Protein AF-A0A949TUF3-F1 (afdb_monomer_lite)

Radius of gyration: 32.46 Å; chains: 1; bounding box: 68×59×97 Å

Foldseek 3Di:
DPDFDDDDPDPDDQWDWQQALLRQTFIGGPDLLADVVVLCLQQVAALDLLLVLLLVVQAAQAEEEEAQCQSNRSVRSSCSSRDQRYAYEYEHQDPVRLVRNVVSCVVRVHPRYHYHRAHAFLDWDKFKWAADPYSLQIATDPDDDPRIDITTYDAPVVCCVPPPVPDAHAEYEDRHLPRRLRNLNSCVVVLQVHWHKYKYWQDHPQHGPVVSQVSLVVSAKFKWAAQSLLSATEGDDPPDDDASPGTMIIIGHPVSQVVCLQLLRYAHDAADADPAFPFLCVQQCVFQANVVPVVLQVVCLVCCVVVQNPLVRRLSRLQSRLVVLADDDDPVNPRRRGSNSSRHSLVSLVSSLVSLCPGPCVVVLQLQSLLQNLASCSSRVVLVSNLVSLVSSLVVLVVVPHDDNHRHDQNYPVCRRPHDADDPSLVNNLSSLLVNQCRVQSALSRDDLVVLLVSLLSNQVSVDHDLSNLSRVLSSCLVSLDDHDHPNVVSLVVLLDDDSSRDPNVVSLPPSLVSSCVSPVDDRPPPPLAFPDFAAEAEEEEEAPPQLCQVLVLLVLLFPLEDEQAAEDQCQLVLCVVVVNPCSLSNQLLSSLCPVPVDHDPPPSVVSSNHGNDLNNVSRSVSSSVVVVGHYYYYHHCCCQQVVPVRDSDHVLASRVVVSCVSGYHYQYAYRGEQLVLSLVSQLPDDVSVVQCLDLNSVQSSLVSVLSSDVNCPPRHYDHLQVCLVPVLVRSVVSCVSSVTDDDPCSLVCLVVDPSDYPPDDPPDDDSDSHDDAAAEDEPSSLVSLVPHPSNVVCCVSVVDDSDDVRHYDYD

Secondary structure (DSSP, 8-state):
---PPPP---TT-SEEEEE-TTS-EEEEES-TTSHHHHHHHHHSS-S-THHHHHHHH--TT-EEEEET-TT-HHHHHHHHHHGGG-EEEEE---HHHHHHHHHHHHHHT-SSEEEE--EE-SS-EEEEEE--SSGGG-EEESS--TTEEEEEEE-HHHHHHHH-TT----EEEE--TT-HHHHHHHTHHHHHH---EEEEESEETTEE-HHHHHHHHHTT-EEEEEETTTTEEEE--TTSPPPTT--EEEEE-HHHHHHHHHTTSB-SSPPPPPSSPPPTHHHHTTSTTTTTTHHHHHHHHHHTTTTT-HHHHHHHHHHHHHHHSS----TTS--PPPHHHHHHHHHHHHHHHHHHHHSHHHHTT-HHHHHHHHHHHHHTT-HHHHHHHHHHHHHHHTTS-----S----SSGGGTTPPP-S-HHHHHHHHHHHHHHHHHSSSGGGS-HHHHHHHHHHHHHTS---HHHHHHHHHHHHHHT---SS-HHHHHHHHTS-BTTB--HHHHHTHHHHHHHHHHT---TT-----SSTT-EEEEEEE-TTSSHHHHHHHHHTSTTEEEEEEE-TTHHHHHHTTT-S-GGGG-HHHHHHHHH----SS-HHHHHHS---HHHHHHHHHHHHHTT-EEEEEE-HHHHHHGGGT-SS---S-HHHHHHHTTSEEEEEEEE--HHHHHHHH--SHHHHHHHHSHHHHHHHHHHHHHHHHHHTT--EEEHHHHHHSHHHHHHHHHHHHT----TTHHHHHHHS----TT--TTT---S--PPPPEEE-HHHHHHHHT-HHHHHHHHHHT--SS-TTTEEE-

pLDDT: mean 85.55, std 13.92, range [23.3, 98.75]

Structure (mmCIF, N/CA/C/O backbone):
data_AF-A0A949TUF3-F1
#
_entry.id   AF-A0A949TUF3-F1
#
loop_
_atom_site.group_PDB
_atom_site.id
_atom_site.type_symbol
_atom_site.label_atom_id
_atom_site.label_alt_id
_atom_site.label_comp_id
_atom_site.label_asym_id
_atom_site.label_entity_id
_atom_site.label_seq_id
_atom_site.pdbx_PDB_ins_code
_atom_site.Cartn_x
_atom_site.Cartn_y
_atom_site.Cartn_z
_atom_site.occupancy
_atom_site.B_iso_or_equiv
_atom_site.auth_seq_id
_atom_site.auth_comp_id
_atom_site.auth_asym_id
_atom_site.auth_atom_id
_atom_site.pdbx_PDB_model_num
ATOM 1 N N . MET A 1 1 ? 4.093 25.087 13.866 1.00 26.97 1 MET A N 1
ATOM 2 C CA . MET A 1 1 ? 3.558 24.839 12.513 1.00 26.97 1 MET A CA 1
ATOM 3 C C . MET A 1 1 ? 3.639 26.135 11.724 1.00 26.97 1 MET A C 1
ATOM 5 O O . MET A 1 1 ? 2.989 27.092 12.116 1.00 26.97 1 MET A O 1
ATOM 9 N N . ALA A 1 2 ? 4.480 26.219 10.691 1.00 23.30 2 ALA A N 1
ATOM 10 C CA . ALA A 1 2 ? 4.368 27.319 9.735 1.00 23.30 2 ALA A CA 1
ATOM 11 C C . ALA A 1 2 ? 3.150 27.021 8.853 1.00 23.30 2 ALA A C 1
ATOM 13 O O . ALA A 1 2 ? 3.065 25.926 8.299 1.00 23.30 2 ALA A O 1
ATOM 14 N N . ALA A 1 3 ? 2.192 27.947 8.799 1.00 23.97 3 ALA A N 1
ATOM 15 C CA . ALA A 1 3 ? 0.991 27.804 7.990 1.00 23.97 3 ALA A CA 1
ATOM 16 C C . ALA A 1 3 ? 1.390 27.691 6.511 1.00 23.97 3 ALA A C 1
ATOM 18 O O . ALA A 1 3 ? 1.947 28.627 5.936 1.00 23.97 3 ALA A O 1
ATOM 19 N N . LEU A 1 4 ? 1.147 26.518 5.926 1.00 34.00 4 LEU A N 1
ATOM 20 C CA . LEU A 1 4 ? 1.153 26.336 4.479 1.00 34.00 4 LEU A CA 1
ATOM 21 C C . LEU A 1 4 ? 0.005 27.170 3.898 1.00 34.00 4 LEU A C 1
ATOM 23 O O . LEU A 1 4 ? -1.040 27.316 4.535 1.00 34.00 4 LEU A O 1
ATOM 27 N N . ALA A 1 5 ? 0.211 27.746 2.713 1.00 29.92 5 ALA A N 1
ATOM 28 C CA . ALA A 1 5 ? -0.841 28.477 2.016 1.00 29.92 5 ALA A CA 1
ATOM 29 C C . ALA A 1 5 ? -2.085 27.578 1.842 1.00 29.92 5 ALA A C 1
ATOM 31 O O . ALA A 1 5 ? -1.924 26.379 1.595 1.00 29.92 5 ALA A O 1
ATOM 32 N N . PRO A 1 6 ? -3.307 28.122 1.990 1.00 35.72 6 PRO A N 1
ATOM 33 C CA . PRO A 1 6 ? -4.527 27.335 1.894 1.00 35.72 6 PRO A CA 1
ATOM 34 C C . PRO A 1 6 ? -4.634 26.649 0.529 1.00 35.72 6 PRO A C 1
ATOM 36 O O . PRO A 1 6 ? -4.347 27.235 -0.516 1.00 35.72 6 PRO A O 1
ATOM 39 N N . PHE A 1 7 ? -5.037 25.383 0.572 1.00 44.34 7 PHE A N 1
ATOM 40 C CA . PHE A 1 7 ? -5.409 24.582 -0.586 1.00 44.34 7 PHE A CA 1
ATOM 41 C C . PHE A 1 7 ? -6.592 25.254 -1.302 1.00 44.34 7 PHE A C 1
ATOM 43 O O . PHE A 1 7 ? -7.624 25.476 -0.680 1.00 44.34 7 PHE A O 1
ATOM 50 N N . ASP A 1 8 ? -6.445 25.575 -2.591 1.00 40.16 8 ASP A N 1
ATOM 51 C CA . ASP A 1 8 ? -7.548 26.052 -3.438 1.00 40.16 8 ASP A CA 1
ATOM 52 C C . ASP A 1 8 ? -8.207 24.845 -4.148 1.00 40.16 8 ASP A C 1
ATOM 54 O O . ASP A 1 8 ? -7.561 24.205 -4.994 1.00 40.16 8 ASP A O 1
ATOM 58 N N . PRO A 1 9 ? -9.441 24.449 -3.780 1.00 41.91 9 PRO A N 1
ATOM 59 C CA . PRO A 1 9 ? -10.171 23.384 -4.456 1.00 41.91 9 PRO A CA 1
ATOM 60 C C . PRO A 1 9 ? -10.655 23.867 -5.834 1.00 41.91 9 PRO A C 1
ATOM 62 O O . PRO A 1 9 ? -11.703 24.491 -5.972 1.00 41.91 9 PRO A O 1
ATOM 65 N N . SER A 1 10 ? -9.913 23.551 -6.901 1.00 39.88 10 SER A N 1
ATOM 66 C CA . SER A 1 10 ? -10.422 23.730 -8.270 1.00 39.88 10 SER A CA 1
ATOM 67 C C . SER A 1 10 ? -11.662 22.829 -8.517 1.00 39.88 10 SER A C 1
ATOM 69 O O . SER A 1 10 ? -11.667 21.675 -8.082 1.00 39.88 10 SER A O 1
ATOM 71 N N . PRO A 1 11 ? -12.714 23.284 -9.231 1.00 42.19 11 PRO A N 1
ATOM 72 C CA . PRO A 1 11 ? -14.103 22.948 -8.895 1.00 42.19 11 PRO A CA 1
ATOM 73 C C . PRO A 1 11 ? -14.768 21.865 -9.773 1.00 42.19 11 PRO A C 1
ATOM 75 O O . PRO A 1 11 ? -15.900 22.044 -10.210 1.00 42.19 11 PRO A O 1
ATOM 78 N N . ALA A 1 12 ? -14.110 20.738 -10.070 1.00 50.19 12 ALA A N 1
ATOM 79 C CA . ALA A 1 12 ? -14.742 19.690 -10.899 1.00 50.19 12 ALA A CA 1
ATOM 80 C C . ALA A 1 12 ? -15.289 18.482 -10.113 1.00 50.19 12 ALA A C 1
ATOM 82 O O . ALA A 1 12 ? -16.247 17.856 -10.560 1.00 50.19 12 ALA A O 1
ATOM 83 N N . VAL A 1 13 ? -14.700 18.140 -8.961 1.00 58.62 13 VAL A N 1
ATOM 84 C CA . VAL A 1 13 ? -15.071 16.957 -8.165 1.00 58.62 13 VAL A CA 1
ATOM 85 C C . VAL A 1 13 ? -15.017 17.315 -6.680 1.00 58.62 13 VAL A C 1
ATOM 87 O O . VAL A 1 13 ? -13.935 17.516 -6.134 1.00 58.62 13 VAL A O 1
ATOM 90 N N . GLU A 1 14 ? -16.186 17.414 -6.047 1.00 79.50 14 GLU A N 1
ATOM 91 C CA . GLU A 1 14 ? -16.349 17.815 -4.638 1.00 79.50 14 GLU A CA 1
ATOM 92 C C . GLU A 1 14 ? -16.029 16.671 -3.656 1.00 79.50 14 GLU A C 1
ATOM 94 O O . GLU A 1 14 ? -15.554 16.904 -2.545 1.00 79.50 14 GLU A O 1
ATOM 99 N N . LYS A 1 15 ? -16.210 15.419 -4.098 1.00 89.12 15 LYS A N 1
ATOM 100 C CA . LYS A 1 15 ? -16.016 14.204 -3.297 1.00 89.12 15 LYS A CA 1
ATOM 101 C C . LYS A 1 15 ? -15.217 13.136 -4.034 1.00 89.12 15 LYS A C 1
ATOM 103 O O . LYS A 1 15 ? -15.330 12.999 -5.248 1.00 89.12 15 LYS A O 1
ATOM 108 N N . LEU A 1 16 ? -14.461 12.344 -3.291 1.00 92.88 16 LEU A N 1
ATOM 109 C CA . LEU A 1 16 ? -13.724 11.182 -3.771 1.00 92.88 16 LEU A CA 1
ATOM 110 C C . LEU A 1 16 ? -14.438 9.908 -3.330 1.00 92.88 16 LEU A C 1
ATOM 112 O O . LEU A 1 16 ? -15.027 9.867 -2.255 1.00 92.88 16 LEU A O 1
ATOM 116 N N . THR A 1 17 ? -14.361 8.862 -4.145 1.00 94.88 17 THR A N 1
ATOM 117 C CA . THR A 1 17 ? -14.712 7.496 -3.743 1.00 94.88 17 THR A CA 1
ATOM 118 C C . THR A 1 17 ? -13.457 6.661 -3.892 1.00 94.88 17 THR A C 1
ATOM 120 O O . THR A 1 17 ? -12.937 6.548 -4.999 1.00 94.88 17 THR A O 1
ATOM 123 N N . ILE A 1 18 ? -12.944 6.154 -2.775 1.00 95.88 18 ILE A N 1
ATOM 124 C CA . ILE A 1 18 ? -11.662 5.456 -2.705 1.00 95.88 18 ILE A CA 1
ATOM 125 C C . ILE A 1 18 ? -11.930 4.003 -2.316 1.00 95.88 18 ILE A C 1
ATOM 127 O O . ILE A 1 18 ? -12.579 3.738 -1.304 1.00 95.88 18 ILE A O 1
ATOM 131 N N . GLU A 1 19 ? -11.444 3.071 -3.128 1.00 95.75 19 GLU A N 1
ATOM 132 C CA . GLU A 1 19 ? -11.474 1.635 -2.869 1.00 95.75 19 GLU A CA 1
ATOM 133 C C . GLU A 1 19 ? -10.285 1.238 -1.984 1.00 95.75 19 GLU A C 1
ATOM 135 O O . GLU A 1 19 ? -9.128 1.444 -2.364 1.00 95.75 19 GLU A O 1
ATOM 140 N N . SER A 1 20 ? -10.556 0.660 -0.814 1.00 94.50 20 SER A N 1
ATOM 141 C CA . SER A 1 20 ? -9.527 0.135 0.086 1.00 94.50 20 SER A CA 1
ATOM 142 C C . SER A 1 20 ? -8.985 -1.231 -0.361 1.00 94.50 20 SER A C 1
ATOM 144 O O . SER A 1 20 ? -9.542 -1.891 -1.241 1.00 94.50 20 SER A O 1
ATOM 146 N N . LYS A 1 21 ? -7.902 -1.713 0.266 1.00 89.88 21 LYS A N 1
ATOM 147 C CA . LYS A 1 21 ? -7.269 -3.017 -0.039 1.00 89.88 21 LYS A CA 1
ATOM 148 C C . LYS A 1 21 ? -8.222 -4.220 0.020 1.00 89.88 21 LYS A C 1
ATOM 150 O O . LYS A 1 21 ? -8.028 -5.178 -0.731 1.00 89.88 21 LYS A O 1
ATOM 155 N N . ASP A 1 22 ? -9.241 -4.166 0.874 1.00 88.88 22 ASP A N 1
ATOM 156 C CA . ASP A 1 22 ? -10.312 -5.167 1.029 1.00 88.88 22 ASP A CA 1
ATOM 157 C C . ASP A 1 22 ? -11.520 -4.940 0.091 1.00 88.88 22 ASP A C 1
ATOM 159 O O . ASP A 1 22 ? -12.485 -5.711 0.101 1.00 88.88 22 ASP A O 1
ATOM 163 N N . GLY A 1 23 ? -11.464 -3.910 -0.756 1.00 92.94 23 GLY A N 1
ATOM 164 C CA . GLY A 1 23 ? -12.501 -3.572 -1.725 1.00 92.94 23 GLY A CA 1
ATOM 165 C C . GLY A 1 23 ? -13.726 -2.883 -1.120 1.00 92.94 23 GLY A C 1
ATOM 166 O O . GLY A 1 23 ? -14.802 -2.941 -1.726 1.00 92.94 23 GLY A O 1
ATOM 167 N N . ALA A 1 24 ? -13.628 -2.309 0.082 1.00 96.06 24 ALA A N 1
ATOM 168 C CA . ALA A 1 24 ? -14.649 -1.397 0.591 1.00 96.06 24 ALA A CA 1
ATOM 169 C C . ALA A 1 24 ? -14.496 -0.014 -0.067 1.00 96.06 24 ALA A C 1
ATOM 171 O O . ALA A 1 24 ? -13.391 0.465 -0.304 1.00 96.06 24 ALA A O 1
ATOM 172 N N . LEU A 1 25 ? -15.615 0.625 -0.398 1.00 98.06 25 LEU A N 1
ATOM 173 C CA . LEU A 1 25 ? -15.633 1.960 -0.998 1.00 98.06 25 LEU A CA 1
ATOM 174 C C . LEU A 1 25 ? -15.876 3.014 0.085 1.00 98.06 25 LEU A C 1
ATOM 176 O O . LEU A 1 25 ? -16.915 2.990 0.737 1.00 98.06 25 LEU A O 1
ATOM 180 N N . THR A 1 26 ? -14.955 3.957 0.262 1.00 98.38 26 THR A N 1
ATOM 181 C CA . THR A 1 26 ? -15.135 5.081 1.194 1.00 98.38 26 THR A CA 1
ATOM 182 C C . THR A 1 26 ? -15.322 6.370 0.408 1.00 98.38 26 THR A C 1
ATOM 184 O O . THR A 1 26 ? -14.498 6.717 -0.440 1.00 98.38 26 THR A O 1
ATOM 187 N N . VAL A 1 27 ? -16.413 7.081 0.673 1.00 97.69 27 VAL A N 1
ATOM 188 C CA . VAL A 1 27 ? -16.721 8.386 0.091 1.00 97.69 27 VAL A CA 1
ATOM 189 C C . VAL A 1 27 ? -16.259 9.470 1.057 1.00 97.69 27 VAL A C 1
ATOM 191 O O . VAL A 1 27 ? -16.684 9.498 2.207 1.00 97.69 27 VAL A O 1
ATOM 194 N N . VAL A 1 28 ? -15.398 10.369 0.589 1.00 95.94 28 VAL A N 1
ATOM 195 C CA . VAL A 1 28 ? -14.744 11.402 1.409 1.00 95.94 28 VAL A CA 1
ATOM 196 C C . VAL A 1 28 ? -14.694 12.737 0.659 1.00 95.94 28 VAL A C 1
ATOM 198 O O . VAL A 1 28 ? -14.793 12.736 -0.572 1.00 95.94 28 VAL A O 1
ATOM 201 N N . PRO A 1 29 ? -14.531 13.889 1.331 1.00 93.00 29 PRO A N 1
ATOM 202 C CA . PRO A 1 29 ? -14.321 15.156 0.638 1.00 93.00 29 PRO A CA 1
ATOM 203 C C . PRO A 1 29 ? -13.017 15.138 -0.169 1.00 93.00 29 PRO A C 1
ATOM 205 O O . PRO A 1 29 ? -12.024 14.525 0.228 1.00 93.00 29 PRO A O 1
ATOM 208 N N . ASN A 1 30 ? -12.991 15.848 -1.297 1.00 88.31 30 ASN A N 1
ATOM 209 C CA . ASN A 1 30 ? -11.768 16.054 -2.076 1.00 88.31 30 ASN A CA 1
ATOM 210 C C . ASN A 1 30 ? -10.890 17.162 -1.464 1.00 88.31 30 ASN A C 1
ATOM 212 O O . ASN A 1 30 ? -10.666 18.212 -2.069 1.00 88.31 30 ASN A O 1
ATOM 216 N N . ASP A 1 31 ? -10.415 16.931 -0.240 1.00 87.19 31 ASP A N 1
ATOM 217 C CA . ASP A 1 31 ? -9.621 17.888 0.526 1.00 87.19 31 ASP A CA 1
ATOM 218 C C . ASP A 1 31 ? -8.376 17.223 1.132 1.00 87.19 31 ASP A C 1
ATOM 220 O O . ASP A 1 31 ? -8.435 16.502 2.127 1.00 87.19 31 ASP A O 1
ATOM 224 N N . LEU A 1 32 ? -7.211 17.504 0.537 1.00 87.69 32 LEU A N 1
ATOM 225 C CA . LEU A 1 32 ? -5.916 16.993 1.004 1.00 87.69 32 LEU A CA 1
ATOM 226 C C . LEU A 1 32 ? -5.427 17.662 2.298 1.00 87.69 32 LEU A C 1
ATOM 228 O O . LEU A 1 32 ? -4.357 17.312 2.803 1.00 87.69 32 LEU A O 1
ATOM 232 N N . SER A 1 33 ? -6.145 18.662 2.812 1.00 86.06 33 SER A N 1
ATOM 233 C CA . SER A 1 33 ? -5.874 19.243 4.123 1.00 86.06 33 SER A CA 1
ATOM 234 C C . SER A 1 33 ? -6.403 18.375 5.270 1.00 86.06 33 SER A C 1
ATOM 236 O O . SER A 1 33 ? -5.934 18.548 6.396 1.00 86.06 33 SER A O 1
ATOM 238 N N . GLN A 1 34 ? -7.292 17.415 4.984 1.00 90.56 34 GLN A N 1
ATOM 239 C CA . GLN A 1 34 ? -7.849 16.476 5.960 1.00 90.56 34 GLN A CA 1
ATOM 240 C C . GLN A 1 34 ? -7.061 15.163 6.019 1.00 90.56 34 GLN A C 1
ATOM 242 O O . GLN A 1 34 ? -6.515 14.710 5.008 1.00 90.56 34 GLN A O 1
ATOM 247 N N . ILE A 1 35 ? -7.021 14.542 7.202 1.00 93.12 35 ILE A N 1
ATOM 248 C CA . ILE A 1 35 ? -6.273 13.302 7.453 1.00 93.12 35 ILE A CA 1
ATOM 249 C C . ILE A 1 35 ? -6.832 12.156 6.603 1.00 93.12 35 ILE A C 1
ATOM 251 O O . ILE A 1 35 ? -6.098 11.623 5.769 1.00 93.12 35 ILE A O 1
ATOM 255 N N . THR A 1 36 ? -8.113 11.797 6.759 1.00 94.94 36 THR A N 1
ATOM 256 C CA . THR A 1 36 ? -8.676 10.618 6.078 1.00 94.94 36 THR A CA 1
ATOM 257 C C . THR A 1 36 ? -8.545 10.636 4.550 1.00 94.94 36 THR A C 1
ATOM 259 O O . THR A 1 36 ? -7.973 9.682 4.016 1.00 94.94 36 THR A O 1
ATOM 262 N N . PRO A 1 37 ? -8.991 11.674 3.810 1.00 93.69 37 PRO A N 1
ATOM 263 C CA . PRO A 1 37 ? -8.838 11.696 2.354 1.00 93.69 37 PRO A CA 1
ATOM 264 C C . PRO A 1 37 ? -7.383 11.526 1.910 1.00 93.69 37 PRO A C 1
ATOM 266 O O . PRO A 1 37 ? -7.104 10.792 0.962 1.00 93.69 37 PRO A O 1
ATOM 269 N N . TYR A 1 38 ? -6.445 12.164 2.616 1.00 93.69 38 TYR A N 1
ATOM 270 C CA . TYR A 1 38 ? -5.023 12.048 2.314 1.00 93.69 38 TYR A CA 1
ATOM 271 C C . TYR A 1 38 ? -4.504 10.627 2.554 1.00 93.69 38 TYR A C 1
ATOM 273 O O . TYR A 1 38 ? -3.852 10.059 1.680 1.00 93.69 38 TYR A O 1
ATOM 281 N N . VAL A 1 39 ? -4.782 10.053 3.728 1.00 95.06 39 VAL A N 1
ATOM 282 C CA . VAL A 1 39 ? -4.324 8.707 4.108 1.00 95.06 39 VAL A CA 1
ATOM 283 C C . VAL A 1 39 ? -4.875 7.663 3.143 1.00 95.06 39 VAL A C 1
ATOM 285 O O . VAL A 1 39 ? -4.110 6.834 2.655 1.00 95.06 39 VAL A O 1
ATOM 288 N N . LEU A 1 40 ? -6.167 7.730 2.813 1.00 95.50 40 LEU A N 1
ATOM 289 C CA . LEU A 1 40 ? -6.797 6.776 1.902 1.00 95.50 40 LEU A CA 1
ATOM 290 C C . LEU A 1 40 ? -6.222 6.863 0.485 1.00 95.50 40 LEU A C 1
ATOM 292 O O . LEU A 1 40 ? -5.962 5.830 -0.123 1.00 95.50 40 LEU A O 1
ATOM 296 N N . LEU A 1 41 ? -5.958 8.065 -0.038 1.00 93.50 41 LEU A N 1
ATOM 297 C CA . LEU A 1 41 ? -5.281 8.217 -1.333 1.00 93.50 41 LEU A CA 1
ATOM 298 C C . LEU A 1 41 ? -3.839 7.707 -1.299 1.00 93.50 41 LEU A C 1
ATOM 300 O O . LEU A 1 41 ? -3.322 7.235 -2.308 1.00 93.50 41 LEU A O 1
ATOM 304 N N . GLU A 1 42 ? -3.165 7.845 -0.162 1.00 92.50 42 GLU A N 1
ATOM 305 C CA . GLU A 1 42 ? -1.777 7.435 0.002 1.00 92.50 42 GLU A CA 1
ATOM 306 C C . GLU A 1 42 ? -1.643 5.910 0.089 1.00 92.50 42 GLU A C 1
ATOM 308 O O . GLU A 1 42 ? -0.852 5.301 -0.637 1.00 92.50 42 GLU A O 1
ATOM 313 N N . GLN A 1 43 ? -2.404 5.300 0.993 1.00 92.19 43 GLN A N 1
ATOM 314 C CA . GLN A 1 43 ? -2.216 3.918 1.431 1.00 92.19 43 GLN A CA 1
ATOM 315 C C . GLN A 1 43 ? -3.217 2.959 0.793 1.00 92.19 43 GLN A C 1
ATOM 317 O O . GLN A 1 43 ? -2.991 1.749 0.835 1.00 92.19 43 GLN A O 1
ATOM 322 N N . GLU A 1 44 ? -4.291 3.489 0.191 1.00 94.38 44 GLU A N 1
ATOM 323 C CA . GLU A 1 44 ? -5.489 2.731 -0.203 1.00 94.38 44 GLU A CA 1
ATOM 324 C C . GLU A 1 44 ? -6.027 1.883 0.956 1.00 94.38 44 GLU A C 1
ATOM 326 O O . GLU A 1 44 ? -6.559 0.791 0.779 1.00 94.38 44 GLU A O 1
ATOM 331 N N . ASP A 1 45 ? -5.796 2.355 2.177 1.00 93.81 45 ASP A N 1
ATOM 332 C CA . ASP A 1 45 ? -6.152 1.702 3.423 1.00 93.81 45 ASP A CA 1
ATOM 333 C C . ASP A 1 45 ? -5.948 2.685 4.584 1.00 93.81 45 ASP A C 1
ATOM 335 O O . ASP A 1 45 ? -5.553 3.836 4.379 1.00 93.81 45 ASP A O 1
ATOM 339 N N . TRP A 1 46 ? -6.186 2.220 5.804 1.00 94.12 46 TRP A N 1
ATOM 340 C CA . TRP A 1 46 ? -5.918 2.966 7.024 1.00 94.12 46 TRP A CA 1
ATOM 341 C C . TRP A 1 46 ? -4.529 2.687 7.599 1.00 94.12 46 TRP A C 1
ATOM 343 O O . TRP A 1 46 ? -3.994 1.585 7.479 1.00 94.12 46 TRP A O 1
ATOM 353 N N . PHE A 1 47 ? -3.948 3.690 8.261 1.00 91.06 47 PHE A N 1
ATOM 354 C CA . PHE A 1 47 ? -2.584 3.601 8.789 1.00 91.06 47 PHE A CA 1
ATOM 355 C C . PHE A 1 47 ? -2.478 2.799 10.095 1.00 91.06 47 PHE A C 1
ATOM 357 O O . PHE A 1 47 ? -1.377 2.387 10.481 1.00 91.06 47 PHE A O 1
ATOM 364 N N . GLU A 1 48 ? -3.589 2.614 10.810 1.00 90.75 48 GLU A N 1
ATOM 365 C CA . GLU A 1 48 ? -3.620 1.862 12.062 1.00 90.75 48 GLU A CA 1
ATOM 366 C C . GLU A 1 48 ? -3.652 0.365 11.777 1.00 90.75 48 GLU A C 1
ATOM 368 O O . GLU A 1 48 ? -4.566 -0.167 11.150 1.00 90.75 48 GLU A O 1
ATOM 373 N N . HIS A 1 49 ? -2.642 -0.340 12.277 1.00 87.50 49 HIS A N 1
ATOM 374 C CA . HIS A 1 49 ? -2.518 -1.780 12.083 1.00 87.50 49 HIS A CA 1
ATOM 375 C C . HIS A 1 49 ? -3.608 -2.594 12.800 1.00 87.50 49 HIS A C 1
ATOM 377 O O . HIS A 1 49 ? -3.809 -3.769 12.497 1.00 87.50 49 HIS A O 1
ATOM 383 N N . GLU A 1 50 ? -4.308 -1.987 13.756 1.00 92.06 50 GLU A N 1
ATOM 384 C CA . GLU A 1 50 ? -5.458 -2.555 14.442 1.00 92.06 50 GLU A CA 1
ATOM 385 C C . GLU A 1 50 ? -6.608 -2.870 13.475 1.00 92.06 50 GLU A C 1
ATOM 387 O O . GLU A 1 50 ? -7.338 -3.835 13.711 1.00 92.06 50 GLU A O 1
ATOM 392 N N . LEU A 1 51 ? -6.720 -2.159 12.345 1.00 94.19 51 LEU A N 1
ATOM 393 C CA . LEU A 1 51 ? -7.723 -2.449 11.319 1.00 94.19 51 LEU A CA 1
ATOM 394 C C . LEU A 1 51 ? -7.574 -3.869 10.745 1.00 94.19 51 LEU A C 1
ATOM 396 O O . LEU A 1 51 ? -8.573 -4.563 10.548 1.00 94.19 51 LEU A O 1
ATOM 400 N N . ASP A 1 52 ? -6.343 -4.353 10.556 1.00 91.38 52 ASP A N 1
ATOM 401 C CA . ASP A 1 52 ? -6.089 -5.729 10.106 1.00 91.38 52 ASP A CA 1
ATOM 402 C C . ASP A 1 52 ? -6.574 -6.762 11.131 1.00 91.38 52 ASP A C 1
ATOM 404 O O . ASP A 1 52 ? -7.123 -7.808 10.772 1.00 91.38 52 ASP A O 1
ATOM 408 N N . PHE A 1 53 ? -6.415 -6.461 12.424 1.00 93.44 53 PHE A N 1
ATOM 409 C CA . PHE A 1 53 ? -6.966 -7.297 13.484 1.00 93.44 53 PHE A CA 1
ATOM 410 C C . PHE A 1 53 ? -8.498 -7.264 13.480 1.00 93.44 53 PHE A C 1
ATOM 412 O O . PHE A 1 53 ? -9.113 -8.322 13.586 1.00 93.44 53 PHE A O 1
ATOM 419 N N . VAL A 1 54 ? -9.124 -6.097 13.293 1.00 95.19 54 VAL A N 1
ATOM 420 C CA . VAL A 1 54 ? -10.590 -5.973 13.209 1.00 95.19 54 VAL A CA 1
ATOM 421 C C . VAL A 1 54 ? -11.148 -6.757 12.017 1.00 95.19 54 VAL A C 1
ATOM 423 O O . VAL A 1 54 ? -12.132 -7.482 12.173 1.00 95.19 54 VAL A O 1
ATOM 426 N N . ARG A 1 55 ? -10.490 -6.718 10.853 1.00 93.62 55 ARG A N 1
ATOM 427 C CA . ARG A 1 55 ? -10.848 -7.551 9.689 1.00 93.62 55 ARG A CA 1
ATOM 428 C C . ARG A 1 55 ? -10.796 -9.044 10.013 1.00 93.62 55 ARG A C 1
ATOM 430 O O . ARG A 1 55 ? -11.709 -9.778 9.655 1.00 93.62 55 ARG A O 1
ATOM 437 N N . LYS A 1 56 ? -9.761 -9.500 10.725 1.00 91.25 56 LYS A N 1
ATOM 438 C CA . LYS A 1 56 ? -9.618 -10.907 11.144 1.00 91.25 56 LYS A CA 1
ATOM 439 C C . LYS A 1 56 ? -10.594 -11.304 12.262 1.00 91.25 56 LYS A C 1
ATOM 441 O O . LYS A 1 56 ? -11.031 -12.453 12.334 1.00 91.25 56 LYS A O 1
ATOM 446 N N . LEU A 1 57 ? -10.929 -10.369 13.148 1.00 94.19 57 LEU A N 1
ATOM 447 C CA . LEU A 1 57 ? -11.937 -10.531 14.196 1.00 94.19 57 LEU A CA 1
ATOM 448 C C . LEU A 1 57 ? -13.340 -10.681 13.598 1.00 94.19 57 LEU A C 1
ATOM 450 O O . LEU A 1 57 ? -14.153 -11.436 14.147 1.00 94.19 57 LEU A O 1
ATOM 454 N N . SER A 1 58 ? -13.593 -9.986 12.490 1.00 93.88 58 SER A N 1
ATOM 455 C CA . SER A 1 58 ? -14.873 -9.941 11.793 1.00 93.88 58 SER A CA 1
ATOM 456 C C . SER A 1 58 ? -15.273 -11.314 11.269 1.00 93.88 58 SER A C 1
ATOM 458 O O . SER A 1 58 ? -14.648 -11.878 10.376 1.00 93.88 58 SER A O 1
ATOM 460 N N . ALA A 1 59 ? -16.318 -11.873 11.872 1.00 89.50 59 ALA A N 1
ATOM 461 C CA . ALA A 1 59 ? -16.885 -13.170 11.531 1.00 89.50 59 ALA A CA 1
ATOM 462 C C . ALA A 1 59 ? -18.349 -12.999 11.097 1.00 89.50 59 ALA A C 1
ATOM 464 O O . ALA A 1 59 ? -18.974 -11.989 11.435 1.00 89.50 59 ALA A O 1
ATOM 465 N N . PRO A 1 60 ? -18.942 -13.983 10.397 1.00 92.25 60 PRO A N 1
ATOM 466 C CA . PRO A 1 60 ? -20.372 -13.961 10.119 1.00 92.25 60 PRO A CA 1
ATOM 467 C C . PRO A 1 60 ? -21.196 -13.711 11.390 1.00 92.25 60 PRO A C 1
ATOM 469 O O . PRO A 1 60 ? -20.895 -14.255 12.452 1.00 92.25 60 PRO A O 1
ATOM 472 N N . ASN A 1 61 ? -22.260 -12.920 11.261 1.00 94.50 61 ASN A N 1
ATOM 473 C CA . ASN A 1 61 ? -23.139 -12.459 12.342 1.00 94.50 61 ASN A CA 1
ATOM 474 C C . ASN A 1 61 ? -22.527 -11.496 13.370 1.00 94.50 61 ASN A C 1
ATOM 476 O O . ASN A 1 61 ? -23.204 -11.206 14.353 1.00 94.50 61 ASN A O 1
ATOM 480 N N . MET A 1 62 ? -21.321 -10.957 13.148 1.00 95.62 62 MET A N 1
ATOM 481 C CA . MET A 1 62 ? -20.732 -9.960 14.051 1.00 95.62 62 MET A CA 1
ATOM 482 C C . MET A 1 62 ? -21.694 -8.798 14.323 1.00 95.62 62 MET A C 1
ATOM 484 O O . MET A 1 62 ? -22.357 -8.289 13.409 1.00 95.62 62 MET A O 1
ATOM 488 N N . ARG A 1 63 ? -21.753 -8.383 15.590 1.00 97.81 63 ARG A N 1
ATOM 489 C CA . ARG A 1 63 ? -22.473 -7.194 16.053 1.00 97.81 63 ARG A CA 1
ATOM 490 C C . ARG A 1 63 ? -21.484 -6.153 16.548 1.00 97.81 63 ARG A C 1
ATOM 492 O O . ARG A 1 63 ? -20.828 -6.363 17.568 1.00 97.81 63 ARG A O 1
ATOM 499 N N . MET A 1 64 ? -21.357 -5.052 15.817 1.00 98.06 64 MET A N 1
ATOM 500 C CA . MET A 1 64 ? -20.357 -4.024 16.098 1.00 98.06 64 MET A CA 1
ATOM 501 C C . MET A 1 64 ? -20.994 -2.655 16.306 1.00 98.06 64 MET A C 1
ATOM 503 O O . MET A 1 64 ? -21.838 -2.230 15.519 1.00 98.06 64 MET A O 1
ATOM 507 N N . LEU A 1 65 ? -20.525 -1.959 17.337 1.00 98.62 65 LEU A N 1
ATOM 508 C CA . LEU A 1 65 ? -20.805 -0.550 17.580 1.00 98.62 65 LEU A CA 1
ATOM 509 C C . LEU A 1 65 ? -19.522 0.263 17.349 1.00 98.62 65 LEU A C 1
ATOM 511 O O . LEU A 1 65 ? -18.487 -0.026 17.942 1.00 98.62 65 LEU A O 1
ATOM 515 N N . ASP A 1 66 ? -19.579 1.262 16.481 1.00 98.50 66 ASP A N 1
ATOM 516 C CA . ASP A 1 66 ? -18.461 2.148 16.152 1.00 98.50 66 ASP A CA 1
ATOM 517 C C . ASP A 1 66 ? -18.773 3.553 16.675 1.00 98.50 66 ASP A C 1
ATOM 519 O O . ASP A 1 66 ? -19.645 4.235 16.139 1.00 98.50 66 ASP A O 1
ATOM 523 N N . ILE A 1 67 ? -18.136 3.950 17.777 1.00 98.19 67 ILE A N 1
ATOM 524 C CA . ILE A 1 67 ? -18.342 5.241 18.439 1.00 98.19 67 ILE A CA 1
ATOM 525 C C . ILE A 1 67 ? -17.213 6.178 18.020 1.00 98.19 67 ILE A C 1
ATOM 527 O O . ILE A 1 67 ? -16.046 5.873 18.269 1.00 98.19 67 ILE A O 1
ATOM 531 N N . GLY A 1 68 ? -17.587 7.300 17.395 1.00 95.88 68 GLY A N 1
ATOM 532 C CA . GLY A 1 68 ? -16.650 8.142 16.649 1.00 95.88 68 GLY A CA 1
ATOM 533 C C . GLY A 1 68 ? -16.299 7.494 15.317 1.00 95.88 68 GLY A C 1
ATOM 534 O O . GLY A 1 68 ? -15.132 7.263 14.990 1.00 95.88 68 GLY A O 1
ATOM 535 N N . ALA A 1 69 ? -17.339 7.120 14.568 1.00 97.00 69 ALA A N 1
ATOM 536 C CA . ALA A 1 69 ? -17.179 6.364 13.336 1.00 97.00 69 ALA A CA 1
ATOM 537 C C . ALA A 1 69 ? -16.487 7.174 12.232 1.00 97.00 69 ALA A C 1
ATOM 539 O O . ALA A 1 69 ? -15.890 6.575 11.335 1.00 97.00 69 ALA A O 1
ATOM 540 N N . ASN A 1 70 ? -16.532 8.512 12.283 1.00 96.19 70 ASN A N 1
ATOM 541 C CA . ASN A 1 70 ? -15.939 9.388 11.282 1.00 96.19 70 ASN A CA 1
ATOM 542 C C . ASN A 1 70 ? -16.450 9.010 9.871 1.00 96.19 70 ASN A C 1
ATOM 544 O O . ASN A 1 70 ? -17.645 8.777 9.683 1.00 96.19 70 ASN A O 1
ATOM 548 N N . PHE A 1 71 ? -15.575 8.880 8.872 1.00 97.56 71 PHE A N 1
ATOM 549 C CA . PHE A 1 71 ? -15.915 8.387 7.532 1.00 97.56 71 PHE A CA 1
ATOM 550 C C . PHE A 1 71 ? -16.221 6.873 7.474 1.00 97.56 71 PHE A C 1
ATOM 552 O O . PHE A 1 71 ? -16.456 6.329 6.397 1.00 97.56 71 PHE A O 1
ATOM 559 N N . GLY A 1 72 ? -16.233 6.181 8.618 1.00 97.38 72 GLY A N 1
ATOM 560 C CA . GLY A 1 72 ? -16.638 4.784 8.785 1.00 97.38 72 GLY A CA 1
ATOM 561 C C . GLY A 1 72 ? -15.597 3.748 8.397 1.00 97.38 72 GLY A C 1
ATOM 562 O O . GLY A 1 72 ? -15.972 2.632 8.059 1.00 97.38 72 GLY A O 1
ATOM 563 N N . ILE A 1 73 ? -14.307 4.079 8.443 1.00 97.50 73 ILE A N 1
ATOM 564 C CA . ILE A 1 73 ? -13.218 3.185 8.015 1.00 97.50 73 ILE A CA 1
ATOM 565 C C . ILE A 1 73 ? -13.315 1.798 8.669 1.00 97.50 73 ILE A C 1
ATOM 567 O O . ILE A 1 73 ? -13.289 0.775 7.982 1.00 97.50 73 ILE A O 1
ATOM 571 N N . TYR A 1 74 ? -13.498 1.758 9.991 1.00 97.88 74 TYR A N 1
ATOM 572 C CA . TYR A 1 74 ? -13.641 0.513 10.744 1.00 97.88 74 TYR A CA 1
ATOM 573 C C . TYR A 1 74 ? -14.984 -0.175 10.477 1.00 97.88 74 TYR A C 1
ATOM 575 O O . TYR A 1 74 ? -15.009 -1.376 10.201 1.00 97.88 74 TYR A O 1
ATOM 583 N N . THR A 1 75 ? -16.085 0.582 10.502 1.00 98.38 75 THR A N 1
ATOM 584 C CA . THR A 1 75 ? -17.430 0.082 10.179 1.00 98.38 75 THR A CA 1
ATOM 585 C C . THR A 1 75 ? -17.485 -0.609 8.809 1.00 98.38 75 THR A C 1
ATOM 587 O O . THR A 1 75 ? -17.970 -1.736 8.705 1.00 98.38 75 THR A O 1
ATOM 590 N N . LEU A 1 76 ? -16.974 0.035 7.755 1.00 98.44 76 LEU A N 1
ATOM 591 C CA . LEU A 1 76 ? -17.020 -0.469 6.379 1.00 98.44 76 LEU A CA 1
ATOM 592 C C . LEU A 1 76 ? -16.144 -1.716 6.208 1.00 98.44 76 LEU A C 1
ATOM 594 O O . LEU A 1 76 ? -16.593 -2.694 5.608 1.00 98.44 76 LEU A O 1
ATOM 598 N N . ALA A 1 77 ? -14.932 -1.718 6.774 1.00 97.56 77 ALA A N 1
ATOM 599 C CA . ALA A 1 77 ? -14.036 -2.873 6.731 1.00 97.56 77 ALA A CA 1
ATOM 600 C C . ALA A 1 77 ? -14.635 -4.090 7.460 1.00 97.56 77 ALA A C 1
ATOM 602 O O . ALA A 1 77 ? -14.638 -5.205 6.931 1.00 97.56 77 ALA A O 1
ATOM 603 N N . ALA A 1 78 ? -15.204 -3.881 8.653 1.00 97.38 78 ALA A N 1
ATOM 604 C CA . ALA A 1 78 ? -15.828 -4.948 9.430 1.00 97.38 78 ALA A CA 1
ATOM 605 C C . ALA A 1 78 ? -17.104 -5.490 8.760 1.00 97.38 78 ALA A C 1
ATOM 607 O O . ALA A 1 78 ? -17.327 -6.707 8.738 1.00 97.38 78 ALA A O 1
ATOM 608 N N . ALA A 1 79 ? -17.911 -4.614 8.150 1.00 97.81 79 ALA A N 1
ATOM 609 C CA . ALA A 1 79 ? -19.089 -4.999 7.376 1.00 97.81 79 ALA A CA 1
ATOM 610 C C . ALA A 1 79 ? -18.728 -5.806 6.127 1.00 97.81 79 ALA A C 1
ATOM 612 O O . ALA A 1 79 ? -19.335 -6.850 5.869 1.00 97.81 79 ALA A O 1
ATOM 613 N N . LYS A 1 80 ? -17.690 -5.382 5.395 1.00 96.12 80 LYS A N 1
ATOM 614 C CA . LYS A 1 80 ? -17.164 -6.114 4.239 1.00 96.12 80 LYS A CA 1
ATOM 615 C C . LYS A 1 80 ? -16.701 -7.519 4.630 1.00 96.12 80 LYS A C 1
ATOM 617 O O . LYS A 1 80 ? -17.068 -8.482 3.960 1.00 96.12 80 LYS A O 1
ATOM 622 N N . ALA A 1 81 ? -15.941 -7.638 5.719 1.00 94.62 81 ALA A N 1
ATOM 623 C CA . ALA A 1 81 ? -15.393 -8.909 6.192 1.00 94.62 81 ALA A CA 1
ATOM 624 C C . ALA A 1 81 ? -16.463 -9.856 6.775 1.00 94.62 81 ALA A C 1
ATOM 626 O O . ALA A 1 81 ? -16.418 -11.061 6.534 1.00 94.62 81 ALA A O 1
ATOM 627 N N . SER A 1 82 ? -17.454 -9.328 7.502 1.00 95.25 82 SER A N 1
ATOM 628 C CA . SER A 1 82 ? -18.529 -10.135 8.114 1.00 95.25 82 SER A CA 1
ATOM 629 C C . SER A 1 82 ? -19.634 -10.537 7.127 1.00 95.25 82 SER A C 1
ATOM 631 O O . SER A 1 82 ? -20.422 -11.454 7.395 1.00 95.25 82 SER A O 1
ATOM 633 N N . GLY A 1 83 ? -19.726 -9.838 5.992 1.00 94.25 83 GLY A N 1
ATOM 634 C CA . GLY A 1 83 ? -20.784 -10.012 5.004 1.00 94.25 83 GLY A CA 1
ATOM 635 C C . GLY A 1 83 ? -22.171 -9.573 5.508 1.00 94.25 83 GLY A C 1
ATOM 636 O O . GLY A 1 83 ? -22.303 -8.976 6.581 1.00 94.25 83 GLY A O 1
ATOM 637 N N . PRO A 1 84 ? -23.249 -9.902 4.769 1.00 95.44 84 PRO A N 1
ATOM 638 C CA . PRO A 1 84 ? -24.597 -9.365 5.011 1.00 95.44 84 PRO A CA 1
ATOM 639 C C . PRO A 1 84 ? -25.248 -9.853 6.314 1.00 95.44 84 PRO A C 1
ATOM 641 O O . PRO A 1 84 ? -26.270 -9.325 6.737 1.00 95.44 84 PRO A O 1
ATOM 644 N N . SER A 1 85 ? -24.679 -10.881 6.947 1.00 95.81 85 SER A N 1
ATOM 645 C CA . SER A 1 85 ? -25.188 -11.438 8.204 1.00 95.81 85 SER A CA 1
ATOM 646 C C . SER A 1 85 ? -24.805 -10.609 9.435 1.00 95.81 85 SER A C 1
ATOM 648 O O . SER A 1 85 ? -25.484 -10.695 10.461 1.00 95.81 85 SER A O 1
ATOM 650 N N . GLY A 1 86 ? -23.731 -9.811 9.349 1.00 97.25 86 GLY A N 1
ATOM 651 C CA . GLY A 1 86 ? -23.320 -8.879 10.403 1.00 97.25 86 GLY A CA 1
ATOM 652 C C . GLY A 1 86 ? -24.308 -7.719 10.562 1.00 97.25 86 GLY A C 1
ATOM 653 O O . GLY A 1 86 ? -25.145 -7.510 9.690 1.00 97.25 86 GLY A O 1
ATOM 654 N N . LYS A 1 87 ? -24.228 -6.980 11.670 1.00 98.31 87 LYS A N 1
ATOM 655 C CA . LYS A 1 87 ? -24.982 -5.738 11.899 1.00 98.31 87 LYS A CA 1
ATOM 656 C C . LYS A 1 87 ? -24.069 -4.729 12.572 1.00 98.31 87 LYS A C 1
ATOM 658 O O . LYS A 1 87 ? -23.322 -5.083 13.488 1.00 98.31 87 LYS A O 1
ATOM 663 N N . PHE A 1 88 ? -24.150 -3.495 12.102 1.00 98.50 88 PHE A N 1
ATOM 664 C CA . PHE A 1 88 ? -23.219 -2.441 12.458 1.00 98.50 88 PHE A CA 1
ATOM 665 C C . PHE A 1 88 ? -23.991 -1.172 12.791 1.00 98.50 88 PHE A C 1
ATOM 667 O O . PHE A 1 88 ? -24.878 -0.763 12.038 1.00 98.50 88 PHE A O 1
ATOM 674 N N . TRP A 1 89 ? -23.627 -0.539 13.897 1.00 98.62 89 TRP A N 1
ATOM 675 C CA . TRP A 1 89 ? -24.147 0.762 14.295 1.00 98.62 89 TRP A CA 1
ATOM 676 C C . TRP A 1 89 ? -22.979 1.729 14.375 1.00 98.62 89 TRP A C 1
ATOM 678 O O . TRP A 1 89 ? -22.071 1.537 15.177 1.00 98.62 89 TRP A O 1
ATOM 688 N N . ALA A 1 90 ? -22.990 2.744 13.522 1.00 98.62 90 ALA A N 1
ATOM 689 C CA . ALA A 1 90 ? -21.955 3.759 13.455 1.00 98.62 90 ALA A CA 1
ATOM 690 C C . ALA A 1 90 ? -22.484 5.066 14.038 1.00 98.62 90 ALA A C 1
ATOM 692 O O . ALA A 1 90 ? -23.514 5.571 13.591 1.00 98.62 90 ALA A O 1
ATOM 693 N N . VAL A 1 91 ? -21.797 5.601 15.040 1.00 98.56 91 VAL A N 1
ATOM 694 C CA . VAL A 1 91 ? -22.158 6.833 15.736 1.00 98.56 91 VAL A CA 1
ATOM 695 C C . VAL A 1 91 ? -21.157 7.915 15.349 1.00 98.56 91 VAL A C 1
ATOM 697 O O . VAL A 1 91 ? -19.985 7.836 15.715 1.00 98.56 91 VAL A O 1
ATOM 700 N N . GLU A 1 92 ? -21.622 8.913 14.601 1.00 98.00 92 GLU A N 1
ATOM 701 C CA . GLU A 1 92 ? -20.815 10.047 14.139 1.00 98.00 92 GLU A CA 1
ATOM 702 C C . GLU A 1 92 ? -21.594 11.352 14.354 1.00 98.00 92 GLU A C 1
ATOM 704 O O . GLU A 1 92 ? -22.616 11.559 13.692 1.00 98.00 92 GLU A O 1
ATOM 709 N N . PRO A 1 93 ? -21.166 12.230 15.276 1.00 96.94 93 PRO A N 1
ATOM 710 C CA . PRO A 1 93 ? -21.939 13.413 15.633 1.00 96.94 93 PRO A CA 1
ATOM 711 C C . PRO A 1 93 ? -21.912 14.530 14.582 1.00 96.94 93 PRO A C 1
ATOM 713 O O . PRO A 1 93 ? -22.910 15.245 14.467 1.00 96.94 93 PRO A O 1
ATOM 716 N N . ALA A 1 94 ? -20.821 14.705 13.825 1.00 96.12 94 ALA A N 1
ATOM 717 C CA . ALA A 1 94 ? -20.709 15.790 12.853 1.00 96.12 94 ALA A CA 1
ATOM 718 C C . ALA A 1 94 ? -21.575 15.500 11.620 1.00 96.12 94 ALA A C 1
ATOM 720 O O . ALA A 1 94 ? -21.390 14.486 10.940 1.00 96.12 94 ALA A O 1
ATOM 721 N N . SER A 1 95 ? -22.500 16.406 11.289 1.00 95.31 95 SER A N 1
ATOM 722 C CA . SER A 1 95 ? -23.466 16.206 10.193 1.00 95.31 95 SER A CA 1
ATOM 723 C C . SER A 1 95 ? -22.803 15.879 8.860 1.00 95.31 95 SER A C 1
ATOM 725 O O . SER A 1 95 ? -23.164 14.903 8.203 1.00 95.31 95 SER A O 1
ATOM 727 N N . THR A 1 96 ? -21.800 16.672 8.485 1.00 93.88 96 THR A N 1
ATOM 728 C CA . THR A 1 96 ? -21.109 16.537 7.197 1.00 93.88 96 THR A CA 1
ATOM 729 C C . THR A 1 96 ? -20.387 15.194 7.097 1.00 93.88 96 THR A C 1
ATOM 731 O O . THR A 1 96 ? -20.482 14.511 6.077 1.00 93.88 96 THR A O 1
ATOM 734 N N . THR A 1 97 ? -19.697 14.778 8.160 1.00 95.44 97 THR A N 1
ATOM 735 C CA . THR A 1 97 ? -18.973 13.501 8.201 1.00 95.44 97 THR A CA 1
ATOM 736 C C . THR A 1 97 ? -19.941 12.316 8.171 1.00 95.44 97 THR A C 1
ATOM 738 O O . THR A 1 97 ? -19.755 11.389 7.380 1.00 95.44 97 THR A O 1
ATOM 741 N N . ALA A 1 98 ? -21.036 12.381 8.938 1.00 97.94 98 ALA A N 1
ATOM 742 C CA . ALA A 1 98 ? -22.089 11.368 8.922 1.00 97.94 98 ALA A CA 1
ATOM 743 C C . ALA A 1 98 ? -22.735 11.217 7.530 1.00 97.94 98 ALA A C 1
ATOM 745 O O . ALA A 1 98 ? -23.050 10.101 7.113 1.00 97.94 98 ALA A O 1
ATOM 746 N N . ASP A 1 99 ? -22.901 12.308 6.777 1.00 97.88 99 ASP A N 1
ATOM 747 C CA . ASP A 1 99 ? -23.417 12.268 5.403 1.00 97.88 99 ASP A CA 1
ATOM 748 C C . ASP A 1 99 ? -22.458 11.580 4.423 1.00 97.88 99 ASP A C 1
ATOM 750 O O . ASP A 1 99 ? -22.904 10.839 3.541 1.00 97.88 99 ASP A O 1
ATOM 754 N N . TYR A 1 100 ? -21.146 11.770 4.571 1.00 98.25 100 TYR A N 1
ATOM 755 C CA . TYR A 1 100 ? -20.145 11.027 3.797 1.00 98.25 100 TYR A CA 1
ATOM 756 C C . TYR A 1 100 ? -20.132 9.535 4.146 1.00 98.25 100 TYR A C 1
ATOM 758 O O . TYR A 1 100 ? -20.064 8.684 3.253 1.00 98.25 100 TYR A O 1
ATOM 766 N N . LEU A 1 101 ? -20.285 9.195 5.427 1.00 98.56 101 LEU A N 1
ATOM 767 C CA . LEU A 1 101 ? -20.434 7.810 5.859 1.00 98.56 101 LEU A CA 1
ATOM 768 C C . LEU A 1 101 ? -21.691 7.164 5.255 1.00 98.56 101 LEU A C 1
ATOM 770 O O . LEU A 1 101 ? -21.600 6.087 4.670 1.00 98.56 101 LEU A O 1
ATOM 774 N N . ARG A 1 102 ? -22.851 7.831 5.291 1.00 98.69 102 ARG A N 1
ATOM 775 C CA . ARG A 1 102 ? -24.082 7.332 4.641 1.00 98.69 102 ARG A CA 1
ATOM 776 C C . ARG A 1 102 ? -23.887 7.080 3.144 1.00 98.69 102 ARG A C 1
ATOM 778 O O . ARG A 1 102 ? -24.311 6.043 2.642 1.00 98.69 102 ARG A O 1
ATOM 785 N N . GLN A 1 103 ? -23.199 7.981 2.444 1.00 98.44 103 GLN A N 1
ATOM 786 C CA . GLN A 1 103 ? -22.857 7.785 1.031 1.00 98.44 103 GLN A CA 1
ATOM 787 C C . GLN A 1 103 ? -21.910 6.598 0.818 1.00 98.44 103 GLN A C 1
ATOM 789 O O . GLN A 1 103 ? -22.022 5.900 -0.184 1.00 98.44 103 GLN A O 1
ATOM 794 N N . SER A 1 104 ? -20.996 6.343 1.755 1.00 98.62 104 SER A N 1
ATOM 795 C CA . SER A 1 104 ? -20.118 5.167 1.722 1.00 98.62 104 SER A CA 1
ATOM 796 C C . SER A 1 104 ? -20.903 3.869 1.916 1.00 98.62 104 SER A C 1
ATOM 798 O O . SER A 1 104 ? -20.688 2.901 1.187 1.00 98.62 104 SER A O 1
ATOM 800 N N . VAL A 1 105 ? -21.864 3.856 2.844 1.00 98.75 105 VAL A N 1
ATOM 801 C CA . VAL A 1 105 ? -22.800 2.735 3.042 1.00 98.75 105 VAL A CA 1
ATOM 802 C C . VAL A 1 105 ? -23.574 2.451 1.749 1.00 98.75 105 VAL A C 1
ATOM 804 O O . VAL A 1 105 ? -23.604 1.306 1.294 1.00 98.75 105 VAL A O 1
ATOM 807 N N . GLU A 1 106 ? -24.119 3.492 1.113 1.00 98.44 106 GLU A N 1
ATOM 808 C CA . GLU A 1 106 ? -24.828 3.390 -0.169 1.00 98.44 106 GLU A CA 1
ATOM 809 C C . GLU A 1 106 ? -23.917 2.883 -1.298 1.00 98.44 106 GLU A C 1
ATOM 811 O O . GLU A 1 106 ? -24.294 1.960 -2.019 1.00 98.44 106 GLU A O 1
ATOM 816 N N . ALA A 1 107 ? -22.698 3.419 -1.423 1.00 97.81 107 ALA A N 1
ATOM 817 C CA . ALA A 1 107 ? -21.746 3.041 -2.470 1.00 97.81 107 ALA A CA 1
ATOM 818 C C . ALA A 1 107 ? -21.354 1.555 -2.418 1.00 97.81 107 ALA A C 1
ATOM 820 O O . ALA A 1 107 ? -21.108 0.945 -3.457 1.00 97.81 107 ALA A O 1
ATOM 821 N N . ASN A 1 108 ? -21.318 0.960 -1.222 1.00 98.12 108 ASN A N 1
ATOM 822 C CA . ASN A 1 108 ? -21.064 -0.472 -1.048 1.00 98.12 108 ASN A CA 1
ATOM 823 C C . ASN A 1 108 ? -22.329 -1.340 -1.148 1.00 98.12 108 ASN A C 1
ATOM 825 O O . ASN A 1 108 ? -22.211 -2.565 -1.192 1.00 98.12 108 ASN A O 1
ATOM 829 N N . GLY A 1 109 ? -23.523 -0.739 -1.154 1.00 97.88 109 GLY A N 1
ATOM 830 C CA . GLY A 1 109 ? -24.791 -1.466 -1.087 1.00 97.88 109 GLY A CA 1
ATOM 831 C C . GLY A 1 109 ? -25.007 -2.181 0.250 1.00 97.88 109 GLY A C 1
ATOM 832 O O . GLY A 1 109 ? -25.597 -3.260 0.280 1.00 97.88 109 GLY A O 1
ATOM 833 N N . PHE A 1 110 ? -24.494 -1.630 1.353 1.00 98.31 110 PHE A N 1
ATOM 834 C CA . PHE A 1 110 ? -24.669 -2.231 2.673 1.00 98.31 110 PHE A CA 1
ATOM 835 C C . PHE A 1 110 ? -26.064 -1.928 3.236 1.00 98.31 110 PHE A C 1
ATOM 837 O O . PHE A 1 110 ? -26.412 -0.779 3.487 1.00 98.31 110 PHE A O 1
ATOM 844 N N . GLU A 1 111 ? -26.850 -2.975 3.490 1.00 97.62 111 GLU A N 1
ATOM 845 C CA . GLU A 1 111 ? -28.183 -2.878 4.115 1.00 97.62 111 GLU A CA 1
ATOM 846 C C . GLU A 1 111 ? -28.147 -3.100 5.637 1.00 97.62 111 GLU A C 1
ATOM 848 O O . GLU A 1 111 ? -29.150 -2.955 6.332 1.00 97.62 111 GLU A O 1
ATOM 853 N N . ASN A 1 112 ? -26.986 -3.483 6.164 1.00 97.44 112 ASN A N 1
ATOM 854 C CA . ASN A 1 112 ? -26.790 -3.924 7.540 1.00 97.44 112 ASN A CA 1
ATOM 855 C C . ASN A 1 112 ? -25.995 -2.932 8.408 1.00 97.44 112 ASN A C 1
ATOM 857 O O . ASN A 1 112 ? -25.532 -3.302 9.489 1.00 97.44 112 ASN A O 1
ATOM 861 N N . ILE A 1 113 ? -25.848 -1.686 7.948 1.00 98.56 113 ILE A N 1
ATOM 862 C CA . ILE A 1 113 ? -25.187 -0.595 8.672 1.00 98.56 113 ILE A CA 1
ATOM 863 C C . ILE A 1 113 ? -26.212 0.505 8.964 1.00 98.56 113 ILE A C 1
ATOM 865 O O . ILE A 1 113 ? -26.873 0.999 8.054 1.00 98.56 113 ILE A O 1
ATOM 869 N N . SER A 1 114 ? -26.322 0.914 10.228 1.00 98.19 114 SER A N 1
ATOM 870 C CA . SER A 1 114 ? -27.133 2.059 10.663 1.00 98.19 114 SER A CA 1
ATOM 871 C C . SER A 1 114 ? -26.235 3.205 11.123 1.00 98.19 114 SER A C 1
ATOM 873 O O . SER A 1 114 ? -25.366 3.002 11.967 1.00 98.19 114 SER A O 1
ATOM 875 N N . VAL A 1 115 ? -26.446 4.410 10.582 1.00 98.62 115 VAL A N 1
ATOM 876 C CA . VAL A 1 115 ? -25.665 5.613 10.926 1.00 98.62 115 VAL A CA 1
ATOM 877 C C . VAL A 1 115 ? -26.476 6.519 11.853 1.00 98.62 115 VAL A C 1
ATOM 879 O O . VAL A 1 115 ? -27.517 7.050 11.457 1.00 98.62 115 VAL A O 1
ATOM 882 N N . HIS A 1 116 ? -25.979 6.728 13.069 1.00 98.31 116 HIS A N 1
ATOM 883 C CA . HIS A 1 116 ? -26.587 7.537 14.121 1.00 98.31 116 HIS A CA 1
ATOM 884 C C . HIS A 1 116 ? -25.828 8.856 14.280 1.00 98.31 116 HIS A C 1
ATOM 886 O O . HIS A 1 116 ? -24.682 8.877 14.722 1.00 98.31 116 HIS A O 1
ATOM 892 N N . GLN A 1 117 ? -26.486 9.964 13.937 1.00 97.81 117 GLN A N 1
ATOM 893 C CA . GLN A 1 117 ? -25.903 11.300 14.052 1.00 97.81 117 GLN A CA 1
ATOM 894 C C . GLN A 1 117 ? -26.206 11.915 15.417 1.00 97.81 117 GLN A C 1
ATOM 896 O O . GLN A 1 117 ? -27.159 12.677 15.583 1.00 97.81 117 GLN A O 1
ATOM 901 N N . LEU A 1 118 ? -25.417 11.517 16.406 1.00 97.44 118 LEU A N 1
ATOM 902 C CA . LEU A 1 118 ? -25.471 11.995 17.784 1.00 97.44 118 LEU A CA 1
ATOM 903 C C . LEU A 1 118 ? -24.097 11.821 18.431 1.00 97.44 118 LEU A C 1
ATOM 905 O O . LEU A 1 118 ? -23.297 11.011 17.966 1.00 97.44 118 LEU A O 1
ATOM 909 N N . ALA A 1 119 ? -23.831 12.552 19.508 1.00 97.06 119 ALA A N 1
ATOM 910 C CA . ALA A 1 119 ? -22.683 12.293 20.369 1.00 97.06 119 ALA A CA 1
ATOM 911 C C . ALA A 1 119 ? -23.124 11.490 21.597 1.00 97.06 119 ALA A C 1
ATOM 913 O O . ALA A 1 119 ? -24.216 11.698 22.137 1.00 97.06 119 ALA A O 1
ATOM 914 N N . LEU A 1 120 ? -22.267 10.576 22.049 1.00 97.62 120 LEU A N 1
ATOM 915 C CA . LEU A 1 120 ? -22.489 9.846 23.291 1.00 97.62 120 LEU A CA 1
ATOM 916 C C . LEU A 1 120 ? -21.836 10.575 24.468 1.00 97.62 120 LEU A C 1
ATOM 918 O O . LEU A 1 120 ? -20.734 11.102 24.356 1.00 97.62 120 LEU A O 1
ATOM 922 N N . SER A 1 121 ? -22.532 10.600 25.600 1.00 96.44 121 SER A N 1
ATOM 923 C CA . SER A 1 121 ? -22.083 11.219 26.849 1.00 96.44 121 SER A CA 1
ATOM 924 C C . SER A 1 121 ? -22.697 10.493 28.059 1.00 96.44 121 SER A C 1
ATOM 926 O O . SER A 1 121 ? -23.305 9.429 27.924 1.00 96.44 121 SER A O 1
ATOM 928 N N . ASP A 1 122 ? -22.562 11.066 29.254 1.00 96.19 122 ASP A N 1
ATOM 929 C CA . ASP A 1 122 ? -23.205 10.591 30.485 1.00 96.19 122 ASP A CA 1
ATOM 930 C C . ASP A 1 122 ? -24.630 11.137 30.693 1.00 96.19 122 ASP A C 1
ATOM 932 O O . ASP A 1 122 ? -25.289 10.810 31.684 1.00 96.19 122 ASP A O 1
ATOM 936 N N . SER A 1 123 ? -25.138 11.930 29.747 1.00 96.06 123 SER A N 1
ATOM 937 C CA . SER A 1 123 ? -26.492 12.485 29.763 1.00 96.06 123 SER A CA 1
ATOM 938 C C . SER A 1 123 ? -27.074 12.666 28.355 1.00 96.06 123 SER A C 1
ATOM 940 O O . SER A 1 123 ? -26.354 12.746 27.361 1.00 96.06 123 SER A O 1
ATOM 942 N N . THR A 1 124 ? -28.405 12.714 28.271 1.00 97.38 124 THR A N 1
ATOM 943 C CA . THR A 1 124 ? -29.157 13.020 27.043 1.00 97.38 124 THR A CA 1
ATOM 944 C C . THR A 1 124 ? -29.423 14.520 26.923 1.00 97.38 124 THR A C 1
ATOM 946 O O . THR A 1 124 ? -29.654 15.175 27.942 1.00 97.38 124 THR A O 1
ATOM 949 N N . GLY A 1 125 ? -29.530 15.054 25.707 1.00 96.19 125 GLY A N 1
ATOM 950 C CA . GLY A 1 125 ? -29.909 16.452 25.494 1.00 96.19 125 GLY A CA 1
ATOM 951 C C . GLY A 1 125 ? -29.328 17.044 24.219 1.00 96.19 125 GLY A C 1
ATOM 952 O O . GLY A 1 125 ? -29.227 16.366 23.204 1.00 96.19 125 GLY A O 1
ATOM 953 N N . ASP A 1 126 ? -28.947 18.314 24.289 1.00 95.81 126 ASP A N 1
ATOM 954 C CA . ASP A 1 126 ? -28.226 19.020 23.234 1.00 95.81 126 ASP A CA 1
ATOM 955 C C . ASP A 1 126 ? -26.825 19.382 23.739 1.00 95.81 126 ASP A C 1
ATOM 957 O O . ASP A 1 126 ? -26.666 19.752 24.904 1.00 95.81 126 ASP A O 1
ATOM 961 N N . GLY A 1 127 ? -25.831 19.330 22.857 1.00 94.19 127 GLY A N 1
ATOM 962 C CA . GLY A 1 127 ? -24.456 19.739 23.128 1.00 94.19 127 GLY A CA 1
ATOM 963 C C . GLY A 1 127 ? -23.842 20.485 21.950 1.00 94.19 127 GLY A C 1
ATOM 964 O O . GLY A 1 127 ? -24.491 20.700 20.921 1.00 94.19 127 GLY A O 1
ATOM 965 N N . PHE A 1 128 ? -22.581 20.874 22.102 1.00 94.62 128 PHE A N 1
ATOM 966 C CA . PHE A 1 128 ? -21.794 21.504 21.048 1.00 94.62 128 PHE A CA 1
ATOM 967 C C . PHE A 1 128 ? -20.602 20.614 20.709 1.00 94.62 128 PHE A C 1
ATOM 969 O O . PHE A 1 128 ? -19.917 20.129 21.604 1.00 94.62 128 PHE A O 1
ATOM 976 N N . LEU A 1 129 ? -20.362 20.390 19.422 1.00 94.25 129 LEU A N 1
ATOM 977 C CA . LEU A 1 129 ? -19.203 19.674 18.903 1.00 94.25 129 LEU A CA 1
ATOM 978 C C . LEU A 1 129 ? -18.272 20.686 18.240 1.00 94.25 129 LEU A C 1
ATOM 980 O O . LEU A 1 129 ? -18.706 21.410 17.348 1.00 94.25 129 LEU A O 1
ATOM 984 N N . THR A 1 130 ? -17.010 20.748 18.652 1.00 92.75 130 THR A N 1
ATOM 985 C CA . THR A 1 130 ? -15.992 21.532 17.942 1.00 92.75 130 THR A CA 1
ATOM 986 C C . THR A 1 130 ? -15.690 20.861 16.609 1.00 92.75 130 THR A C 1
ATOM 988 O O . THR A 1 130 ? -15.336 19.686 16.581 1.00 92.75 130 THR A O 1
ATOM 991 N N . ILE A 1 131 ? -15.807 21.616 15.519 1.00 89.94 131 ILE A N 1
ATOM 992 C CA . ILE A 1 131 ? -15.474 21.182 14.166 1.00 89.94 131 ILE A CA 1
ATOM 993 C C . ILE A 1 131 ? -14.055 21.644 13.843 1.00 89.94 131 ILE A C 1
ATOM 995 O O . ILE A 1 131 ? -13.779 22.833 13.659 1.00 89.94 131 ILE A O 1
ATOM 999 N N . SER A 1 132 ? -13.152 20.677 13.794 1.00 87.44 132 SER A N 1
ATOM 1000 C CA . SER A 1 132 ? -11.755 20.847 13.418 1.00 87.44 132 SER A CA 1
ATOM 1001 C C . SER A 1 132 ? -11.578 20.740 11.899 1.00 87.44 132 SER A C 1
ATOM 1003 O O . SER A 1 132 ? -12.471 20.315 11.170 1.00 87.44 132 SER A O 1
ATOM 1005 N N . ASN A 1 133 ? -10.389 21.094 11.392 1.00 84.38 133 ASN A N 1
ATOM 1006 C CA . ASN A 1 133 ? -10.074 20.911 9.967 1.00 84.38 133 ASN A CA 1
ATOM 1007 C C . ASN A 1 133 ? -10.113 19.433 9.544 1.00 84.38 133 ASN A C 1
ATOM 1009 O O . ASN A 1 133 ? -10.312 19.124 8.379 1.00 84.38 133 ASN A O 1
ATOM 1013 N N . SER A 1 134 ? -9.852 18.517 10.473 1.00 86.50 134 SER A N 1
ATOM 1014 C CA . SER A 1 134 ? -9.896 17.073 10.252 1.00 86.50 134 SER A CA 1
ATOM 1015 C C . SER A 1 134 ? -10.923 16.482 11.219 1.00 86.50 134 SER A C 1
ATOM 1017 O O . SER A 1 134 ? -10.802 16.772 12.413 1.00 86.50 134 SER A O 1
ATOM 1019 N N . PRO A 1 135 ? -11.927 15.718 10.740 1.00 84.31 135 PRO A N 1
ATOM 1020 C CA . PRO A 1 135 ? -13.006 15.218 11.593 1.00 84.31 135 PRO A CA 1
ATOM 1021 C C . PRO A 1 135 ? -12.548 14.311 12.735 1.00 84.31 135 PRO A C 1
ATOM 1023 O O . PRO A 1 135 ? -13.238 14.202 13.738 1.00 84.31 135 PRO A O 1
ATOM 1026 N N . GLU A 1 136 ? -11.373 13.697 12.595 1.00 88.12 136 GLU A N 1
ATOM 1027 C CA . GLU A 1 136 ? -10.709 12.898 13.625 1.00 88.12 136 GLU A CA 1
ATOM 1028 C C . GLU A 1 136 ? -10.423 13.722 14.882 1.00 88.12 136 GLU A C 1
ATOM 1030 O O . GLU A 1 136 ? -10.292 13.148 15.936 1.00 88.12 136 GLU A O 1
ATOM 1035 N N . LEU A 1 137 ? -10.347 15.054 14.793 1.00 85.56 137 LEU A N 1
ATOM 1036 C CA . LEU A 1 137 ? -10.047 15.945 15.920 1.00 85.56 137 LEU A CA 1
ATOM 1037 C C . LEU A 1 137 ? -11.295 16.687 16.425 1.00 85.56 137 LEU A C 1
ATOM 1039 O O . LEU A 1 137 ? -11.184 17.767 17.019 1.00 85.56 137 LEU A O 1
ATOM 1043 N N . ASN A 1 138 ? -12.491 16.197 16.092 1.00 87.06 138 ASN A N 1
ATOM 1044 C CA . ASN A 1 138 ? -13.740 16.781 16.563 1.00 87.06 138 ASN A CA 1
ATOM 1045 C C . ASN A 1 138 ? -14.027 16.300 17.985 1.00 87.06 138 ASN A C 1
ATOM 1047 O O . ASN A 1 138 ? -14.123 15.104 18.229 1.00 87.06 138 ASN A O 1
ATOM 1051 N N . ALA A 1 139 ? -14.241 17.234 18.908 1.00 88.81 139 ALA A N 1
ATOM 1052 C CA . ALA A 1 139 ? -14.474 16.926 20.317 1.00 88.81 139 ALA A CA 1
ATOM 1053 C C . ALA A 1 139 ? -15.663 17.715 20.872 1.00 88.81 139 ALA A C 1
ATOM 1055 O O . ALA A 1 139 ? -15.970 18.820 20.406 1.00 88.81 139 ALA A O 1
ATOM 1056 N N . LEU A 1 140 ? -16.335 17.165 21.886 1.00 87.75 140 LEU A N 1
ATOM 1057 C CA . LEU A 1 140 ? -17.404 17.875 22.591 1.00 87.75 140 LEU A CA 1
ATOM 1058 C C . LEU A 1 140 ? -16.859 19.135 23.282 1.00 87.75 140 LEU A C 1
ATOM 1060 O O . LEU A 1 140 ? -15.808 19.114 23.916 1.00 87.75 140 LEU A O 1
ATOM 1064 N N . ALA A 1 141 ? -17.599 20.235 23.161 1.00 87.25 141 ALA A N 1
ATOM 1065 C CA . ALA A 1 141 ? -17.279 21.537 23.728 1.00 87.25 141 ALA A CA 1
ATOM 1066 C C . ALA A 1 141 ? -18.236 21.900 24.869 1.00 87.25 141 ALA A C 1
ATOM 1068 O O . ALA A 1 141 ? -19.426 21.585 24.825 1.00 87.25 141 ALA A O 1
ATOM 1069 N N . GLU A 1 142 ? -17.724 22.628 25.864 1.00 83.69 142 GLU A N 1
ATOM 1070 C CA . GLU A 1 142 ? -18.537 23.137 26.977 1.00 83.69 142 GLU A CA 1
ATOM 1071 C C . GLU A 1 142 ? -19.481 24.271 26.541 1.00 83.69 142 GLU A C 1
ATOM 1073 O O . GLU A 1 142 ? -20.602 24.377 27.039 1.00 83.69 142 GLU A O 1
ATOM 1078 N N . GLU A 1 143 ? -19.050 25.107 25.592 1.00 83.19 143 GLU A N 1
ATOM 1079 C CA . GLU A 1 143 ? -19.787 26.287 25.133 1.00 83.19 143 GLU A CA 1
ATOM 1080 C C . GLU A 1 143 ? -19.783 26.410 23.603 1.00 83.19 143 GLU A C 1
ATOM 1082 O O . GLU A 1 143 ? -18.886 25.925 22.910 1.00 83.19 143 GLU A O 1
ATOM 1087 N N . ALA A 1 144 ? -20.791 27.106 23.073 1.00 87.06 144 ALA A N 1
ATOM 1088 C CA . ALA A 1 144 ? -20.869 27.428 21.654 1.00 87.06 144 ALA A CA 1
ATOM 1089 C C . ALA A 1 144 ? -19.762 28.414 21.245 1.00 87.06 144 ALA A C 1
ATOM 1091 O O . ALA A 1 144 ? -19.554 29.443 21.888 1.00 87.06 144 ALA A O 1
ATOM 1092 N N . SER A 1 145 ? -19.117 28.146 20.115 1.00 86.31 145 SER A N 1
ATOM 1093 C CA . SER A 1 145 ? -18.162 29.041 19.457 1.00 86.31 145 SER A CA 1
ATOM 1094 C C . SER A 1 145 ? -18.388 29.084 17.939 1.00 86.31 145 SER A C 1
ATOM 1096 O O . SER A 1 145 ? -19.231 28.359 17.408 1.00 86.31 145 SER A O 1
ATOM 1098 N N . GLU A 1 146 ? -17.642 29.934 17.223 1.00 82.81 146 GLU A N 1
ATOM 1099 C CA . GLU A 1 146 ? -17.767 30.086 15.760 1.00 82.81 146 GLU A CA 1
ATOM 1100 C C . GLU A 1 146 ? -17.548 28.773 14.990 1.00 82.81 146 GLU A C 1
ATOM 1102 O O . GLU A 1 146 ? -18.157 28.580 13.942 1.00 82.81 146 GLU A O 1
ATOM 1107 N N . ASN A 1 147 ? -16.745 27.853 15.534 1.00 88.50 147 ASN A N 1
ATOM 1108 C CA . ASN A 1 147 ? -16.409 26.571 14.908 1.00 88.50 147 ASN A CA 1
ATOM 1109 C C . ASN A 1 147 ? -17.110 25.390 15.593 1.00 88.50 147 ASN A C 1
ATOM 1111 O O . ASN A 1 147 ? -16.552 24.299 15.645 1.00 88.50 147 ASN A O 1
ATOM 1115 N N . THR A 1 148 ? -18.292 25.596 16.178 1.00 90.38 148 THR A N 1
ATOM 1116 C CA . THR A 1 148 ? -19.056 24.502 16.802 1.00 90.38 148 THR A CA 1
ATOM 1117 C C . THR A 1 148 ? -20.348 24.196 16.062 1.00 90.38 148 THR A C 1
ATOM 1119 O O . THR A 1 148 ? -21.042 25.097 15.593 1.00 90.38 148 THR A O 1
ATOM 1122 N N . GLU A 1 149 ? -20.696 22.915 16.006 1.00 93.75 149 GLU A N 1
ATOM 1123 C CA . GLU A 1 149 ? -21.981 22.410 15.536 1.00 93.75 149 GLU A CA 1
ATOM 1124 C C . GLU A 1 149 ? -22.844 22.011 16.739 1.00 93.75 149 GLU A C 1
ATOM 1126 O O . GLU A 1 149 ? -22.359 21.398 17.691 1.00 93.75 149 GLU A O 1
ATOM 1131 N N . LYS A 1 150 ? -24.139 22.345 16.714 1.00 95.62 150 LYS A N 1
ATOM 1132 C CA . LYS A 1 150 ? -25.080 21.845 17.721 1.00 95.62 150 LYS A CA 1
ATOM 1133 C C . LYS A 1 150 ? -25.437 20.394 17.395 1.00 95.62 150 LYS A C 1
ATOM 1135 O O . LYS A 1 150 ? -25.964 20.132 16.317 1.00 95.62 150 LYS A O 1
ATOM 1140 N N . VAL A 1 151 ? -25.223 19.484 18.341 1.00 96.00 151 VAL A N 1
ATOM 1141 C CA . VAL A 1 151 ? -25.446 18.041 18.161 1.00 96.00 151 VAL A CA 1
ATOM 1142 C C . VAL A 1 151 ? -26.367 17.479 19.241 1.00 96.00 151 VAL A C 1
ATOM 1144 O O . VAL A 1 151 ? -26.406 17.982 20.365 1.00 96.00 151 VAL A O 1
ATOM 1147 N N . ALA A 1 152 ? -27.111 16.424 18.905 1.00 97.44 152 ALA A N 1
ATOM 1148 C CA . ALA A 1 152 ? -27.888 15.676 19.887 1.00 97.44 152 ALA A CA 1
ATOM 1149 C C . ALA A 1 152 ? -26.952 14.840 20.771 1.00 97.44 152 ALA A C 1
ATOM 1151 O O . ALA A 1 152 ? -26.028 14.201 20.267 1.00 97.44 152 ALA A O 1
ATOM 1152 N N . LEU A 1 153 ? -27.214 14.821 22.075 1.00 97.75 153 LEU A N 1
ATOM 1153 C CA . LEU A 1 153 ? -26.531 13.977 23.050 1.00 97.75 153 LEU A CA 1
ATOM 1154 C C . LEU A 1 153 ? -27.428 12.808 23.452 1.00 97.75 153 LEU A C 1
ATOM 1156 O O . LEU A 1 153 ? -28.612 12.994 23.749 1.00 97.75 153 LEU A O 1
ATOM 1160 N N . SER A 1 154 ? -26.842 11.619 23.531 1.00 98.19 154 SER A N 1
ATOM 1161 C CA . SER A 1 154 ? -27.464 10.432 24.116 1.00 98.19 154 SER A CA 1
ATOM 1162 C C . SER A 1 154 ? -26.502 9.750 25.082 1.00 98.19 154 SER A C 1
ATOM 1164 O O . SER A 1 154 ? -25.290 9.935 25.007 1.00 98.19 154 SER A O 1
ATOM 1166 N N . THR A 1 155 ? -27.028 8.916 25.972 1.00 98.44 155 THR A N 1
ATOM 1167 C CA . THR A 1 155 ? -26.201 7.934 26.677 1.00 98.44 155 THR A CA 1
ATOM 1168 C C . THR A 1 155 ? -26.096 6.652 25.855 1.00 98.44 155 THR A C 1
ATOM 1170 O O . THR A 1 155 ? -26.931 6.401 24.976 1.00 98.44 155 THR A O 1
ATOM 1173 N N . LEU A 1 156 ? -25.076 5.834 26.130 1.00 98.19 156 LEU A N 1
ATOM 1174 C CA . LEU A 1 156 ? -24.928 4.527 25.485 1.00 98.19 156 LEU A CA 1
ATOM 1175 C C . LEU A 1 156 ? -26.086 3.587 25.862 1.00 98.19 156 LEU A C 1
ATOM 1177 O O . LEU A 1 156 ? -26.612 2.896 24.994 1.00 98.19 156 LEU A O 1
ATOM 1181 N N . ASP A 1 157 ? -26.541 3.632 27.118 1.00 98.31 157 ASP A N 1
ATOM 1182 C CA . ASP A 1 157 ? -27.702 2.859 27.580 1.00 98.31 157 ASP A CA 1
ATOM 1183 C C . ASP A 1 157 ? -28.986 3.240 26.812 1.00 98.31 157 ASP A C 1
ATOM 1185 O O . ASP A 1 157 ? -29.745 2.368 26.384 1.00 98.31 157 ASP A O 1
ATOM 1189 N N . GLN A 1 158 ? -29.212 4.539 26.574 1.00 98.00 158 GLN A N 1
ATOM 1190 C CA . GLN A 1 158 ? -30.375 5.016 25.819 1.00 98.00 158 GLN A CA 1
ATOM 1191 C C . GLN A 1 158 ? -30.293 4.617 24.339 1.00 98.00 158 GLN A C 1
ATOM 1193 O O . GLN A 1 158 ? -31.279 4.141 23.781 1.00 98.00 158 GLN A O 1
ATOM 1198 N N . LEU A 1 159 ? -29.116 4.744 23.714 1.00 97.69 159 LEU A N 1
ATOM 1199 C CA . LEU A 1 159 ? -28.918 4.334 22.322 1.00 97.69 159 LEU A CA 1
ATOM 1200 C C . LEU A 1 159 ? -29.184 2.832 22.134 1.00 97.69 159 LEU A C 1
ATOM 1202 O O . LEU A 1 159 ? -29.896 2.458 21.205 1.00 97.69 159 LEU A O 1
ATOM 1206 N N . MET A 1 160 ? -28.647 1.990 23.023 1.00 96.19 160 MET A N 1
ATOM 1207 C CA . MET A 1 160 ? -28.891 0.543 23.029 1.00 96.19 160 MET A CA 1
ATOM 1208 C C . MET A 1 160 ? -30.395 0.238 23.079 1.00 96.19 160 MET A C 1
ATOM 1210 O O . MET A 1 160 ? -30.905 -0.510 22.244 1.00 96.19 160 MET A O 1
ATOM 1214 N N . SER A 1 161 ? -31.115 0.866 24.016 1.00 95.94 161 SER A N 1
ATOM 1215 C CA . SER A 1 161 ? -32.564 0.693 24.176 1.00 95.94 161 SER A CA 1
ATOM 1216 C C . SER A 1 161 ? -33.356 1.120 22.936 1.00 95.94 161 SER A C 1
ATOM 1218 O O . SER A 1 161 ? -34.326 0.456 22.570 1.00 95.94 161 SER A O 1
ATOM 1220 N N . ASP A 1 162 ? -32.977 2.230 22.304 1.00 95.56 162 ASP A N 1
ATOM 1221 C CA . ASP A 1 162 ? -33.758 2.823 21.215 1.00 95.56 162 ASP A CA 1
ATOM 1222 C C . ASP A 1 162 ? -33.485 2.176 19.857 1.00 95.56 162 ASP A C 1
ATOM 1224 O O . ASP A 1 162 ? -34.397 2.039 19.039 1.00 95.56 162 ASP A O 1
ATOM 1228 N N . ALA A 1 163 ? -32.233 1.803 19.591 1.00 93.75 163 ALA A N 1
ATOM 1229 C CA . ALA A 1 163 ? -31.804 1.403 18.257 1.00 93.75 163 ALA A CA 1
ATOM 1230 C C . ALA A 1 163 ? -31.642 -0.115 18.091 1.00 93.75 163 ALA A C 1
ATOM 1232 O O . ALA A 1 163 ? -31.839 -0.619 16.982 1.00 93.75 163 ALA A O 1
ATOM 1233 N N . PHE A 1 164 ? -31.281 -0.850 19.149 1.00 93.50 164 PHE A N 1
ATOM 1234 C CA . PHE A 1 164 ? -30.958 -2.279 19.041 1.00 93.50 164 PHE A CA 1
ATOM 1235 C C . PHE A 1 164 ? -31.133 -3.073 20.357 1.00 93.50 164 PHE A C 1
ATOM 1237 O O . PHE A 1 164 ? -30.228 -3.808 20.748 1.00 93.50 164 PHE A O 1
ATOM 1244 N N . PRO A 1 165 ? -32.312 -3.020 21.013 1.00 92.94 165 PRO A N 1
ATOM 1245 C CA . PRO A 1 165 ? -32.525 -3.572 22.360 1.00 92.94 165 PRO A CA 1
ATOM 1246 C C . PRO A 1 165 ? -32.348 -5.096 22.479 1.00 92.94 165 PRO A C 1
ATOM 1248 O O . PRO A 1 165 ? -32.060 -5.592 23.564 1.00 92.94 165 PRO A O 1
ATOM 1251 N N . ASP A 1 166 ? -32.514 -5.841 21.382 1.00 92.62 166 ASP A N 1
ATOM 1252 C CA . ASP A 1 166 ? -32.449 -7.311 21.361 1.00 92.62 166 ASP A CA 1
ATOM 1253 C C . ASP A 1 166 ? -31.086 -7.859 20.886 1.00 92.62 166 ASP A C 1
ATOM 1255 O O . ASP A 1 166 ? -30.923 -9.068 20.702 1.00 92.62 166 ASP A O 1
ATOM 1259 N N . GLU A 1 167 ? -30.106 -6.990 20.623 1.00 94.81 167 GLU A N 1
ATOM 1260 C CA . GLU A 1 167 ? -28.827 -7.377 20.021 1.00 94.81 167 GLU A CA 1
ATOM 1261 C C . GLU A 1 167 ? -27.730 -7.573 21.069 1.00 94.81 167 GLU A C 1
ATOM 1263 O O . GLU A 1 167 ? -27.583 -6.796 22.003 1.00 94.81 167 GLU A O 1
ATOM 1268 N N . GLN A 1 168 ? -26.886 -8.590 20.892 1.00 94.75 168 GLN A N 1
ATOM 1269 C CA . GLN A 1 168 ? -25.713 -8.791 21.741 1.00 94.75 168 GLN A CA 1
ATOM 1270 C C . GLN A 1 168 ? -24.475 -8.217 21.050 1.00 94.75 168 GLN A C 1
ATOM 1272 O O . GLN A 1 168 ? -24.019 -8.787 20.063 1.00 94.75 168 GLN A O 1
ATOM 1277 N N . ILE A 1 169 ? -23.908 -7.123 21.567 1.00 97.38 169 ILE A N 1
ATOM 1278 C CA . ILE A 1 169 ? -22.727 -6.497 20.953 1.00 97.38 169 ILE A CA 1
ATOM 1279 C C . ILE A 1 169 ? -21.455 -7.322 21.206 1.00 97.38 169 ILE A C 1
ATOM 1281 O O . ILE A 1 169 ? -21.138 -7.691 22.342 1.00 97.38 169 ILE A O 1
ATOM 1285 N N . ASP A 1 170 ? -20.716 -7.594 20.128 1.00 97.00 170 ASP A N 1
ATOM 1286 C CA . ASP A 1 170 ? -19.459 -8.344 20.130 1.00 97.00 170 ASP A CA 1
ATOM 1287 C C . ASP A 1 170 ? -18.227 -7.459 20.227 1.00 97.00 170 ASP A C 1
ATOM 1289 O O . ASP A 1 170 ? -17.238 -7.838 20.862 1.00 97.00 170 ASP A O 1
ATOM 1293 N N . PHE A 1 171 ? -18.278 -6.308 19.564 1.00 98.50 171 PHE A N 1
ATOM 1294 C CA . PHE A 1 171 ? -17.148 -5.406 19.430 1.00 98.50 171 PHE A CA 1
ATOM 1295 C C . PHE A 1 171 ? -17.601 -3.951 19.489 1.00 98.50 171 PHE A C 1
ATOM 1297 O O . PHE A 1 171 ? -18.611 -3.584 18.890 1.00 98.50 171 PHE A O 1
ATOM 1304 N N . VAL A 1 172 ? -16.835 -3.132 20.202 1.00 98.62 172 VAL A N 1
ATOM 1305 C CA . VAL A 1 172 ? -17.019 -1.686 20.285 1.00 98.62 172 VAL A CA 1
ATOM 1306 C C . VAL A 1 172 ? -15.708 -1.014 19.890 1.00 98.62 172 VAL A C 1
ATOM 1308 O O . VAL A 1 172 ? -14.681 -1.289 20.506 1.00 98.62 172 VAL A O 1
ATOM 1311 N N . LYS A 1 173 ? -15.727 -0.116 18.905 1.00 98.31 173 LYS A N 1
ATOM 1312 C CA . LYS A 1 173 ? -14.686 0.915 18.779 1.00 98.31 173 LYS A CA 1
ATOM 1313 C C . LYS A 1 173 ? -15.147 2.124 19.589 1.00 98.31 173 LYS A C 1
ATOM 1315 O O . LYS A 1 173 ? -16.280 2.563 19.413 1.00 98.31 173 LYS A O 1
ATOM 1320 N N . LEU A 1 174 ? -14.307 2.607 20.499 1.00 97.19 174 LEU A N 1
ATOM 1321 C CA . LEU A 1 174 ? -14.573 3.763 21.348 1.00 97.19 174 LEU A CA 1
ATOM 1322 C C . LEU A 1 174 ? -13.445 4.778 21.186 1.00 97.19 174 LEU A C 1
ATOM 1324 O O . LEU A 1 174 ? -12.381 4.632 21.781 1.00 97.19 174 LEU A O 1
ATOM 1328 N N . ASP A 1 175 ? -13.705 5.785 20.367 1.00 93.69 175 ASP A N 1
ATOM 1329 C CA . ASP A 1 175 ? -12.740 6.804 19.973 1.00 93.69 175 ASP A CA 1
ATOM 1330 C C . ASP A 1 175 ? -13.505 8.119 19.829 1.00 93.69 175 ASP A C 1
ATOM 1332 O O . ASP A 1 175 ? -14.114 8.393 18.799 1.00 93.69 175 ASP A O 1
ATOM 1336 N N . ALA A 1 176 ? -13.637 8.843 20.937 1.00 91.12 176 ALA A N 1
ATOM 1337 C CA . ALA A 1 176 ? -14.549 9.976 21.055 1.00 91.12 176 ALA A CA 1
ATOM 1338 C C . ALA A 1 176 ? -13.813 11.243 21.508 1.00 91.12 176 ALA A C 1
ATOM 1340 O O . ALA A 1 176 ? -14.420 12.108 22.146 1.00 91.12 176 ALA A O 1
ATOM 1341 N N . GLU A 1 177 ? -12.514 11.317 21.197 1.00 87.62 177 GLU A N 1
ATOM 1342 C CA . GLU A 1 177 ? -11.634 12.467 21.412 1.00 87.62 177 GLU A CA 1
ATOM 1343 C C . GLU A 1 177 ? -11.777 13.075 22.821 1.00 87.62 177 GLU A C 1
ATOM 1345 O O . GLU A 1 177 ? -11.969 14.281 23.003 1.00 87.62 177 GLU A O 1
ATOM 1350 N N . GLY A 1 178 ? -11.712 12.220 23.850 1.00 85.81 178 GLY A N 1
ATOM 1351 C CA . GLY A 1 178 ? -11.741 12.616 25.264 1.00 85.81 178 GLY A CA 1
ATOM 1352 C C . GLY A 1 178 ? -13.085 12.415 25.976 1.00 85.81 178 GLY A C 1
ATOM 1353 O O . GLY A 1 178 ? -13.177 12.629 27.189 1.00 85.81 178 GLY A O 1
ATOM 1354 N N . ALA A 1 179 ? -14.141 11.995 25.270 1.00 91.38 179 ALA A N 1
ATOM 1355 C CA . ALA A 1 179 ? -15.448 11.710 25.873 1.00 91.38 179 ALA A CA 1
ATOM 1356 C C . ALA A 1 179 ? -15.592 10.270 26.415 1.00 91.38 179 ALA A C 1
ATOM 1358 O O . ALA A 1 179 ? -16.646 9.921 26.955 1.00 91.38 179 ALA A O 1
ATOM 1359 N N . GLU A 1 180 ? -14.560 9.428 26.315 1.00 94.38 180 GLU A N 1
ATOM 1360 C CA . GLU A 1 180 ? -14.630 7.983 26.569 1.00 94.38 180 GLU A CA 1
ATOM 1361 C C . GLU A 1 180 ? -15.114 7.665 27.990 1.00 94.38 180 GLU A C 1
ATOM 1363 O O . GLU A 1 180 ? -16.014 6.847 28.176 1.00 94.38 180 GLU A O 1
ATOM 1368 N N . GLU A 1 181 ? -14.586 8.353 29.007 1.00 94.31 181 GLU A N 1
ATOM 1369 C CA . GLU A 1 181 ? -15.002 8.138 30.399 1.00 94.31 181 GLU A CA 1
ATOM 1370 C C . GLU A 1 181 ? -16.469 8.526 30.644 1.00 94.31 181 GLU A C 1
ATOM 1372 O O . GLU A 1 181 ? -17.179 7.848 31.394 1.00 94.31 181 GLU A O 1
ATOM 1377 N N . SER A 1 182 ? -16.947 9.605 30.018 1.00 95.00 182 SER A N 1
ATOM 1378 C CA . SER A 1 182 ? -18.354 10.018 30.100 1.00 95.00 182 SER A CA 1
ATOM 1379 C C . SER A 1 182 ? -19.262 8.988 29.431 1.00 95.00 182 SER A C 1
ATOM 1381 O O . SER A 1 182 ? -20.299 8.628 29.984 1.00 95.00 182 SER A O 1
ATOM 1383 N N . ILE A 1 183 ? -18.837 8.436 28.295 1.00 97.25 183 ILE A N 1
ATOM 1384 C CA . ILE A 1 183 ? -19.562 7.374 27.592 1.00 97.25 183 ILE A CA 1
ATOM 1385 C C . ILE A 1 183 ? -19.629 6.104 28.448 1.00 97.25 183 ILE A C 1
ATOM 1387 O O . ILE A 1 183 ? -20.703 5.517 28.578 1.00 97.25 183 ILE A O 1
ATOM 1391 N N . ILE A 1 184 ? -18.533 5.719 29.112 1.00 96.69 184 ILE A N 1
ATOM 1392 C CA . ILE A 1 184 ? -18.525 4.599 30.068 1.00 96.69 184 ILE A CA 1
ATOM 1393 C C . ILE A 1 184 ? -19.506 4.863 31.220 1.00 96.69 184 ILE A C 1
ATOM 1395 O O . ILE A 1 184 ? -20.281 3.978 31.591 1.00 96.69 184 ILE A O 1
ATOM 1399 N N . ARG A 1 185 ? -19.541 6.088 31.768 1.00 96.81 185 ARG A N 1
ATOM 1400 C CA . ARG A 1 185 ? -20.504 6.467 32.820 1.00 96.81 185 ARG A CA 1
ATOM 1401 C C . ARG A 1 185 ? -21.960 6.415 32.347 1.00 96.81 185 ARG A C 1
ATOM 1403 O O . ARG A 1 185 ? -22.813 6.034 33.150 1.00 96.81 185 ARG A O 1
ATOM 1410 N N . GLY A 1 186 ? -22.232 6.785 31.096 1.00 97.31 186 GLY A N 1
ATOM 1411 C CA . GLY A 1 186 ? -23.548 6.704 30.451 1.00 97.31 186 GLY A CA 1
ATOM 1412 C C . GLY A 1 186 ? -23.916 5.317 29.905 1.00 97.31 186 GLY A C 1
ATOM 1413 O O . GLY A 1 186 ? -25.035 5.127 29.436 1.00 97.31 186 GLY A O 1
ATOM 1414 N N . GLY A 1 187 ? -22.989 4.358 29.940 1.00 97.25 187 GLY A N 1
ATOM 1415 C CA . GLY A 1 187 ? -23.148 2.992 29.435 1.00 97.25 187 GLY A CA 1
ATOM 1416 C C . GLY A 1 187 ? -23.105 1.926 30.524 1.00 97.25 187 GLY A C 1
ATOM 1417 O O . GLY A 1 187 ? -22.664 0.805 30.272 1.00 97.25 187 GLY A O 1
ATOM 1418 N N . LYS A 1 188 ? -23.457 2.267 31.768 1.00 96.00 188 LYS A N 1
ATOM 1419 C CA . LYS A 1 188 ? -23.299 1.351 32.909 1.00 96.00 188 LYS A CA 1
ATOM 1420 C C . LYS A 1 188 ? -24.135 0.091 32.749 1.00 96.00 188 LYS A C 1
ATOM 1422 O O . LYS A 1 188 ? -23.652 -0.986 33.096 1.00 96.00 188 LYS A O 1
ATOM 1427 N N . GLN A 1 189 ? -25.368 0.216 32.260 1.00 96.56 189 GLN A N 1
ATOM 1428 C CA . GLN A 1 189 ? -26.217 -0.947 32.023 1.00 96.56 189 GLN A CA 1
ATOM 1429 C C . GLN A 1 189 ? -25.676 -1.765 30.848 1.00 96.56 189 GLN A C 1
ATOM 1431 O O . GLN A 1 189 ? -25.502 -2.975 30.982 1.00 96.56 189 GLN A O 1
ATOM 1436 N N . PHE A 1 190 ? -25.290 -1.100 29.759 1.00 97.81 190 PHE A N 1
ATOM 1437 C CA . PHE A 1 190 ? -24.678 -1.718 28.591 1.00 97.81 190 PHE A CA 1
ATOM 1438 C C . PHE A 1 190 ? -23.452 -2.558 28.973 1.00 97.81 190 PHE A C 1
ATOM 1440 O O . PHE A 1 190 ? -23.385 -3.751 28.687 1.00 97.81 190 PHE A O 1
ATOM 1447 N N . PHE A 1 191 ? -22.488 -1.986 29.693 1.00 97.00 191 PHE A N 1
ATOM 1448 C CA . PHE A 1 191 ? -21.294 -2.722 30.104 1.00 97.00 191 PHE A CA 1
ATOM 1449 C C . PHE A 1 191 ? -21.564 -3.761 31.197 1.00 97.00 191 PHE A C 1
ATOM 1451 O O . PHE A 1 191 ? -20.734 -4.650 31.378 1.00 97.00 191 PHE A O 1
ATOM 1458 N N . ALA A 1 192 ? -22.684 -3.699 31.922 1.00 95.56 192 ALA A N 1
ATOM 1459 C CA . ALA A 1 192 ? -23.077 -4.741 32.869 1.00 95.56 192 ALA A CA 1
ATOM 1460 C C . ALA A 1 192 ? -23.693 -5.959 32.160 1.00 95.56 192 ALA A C 1
ATOM 1462 O O . ALA A 1 192 ? -23.353 -7.094 32.497 1.00 95.56 192 ALA A O 1
ATOM 1463 N N . GLU A 1 193 ? -24.557 -5.721 31.173 1.00 94.88 193 GLU A N 1
ATOM 1464 C CA . GLU A 1 193 ? -25.320 -6.747 30.450 1.00 94.88 193 GLU A CA 1
ATOM 1465 C C . GLU A 1 193 ? -24.540 -7.345 29.270 1.00 94.88 193 GLU A C 1
ATOM 1467 O O . GLU A 1 193 ? -24.712 -8.518 28.934 1.00 94.88 193 GLU A O 1
ATOM 1472 N N . HIS A 1 194 ? -23.620 -6.577 28.685 1.00 95.38 194 HIS A N 1
ATOM 1473 C CA . HIS A 1 194 ? -22.787 -7.014 27.574 1.00 95.38 194 HIS A CA 1
ATOM 1474 C C . HIS A 1 194 ? -21.335 -7.304 27.985 1.00 95.38 194 HIS A C 1
ATOM 1476 O O . HIS A 1 194 ? -20.814 -6.866 29.018 1.00 95.38 194 HIS A O 1
ATOM 1482 N N . SER A 1 195 ? -20.665 -8.081 27.136 1.00 96.56 195 SER A N 1
ATOM 1483 C CA . SER A 1 195 ? -19.238 -8.401 27.233 1.00 96.56 195 SER A CA 1
ATOM 1484 C C . SER A 1 195 ? -18.559 -8.249 25.862 1.00 96.56 195 SER A C 1
ATOM 1486 O O . SER A 1 195 ? -18.090 -9.240 25.288 1.00 96.56 195 SER A O 1
ATOM 1488 N N . PRO A 1 196 ? -18.600 -7.055 25.238 1.00 97.88 196 PRO A N 1
ATOM 1489 C CA . PRO A 1 196 ? -17.889 -6.817 23.992 1.00 97.88 196 PRO A CA 1
ATOM 1490 C C . PRO A 1 196 ? -16.373 -6.813 24.209 1.00 97.88 196 PRO A C 1
ATOM 1492 O O . PRO A 1 196 ? -15.868 -6.555 25.301 1.00 97.88 196 PRO A O 1
ATOM 1495 N N . LEU A 1 197 ? -15.631 -7.056 23.134 1.00 98.56 197 LEU A N 1
ATOM 1496 C CA . LEU A 1 197 ? -14.269 -6.545 23.022 1.00 98.56 197 LEU A CA 1
ATOM 1497 C C . LEU A 1 197 ? -14.352 -5.041 22.726 1.00 98.56 197 LEU A C 1
ATOM 1499 O O . LEU A 1 197 ? -15.120 -4.642 21.859 1.00 98.56 197 LEU A O 1
ATOM 1503 N N . VAL A 1 198 ? -13.578 -4.208 23.411 1.00 98.56 198 VAL A N 1
ATOM 1504 C CA . VAL A 1 198 ? -13.583 -2.751 23.215 1.00 98.56 198 VAL A CA 1
ATOM 1505 C C . VAL A 1 198 ? -12.212 -2.310 22.730 1.00 98.56 198 VAL A C 1
ATOM 1507 O O . VAL A 1 198 ? -11.230 -2.615 23.389 1.00 98.56 198 VAL A O 1
ATOM 1510 N N . MET A 1 199 ? -12.120 -1.608 21.607 1.00 98.12 199 MET A N 1
ATOM 1511 C CA . MET A 1 199 ? -10.903 -0.904 21.197 1.00 98.12 199 MET A CA 1
ATOM 1512 C C . MET A 1 199 ? -11.009 0.556 21.635 1.00 98.12 199 MET A C 1
ATOM 1514 O O . MET A 1 199 ? -12.038 1.173 21.370 1.00 98.12 199 MET A O 1
ATOM 1518 N N . PHE A 1 200 ? -9.986 1.092 22.296 1.00 95.56 200 PHE A N 1
ATOM 1519 C CA . PHE A 1 200 ? -9.983 2.466 22.806 1.00 95.56 200 PHE A CA 1
ATOM 1520 C C . PHE A 1 200 ? -8.587 3.094 22.757 1.00 95.56 200 PHE A C 1
ATOM 1522 O O . PHE A 1 200 ? -7.581 2.380 22.778 1.00 95.56 200 PHE A O 1
ATOM 1529 N N . GLU A 1 201 ? -8.522 4.423 22.714 1.00 90.50 201 GLU A N 1
ATOM 1530 C CA . GLU A 1 201 ? -7.261 5.153 22.589 1.00 90.50 201 GLU A CA 1
ATOM 1531 C C . GLU A 1 201 ? -6.402 5.043 23.868 1.00 90.50 201 GLU A C 1
ATOM 1533 O O . GLU A 1 201 ? -6.861 5.235 24.997 1.00 90.50 201 GLU A O 1
ATOM 1538 N N . LEU A 1 202 ? -5.116 4.729 23.700 1.00 86.81 202 LEU A N 1
ATOM 1539 C CA . LEU A 1 202 ? -4.123 4.675 24.774 1.00 86.81 202 LEU A CA 1
ATOM 1540 C C . LEU A 1 202 ? -3.676 6.070 25.210 1.00 86.81 202 LEU A C 1
ATOM 1542 O O . LEU A 1 202 ? -3.281 6.246 26.365 1.00 86.81 202 LEU A O 1
ATOM 1546 N N . LYS A 1 203 ? -3.630 7.034 24.286 1.00 80.62 203 LYS A N 1
ATOM 1547 C CA . LYS A 1 203 ? -2.991 8.332 24.508 1.00 80.62 203 LYS A CA 1
ATOM 1548 C C . LYS A 1 203 ? -3.942 9.473 24.217 1.00 80.62 203 LYS A C 1
ATOM 1550 O O . LYS A 1 203 ? -4.312 9.625 23.078 1.00 80.62 203 LYS A O 1
ATOM 1555 N N . HIS A 1 204 ? -4.181 10.359 25.177 1.00 72.31 204 HIS A N 1
ATOM 1556 C CA . HIS A 1 204 ? -4.856 11.628 24.904 1.00 72.31 204 HIS A CA 1
ATOM 1557 C C . HIS A 1 204 ? -3.825 12.763 24.929 1.00 72.31 204 HIS A C 1
ATOM 1559 O O . HIS A 1 204 ? -3.074 12.906 25.896 1.00 72.31 204 HIS A O 1
ATOM 1565 N N . GLY A 1 205 ? -3.718 13.546 23.851 1.00 61.16 205 GLY A N 1
ATOM 1566 C CA . GLY A 1 205 ? -2.789 14.687 23.791 1.00 61.16 205 GLY A CA 1
ATOM 1567 C C . GLY A 1 205 ? -1.300 14.330 23.970 1.00 61.16 205 GLY A C 1
ATOM 1568 O O . GLY A 1 205 ? -0.510 15.173 24.394 1.00 61.16 205 GLY A O 1
ATOM 1569 N N . GLY A 1 206 ? -0.905 13.088 23.659 1.00 67.25 206 GLY A N 1
ATOM 1570 C CA . GLY A 1 206 ? 0.472 12.581 23.760 1.00 67.25 206 GLY A CA 1
ATOM 1571 C C . GLY A 1 206 ? 0.829 11.893 25.086 1.00 67.25 206 GLY A C 1
ATOM 1572 O O . GLY A 1 206 ? 1.888 11.265 25.170 1.00 67.25 206 GLY A O 1
ATOM 1573 N N . GLU A 1 207 ? -0.047 11.949 26.091 1.00 77.38 207 GLU A N 1
ATOM 1574 C CA . GLU A 1 207 ? 0.123 11.272 27.379 1.00 77.38 207 GLU A CA 1
ATOM 1575 C C . GLU A 1 207 ? -0.721 10.001 27.459 1.00 77.38 207 GLU A C 1
ATOM 1577 O O . GLU A 1 207 ? -1.821 9.940 26.924 1.00 77.38 207 GLU A O 1
ATOM 1582 N N . VAL A 1 208 ? -0.220 8.978 28.155 1.00 84.50 208 VAL A N 1
ATOM 1583 C CA . VAL A 1 208 ? -0.965 7.729 28.373 1.00 84.50 208 VAL A CA 1
ATOM 1584 C C . VAL A 1 208 ? -2.172 7.988 29.276 1.00 84.50 208 VAL A C 1
ATOM 1586 O O . VAL A 1 208 ? -2.007 8.410 30.424 1.00 84.50 208 VAL A O 1
ATOM 1589 N N . ASN A 1 209 ? -3.370 7.663 28.791 1.00 87.56 209 ASN A N 1
ATOM 1590 C CA . ASN A 1 209 ? -4.632 7.839 29.497 1.00 87.56 209 ASN A CA 1
ATOM 1591 C C . ASN A 1 209 ? -4.851 6.725 30.540 1.00 87.56 209 ASN A C 1
ATOM 1593 O O . ASN A 1 209 ? -5.593 5.761 30.346 1.00 87.56 209 ASN A O 1
ATOM 1597 N N . LYS A 1 210 ? -4.154 6.840 31.675 1.00 89.00 210 LYS A N 1
ATOM 1598 C CA . LYS A 1 210 ? -4.242 5.858 32.769 1.00 89.00 210 LYS A CA 1
ATOM 1599 C C . LYS A 1 210 ? -5.616 5.825 33.441 1.00 89.00 210 LYS A C 1
ATOM 1601 O O . LYS A 1 210 ? -5.981 4.779 33.970 1.00 89.00 210 LYS A O 1
ATOM 1606 N N . SER A 1 211 ? -6.354 6.938 33.455 1.00 90.81 211 SER A N 1
ATOM 1607 C CA . SER A 1 211 ? -7.686 6.991 34.067 1.00 90.81 211 SER A CA 1
ATOM 1608 C C . SER A 1 211 ? -8.705 6.201 33.255 1.00 90.81 211 SER A C 1
ATOM 1610 O O . SER A 1 211 ? -9.489 5.469 33.850 1.00 90.81 211 SER A O 1
ATOM 1612 N N . LEU A 1 212 ? -8.624 6.238 31.922 1.00 92.81 212 LEU A N 1
ATOM 1613 C CA . LEU A 1 212 ? -9.469 5.417 31.058 1.00 92.81 212 LEU A CA 1
ATOM 1614 C C . LEU A 1 212 ? -9.205 3.916 31.242 1.00 92.81 212 LEU A C 1
ATOM 1616 O O . LEU A 1 212 ? -10.149 3.136 31.358 1.00 92.81 212 LEU A O 1
ATOM 1620 N N . ILE A 1 213 ? -7.933 3.508 31.338 1.00 93.12 213 ILE A N 1
ATOM 1621 C CA . ILE A 1 213 ? -7.579 2.107 31.630 1.00 93.12 213 ILE A CA 1
ATOM 1622 C C . ILE A 1 213 ? -8.180 1.683 32.978 1.00 93.12 213 ILE A C 1
ATOM 1624 O O . ILE A 1 213 ? -8.849 0.654 33.046 1.00 93.12 213 ILE A O 1
ATOM 1628 N N . ALA A 1 214 ? -8.013 2.500 34.023 1.00 93.12 214 ALA A N 1
ATOM 1629 C CA . ALA A 1 214 ? -8.589 2.229 35.340 1.00 93.12 214 ALA A CA 1
ATOM 1630 C C . ALA A 1 214 ? -10.129 2.174 35.309 1.00 93.12 214 ALA A C 1
ATOM 1632 O O . ALA A 1 214 ? -10.725 1.305 35.939 1.00 93.12 214 ALA A O 1
ATOM 1633 N N . ALA A 1 215 ? -10.783 3.042 34.531 1.00 94.19 215 ALA A N 1
ATOM 1634 C CA . ALA A 1 215 ? -12.236 3.036 34.373 1.00 94.19 215 ALA A CA 1
ATOM 1635 C C . ALA A 1 215 ? -12.747 1.726 33.752 1.00 94.19 215 ALA A C 1
ATOM 1637 O O . ALA A 1 215 ? -13.786 1.217 34.173 1.00 94.19 215 ALA A O 1
ATOM 1638 N N . PHE A 1 216 ? -12.016 1.154 32.788 1.00 95.81 216 PHE A N 1
ATOM 1639 C CA . PHE A 1 216 ? -12.306 -0.174 32.240 1.00 95.81 216 PHE A CA 1
ATOM 1640 C C . PHE A 1 216 ? -12.033 -1.299 33.253 1.00 95.81 216 PHE A C 1
ATOM 1642 O O . PHE A 1 216 ? -12.842 -2.223 33.380 1.00 95.81 216 PHE A O 1
ATOM 1649 N N . GLU A 1 217 ? -10.934 -1.222 34.007 1.00 95.00 217 GLU A N 1
ATOM 1650 C CA . GLU A 1 217 ? -10.615 -2.188 35.068 1.00 95.00 217 GLU A CA 1
ATOM 1651 C C . GLU A 1 217 ? -11.703 -2.232 36.155 1.00 95.00 217 GLU A C 1
ATOM 1653 O O . GLU A 1 217 ? -12.129 -3.321 36.553 1.00 95.00 217 GLU A O 1
ATOM 1658 N N . ASP A 1 218 ? -12.228 -1.072 36.560 1.00 95.69 218 ASP A N 1
ATOM 1659 C CA . ASP A 1 218 ? -13.303 -0.937 37.553 1.00 95.69 218 ASP A CA 1
ATOM 1660 C C . ASP A 1 218 ? -14.609 -1.635 37.128 1.00 95.69 218 ASP A C 1
ATOM 1662 O O . ASP A 1 218 ? -15.383 -2.087 37.977 1.00 95.69 218 ASP A O 1
ATOM 1666 N N . ILE A 1 219 ? -14.852 -1.774 35.819 1.00 96.00 219 ILE A N 1
ATOM 1667 C CA . ILE A 1 219 ? -16.004 -2.501 35.254 1.00 96.00 219 ILE A CA 1
ATOM 1668 C C . ILE A 1 219 ? -15.654 -3.929 34.793 1.00 96.00 219 ILE A C 1
ATOM 1670 O O . ILE A 1 219 ? -16.452 -4.592 34.122 1.00 96.00 219 ILE A O 1
ATOM 1674 N N . GLY A 1 220 ? -14.482 -4.439 35.189 1.00 96.56 220 GLY A N 1
ATOM 1675 C CA . GLY A 1 220 ? -14.078 -5.838 35.031 1.00 96.56 220 GLY A CA 1
ATOM 1676 C C . GLY A 1 220 ? -13.371 -6.179 33.718 1.00 96.56 220 GLY A C 1
ATOM 1677 O O . GLY A 1 220 ? -13.266 -7.362 33.381 1.00 96.56 220 GLY A O 1
ATOM 1678 N N . TYR A 1 221 ? -12.900 -5.180 32.972 1.00 97.62 221 TYR A N 1
ATOM 1679 C CA . TYR A 1 221 ? -12.142 -5.380 31.738 1.00 97.62 221 TYR A CA 1
ATOM 1680 C C . TYR A 1 221 ? -10.644 -5.469 32.033 1.00 97.62 221 TYR A C 1
ATOM 1682 O O . TYR A 1 221 ? -10.131 -4.820 32.938 1.00 97.62 221 TYR A O 1
ATOM 1690 N N . LYS A 1 222 ? -9.925 -6.265 31.242 1.00 96.88 222 LYS A N 1
ATOM 1691 C CA . LYS A 1 222 ? -8.457 -6.280 31.217 1.00 96.88 222 LYS A CA 1
ATOM 1692 C C . LYS A 1 222 ? -7.953 -5.700 29.908 1.00 96.88 222 LYS A C 1
ATOM 1694 O O . LYS A 1 222 ? -8.584 -5.918 28.874 1.00 96.88 222 LYS A O 1
ATOM 1699 N N . ALA A 1 223 ? -6.820 -5.007 29.963 1.00 96.25 223 ALA A N 1
ATOM 1700 C CA . ALA A 1 223 ? -6.183 -4.404 28.802 1.00 96.25 223 ALA A CA 1
ATOM 1701 C C . ALA A 1 223 ? -5.288 -5.395 28.038 1.00 96.25 223 ALA A C 1
ATOM 1703 O O . ALA A 1 223 ? -4.572 -6.219 28.614 1.00 96.25 223 ALA A O 1
ATOM 1704 N N . TYR A 1 224 ? -5.301 -5.264 26.718 1.00 95.94 224 TYR A N 1
ATOM 1705 C CA . TYR A 1 224 ? -4.562 -6.060 25.755 1.00 95.94 224 TYR A CA 1
ATOM 1706 C C . TYR A 1 224 ? -4.020 -5.156 24.642 1.00 95.94 224 TYR A C 1
ATOM 1708 O O . TYR A 1 224 ? -4.585 -4.105 24.342 1.00 95.94 224 TYR A O 1
ATOM 1716 N N . VAL A 1 225 ? -2.936 -5.585 23.999 1.00 93.62 225 VAL A N 1
ATOM 1717 C CA . VAL A 1 225 ? -2.310 -4.889 22.867 1.00 93.62 225 VAL A CA 1
ATOM 1718 C C . VAL A 1 225 ? -2.246 -5.803 21.645 1.00 93.62 225 VAL A C 1
ATOM 1720 O O . VAL A 1 225 ? -2.038 -7.013 21.775 1.00 93.62 225 VAL A O 1
ATOM 1723 N N . SER A 1 226 ? -2.445 -5.230 20.457 1.00 92.38 226 SER A N 1
ATOM 1724 C CA . SER A 1 226 ? -2.373 -5.953 19.185 1.00 92.38 226 SER A CA 1
ATOM 1725 C C . SER A 1 226 ? -0.928 -6.247 18.781 1.00 92.38 226 SER A C 1
ATOM 1727 O O . SER A 1 226 ? -0.033 -5.420 18.938 1.00 92.38 226 SER A O 1
ATOM 1729 N N . ILE A 1 227 ? -0.693 -7.438 18.233 1.00 88.94 227 ILE A N 1
ATOM 1730 C CA . ILE A 1 227 ? 0.595 -7.851 17.674 1.00 88.94 227 ILE A CA 1
ATOM 1731 C C . ILE A 1 227 ? 0.485 -7.854 16.152 1.00 88.94 227 ILE A C 1
ATOM 1733 O O . ILE A 1 227 ? -0.076 -8.782 15.562 1.00 88.94 227 ILE A O 1
ATOM 1737 N N . ARG A 1 228 ? 1.074 -6.842 15.508 1.00 82.81 228 ARG A N 1
ATOM 1738 C CA . ARG A 1 228 ? 0.992 -6.602 14.057 1.00 82.81 228 ARG A CA 1
ATOM 1739 C C . ARG A 1 228 ? 1.258 -7.837 13.189 1.00 82.81 228 ARG A C 1
ATOM 1741 O O . ARG A 1 228 ? 0.449 -8.141 12.320 1.00 82.81 228 ARG A O 1
ATOM 1748 N N . GLY A 1 229 ? 2.354 -8.568 13.408 1.00 79.19 229 GLY A N 1
ATOM 1749 C CA . GLY A 1 229 ? 2.733 -9.704 12.551 1.00 79.19 229 GLY A CA 1
ATOM 1750 C C . GLY A 1 229 ? 1.856 -10.952 12.712 1.00 79.19 229 GLY A C 1
ATOM 1751 O O . GLY A 1 229 ? 1.861 -11.836 11.850 1.00 79.19 229 GLY A O 1
ATOM 1752 N N . ILE A 1 230 ? 1.093 -11.032 13.806 1.00 83.94 230 ILE A N 1
ATOM 1753 C CA . ILE A 1 230 ? 0.259 -12.189 14.160 1.00 83.94 230 ILE A CA 1
ATOM 1754 C C . ILE A 1 230 ? -1.233 -11.885 13.972 1.00 83.94 230 ILE A C 1
ATOM 1756 O O . ILE A 1 230 ? -2.018 -12.805 13.710 1.00 83.94 230 ILE A O 1
ATOM 1760 N N . GLN A 1 231 ? -1.612 -10.606 14.065 1.00 88.50 231 GLN A N 1
ATOM 1761 C CA . GLN A 1 231 ? -2.998 -10.141 14.137 1.00 88.50 231 GLN A CA 1
ATOM 1762 C C . GLN A 1 231 ? -3.729 -10.879 15.268 1.00 88.50 231 GLN A C 1
ATOM 1764 O O . GLN A 1 231 ? -4.696 -11.614 15.049 1.00 88.50 231 GLN A O 1
ATOM 1769 N N . ALA A 1 232 ? -3.179 -10.767 16.473 1.00 92.31 232 ALA A N 1
ATOM 1770 C CA . ALA A 1 232 ? -3.728 -11.315 17.708 1.00 92.31 232 ALA A CA 1
ATOM 1771 C C . ALA A 1 232 ? -3.393 -10.379 18.872 1.00 92.31 232 ALA A C 1
ATOM 1773 O O . ALA A 1 232 ? -2.481 -9.559 18.769 1.00 92.31 232 ALA A O 1
ATOM 1774 N N . LEU A 1 233 ? -4.118 -10.525 19.975 1.00 95.25 233 LEU A N 1
ATOM 1775 C CA . LEU A 1 233 ? -3.939 -9.747 21.192 1.00 95.25 233 LEU A CA 1
ATOM 1776 C C . LEU A 1 233 ? -3.024 -10.472 22.186 1.00 95.25 233 LEU A C 1
ATOM 1778 O O . LEU A 1 233 ? -3.085 -11.695 22.310 1.00 95.25 233 LEU A O 1
ATOM 1782 N N . ARG A 1 234 ? -2.230 -9.717 22.947 1.00 94.25 234 ARG A N 1
ATOM 1783 C CA . ARG A 1 234 ? -1.558 -10.193 24.172 1.00 94.25 234 ARG A CA 1
ATOM 1784 C C . ARG A 1 234 ? -1.918 -9.307 25.360 1.00 94.25 234 ARG A C 1
ATOM 1786 O O . ARG A 1 234 ? -2.245 -8.141 25.136 1.00 94.25 234 ARG A O 1
ATOM 1793 N N . PRO A 1 235 ? -1.838 -9.816 26.601 1.00 94.81 235 PRO A N 1
ATOM 1794 C CA . PRO A 1 235 ? -1.980 -8.988 27.792 1.00 94.81 235 PRO A CA 1
ATOM 1795 C C . PRO A 1 235 ? -1.070 -7.759 27.732 1.00 94.81 235 PRO A C 1
ATOM 1797 O O . PRO A 1 235 ? 0.093 -7.858 27.328 1.00 94.81 235 PRO A O 1
ATOM 1800 N N . PHE A 1 236 ? -1.622 -6.610 28.109 1.00 92.94 236 PHE A N 1
ATOM 1801 C CA . PHE A 1 236 ? -0.886 -5.360 28.231 1.00 92.94 236 PHE A CA 1
ATOM 1802 C C . PHE A 1 236 ? -0.462 -5.155 29.688 1.00 92.94 236 PHE A C 1
ATOM 1804 O O . PHE A 1 236 ? -1.282 -5.286 30.596 1.00 92.94 236 PHE A O 1
ATOM 1811 N N . ASP A 1 237 ? 0.811 -4.832 29.906 1.00 88.94 237 ASP A N 1
ATOM 1812 C CA . ASP A 1 237 ? 1.368 -4.540 31.226 1.00 88.94 237 ASP A CA 1
ATOM 1813 C C . ASP A 1 237 ? 1.883 -3.096 31.248 1.00 88.94 237 ASP A C 1
ATOM 1815 O O . ASP A 1 237 ? 2.818 -2.738 30.534 1.00 88.94 237 ASP A O 1
ATOM 1819 N N . LEU A 1 238 ? 1.269 -2.262 32.090 1.00 86.00 238 LEU A N 1
ATOM 1820 C CA . LEU A 1 238 ? 1.635 -0.853 32.270 1.00 86.00 238 LEU A CA 1
ATOM 1821 C C . LEU A 1 238 ? 3.054 -0.644 32.828 1.00 86.00 238 LEU A C 1
ATOM 1823 O O . LEU A 1 238 ? 3.536 0.490 32.836 1.00 86.00 238 LEU A O 1
ATOM 1827 N N . SER A 1 239 ? 3.700 -1.695 33.340 1.00 86.69 239 SER A N 1
ATOM 1828 C CA . SER A 1 239 ? 5.092 -1.657 33.793 1.00 86.69 239 SER A CA 1
ATOM 1829 C C . SER A 1 239 ? 6.110 -1.871 32.666 1.00 86.69 239 SER A C 1
ATOM 1831 O O . SER A 1 239 ? 7.281 -1.527 32.845 1.00 86.69 239 SER A O 1
ATOM 1833 N N . GLU A 1 240 ? 5.681 -2.391 31.508 1.00 85.25 240 GLU A N 1
ATOM 1834 C CA . GLU A 1 240 ? 6.515 -2.496 30.308 1.00 85.25 240 GLU A CA 1
ATOM 1835 C C . GLU A 1 240 ? 6.750 -1.113 29.673 1.00 85.25 240 GLU A C 1
ATOM 1837 O O . GLU A 1 240 ? 5.967 -0.173 29.829 1.00 85.25 240 GLU A O 1
ATOM 1842 N N . GLU A 1 241 ? 7.846 -0.975 28.919 1.00 84.00 241 GLU A N 1
ATOM 1843 C CA . GLU A 1 241 ? 8.065 0.214 28.093 1.00 84.00 241 GLU A CA 1
ATOM 1844 C C . GLU A 1 241 ? 7.006 0.262 26.980 1.00 84.00 241 GLU A C 1
ATOM 1846 O O . GLU A 1 241 ? 6.933 -0.625 26.128 1.00 84.00 241 GLU A O 1
ATOM 1851 N N . ILE A 1 242 ? 6.182 1.310 26.986 1.00 85.75 242 ILE A N 1
ATOM 1852 C CA . ILE A 1 242 ? 5.149 1.526 25.971 1.00 85.75 242 ILE A CA 1
ATOM 1853 C C . ILE A 1 242 ? 5.810 2.076 24.709 1.00 85.75 242 ILE A C 1
ATOM 1855 O O . ILE A 1 242 ? 6.439 3.137 24.738 1.00 85.75 242 ILE A O 1
ATOM 1859 N N . ASP A 1 243 ? 5.622 1.387 23.584 1.00 86.50 243 ASP A N 1
ATOM 1860 C CA . ASP A 1 243 ? 6.112 1.866 22.296 1.00 86.50 243 ASP A CA 1
ATOM 1861 C C . ASP A 1 243 ? 5.499 3.241 21.963 1.00 86.50 243 ASP A C 1
ATOM 1863 O O . ASP A 1 243 ? 4.289 3.466 22.073 1.00 86.50 243 ASP A O 1
ATOM 1867 N N . GLY A 1 244 ? 6.339 4.190 21.537 1.00 84.69 244 GLY A N 1
ATOM 1868 C CA . GLY A 1 244 ? 5.917 5.547 21.189 1.00 84.69 244 GLY A CA 1
ATOM 1869 C C . GLY A 1 244 ? 4.829 5.602 20.109 1.00 84.69 244 GLY A C 1
ATOM 1870 O O . GLY A 1 244 ? 4.066 6.566 20.076 1.00 84.69 244 GLY A O 1
ATOM 1871 N N . PHE A 1 245 ? 4.714 4.558 19.287 1.00 85.88 245 PHE A N 1
ATOM 1872 C CA . PHE A 1 245 ? 3.743 4.450 18.201 1.00 85.88 245 PHE A CA 1
ATOM 1873 C C . PHE A 1 245 ? 2.483 3.650 18.553 1.00 85.88 245 PHE A C 1
ATOM 1875 O O . PHE A 1 245 ? 1.632 3.486 17.681 1.00 85.88 245 PHE A O 1
ATOM 1882 N N . GLN A 1 246 ? 2.353 3.146 19.785 1.00 88.38 246 GLN A N 1
ATOM 1883 C CA . GLN A 1 246 ? 1.119 2.498 20.224 1.00 88.38 246 GLN A CA 1
ATOM 1884 C C . GLN A 1 246 ? 0.031 3.559 20.421 1.00 88.38 246 GLN A C 1
ATOM 1886 O O . GLN A 1 246 ? 0.190 4.451 21.261 1.00 88.38 246 GLN A O 1
ATOM 1891 N N . LEU A 1 247 ? -1.039 3.460 19.627 1.00 88.69 247 LEU A N 1
ATOM 1892 C CA . LEU A 1 247 ? -2.169 4.394 19.645 1.00 88.69 247 LEU A CA 1
ATOM 1893 C C . LEU A 1 247 ? -3.363 3.824 20.400 1.00 88.69 247 LEU A C 1
ATOM 1895 O O . LEU A 1 247 ? -3.920 4.519 21.235 1.00 88.69 247 LEU A O 1
ATOM 1899 N N . ASN A 1 248 ? -3.699 2.553 20.171 1.00 93.00 248 ASN A N 1
ATOM 1900 C CA . ASN A 1 248 ? -4.918 1.940 20.694 1.00 93.00 248 ASN A CA 1
ATOM 1901 C C . ASN A 1 248 ? -4.620 0.763 21.630 1.00 93.00 248 ASN A C 1
ATOM 1903 O O . ASN A 1 248 ? -3.611 0.072 21.489 1.00 93.00 248 ASN A O 1
ATOM 1907 N N . LEU A 1 249 ? -5.514 0.503 22.574 1.00 95.31 249 LEU A N 1
ATOM 1908 C CA . LEU A 1 249 ? -5.578 -0.732 23.348 1.00 95.31 249 LEU A CA 1
ATOM 1909 C C . LEU A 1 249 ? -6.890 -1.460 23.068 1.00 95.31 249 LEU A C 1
ATOM 1911 O O . LEU A 1 249 ? -7.838 -0.909 22.513 1.00 95.31 249 LEU A O 1
ATOM 1915 N N . PHE A 1 250 ? -6.936 -2.714 23.501 1.00 97.69 250 PHE A N 1
ATOM 1916 C CA . PHE A 1 250 ? -8.145 -3.514 23.543 1.00 97.69 250 PHE A CA 1
ATOM 1917 C C . PHE A 1 250 ? -8.491 -3.870 24.987 1.00 97.69 250 PHE A C 1
ATOM 1919 O O . PHE A 1 250 ? -7.617 -4.238 25.763 1.00 97.69 250 PHE A O 1
ATOM 1926 N N . GLY A 1 251 ? -9.764 -3.809 25.349 1.00 97.69 251 GLY A N 1
ATOM 1927 C CA . GLY A 1 251 ? -10.297 -4.220 26.638 1.00 97.69 251 GLY A CA 1
ATOM 1928 C C . GLY A 1 251 ? -11.307 -5.344 26.464 1.00 97.69 251 GLY A C 1
ATOM 1929 O O . GLY A 1 251 ? -12.212 -5.230 25.641 1.00 97.69 251 GLY A O 1
ATOM 1930 N N . CYS A 1 252 ? -11.232 -6.406 27.266 1.00 98.00 252 CYS A N 1
ATOM 1931 C CA . CYS A 1 252 ? -12.347 -7.355 27.370 1.00 98.00 252 CYS A CA 1
ATOM 1932 C C . CYS A 1 252 ? -12.439 -8.020 28.748 1.00 98.00 252 CYS A C 1
ATOM 1934 O O . CYS A 1 252 ? -11.464 -8.058 29.505 1.00 98.00 252 CYS A O 1
ATOM 1936 N N . LYS A 1 253 ? -13.627 -8.537 29.077 1.00 98.12 253 LYS A N 1
ATOM 1937 C CA . LYS A 1 253 ? -13.867 -9.357 30.273 1.00 98.12 253 LYS A CA 1
ATOM 1938 C C . LYS A 1 253 ? -13.360 -10.799 30.071 1.00 98.12 253 LYS A C 1
ATOM 1940 O O . LYS A 1 253 ? -13.168 -11.224 28.927 1.00 98.12 253 LYS A O 1
ATOM 1945 N N . PRO A 1 254 ? -13.181 -11.589 31.152 1.00 97.12 254 PRO A N 1
ATOM 1946 C CA . PRO A 1 254 ? -12.619 -12.941 31.067 1.00 97.12 254 PRO A CA 1
ATOM 1947 C C . PRO A 1 254 ? -13.357 -13.909 30.129 1.00 97.12 254 PRO A C 1
ATOM 1949 O O . PRO A 1 254 ? -12.720 -14.718 29.463 1.00 97.12 254 PRO A O 1
ATOM 1952 N N . ASP A 1 255 ? -14.685 -13.823 30.044 1.00 96.81 255 ASP A N 1
ATOM 1953 C CA . ASP A 1 255 ? -15.499 -14.669 29.164 1.00 96.81 255 ASP A CA 1
ATOM 1954 C C . ASP A 1 255 ? -15.237 -14.374 27.679 1.00 96.81 255 ASP A C 1
ATOM 1956 O O . ASP A 1 255 ? -15.071 -15.297 26.877 1.00 96.81 255 ASP A O 1
ATOM 1960 N N . ARG A 1 256 ? -15.128 -13.092 27.308 1.00 96.94 256 ARG A N 1
ATOM 1961 C CA . ARG A 1 256 ? -14.757 -12.681 25.949 1.00 96.94 256 ARG A CA 1
ATOM 1962 C C . ARG A 1 256 ? -13.299 -13.025 25.644 1.00 96.94 256 ARG A C 1
ATOM 1964 O O . ARG A 1 256 ? -13.017 -13.482 24.536 1.00 96.94 256 ARG A O 1
ATOM 1971 N N . ALA A 1 257 ? -12.392 -12.874 26.611 1.00 96.69 257 ALA A N 1
ATOM 1972 C CA . ALA A 1 257 ? -10.992 -13.269 26.457 1.00 96.69 257 ALA A CA 1
ATOM 1973 C C . ALA A 1 257 ? -10.856 -14.768 26.133 1.00 96.69 257 ALA A C 1
ATOM 1975 O O . ALA A 1 257 ? -10.150 -15.133 25.192 1.00 96.69 257 ALA A O 1
ATOM 1976 N N . GLU A 1 258 ? -11.605 -15.632 26.829 1.00 95.06 258 GLU A N 1
ATOM 1977 C CA . GLU A 1 258 ? -11.633 -17.076 26.567 1.00 95.06 258 GLU A CA 1
ATOM 1978 C C . GLU A 1 258 ? -12.136 -17.397 25.146 1.00 95.06 258 GLU A C 1
ATOM 1980 O O . GLU A 1 258 ? -11.578 -18.254 24.453 1.00 95.06 258 GLU A O 1
ATOM 1985 N N . GLN A 1 259 ? -13.171 -16.693 24.676 1.00 93.50 259 GLN A N 1
ATOM 1986 C CA . GLN A 1 259 ? -13.692 -16.853 23.312 1.00 93.50 259 GLN A CA 1
ATOM 1987 C C . GLN A 1 259 ? -12.674 -16.425 22.248 1.00 93.50 259 GLN A C 1
ATOM 1989 O O . GLN A 1 259 ? -12.506 -17.114 21.239 1.00 93.50 259 GLN A O 1
ATOM 1994 N N . LEU A 1 260 ? -11.979 -15.304 22.463 1.00 94.75 260 LEU A N 1
ATOM 1995 C CA . LEU A 1 260 ? -10.930 -14.828 21.561 1.00 94.75 260 LEU A CA 1
ATOM 1996 C C . LEU A 1 260 ? -9.732 -15.784 21.546 1.00 94.75 260 LEU A C 1
ATOM 1998 O O . LEU A 1 260 ? -9.204 -16.075 20.471 1.00 94.75 260 LEU A O 1
ATOM 2002 N N . ALA A 1 261 ? -9.348 -16.324 22.705 1.00 93.12 261 ALA A N 1
ATOM 2003 C CA . ALA A 1 261 ? -8.276 -17.308 22.817 1.00 93.12 261 ALA A CA 1
ATOM 2004 C C . ALA A 1 261 ? -8.601 -18.580 22.023 1.00 93.12 261 ALA A C 1
ATOM 2006 O O . ALA A 1 261 ? -7.801 -18.998 21.191 1.00 93.12 261 ALA A O 1
ATOM 2007 N N . LYS A 1 262 ? -9.816 -19.131 22.175 1.00 90.00 262 LYS A N 1
ATOM 2008 C CA . LYS A 1 262 ? -10.305 -20.292 21.401 1.00 90.00 262 LYS A CA 1
ATOM 2009 C C . LYS A 1 262 ? -10.276 -20.074 19.885 1.00 90.00 262 LYS A C 1
ATOM 2011 O O . LYS A 1 262 ? -10.123 -21.031 19.135 1.00 90.00 262 LYS A O 1
ATOM 2016 N N . ARG A 1 263 ? -10.419 -18.825 19.430 1.00 89.31 263 ARG A N 1
ATOM 2017 C CA . ARG A 1 263 ? -10.344 -18.434 18.011 1.00 89.31 263 ARG A CA 1
ATOM 2018 C C . ARG A 1 263 ? -8.919 -18.122 17.532 1.00 89.31 263 ARG A C 1
ATOM 2020 O O . ARG A 1 263 ? -8.757 -17.684 16.396 1.00 89.31 263 ARG A O 1
ATOM 2027 N N . GLY A 1 264 ? -7.905 -18.265 18.389 1.00 90.44 264 GLY A N 1
ATOM 2028 C CA . GLY A 1 264 ? -6.524 -17.897 18.072 1.00 90.44 264 GLY A CA 1
ATOM 2029 C C . GLY A 1 264 ? -6.321 -16.395 17.855 1.00 90.44 264 GLY A C 1
ATOM 2030 O O . GLY A 1 264 ? -5.389 -16.002 17.152 1.00 90.44 264 GLY A O 1
ATOM 2031 N N . LEU A 1 265 ? -7.195 -15.559 18.429 1.00 93.50 265 LEU A N 1
ATOM 2032 C CA . LEU A 1 265 ? -7.151 -14.093 18.356 1.00 93.50 265 LEU A CA 1
ATOM 2033 C C . LEU A 1 265 ? -6.551 -13.450 19.610 1.00 93.50 265 LEU A C 1
ATOM 2035 O O . LEU A 1 265 ? -6.323 -12.244 19.618 1.00 93.50 265 LEU A O 1
ATOM 2039 N N . LEU A 1 266 ? -6.290 -14.233 20.655 1.00 94.88 266 LEU A N 1
ATOM 2040 C CA . LEU A 1 266 ? -5.716 -13.770 21.913 1.00 94.88 266 LEU A CA 1
ATOM 2041 C C . LEU A 1 266 ? -4.755 -14.832 22.462 1.00 94.88 266 LEU A C 1
ATOM 2043 O O . LEU A 1 266 ? -5.082 -16.017 22.477 1.00 94.88 266 LEU A O 1
ATOM 2047 N N . VAL A 1 267 ? -3.567 -14.408 22.893 1.00 93.88 267 VAL A N 1
ATOM 2048 C CA . VAL A 1 267 ? -2.515 -15.264 23.457 1.00 93.88 267 VAL A CA 1
ATOM 2049 C C . VAL A 1 267 ? -2.217 -14.818 24.888 1.00 93.88 267 VAL A C 1
ATOM 2051 O O . VAL A 1 267 ? -1.488 -13.852 25.099 1.00 93.88 267 VAL A O 1
ATOM 2054 N N . GLU A 1 268 ? -2.769 -15.521 25.882 1.00 89.38 268 GLU A N 1
ATOM 2055 C CA . GLU A 1 268 ? -2.457 -15.268 27.304 1.00 89.38 268 GLU A CA 1
ATOM 2056 C C . GLU A 1 268 ? -1.194 -15.994 27.764 1.00 89.38 268 GLU A C 1
ATOM 2058 O O . GLU A 1 268 ? -0.499 -15.542 28.669 1.00 89.38 268 GLU A O 1
ATOM 2063 N N . THR A 1 269 ? -0.904 -17.151 27.171 1.00 88.81 269 THR A N 1
ATOM 2064 C CA . THR A 1 269 ? 0.242 -17.990 27.524 1.00 88.81 269 THR A CA 1
ATOM 2065 C C . THR A 1 269 ? 0.891 -18.514 26.253 1.00 88.81 269 THR A C 1
ATOM 2067 O O . THR A 1 269 ? 0.207 -18.904 25.309 1.00 88.81 269 THR A O 1
ATOM 2070 N N . LEU A 1 270 ? 2.222 -18.504 26.227 1.00 89.19 270 LEU A N 1
ATOM 2071 C CA . LEU A 1 270 ? 3.010 -18.991 25.100 1.00 89.19 270 LEU A CA 1
ATOM 2072 C C . LEU A 1 270 ? 3.027 -20.519 25.068 1.00 89.19 270 LEU A C 1
ATOM 2074 O O . LEU A 1 270 ? 3.147 -21.167 26.110 1.00 89.19 270 LEU A O 1
ATOM 2078 N N . SER A 1 271 ? 2.986 -21.089 23.866 1.00 89.06 271 SER A N 1
ATOM 2079 C CA . SER A 1 271 ? 3.215 -22.522 23.678 1.00 89.06 271 SER A CA 1
ATOM 2080 C C . SER A 1 271 ? 4.687 -22.869 23.910 1.00 89.06 271 SER A C 1
ATOM 2082 O O . SER A 1 271 ? 5.586 -22.073 23.626 1.00 89.06 271 SER A O 1
ATOM 2084 N N . ALA A 1 272 ? 4.946 -24.086 24.390 1.00 90.94 272 ALA A N 1
ATOM 2085 C CA . ALA A 1 272 ? 6.305 -24.602 24.486 1.00 90.94 272 ALA A CA 1
ATOM 2086 C C . ALA A 1 272 ? 6.922 -24.745 23.085 1.00 90.94 272 ALA A C 1
ATOM 2088 O O . ALA A 1 272 ? 6.297 -25.285 22.171 1.00 90.94 272 ALA A O 1
ATOM 2089 N N . LEU A 1 273 ? 8.161 -24.281 22.924 1.00 93.44 273 LEU A N 1
ATOM 2090 C CA . LEU A 1 273 ? 8.877 -24.402 21.659 1.00 93.44 273 LEU A CA 1
ATOM 2091 C C . LEU A 1 273 ? 9.333 -25.852 21.417 1.00 93.44 273 LEU A C 1
ATOM 2093 O O . LEU A 1 273 ? 9.806 -26.508 22.351 1.00 93.44 273 LEU A O 1
ATOM 2097 N N . PRO A 1 274 ? 9.256 -26.354 20.171 1.00 89.75 274 PRO A N 1
ATOM 2098 C CA . PRO A 1 274 ? 9.890 -27.606 19.781 1.00 89.75 274 PRO A CA 1
ATOM 2099 C C . PRO A 1 274 ? 11.398 -27.588 20.051 1.00 89.75 274 PRO A C 1
ATOM 2101 O O . PRO A 1 274 ? 12.036 -26.537 20.028 1.00 89.75 274 PRO A O 1
ATOM 2104 N N . ALA A 1 275 ? 11.991 -28.772 20.230 1.00 84.25 275 ALA A N 1
ATOM 2105 C CA . ALA A 1 275 ? 13.425 -28.907 20.505 1.00 84.25 275 ALA A CA 1
ATOM 2106 C C . ALA A 1 275 ? 14.328 -28.350 19.387 1.00 84.25 275 ALA A C 1
ATOM 2108 O O . ALA A 1 275 ? 15.469 -27.981 19.653 1.00 84.25 275 ALA A O 1
ATOM 2109 N N . GLN A 1 276 ? 13.839 -28.316 18.143 1.00 82.94 276 GLN A N 1
ATOM 2110 C CA . GLN A 1 276 ? 14.539 -27.752 16.989 1.00 82.94 276 GLN A CA 1
ATOM 2111 C C . GLN A 1 276 ? 13.553 -26.980 16.110 1.00 82.94 276 GLN A C 1
ATOM 2113 O O . GLN A 1 276 ? 12.463 -27.473 15.813 1.00 82.94 276 GLN A O 1
ATOM 2118 N N . ALA A 1 277 ? 13.948 -25.781 15.684 1.00 87.69 277 ALA A N 1
ATOM 2119 C CA . ALA A 1 277 ? 13.227 -25.023 14.670 1.00 87.69 277 ALA A CA 1
ATOM 2120 C C . ALA A 1 277 ? 13.541 -25.567 13.258 1.00 87.69 277 ALA A C 1
ATOM 2122 O O . ALA A 1 277 ? 14.638 -26.089 13.038 1.00 87.69 277 ALA A O 1
ATOM 2123 N N . PRO A 1 278 ? 12.609 -25.453 12.293 1.00 88.94 278 PRO A N 1
ATOM 2124 C CA . PRO A 1 278 ? 12.876 -25.751 10.889 1.00 88.94 278 PRO A CA 1
ATOM 2125 C C . PRO A 1 278 ? 14.050 -24.933 10.346 1.00 88.94 278 PRO A C 1
ATOM 2127 O O . PRO A 1 278 ? 14.322 -23.825 10.803 1.00 88.94 278 PRO A O 1
ATOM 2130 N N . ASP A 1 279 ? 14.718 -25.472 9.327 1.00 88.62 279 ASP A N 1
ATOM 2131 C CA . ASP A 1 279 ? 15.825 -24.782 8.672 1.00 88.62 279 ASP A CA 1
ATOM 2132 C C . ASP A 1 279 ? 15.338 -23.475 8.025 1.00 88.62 279 ASP A C 1
ATOM 2134 O O . ASP A 1 279 ? 14.412 -23.476 7.207 1.00 88.62 279 ASP A O 1
ATOM 2138 N N . TRP A 1 280 ? 15.984 -22.359 8.375 1.00 90.31 280 TRP A N 1
ATOM 2139 C CA . TRP A 1 280 ? 15.679 -21.021 7.858 1.00 90.31 280 TRP A CA 1
ATOM 2140 C C . TRP A 1 280 ? 15.569 -20.964 6.328 1.00 90.31 280 TRP A C 1
ATOM 2142 O O . TRP A 1 280 ? 14.800 -20.174 5.770 1.00 90.31 280 TRP A O 1
ATOM 2152 N N . SER A 1 281 ? 16.331 -21.805 5.625 1.00 88.06 281 SER A N 1
ATOM 2153 C CA . SER A 1 281 ? 16.402 -21.777 4.172 1.00 88.06 281 SER A CA 1
ATOM 2154 C C . SER A 1 281 ? 15.165 -22.329 3.479 1.00 88.06 281 SER A C 1
ATOM 2156 O O . SER A 1 281 ? 14.974 -22.036 2.299 1.00 88.06 281 SER A O 1
ATOM 2158 N N . LEU A 1 282 ? 14.297 -23.038 4.208 1.00 85.75 282 LEU A N 1
ATOM 2159 C CA . LEU A 1 282 ? 12.986 -23.453 3.714 1.00 85.75 282 LEU A CA 1
ATOM 2160 C C . LEU A 1 282 ? 12.107 -22.258 3.346 1.00 85.75 282 LEU A C 1
ATOM 2162 O O . LEU A 1 282 ? 11.313 -22.371 2.422 1.00 85.75 282 LEU A O 1
ATOM 2166 N N . VAL A 1 283 ? 12.262 -21.123 4.032 1.00 86.88 283 VAL A N 1
ATOM 2167 C CA . VAL A 1 283 ? 11.470 -19.911 3.777 1.00 86.88 283 VAL A CA 1
ATOM 2168 C C . VAL A 1 283 ? 12.301 -18.877 3.029 1.00 86.88 283 VAL A C 1
ATOM 2170 O O . VAL A 1 283 ? 11.926 -18.436 1.947 1.00 86.88 283 VAL A O 1
ATOM 2173 N N . ILE A 1 284 ? 13.461 -18.505 3.575 1.00 87.50 284 ILE A N 1
ATOM 2174 C CA . ILE A 1 284 ? 14.199 -17.321 3.111 1.00 87.50 284 ILE A CA 1
ATOM 2175 C C . ILE A 1 284 ? 14.709 -17.499 1.675 1.00 87.50 284 ILE A C 1
ATOM 2177 O O . ILE A 1 284 ? 14.627 -16.564 0.887 1.00 87.50 284 ILE A O 1
ATOM 2181 N N . ARG A 1 285 ? 15.187 -18.691 1.278 1.00 83.12 285 ARG A N 1
ATOM 2182 C CA . ARG A 1 285 ? 15.696 -18.894 -0.096 1.00 83.12 285 ARG A CA 1
ATOM 2183 C C . ARG A 1 285 ? 14.616 -18.966 -1.162 1.00 83.12 285 ARG A C 1
ATOM 2185 O O . ARG A 1 285 ? 14.939 -18.806 -2.335 1.00 83.12 285 ARG A O 1
ATOM 2192 N N . GLN A 1 286 ? 13.376 -19.246 -0.775 1.00 80.62 286 GLN A N 1
ATOM 2193 C CA . GLN A 1 286 ? 12.270 -19.301 -1.726 1.00 80.62 286 GLN A CA 1
ATOM 2194 C C . GLN A 1 286 ? 11.801 -17.897 -2.129 1.00 80.62 286 GLN A C 1
ATOM 2196 O O . GLN A 1 286 ? 11.074 -17.756 -3.108 1.00 80.62 286 GLN A O 1
ATOM 2201 N N . GLN A 1 287 ? 12.240 -16.858 -1.410 1.00 84.31 287 GLN A N 1
ATOM 2202 C CA . GLN A 1 287 ? 11.880 -15.483 -1.720 1.00 84.31 287 GLN A CA 1
ATOM 2203 C C . GLN A 1 287 ? 12.534 -15.025 -3.037 1.00 84.31 287 GLN A C 1
ATOM 2205 O O . GLN A 1 287 ? 13.740 -15.233 -3.218 1.00 84.31 287 GLN A O 1
ATOM 2210 N N . PRO A 1 288 ? 11.794 -14.357 -3.943 1.00 83.25 288 PRO A N 1
ATOM 2211 C CA . PRO A 1 288 ? 12.302 -13.905 -5.238 1.00 83.25 288 PRO A CA 1
ATOM 2212 C C . PRO A 1 288 ? 13.635 -13.149 -5.185 1.00 83.25 288 PRO A C 1
ATOM 2214 O O . PRO A 1 288 ? 14.522 -13.431 -5.991 1.00 83.25 288 PRO A O 1
ATOM 2217 N N . TRP A 1 289 ? 13.832 -12.243 -4.220 1.00 79.56 289 TRP A N 1
ATOM 2218 C CA . TRP A 1 289 ? 15.093 -11.502 -4.065 1.00 79.56 289 TRP A CA 1
ATOM 2219 C C . TRP A 1 289 ? 16.273 -12.371 -3.598 1.00 79.56 289 TRP A C 1
ATOM 2221 O O . TRP A 1 289 ? 17.420 -12.052 -3.908 1.00 79.56 289 TRP A O 1
ATOM 2231 N N . ALA A 1 290 ? 16.018 -13.478 -2.895 1.00 80.06 290 ALA A N 1
ATOM 2232 C CA . ALA A 1 290 ? 17.050 -14.365 -2.358 1.00 80.06 290 ALA A CA 1
ATOM 2233 C C . ALA A 1 290 ? 17.556 -15.396 -3.383 1.00 80.06 290 ALA A C 1
ATOM 2235 O O . ALA A 1 290 ? 18.658 -15.930 -3.230 1.00 80.06 290 ALA A O 1
ATOM 2236 N N . THR A 1 291 ? 16.784 -15.674 -4.440 1.00 70.56 291 THR A N 1
ATOM 2237 C CA . THR A 1 291 ? 17.092 -16.723 -5.432 1.00 70.56 291 THR A CA 1
ATOM 2238 C C . THR A 1 291 ? 18.462 -16.556 -6.105 1.00 70.56 291 THR A C 1
ATOM 2240 O O . THR A 1 291 ? 19.157 -17.547 -6.324 1.00 70.56 291 THR A O 1
ATOM 2243 N N . MET A 1 292 ? 18.905 -15.318 -6.359 1.00 61.16 292 MET A N 1
ATOM 2244 C CA . MET A 1 292 ? 20.179 -15.029 -7.040 1.00 61.16 292 MET A CA 1
ATOM 2245 C C . MET A 1 292 ? 21.434 -15.255 -6.178 1.00 61.16 292 MET A C 1
ATOM 2247 O O . MET A 1 292 ? 22.527 -15.409 -6.718 1.00 61.16 292 MET A O 1
ATOM 2251 N N . ILE A 1 293 ? 21.298 -15.283 -4.849 1.00 67.25 293 ILE A N 1
ATOM 2252 C CA . ILE A 1 293 ? 22.416 -15.355 -3.883 1.00 67.25 293 ILE A CA 1
ATOM 2253 C C . ILE A 1 293 ? 22.304 -16.546 -2.921 1.00 67.25 293 ILE A C 1
ATOM 2255 O O . ILE A 1 293 ? 23.268 -16.903 -2.239 1.00 67.25 293 ILE A O 1
ATOM 2259 N N . GLY A 1 294 ? 21.159 -17.234 -2.917 1.00 61.84 294 GLY A N 1
ATOM 2260 C CA . GLY A 1 294 ? 20.848 -18.319 -1.990 1.00 61.84 294 GLY A CA 1
ATOM 2261 C C . GLY A 1 2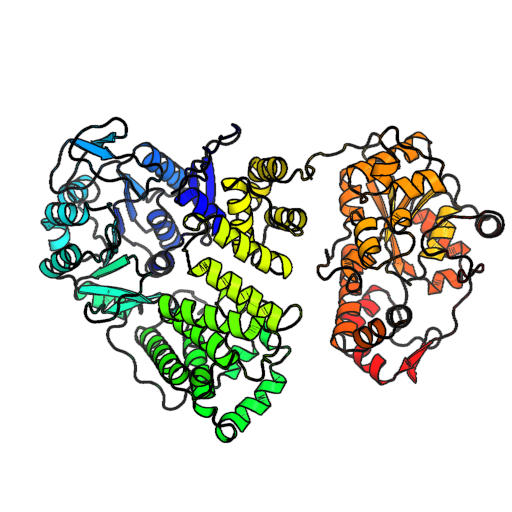94 ? 21.822 -19.501 -2.035 1.00 61.84 294 GLY A C 1
ATOM 2262 O O . GLY A 1 294 ? 22.029 -20.156 -1.010 1.00 61.84 294 GLY A O 1
ATOM 2263 N N . GLY A 1 295 ? 22.473 -19.746 -3.179 1.00 67.75 295 GLY A N 1
ATOM 2264 C CA . GLY A 1 295 ? 23.499 -20.785 -3.324 1.00 67.75 295 GLY A CA 1
ATOM 2265 C C . GLY A 1 295 ? 24.759 -20.532 -2.486 1.00 67.75 295 GLY A C 1
ATOM 2266 O O . GLY A 1 295 ? 25.351 -21.478 -1.967 1.00 67.75 295 GLY A O 1
ATOM 2267 N N . VAL A 1 296 ? 25.142 -19.265 -2.286 1.00 71.56 296 VAL A N 1
ATOM 2268 C CA . VAL A 1 296 ? 26.263 -18.883 -1.407 1.00 71.56 296 VAL A CA 1
ATOM 2269 C C . VAL A 1 296 ? 25.888 -19.130 0.056 1.00 71.56 296 VAL A C 1
ATOM 2271 O O . VAL A 1 296 ? 26.672 -19.684 0.827 1.00 71.56 296 VAL A O 1
ATOM 2274 N N . TRP A 1 297 ? 24.644 -18.825 0.425 1.00 81.50 297 TRP A N 1
ATOM 2275 C CA . TRP A 1 297 ? 24.165 -18.961 1.798 1.00 81.50 297 TRP A CA 1
ATOM 2276 C C . TRP A 1 297 ? 23.935 -20.406 2.257 1.00 81.50 297 TRP A C 1
ATOM 2278 O O . TRP A 1 297 ? 23.907 -20.659 3.458 1.00 81.50 297 TRP A O 1
ATOM 2288 N N . LEU A 1 298 ? 23.796 -21.371 1.337 1.00 77.12 298 LEU A N 1
ATOM 2289 C CA . LEU A 1 298 ? 23.830 -22.809 1.665 1.00 77.12 298 LEU A CA 1
ATOM 2290 C C . LEU A 1 298 ? 25.119 -23.190 2.380 1.00 77.12 298 LEU A C 1
ATOM 2292 O O . LEU A 1 298 ? 25.085 -23.815 3.438 1.00 77.12 298 LEU A O 1
ATOM 2296 N N . LYS A 1 299 ? 26.249 -22.790 1.791 1.00 78.38 299 LYS A N 1
ATOM 2297 C CA . LYS A 1 299 ? 27.575 -23.100 2.324 1.00 78.38 299 LYS A CA 1
ATOM 2298 C C . LYS A 1 299 ? 27.797 -22.400 3.658 1.00 78.38 299 LYS A C 1
ATOM 2300 O O . LYS A 1 299 ? 28.271 -23.030 4.595 1.00 78.38 299 LYS A O 1
ATOM 2305 N N . TRP A 1 300 ? 27.373 -21.139 3.754 1.00 86.81 300 TRP A N 1
ATOM 2306 C CA . TRP A 1 300 ? 27.417 -20.391 5.008 1.00 86.81 300 TRP A CA 1
ATOM 2307 C C . TRP A 1 300 ? 26.611 -21.081 6.118 1.00 86.81 300 TRP A C 1
ATOM 2309 O O . TRP A 1 300 ? 27.134 -21.283 7.206 1.00 86.81 300 TRP A O 1
ATOM 2319 N N . GLY A 1 301 ? 25.377 -21.520 5.839 1.00 82.06 301 GLY A N 1
ATOM 2320 C CA . GLY A 1 301 ? 24.514 -22.152 6.844 1.00 82.06 301 GLY A CA 1
ATOM 2321 C C . GLY A 1 301 ? 25.103 -23.434 7.444 1.00 82.06 301 GLY A C 1
ATOM 2322 O O . GLY A 1 301 ? 24.944 -23.676 8.638 1.00 82.06 301 GLY A O 1
ATOM 2323 N N . GLN A 1 302 ? 25.835 -24.214 6.639 1.00 82.50 302 GLN A N 1
ATOM 2324 C CA . GLN A 1 302 ? 26.546 -25.421 7.086 1.00 82.50 302 GLN A CA 1
ATOM 2325 C C . GLN A 1 302 ? 27.772 -25.115 7.959 1.00 82.50 302 GLN A C 1
ATOM 2327 O O . GLN A 1 302 ? 28.187 -25.968 8.734 1.00 82.50 302 GLN A O 1
ATOM 2332 N N . GLN A 1 303 ? 28.344 -23.916 7.830 1.00 86.31 303 GLN A N 1
ATOM 2333 C CA . GLN A 1 303 ? 29.548 -23.466 8.538 1.00 86.31 303 GLN A CA 1
ATOM 2334 C C . GLN A 1 303 ? 29.233 -22.446 9.642 1.00 86.31 303 GLN A C 1
ATOM 2336 O O . GLN A 1 303 ? 30.146 -21.923 10.272 1.00 86.31 303 GLN A O 1
ATOM 2341 N N . ALA A 1 304 ? 27.955 -22.131 9.878 1.00 85.44 304 ALA A N 1
ATOM 2342 C CA . ALA A 1 304 ? 27.557 -21.034 10.755 1.00 85.44 304 ALA A CA 1
ATOM 2343 C C . ALA A 1 304 ? 28.105 -21.196 12.181 1.00 85.44 304 ALA A C 1
ATOM 2345 O O . ALA A 1 304 ? 28.560 -20.216 12.763 1.00 85.44 304 ALA A O 1
ATOM 2346 N N . ASP A 1 305 ? 28.117 -22.415 12.727 1.00 87.00 305 ASP A N 1
ATOM 2347 C CA . ASP A 1 305 ? 28.666 -22.676 14.064 1.00 87.00 305 ASP A CA 1
ATOM 2348 C C . ASP A 1 305 ? 30.186 -22.436 14.107 1.00 87.00 305 ASP A C 1
ATOM 2350 O O . ASP A 1 305 ? 30.670 -21.740 15.001 1.00 87.00 305 ASP A O 1
ATOM 2354 N N . ASP A 1 306 ? 30.922 -22.907 13.094 1.00 86.50 306 ASP A N 1
ATOM 2355 C CA . ASP A 1 306 ? 32.373 -22.700 12.960 1.00 86.50 306 ASP A CA 1
ATOM 2356 C C . ASP A 1 306 ? 32.739 -21.213 12.793 1.00 86.50 306 ASP A C 1
ATOM 2358 O O . ASP A 1 306 ? 33.812 -20.773 13.207 1.00 86.50 306 ASP A O 1
ATOM 2362 N N . LEU A 1 307 ? 31.830 -20.427 12.210 1.00 84.62 307 LEU A N 1
ATOM 2363 C CA . LEU A 1 307 ? 31.956 -18.980 12.019 1.00 84.62 307 LEU A CA 1
ATOM 2364 C C . LEU A 1 307 ? 31.450 -18.161 13.224 1.00 84.62 307 LEU A C 1
ATOM 2366 O O . LEU A 1 307 ? 31.422 -16.932 13.156 1.00 84.62 307 LEU A O 1
ATOM 2370 N N . GLY A 1 308 ? 31.022 -18.805 14.317 1.00 90.25 308 GLY A N 1
ATOM 2371 C CA . GLY A 1 308 ? 30.466 -18.121 15.492 1.00 90.25 308 GLY A CA 1
ATOM 2372 C C . GLY A 1 308 ? 29.106 -17.451 15.242 1.00 90.25 308 GLY A C 1
ATOM 2373 O O . GLY A 1 308 ? 28.727 -16.524 15.956 1.00 90.25 308 GLY A O 1
ATOM 2374 N N . ALA A 1 309 ? 28.375 -17.897 14.220 1.00 92.12 309 ALA A N 1
ATOM 2375 C CA . ALA A 1 309 ? 27.080 -17.378 13.781 1.00 92.12 309 ALA A CA 1
ATOM 2376 C C . ALA A 1 309 ? 25.909 -18.355 14.004 1.00 92.12 309 ALA A C 1
ATOM 2378 O O . ALA A 1 309 ? 24.811 -18.123 13.496 1.00 92.12 309 ALA A O 1
ATOM 2379 N N . GLY A 1 310 ? 26.110 -19.426 14.782 1.00 93.94 310 GLY A N 1
ATOM 2380 C CA . GLY A 1 310 ? 25.064 -20.402 15.116 1.00 93.94 310 GLY A CA 1
ATOM 2381 C C . GLY A 1 310 ? 23.816 -19.756 15.725 1.00 93.94 310 GLY A C 1
ATOM 2382 O O . GLY A 1 310 ? 22.704 -20.005 15.272 1.00 93.94 310 GLY A O 1
ATOM 2383 N N . GLN A 1 311 ? 23.997 -18.817 16.658 1.00 95.31 311 GLN A N 1
ATOM 2384 C CA . GLN A 1 311 ? 22.883 -18.092 17.276 1.00 95.31 311 GLN A CA 1
ATOM 2385 C C . GLN A 1 311 ? 22.091 -17.238 16.270 1.00 95.31 311 GLN A C 1
ATOM 2387 O O . GLN A 1 311 ? 20.865 -17.182 16.338 1.00 95.31 311 GLN A O 1
ATOM 2392 N N . TYR A 1 312 ? 22.781 -16.598 15.318 1.00 96.38 312 TYR A N 1
ATOM 2393 C CA . TYR A 1 312 ? 22.148 -15.828 14.246 1.00 96.38 312 TYR A CA 1
ATOM 2394 C C . TYR A 1 312 ? 21.358 -16.739 13.294 1.00 96.38 312 TYR A C 1
ATOM 2396 O O . TYR A 1 312 ? 20.200 -16.458 12.987 1.00 96.38 312 TYR A O 1
ATOM 2404 N N . ARG A 1 313 ? 21.943 -17.876 12.888 1.00 95.38 313 ARG A N 1
ATOM 2405 C CA . ARG A 1 313 ? 21.247 -18.912 12.107 1.00 95.38 313 ARG A CA 1
ATOM 2406 C C . ARG A 1 313 ? 19.978 -19.375 12.824 1.00 95.38 313 ARG A C 1
ATOM 2408 O O . ARG A 1 313 ? 18.922 -19.444 12.201 1.00 95.38 313 ARG A O 1
ATOM 2415 N N . ASP A 1 314 ? 20.072 -19.669 14.116 1.00 95.50 314 ASP A N 1
ATOM 2416 C CA . ASP A 1 314 ? 18.941 -20.164 14.899 1.00 95.50 314 ASP A CA 1
ATOM 2417 C C . ASP A 1 314 ? 17.847 -19.092 15.036 1.00 95.50 314 ASP A C 1
ATOM 2419 O O . ASP A 1 314 ? 16.663 -19.411 14.930 1.00 95.50 314 ASP A O 1
ATOM 2423 N N . ALA A 1 315 ? 18.215 -17.811 15.160 1.00 97.25 315 ALA A N 1
ATOM 2424 C CA . ALA A 1 315 ? 17.261 -16.702 15.119 1.00 97.25 315 ALA A CA 1
ATOM 2425 C C . ALA A 1 315 ? 16.473 -16.662 13.793 1.00 97.25 315 ALA A C 1
ATOM 2427 O O . ALA A 1 315 ? 15.245 -16.551 13.811 1.00 97.25 315 ALA A O 1
ATOM 2428 N N . LEU A 1 316 ? 17.155 -16.817 12.649 1.00 96.31 316 LEU A N 1
ATOM 2429 C CA . LEU A 1 316 ? 16.506 -16.914 11.335 1.00 96.31 316 LEU A CA 1
ATOM 2430 C C . LEU A 1 316 ? 15.592 -18.146 11.236 1.00 96.31 316 LEU A C 1
ATOM 2432 O O . LEU A 1 316 ? 14.503 -18.056 10.671 1.00 96.31 316 LEU A O 1
ATOM 2436 N N . SER A 1 317 ? 16.003 -19.282 11.805 1.00 95.94 317 SER A N 1
ATOM 2437 C CA . SER A 1 317 ? 15.207 -20.516 11.834 1.00 95.94 317 SER A CA 1
ATOM 2438 C C . SER A 1 317 ? 13.939 -20.364 12.679 1.00 95.94 317 SER A C 1
ATOM 2440 O O . SER A 1 317 ? 12.866 -20.798 12.263 1.00 95.94 317 SER A O 1
ATOM 2442 N N . HIS A 1 318 ? 14.016 -19.696 13.835 1.00 97.00 318 HIS A N 1
ATOM 2443 C CA . HIS A 1 318 ? 12.834 -19.390 14.644 1.00 97.00 318 HIS A CA 1
ATOM 2444 C C . HIS A 1 318 ? 11.887 -18.417 13.931 1.00 97.00 318 HIS A C 1
ATOM 2446 O O . HIS A 1 318 ? 10.678 -18.642 13.955 1.00 97.00 318 HIS A O 1
ATOM 2452 N N . TRP A 1 319 ? 12.399 -17.395 13.236 1.00 95.38 319 TRP A N 1
ATOM 2453 C CA . TRP A 1 319 ? 11.546 -16.539 12.405 1.00 95.38 319 TRP A CA 1
ATOM 2454 C C . TRP A 1 319 ? 10.875 -17.340 11.280 1.00 95.38 319 TRP A C 1
ATOM 2456 O O . TRP A 1 319 ? 9.659 -17.272 11.123 1.00 95.38 319 TRP A O 1
ATOM 2466 N N . ALA A 1 320 ? 11.629 -18.180 10.562 1.00 93.75 320 ALA A N 1
ATOM 2467 C CA . ALA A 1 320 ? 11.088 -19.029 9.501 1.00 93.75 320 ALA A CA 1
ATOM 2468 C C . ALA A 1 320 ? 10.004 -19.988 10.021 1.00 93.75 320 ALA A C 1
ATOM 2470 O O . ALA A 1 320 ? 8.982 -20.176 9.365 1.00 93.75 320 ALA A O 1
ATOM 2471 N N . ALA A 1 321 ? 10.182 -20.546 11.221 1.00 93.44 321 ALA A N 1
ATOM 2472 C CA . ALA A 1 321 ? 9.164 -21.350 11.890 1.00 93.44 321 ALA A CA 1
ATOM 2473 C C . ALA A 1 321 ? 7.865 -20.561 12.101 1.00 93.44 321 ALA A C 1
ATOM 2475 O O . ALA A 1 321 ? 6.791 -21.042 11.748 1.00 93.44 321 ALA A O 1
ATOM 2476 N N . ALA A 1 322 ? 7.958 -19.327 12.605 1.00 91.81 322 ALA A N 1
ATOM 2477 C CA . ALA A 1 322 ? 6.799 -18.456 12.769 1.00 91.81 322 ALA A CA 1
ATOM 2478 C C . ALA A 1 322 ? 6.131 -18.085 11.433 1.00 91.81 322 ALA A C 1
ATOM 2480 O O . ALA A 1 322 ? 4.916 -17.900 11.388 1.00 91.81 322 ALA A O 1
ATOM 2481 N N . SER A 1 323 ? 6.889 -17.973 10.341 1.00 88.25 323 SER A N 1
ATOM 2482 C CA . SER A 1 323 ? 6.337 -17.724 9.002 1.00 88.25 323 SER A CA 1
ATOM 2483 C C . SER A 1 323 ? 5.620 -18.944 8.420 1.00 88.25 323 SER A C 1
ATOM 2485 O O . SER A 1 323 ? 4.647 -18.785 7.689 1.00 88.25 323 SER A O 1
ATOM 2487 N N . LEU A 1 324 ? 6.083 -20.156 8.742 1.00 87.25 324 LEU A N 1
ATOM 2488 C CA . LEU A 1 324 ? 5.445 -21.412 8.330 1.00 87.25 324 LEU A CA 1
ATOM 2489 C C . LEU A 1 324 ? 4.173 -21.711 9.135 1.00 87.25 324 LEU A C 1
ATOM 2491 O O . LEU A 1 324 ? 3.261 -22.365 8.629 1.00 87.25 324 LEU A O 1
ATOM 2495 N N . ILE A 1 325 ? 4.103 -21.217 10.374 1.00 83.69 325 ILE A N 1
ATOM 2496 C CA . ILE A 1 325 ? 2.907 -21.263 11.216 1.00 83.69 325 ILE A CA 1
ATOM 2497 C C . ILE A 1 325 ? 1.988 -20.105 10.801 1.00 83.69 325 ILE A C 1
ATOM 2499 O O . ILE A 1 325 ? 1.997 -19.021 11.376 1.00 83.69 325 ILE A O 1
ATOM 2503 N N . GLY A 1 326 ? 1.197 -20.328 9.760 1.00 63.66 326 GLY A N 1
ATOM 2504 C CA . GLY A 1 326 ? 0.169 -19.407 9.276 1.00 63.66 326 GLY A CA 1
ATOM 2505 C C . GLY A 1 326 ? -1.065 -20.183 8.819 1.00 63.66 326 GLY A C 1
ATOM 2506 O O . GLY A 1 326 ? -1.015 -21.414 8.768 1.00 63.66 326 GLY A O 1
ATOM 2507 N N . PRO A 1 327 ? -2.181 -19.509 8.499 1.00 50.16 327 PRO A N 1
ATOM 2508 C CA . PRO A 1 327 ? -3.345 -20.186 7.944 1.00 50.16 327 PRO A CA 1
ATOM 2509 C C . PRO A 1 327 ? -2.945 -20.846 6.617 1.00 50.16 327 PRO A C 1
ATOM 2511 O O . PRO A 1 327 ? -2.768 -20.175 5.604 1.00 50.16 327 PRO A O 1
ATOM 2514 N N . GLN A 1 328 ? -2.761 -22.167 6.624 1.00 37.00 328 GLN A N 1
ATOM 2515 C CA . GLN A 1 328 ? -2.751 -22.946 5.391 1.00 37.00 328 GLN A CA 1
ATOM 2516 C C . GLN A 1 328 ? -4.165 -22.837 4.811 1.00 37.00 328 GLN A C 1
ATOM 2518 O O . GLN A 1 328 ? -5.116 -23.135 5.538 1.00 37.00 328 GLN A O 1
ATOM 2523 N N . PRO A 1 329 ? -4.350 -22.401 3.554 1.00 33.84 329 PRO A N 1
ATOM 2524 C CA . PRO A 1 329 ? -5.665 -22.434 2.939 1.00 33.84 329 PRO A CA 1
ATOM 2525 C C . PRO A 1 329 ? -6.107 -23.896 2.838 1.00 33.84 329 PRO A C 1
ATOM 2527 O O . PRO A 1 329 ? -5.626 -24.654 1.996 1.00 33.84 329 PRO A O 1
ATOM 2530 N N . THR A 1 330 ? -7.008 -24.319 3.723 1.00 36.94 330 THR A N 1
ATOM 2531 C CA . THR A 1 330 ? -7.770 -25.545 3.508 1.00 36.94 330 THR A CA 1
ATOM 2532 C C . THR A 1 330 ? -8.757 -25.284 2.373 1.00 36.94 330 THR A C 1
ATOM 2534 O O . THR A 1 330 ? -9.238 -24.165 2.193 1.00 36.94 330 THR A O 1
ATOM 2537 N N . SER A 1 331 ? -9.050 -26.309 1.572 1.00 36.28 331 SER A N 1
ATOM 2538 C CA . SER A 1 331 ? -9.913 -26.233 0.380 1.00 36.28 331 SER A CA 1
ATOM 2539 C C . SER A 1 331 ? -11.345 -25.733 0.640 1.00 36.28 331 SER A C 1
ATOM 2541 O O . SER A 1 331 ? -12.104 -25.537 -0.304 1.00 36.28 331 SER A O 1
ATOM 2543 N N . ASP A 1 332 ? -11.722 -25.553 1.902 1.00 36.84 332 ASP A N 1
ATOM 2544 C CA . ASP A 1 332 ? -13.026 -25.118 2.393 1.00 36.84 332 ASP A CA 1
ATOM 2545 C C . ASP A 1 332 ? -13.011 -23.737 3.081 1.00 36.84 332 ASP A C 1
ATOM 2547 O O . ASP A 1 332 ? -14.080 -23.210 3.368 1.00 36.84 332 ASP A O 1
ATOM 2551 N N . GLY A 1 333 ? -11.849 -23.103 3.300 1.00 39.22 333 GLY A N 1
ATOM 2552 C CA . GLY A 1 333 ? -11.757 -21.706 3.755 1.00 39.22 333 GLY A CA 1
ATOM 2553 C C . GLY A 1 333 ? -12.293 -21.409 5.166 1.00 39.22 333 GLY A C 1
ATOM 2554 O O . GLY A 1 333 ? -12.457 -20.241 5.511 1.00 39.22 333 GLY A O 1
ATOM 2555 N N . THR A 1 334 ? -12.572 -22.426 5.990 1.00 38.38 334 THR A N 1
ATOM 2556 C CA . THR A 1 334 ? -13.345 -22.262 7.241 1.00 38.38 334 THR A CA 1
ATOM 2557 C C . THR A 1 334 ? -12.605 -22.555 8.545 1.00 38.38 334 THR A C 1
ATOM 2559 O O . THR A 1 334 ? -13.220 -22.432 9.602 1.00 38.38 334 THR A O 1
ATOM 2562 N N . THR A 1 335 ? -11.318 -22.918 8.533 1.00 40.69 335 THR A N 1
ATOM 2563 C CA . THR A 1 335 ? -10.619 -23.271 9.786 1.00 40.69 335 THR A CA 1
ATOM 2564 C C . THR A 1 335 ? -9.645 -22.161 10.204 1.00 40.69 335 THR A C 1
ATOM 2566 O O . THR A 1 335 ? -8.559 -22.071 9.629 1.00 40.69 335 THR A O 1
ATOM 2569 N N . PRO A 1 336 ? -10.001 -21.280 11.164 1.00 48.53 336 PRO A N 1
ATOM 2570 C CA . PRO A 1 336 ? -9.045 -20.336 11.742 1.00 48.53 336 PRO A CA 1
ATOM 2571 C C . PRO A 1 336 ? -7.871 -21.093 12.391 1.00 48.53 336 PRO A C 1
ATOM 2573 O O . PRO A 1 336 ? -8.046 -22.248 12.790 1.00 48.53 336 PRO A O 1
ATOM 2576 N N . PRO A 1 337 ? -6.672 -20.484 12.497 1.00 53.84 337 PRO A N 1
ATOM 2577 C CA . PRO A 1 337 ? -5.556 -21.112 13.196 1.00 53.84 337 PRO A CA 1
ATOM 2578 C C . PRO A 1 337 ? -5.980 -21.454 14.628 1.00 53.84 337 PRO A C 1
ATOM 2580 O O . PRO A 1 337 ? -6.542 -20.608 15.325 1.00 53.84 337 PRO A O 1
ATOM 2583 N N . ASP A 1 338 ? -5.721 -22.692 15.052 1.00 70.12 338 ASP A N 1
ATOM 2584 C CA . ASP A 1 338 ? -5.948 -23.108 16.434 1.00 70.12 338 ASP A CA 1
ATOM 2585 C C . ASP A 1 338 ? -5.175 -22.166 17.378 1.00 70.12 338 ASP A C 1
ATOM 2587 O O . ASP A 1 338 ? -4.068 -21.716 17.069 1.00 70.12 338 ASP A O 1
ATOM 2591 N N . SER A 1 339 ? -5.770 -21.867 18.527 1.00 79.06 339 SER A N 1
ATOM 2592 C CA . SER A 1 339 ? -5.185 -21.145 19.659 1.00 79.06 339 SER A CA 1
ATOM 2593 C C . SER A 1 339 ? -3.710 -21.485 19.923 1.00 79.06 339 SER A C 1
ATOM 2595 O O . SER A 1 339 ? -2.877 -20.588 20.089 1.00 79.06 339 SER A O 1
ATOM 2597 N N . GLU A 1 340 ? -3.372 -22.775 19.870 1.00 85.12 340 GLU A N 1
ATOM 2598 C CA . GLU A 1 340 ? -2.019 -23.295 20.060 1.00 85.12 340 GLU A CA 1
ATOM 2599 C C . GLU A 1 340 ? -1.053 -22.834 18.961 1.00 85.12 340 GLU A C 1
ATOM 2601 O O . GLU A 1 340 ? 0.098 -22.504 19.255 1.00 85.12 340 GLU A O 1
ATOM 2606 N N . ALA A 1 341 ? -1.510 -22.748 17.708 1.00 86.69 341 ALA A N 1
ATOM 2607 C CA . ALA A 1 341 ? -0.695 -22.304 16.581 1.00 86.69 341 ALA A CA 1
ATOM 2608 C C . ALA A 1 341 ? -0.355 -20.812 16.686 1.00 86.69 341 ALA A C 1
ATOM 2610 O O . ALA A 1 341 ? 0.804 -20.436 16.508 1.00 86.69 341 ALA A O 1
ATOM 2611 N N . THR A 1 342 ? -1.325 -19.957 17.027 1.00 89.56 342 THR A N 1
ATOM 2612 C CA . THR A 1 342 ? -1.069 -18.522 17.247 1.00 89.56 342 THR A CA 1
ATOM 2613 C C . THR A 1 342 ? -0.082 -18.311 18.400 1.00 89.56 342 THR A C 1
ATOM 2615 O O . THR A 1 342 ? 0.870 -17.536 18.266 1.00 89.56 342 THR A O 1
ATOM 2618 N N . ALA A 1 343 ? -0.262 -19.029 19.512 1.00 91.31 343 ALA A N 1
ATOM 2619 C CA . ALA A 1 343 ? 0.632 -18.950 20.664 1.00 91.31 343 ALA A CA 1
ATOM 2620 C C . ALA A 1 343 ? 2.050 -19.461 20.346 1.00 91.31 343 ALA A C 1
ATOM 2622 O O . ALA A 1 343 ? 3.038 -18.837 20.739 1.00 91.31 343 ALA A O 1
ATOM 2623 N N . LEU A 1 344 ? 2.167 -20.546 19.574 1.00 92.06 344 LEU A N 1
ATOM 2624 C CA . LEU A 1 344 ? 3.448 -21.086 19.118 1.00 92.06 344 LEU A CA 1
ATOM 2625 C C . LEU A 1 344 ? 4.158 -20.133 18.149 1.00 92.06 344 LEU A C 1
ATOM 2627 O O . LEU A 1 344 ? 5.370 -19.935 18.246 1.00 92.06 344 LEU A O 1
ATOM 2631 N N . ARG A 1 345 ? 3.408 -19.488 17.250 1.00 92.12 345 ARG A N 1
ATOM 2632 C CA . ARG A 1 345 ? 3.935 -18.463 16.343 1.00 92.12 345 ARG A CA 1
ATOM 2633 C C . ARG A 1 345 ? 4.556 -17.298 17.113 1.00 92.12 345 ARG A C 1
ATOM 2635 O O . ARG A 1 345 ? 5.671 -16.888 16.794 1.00 92.12 345 ARG A O 1
ATOM 2642 N N . LEU A 1 346 ? 3.867 -16.798 18.144 1.00 93.38 346 LEU A N 1
ATOM 2643 C CA . LEU A 1 346 ? 4.394 -15.741 19.011 1.00 93.38 346 LEU A CA 1
ATOM 2644 C C . LEU A 1 346 ? 5.651 -16.193 19.759 1.00 93.38 346 LEU A C 1
ATOM 2646 O O . LEU A 1 346 ? 6.639 -15.459 19.776 1.00 93.38 346 LEU A O 1
ATOM 2650 N N . ALA A 1 347 ? 5.645 -17.409 20.313 1.00 94.88 347 ALA A N 1
ATOM 2651 C CA . ALA A 1 347 ? 6.805 -17.972 21.001 1.00 94.88 347 ALA A CA 1
ATOM 2652 C C . ALA A 1 347 ? 8.038 -18.028 20.080 1.00 94.88 347 ALA A C 1
ATOM 2654 O O . ALA A 1 347 ? 9.139 -17.650 20.482 1.00 94.88 347 ALA A O 1
ATOM 2655 N N . HIS A 1 348 ? 7.859 -18.437 18.819 1.00 95.75 348 HIS A N 1
ATOM 2656 C CA . HIS A 1 348 ? 8.938 -18.453 17.832 1.00 95.75 348 HIS A CA 1
ATOM 2657 C C . HIS A 1 348 ? 9.460 -17.047 17.507 1.00 95.75 348 HIS A C 1
ATOM 2659 O O . HIS A 1 348 ? 10.674 -16.861 17.465 1.00 95.75 348 HIS A O 1
ATOM 2665 N N . LEU A 1 349 ? 8.587 -16.050 17.325 1.00 95.19 349 LEU A N 1
ATOM 2666 C CA . LEU A 1 349 ? 9.021 -14.670 17.068 1.00 95.19 349 LEU A CA 1
ATOM 2667 C C . LEU A 1 349 ? 9.778 -14.066 18.259 1.00 95.19 349 LEU A C 1
ATOM 2669 O O . LEU A 1 349 ? 10.811 -13.427 18.063 1.00 95.19 349 LEU A O 1
ATOM 2673 N N . GLN A 1 350 ? 9.316 -14.301 19.489 1.00 95.25 350 GLN A N 1
ATOM 2674 C CA . GLN A 1 350 ? 10.009 -13.839 20.695 1.00 95.25 350 GLN A CA 1
ATOM 2675 C C . GLN A 1 350 ? 11.380 -14.505 20.857 1.00 95.25 350 GLN A C 1
ATOM 2677 O O . GLN A 1 350 ? 12.364 -13.822 21.147 1.00 95.25 350 GLN A O 1
ATOM 2682 N N . GLN A 1 351 ? 11.476 -15.810 20.588 1.00 97.25 351 GLN A N 1
ATOM 2683 C CA . GLN A 1 351 ? 12.755 -16.517 20.592 1.00 97.25 351 GLN A CA 1
ATOM 2684 C C . GLN A 1 351 ? 13.693 -16.003 19.492 1.00 97.25 351 GLN A C 1
ATOM 2686 O O . GLN A 1 351 ? 14.880 -15.797 19.746 1.00 97.25 351 GLN A O 1
ATOM 2691 N N . ALA A 1 352 ? 13.172 -15.745 18.288 1.00 97.38 352 ALA A N 1
ATOM 2692 C CA . ALA A 1 352 ? 13.940 -15.146 17.201 1.00 97.38 352 ALA A CA 1
ATOM 2693 C C . ALA A 1 352 ? 14.503 -13.779 17.614 1.00 97.38 352 ALA A C 1
ATOM 2695 O O . ALA A 1 352 ? 15.688 -13.523 17.421 1.00 97.38 352 ALA A O 1
ATOM 2696 N N . TRP A 1 353 ? 13.689 -12.929 18.248 1.00 97.25 353 TRP A N 1
ATOM 2697 C CA . TRP A 1 353 ? 14.111 -11.617 18.744 1.00 97.25 353 TRP A CA 1
ATOM 2698 C C . TRP A 1 353 ? 15.197 -11.708 19.816 1.00 97.25 353 TRP A C 1
ATOM 2700 O O . TRP A 1 353 ? 16.213 -11.013 19.731 1.00 97.25 353 TRP A O 1
ATOM 2710 N N . GLN A 1 354 ? 15.024 -12.594 20.799 1.00 97.44 354 GLN A N 1
ATOM 2711 C CA . GLN A 1 354 ? 16.004 -12.799 21.863 1.00 97.44 354 GLN A CA 1
ATOM 2712 C C . GLN A 1 354 ? 17.352 -13.273 21.304 1.00 97.44 354 GLN A C 1
ATOM 2714 O O . GLN A 1 354 ? 18.398 -12.727 21.660 1.00 97.44 354 GLN A O 1
ATOM 2719 N N . LEU A 1 355 ? 17.345 -14.271 20.415 1.00 97.75 355 LEU A N 1
ATOM 2720 C CA . LEU A 1 355 ? 18.568 -14.789 19.799 1.00 97.75 355 LEU A CA 1
ATOM 2721 C C . LEU A 1 355 ? 19.224 -13.743 18.890 1.00 97.75 355 LEU A C 1
ATOM 2723 O O . LEU A 1 355 ? 20.436 -13.557 18.957 1.00 97.75 355 LEU A O 1
ATOM 2727 N N . MET A 1 356 ? 18.430 -13.026 18.090 1.00 97.81 356 MET A N 1
ATOM 2728 C CA . MET A 1 356 ? 18.918 -11.999 17.170 1.00 97.81 356 MET A CA 1
ATOM 2729 C C . MET A 1 356 ? 19.613 -10.858 17.914 1.00 97.81 356 MET A C 1
ATOM 2731 O O . MET A 1 356 ? 20.731 -10.489 17.575 1.00 97.81 356 MET A O 1
ATOM 2735 N N . THR A 1 357 ? 18.986 -10.320 18.960 1.00 96.69 357 THR A N 1
ATOM 2736 C CA . THR A 1 357 ? 19.521 -9.157 19.689 1.00 96.69 357 THR A CA 1
ATOM 2737 C C . THR A 1 357 ? 20.720 -9.489 20.575 1.00 96.69 357 THR A C 1
ATOM 2739 O O . THR A 1 357 ? 21.491 -8.594 20.921 1.00 96.69 357 THR A O 1
ATOM 2742 N N . THR A 1 358 ? 20.923 -10.761 20.924 1.00 97.00 358 THR A N 1
ATOM 2743 C CA . THR A 1 358 ? 22.060 -11.202 21.750 1.00 97.00 358 THR A CA 1
ATOM 2744 C C . THR A 1 358 ? 23.208 -11.816 20.947 1.00 97.00 358 THR A C 1
ATOM 2746 O O . THR A 1 358 ? 24.282 -12.020 21.512 1.00 97.00 358 THR A O 1
ATOM 2749 N N . CYS A 1 359 ? 23.029 -12.068 19.643 1.00 96.62 359 CYS A N 1
ATOM 2750 C CA . CYS A 1 359 ? 24.078 -12.666 18.820 1.00 96.62 359 CYS A CA 1
ATOM 2751 C C . CYS A 1 359 ? 25.254 -11.707 18.544 1.00 96.62 359 CYS A C 1
ATOM 2753 O O . CYS A 1 359 ? 25.052 -10.492 18.432 1.00 96.62 359 CYS A O 1
ATOM 2755 N N . PRO A 1 360 ? 26.488 -12.230 18.378 1.00 96.38 360 PRO A N 1
ATOM 2756 C CA . PRO A 1 360 ? 27.663 -11.407 18.088 1.00 96.38 360 PRO A CA 1
ATOM 2757 C C . PRO A 1 360 ? 27.508 -10.530 16.843 1.00 96.38 360 PRO A C 1
ATOM 2759 O O . PRO A 1 360 ? 27.981 -9.399 16.839 1.00 96.38 360 PRO A O 1
ATOM 2762 N N . GLN A 1 361 ? 26.824 -11.025 15.809 1.00 95.56 361 GLN A N 1
ATOM 2763 C CA . GLN A 1 361 ? 26.646 -10.330 14.531 1.00 95.56 361 GLN A CA 1
ATOM 2764 C C . GLN A 1 361 ? 25.835 -9.040 14.701 1.00 95.56 361 GLN A C 1
ATOM 2766 O O . GLN A 1 361 ? 26.204 -8.006 14.154 1.00 95.56 361 GLN A O 1
ATOM 2771 N N . TYR A 1 362 ? 24.769 -9.075 15.507 1.00 96.31 362 TYR A N 1
ATOM 2772 C CA . TYR A 1 362 ? 23.980 -7.883 15.819 1.00 96.31 362 TYR A CA 1
ATOM 2773 C C . TYR A 1 362 ? 24.774 -6.886 16.675 1.00 96.31 362 TYR A C 1
ATOM 2775 O O . TYR A 1 362 ? 24.758 -5.690 16.402 1.00 96.31 362 TYR A O 1
ATOM 2783 N N . GLN A 1 363 ? 25.523 -7.371 17.672 1.00 95.75 363 GLN A N 1
ATOM 2784 C CA . GLN A 1 363 ? 26.361 -6.524 18.536 1.00 95.75 363 GLN A CA 1
ATOM 2785 C C . GLN A 1 363 ? 27.523 -5.860 17.778 1.00 95.75 363 GLN A C 1
ATOM 2787 O O . GLN A 1 363 ? 27.975 -4.782 18.155 1.00 95.75 363 GLN A O 1
ATOM 2792 N N . GLN A 1 364 ? 27.999 -6.498 16.708 1.00 94.06 364 GLN A N 1
ATOM 2793 C CA . GLN A 1 364 ? 29.001 -5.963 15.781 1.00 94.06 364 GLN A CA 1
ATOM 2794 C C . GLN A 1 364 ? 28.389 -5.111 14.661 1.00 94.06 364 GLN A C 1
ATOM 2796 O O . GLN A 1 364 ? 29.119 -4.662 13.783 1.00 94.06 364 GLN A O 1
ATOM 2801 N N . GLU A 1 365 ? 27.072 -4.889 14.697 1.00 93.81 365 GLU A N 1
ATOM 2802 C CA . GLU A 1 365 ? 26.330 -4.102 13.712 1.00 93.81 365 GLU A CA 1
ATOM 2803 C C . GLU A 1 365 ? 26.464 -4.629 12.271 1.00 93.81 365 GLU A C 1
ATOM 2805 O O . GLU A 1 365 ? 26.478 -3.854 11.313 1.00 93.81 365 GLU A O 1
ATOM 2810 N N . ASP A 1 366 ? 26.530 -5.955 12.092 1.00 93.19 366 ASP A N 1
ATOM 2811 C CA . ASP A 1 366 ? 26.500 -6.550 10.755 1.00 93.19 366 ASP A CA 1
ATOM 2812 C C . ASP A 1 366 ? 25.187 -6.178 10.035 1.00 93.19 366 ASP A C 1
ATOM 2814 O O . ASP A 1 366 ? 24.103 -6.390 10.596 1.00 93.19 366 ASP A O 1
ATOM 2818 N N . PRO A 1 367 ? 25.234 -5.674 8.785 1.00 92.44 367 PRO A N 1
ATOM 2819 C CA . PRO A 1 367 ? 24.035 -5.244 8.073 1.00 92.44 367 PRO A CA 1
ATOM 2820 C C . PRO A 1 367 ? 22.964 -6.333 7.953 1.00 92.44 367 PRO A C 1
ATOM 2822 O O . PRO A 1 367 ? 21.781 -6.047 8.118 1.00 92.44 367 PRO A O 1
ATOM 2825 N N . SER A 1 368 ? 23.357 -7.588 7.718 1.00 92.62 368 SER A N 1
ATOM 2826 C CA . SER A 1 368 ? 22.429 -8.718 7.560 1.00 92.62 368 SER A CA 1
ATOM 2827 C C . SER A 1 368 ? 21.645 -8.956 8.853 1.00 92.62 368 SER A C 1
ATOM 2829 O O . SER A 1 368 ? 20.427 -9.163 8.827 1.00 92.62 368 SER A O 1
ATOM 2831 N N . ALA A 1 369 ? 22.340 -8.865 9.992 1.00 95.62 369 ALA A N 1
ATOM 2832 C CA . ALA A 1 369 ? 21.746 -9.007 11.314 1.00 95.62 369 ALA A CA 1
ATOM 2833 C C . ALA A 1 369 ? 20.849 -7.819 11.673 1.00 95.62 369 ALA A C 1
ATOM 2835 O O . ALA A 1 369 ? 19.741 -8.031 12.159 1.00 95.62 369 ALA A O 1
ATOM 2836 N N . LEU A 1 370 ? 21.269 -6.583 11.380 1.00 96.31 370 LEU A N 1
ATOM 2837 C CA . LEU A 1 370 ? 20.450 -5.391 11.621 1.00 96.31 370 LEU A CA 1
ATOM 2838 C C . LEU A 1 370 ? 19.155 -5.410 10.799 1.00 96.31 370 LEU A C 1
ATOM 2840 O O . LEU A 1 370 ? 18.076 -5.198 11.349 1.00 96.31 370 LEU A O 1
ATOM 2844 N N . ILE A 1 371 ? 19.230 -5.714 9.501 1.00 95.31 371 ILE A N 1
ATOM 2845 C CA . ILE A 1 371 ? 18.040 -5.782 8.640 1.00 95.31 371 ILE A CA 1
ATOM 2846 C C . ILE A 1 371 ? 17.079 -6.870 9.150 1.00 95.31 371 ILE A C 1
ATOM 2848 O O . ILE A 1 371 ? 15.876 -6.635 9.282 1.00 95.31 371 ILE A O 1
ATOM 2852 N N . SER A 1 372 ? 17.610 -8.042 9.508 1.00 96.56 372 SER A N 1
ATOM 2853 C CA . SER A 1 372 ? 16.802 -9.143 10.044 1.00 96.56 372 SER A CA 1
ATOM 2854 C C . SER A 1 372 ? 16.181 -8.804 11.401 1.00 96.56 372 SER A C 1
ATOM 2856 O O . SER A 1 372 ? 15.010 -9.100 11.636 1.00 96.56 372 SER A O 1
ATOM 2858 N N . ALA A 1 373 ? 16.926 -8.129 12.279 1.00 97.69 373 ALA A N 1
ATOM 2859 C CA . ALA A 1 373 ? 16.421 -7.642 13.556 1.00 97.69 373 ALA A CA 1
ATOM 2860 C C . ALA A 1 373 ? 15.294 -6.622 13.367 1.00 97.69 373 ALA A C 1
ATOM 2862 O O . ALA A 1 373 ? 14.274 -6.717 14.046 1.00 97.69 373 ALA A O 1
ATOM 2863 N N . ALA A 1 374 ? 15.424 -5.696 12.411 1.00 96.69 374 ALA A N 1
ATOM 2864 C CA . ALA A 1 374 ? 14.357 -4.760 12.076 1.00 96.69 374 ALA A CA 1
ATOM 2865 C C . ALA A 1 374 ? 13.079 -5.487 11.631 1.00 96.69 374 ALA A C 1
ATOM 2867 O O . ALA A 1 374 ? 11.989 -5.149 12.097 1.00 96.69 374 ALA A O 1
ATOM 2868 N N . ARG A 1 375 ? 13.196 -6.521 10.788 1.00 95.00 375 ARG A N 1
ATOM 2869 C CA . ARG A 1 375 ? 12.034 -7.314 10.368 1.00 95.00 375 ARG A CA 1
ATOM 2870 C C . ARG A 1 375 ? 11.367 -8.042 11.539 1.00 95.00 375 ARG A C 1
ATOM 2872 O O . ARG A 1 375 ? 10.151 -7.964 11.682 1.00 95.00 375 ARG A O 1
ATOM 2879 N N . ILE A 1 376 ? 12.143 -8.693 12.407 1.00 96.19 376 ILE A N 1
ATOM 2880 C CA . ILE A 1 376 ? 11.599 -9.387 13.587 1.00 96.19 376 ILE A CA 1
ATOM 2881 C C . ILE A 1 376 ? 10.926 -8.391 14.548 1.00 96.19 376 ILE A C 1
ATOM 2883 O O . ILE A 1 376 ? 9.825 -8.655 15.030 1.00 96.19 376 ILE A O 1
ATOM 2887 N N . ALA A 1 377 ? 11.548 -7.230 14.789 1.00 94.62 377 ALA A N 1
ATOM 2888 C CA . ALA A 1 377 ? 10.976 -6.166 15.615 1.00 94.62 377 ALA A CA 1
ATOM 2889 C C . ALA A 1 377 ? 9.615 -5.706 15.076 1.00 94.62 377 ALA A C 1
ATOM 2891 O O . ALA A 1 377 ? 8.658 -5.582 15.837 1.00 94.62 377 ALA A O 1
ATOM 2892 N N . ARG A 1 378 ? 9.509 -5.509 13.756 1.00 91.81 378 ARG A N 1
ATOM 2893 C CA . ARG A 1 378 ? 8.251 -5.160 13.087 1.00 91.81 378 ARG A CA 1
ATOM 2894 C C . ARG A 1 378 ? 7.165 -6.208 13.329 1.00 91.81 378 ARG A C 1
ATOM 2896 O O . ARG A 1 378 ? 6.042 -5.847 13.679 1.00 91.81 378 ARG A O 1
ATOM 2903 N N . ASP A 1 379 ? 7.493 -7.485 13.142 1.00 91.44 379 ASP A N 1
ATOM 2904 C CA . ASP A 1 379 ? 6.535 -8.587 13.277 1.00 91.44 379 ASP A CA 1
ATOM 2905 C C . ASP A 1 379 ? 6.034 -8.735 14.734 1.00 91.44 379 ASP A C 1
ATOM 2907 O O . ASP A 1 379 ? 4.888 -9.130 14.956 1.00 91.44 379 ASP A O 1
ATOM 2911 N N . LEU A 1 380 ? 6.846 -8.329 15.719 1.00 90.38 380 LEU A N 1
ATOM 2912 C CA . LEU A 1 380 ? 6.498 -8.247 17.146 1.00 90.38 380 LEU A CA 1
ATOM 2913 C C . LEU A 1 380 ? 5.842 -6.922 17.580 1.00 90.38 380 LEU A C 1
ATOM 2915 O O . LEU A 1 380 ? 5.586 -6.745 18.768 1.00 90.38 380 LEU A O 1
ATOM 2919 N N . ALA A 1 381 ? 5.574 -6.000 16.650 1.00 87.56 381 ALA A N 1
ATOM 2920 C CA . ALA A 1 381 ? 5.069 -4.650 16.932 1.00 87.56 381 ALA A CA 1
ATOM 2921 C C . ALA A 1 381 ? 6.002 -3.772 17.804 1.00 87.56 381 ALA A C 1
ATOM 2923 O O . ALA A 1 381 ? 5.557 -2.834 18.455 1.00 87.56 381 ALA A O 1
ATOM 2924 N N . LEU A 1 382 ? 7.317 -4.017 17.765 1.00 90.62 382 LEU A N 1
ATOM 2925 C CA . LEU A 1 382 ? 8.356 -3.206 18.418 1.00 90.62 382 LEU A CA 1
ATOM 2926 C C . LEU A 1 382 ? 8.845 -2.088 17.479 1.00 90.62 382 LEU A C 1
ATOM 2928 O O . LEU A 1 382 ? 10.009 -2.046 17.063 1.00 90.62 382 LEU A O 1
ATOM 2932 N N . ARG A 1 383 ? 7.935 -1.196 17.085 1.00 90.31 383 ARG A N 1
ATOM 2933 C CA . ARG A 1 383 ? 8.146 -0.197 16.023 1.00 90.31 383 ARG A CA 1
ATOM 2934 C C . ARG A 1 383 ? 9.249 0.812 16.350 1.00 90.31 383 ARG A C 1
ATOM 2936 O O . ARG A 1 383 ? 10.055 1.154 15.484 1.00 90.31 383 ARG A O 1
ATOM 2943 N N . SER A 1 384 ? 9.353 1.243 17.602 1.00 91.69 384 SER A N 1
ATOM 2944 C CA . SER A 1 384 ? 10.416 2.143 18.056 1.00 91.69 384 SER A CA 1
ATOM 2945 C C . SER A 1 384 ? 11.803 1.498 17.935 1.00 91.69 384 SER A C 1
ATOM 2947 O O . SER A 1 384 ? 12.760 2.154 17.515 1.00 91.69 384 SER A O 1
ATOM 2949 N N . ALA A 1 385 ? 11.923 0.205 18.255 1.00 93.50 385 ALA A N 1
ATOM 2950 C CA . ALA A 1 385 ? 13.165 -0.549 18.076 1.00 93.50 385 ALA A CA 1
ATOM 2951 C C . ALA A 1 385 ? 13.478 -0.752 16.586 1.00 93.50 385 ALA A C 1
ATOM 2953 O O . ALA A 1 385 ? 14.594 -0.468 16.150 1.00 93.50 385 ALA A O 1
ATOM 2954 N N . GLN A 1 386 ? 12.478 -1.154 15.795 1.00 94.75 386 GLN A N 1
ATOM 2955 C CA . GLN A 1 386 ? 12.587 -1.311 14.345 1.00 94.75 386 GLN A CA 1
ATOM 2956 C C . GLN A 1 386 ? 13.167 -0.051 13.682 1.00 94.75 386 GLN A C 1
ATOM 2958 O O . GLN A 1 386 ? 14.152 -0.142 12.953 1.00 94.75 386 GLN A O 1
ATOM 2963 N N . LEU A 1 387 ? 12.593 1.130 13.935 1.00 92.94 387 LEU A N 1
ATOM 2964 C CA . LEU A 1 387 ? 13.016 2.379 13.289 1.00 92.94 387 LEU A CA 1
ATOM 2965 C C . LEU A 1 387 ? 14.442 2.801 13.669 1.00 92.94 387 LEU A C 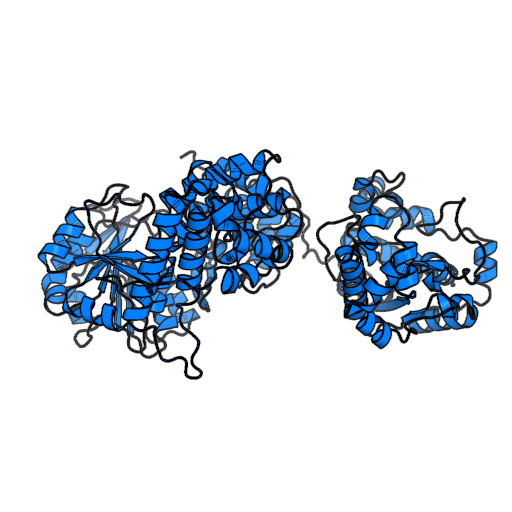1
ATOM 2967 O O . LEU A 1 387 ? 15.176 3.311 12.815 1.00 92.94 387 LEU A O 1
ATOM 2971 N N . LYS A 1 388 ? 14.847 2.567 14.926 1.00 94.19 388 LYS A N 1
ATOM 2972 C CA . LYS A 1 388 ? 16.229 2.787 15.385 1.00 94.19 388 LYS A CA 1
ATOM 2973 C C . LYS A 1 388 ? 17.202 1.881 14.623 1.00 94.19 388 LYS A C 1
ATOM 2975 O O . LYS A 1 388 ? 18.196 2.372 14.091 1.00 94.19 388 LYS A O 1
ATOM 2980 N N . ILE A 1 389 ? 16.880 0.591 14.514 1.00 96.50 389 ILE A N 1
ATOM 2981 C CA . ILE A 1 389 ? 17.710 -0.407 13.825 1.00 96.50 389 ILE A CA 1
ATOM 2982 C C . ILE A 1 389 ? 17.797 -0.114 12.321 1.00 96.50 389 ILE A C 1
ATOM 2984 O O . ILE A 1 389 ? 18.894 -0.113 11.767 1.00 96.50 389 ILE A O 1
ATOM 2988 N N . ILE A 1 390 ? 16.673 0.202 11.666 1.00 94.56 390 ILE A N 1
ATOM 2989 C CA . ILE A 1 390 ? 16.647 0.571 10.240 1.00 94.56 390 ILE A CA 1
ATOM 2990 C C . ILE A 1 390 ? 17.513 1.802 9.978 1.00 94.56 390 ILE A C 1
ATOM 2992 O O . ILE A 1 390 ? 18.281 1.809 9.020 1.00 94.56 390 ILE A O 1
ATOM 2996 N N . GLY A 1 391 ? 17.415 2.834 10.825 1.00 92.25 391 GLY A N 1
ATOM 2997 C CA . GLY A 1 391 ? 18.272 4.017 10.711 1.00 92.25 391 GLY A CA 1
ATOM 2998 C C . GLY A 1 391 ? 19.753 3.643 10.734 1.00 92.25 391 GLY A C 1
ATOM 2999 O O . GLY A 1 391 ? 20.497 4.031 9.838 1.00 92.25 391 GLY A O 1
ATOM 3000 N N . ARG A 1 392 ? 20.152 2.798 11.693 1.00 94.31 392 ARG A N 1
ATOM 3001 C CA . ARG A 1 392 ? 21.540 2.343 11.806 1.00 94.31 392 ARG A CA 1
ATOM 3002 C C . ARG A 1 392 ? 22.001 1.519 10.599 1.00 94.31 392 ARG A C 1
ATOM 3004 O O . ARG A 1 392 ? 23.114 1.714 10.123 1.00 94.31 392 ARG A O 1
ATOM 3011 N N . ALA A 1 393 ? 21.151 0.630 10.086 1.00 93.00 393 ALA A N 1
ATOM 3012 C CA . ALA A 1 393 ? 21.459 -0.184 8.911 1.00 93.00 393 ALA A CA 1
ATOM 3013 C C . ALA A 1 393 ? 21.639 0.665 7.639 1.00 93.00 393 ALA A C 1
ATOM 3015 O O . ALA A 1 393 ? 22.547 0.396 6.851 1.00 93.00 393 ALA A O 1
ATOM 3016 N N . ILE A 1 394 ? 20.813 1.705 7.458 1.00 89.50 394 ILE A N 1
ATOM 3017 C CA . ILE A 1 394 ? 20.953 2.673 6.358 1.00 89.50 394 ILE A CA 1
ATOM 3018 C C . ILE A 1 394 ? 22.294 3.406 6.460 1.00 89.50 394 ILE A C 1
ATOM 3020 O O . ILE A 1 394 ? 23.002 3.482 5.459 1.00 89.50 394 ILE A O 1
ATOM 3024 N N . ASP A 1 395 ? 22.667 3.890 7.649 1.00 88.62 395 ASP A N 1
ATOM 3025 C CA . ASP A 1 395 ? 23.933 4.609 7.850 1.00 88.62 395 ASP A CA 1
ATOM 3026 C C . ASP A 1 395 ? 25.148 3.751 7.468 1.00 88.62 395 ASP A C 1
ATOM 3028 O O . ASP A 1 395 ? 26.085 4.246 6.847 1.00 88.62 395 ASP A O 1
ATOM 3032 N N . ILE A 1 396 ? 25.132 2.458 7.810 1.00 88.50 396 ILE A N 1
ATOM 3033 C CA . ILE A 1 396 ? 26.234 1.531 7.519 1.00 88.50 396 ILE A CA 1
ATOM 3034 C C . ILE A 1 396 ? 26.290 1.205 6.022 1.00 88.50 396 ILE A C 1
ATOM 3036 O O . ILE A 1 396 ? 27.343 1.334 5.396 1.00 88.50 396 ILE A O 1
ATOM 3040 N N . LEU A 1 397 ? 25.164 0.814 5.421 1.00 83.75 397 LEU A N 1
ATOM 3041 C CA . LEU A 1 397 ? 25.116 0.435 4.004 1.00 83.75 397 LEU A CA 1
ATOM 3042 C C . LEU A 1 397 ? 25.331 1.627 3.065 1.00 83.75 397 LEU A C 1
ATOM 3044 O O . LEU A 1 397 ? 25.931 1.462 2.003 1.00 83.75 397 LEU A O 1
ATOM 3048 N N . GLY A 1 398 ? 24.915 2.827 3.473 1.00 72.75 398 GLY A N 1
ATOM 3049 C CA . GLY A 1 398 ? 25.091 4.065 2.714 1.00 72.75 398 GLY A CA 1
ATOM 3050 C C . GLY A 1 398 ? 26.550 4.489 2.520 1.00 72.75 398 GLY A C 1
ATOM 3051 O O . GLY A 1 398 ? 26.831 5.287 1.631 1.00 72.75 398 GLY A O 1
ATOM 3052 N N . THR A 1 399 ? 27.493 3.935 3.291 1.00 74.75 399 THR A N 1
ATOM 3053 C CA . THR A 1 399 ? 28.936 4.170 3.088 1.00 74.75 399 THR A CA 1
ATOM 3054 C C . THR A 1 399 ? 29.486 3.494 1.828 1.00 74.75 399 THR A C 1
ATOM 3056 O O . THR A 1 399 ? 30.543 3.881 1.338 1.00 74.75 399 THR A O 1
ATOM 3059 N N . GLY A 1 400 ? 28.790 2.477 1.302 1.00 66.88 400 GLY A N 1
ATOM 3060 C CA . GLY A 1 400 ? 29.227 1.681 0.151 1.00 66.88 400 GLY A CA 1
ATOM 3061 C C . GLY A 1 400 ? 30.332 0.657 0.446 1.00 66.88 400 GLY A C 1
ATOM 3062 O O . GLY A 1 400 ? 30.659 -0.140 -0.429 1.00 66.88 400 GLY A O 1
ATOM 3063 N N . GLU A 1 401 ? 30.886 0.630 1.663 1.00 62.56 401 GLU A N 1
ATOM 3064 C CA . GLU A 1 401 ? 31.983 -0.274 2.051 1.00 62.56 401 GLU A CA 1
ATOM 3065 C C . GLU A 1 401 ? 31.490 -1.635 2.571 1.00 62.56 401 GLU A C 1
ATOM 3067 O O . GLU A 1 401 ? 32.220 -2.629 2.552 1.00 62.56 401 GLU A O 1
ATOM 3072 N N . ALA A 1 402 ? 30.240 -1.700 3.033 1.00 70.81 402 ALA A N 1
ATOM 3073 C CA . ALA A 1 402 ? 29.658 -2.901 3.615 1.00 70.81 402 ALA A CA 1
ATOM 3074 C C . ALA A 1 402 ? 29.191 -3.895 2.536 1.00 70.81 402 ALA A C 1
ATOM 3076 O O . ALA A 1 402 ? 28.588 -3.515 1.533 1.00 70.81 402 ALA A O 1
ATOM 3077 N N . SER A 1 403 ? 29.423 -5.191 2.760 1.00 71.81 403 SER A N 1
ATOM 3078 C CA . SER A 1 403 ? 28.995 -6.255 1.843 1.00 71.81 403 SER A CA 1
ATOM 3079 C C . SER A 1 403 ? 28.071 -7.250 2.538 1.00 71.81 403 SER A C 1
ATOM 3081 O O . SER A 1 403 ? 28.326 -7.662 3.667 1.00 71.81 403 SER A O 1
ATOM 3083 N N . ILE A 1 404 ? 26.998 -7.649 1.854 1.00 83.12 404 ILE A N 1
ATOM 3084 C CA . ILE A 1 404 ? 26.053 -8.648 2.359 1.00 83.12 404 ILE A CA 1
ATOM 3085 C C . ILE A 1 404 ? 26.614 -10.046 2.105 1.00 83.12 404 ILE A C 1
ATOM 3087 O O . ILE A 1 404 ? 26.616 -10.531 0.974 1.00 83.12 404 ILE A O 1
ATOM 3091 N N . GLN A 1 405 ? 27.096 -10.690 3.167 1.00 75.12 405 GLN A N 1
ATOM 3092 C CA . GLN A 1 405 ? 27.717 -12.021 3.105 1.00 75.12 405 GLN A CA 1
ATOM 3093 C C . GLN A 1 405 ? 26.847 -13.117 3.733 1.00 75.12 405 GLN A C 1
ATOM 3095 O O . GLN A 1 405 ? 27.046 -14.301 3.458 1.00 75.12 405 GLN A O 1
ATOM 3100 N N . MET A 1 406 ? 25.867 -12.737 4.555 1.00 87.31 406 MET A N 1
ATOM 3101 C CA . MET A 1 406 ? 24.996 -13.657 5.284 1.00 87.31 406 MET A CA 1
ATOM 3102 C C . MET A 1 406 ? 23.552 -13.575 4.772 1.00 87.31 406 MET A C 1
ATOM 3104 O O . MET A 1 406 ? 23.146 -12.535 4.247 1.00 87.31 406 MET A O 1
ATOM 3108 N N . PRO A 1 407 ? 22.758 -14.655 4.913 1.00 90.69 407 PRO A N 1
ATOM 3109 C CA . PRO A 1 407 ? 21.320 -14.576 4.691 1.00 90.69 407 PRO A CA 1
ATOM 3110 C C . PRO A 1 407 ? 20.701 -13.553 5.641 1.00 90.69 407 PRO A C 1
ATOM 3112 O O . PRO A 1 407 ? 21.161 -13.408 6.770 1.00 90.69 407 PRO A O 1
ATOM 3115 N N . PHE A 1 408 ? 19.665 -12.857 5.188 1.00 92.56 408 PHE A N 1
ATOM 3116 C CA . PHE A 1 408 ? 18.939 -11.843 5.956 1.00 92.56 408 PHE A CA 1
ATOM 3117 C C . PHE A 1 408 ? 17.430 -11.971 5.713 1.00 92.56 408 PHE A C 1
ATOM 3119 O O . PHE A 1 408 ? 17.007 -12.801 4.913 1.00 92.56 408 PHE A O 1
ATOM 3126 N N . LEU A 1 409 ? 16.612 -11.177 6.403 1.00 93.25 409 LEU A N 1
ATOM 3127 C CA . LEU A 1 409 ? 15.170 -11.050 6.155 1.00 93.25 409 LEU A CA 1
ATOM 3128 C C . LEU A 1 409 ? 14.884 -9.742 5.422 1.00 93.25 409 LEU A C 1
ATOM 3130 O O . LEU A 1 409 ? 15.518 -8.739 5.728 1.00 93.25 409 LEU A O 1
ATOM 3134 N N . SER A 1 410 ? 13.924 -9.702 4.496 1.00 89.94 410 SER A N 1
ATOM 3135 C CA . SER A 1 410 ? 13.577 -8.430 3.850 1.00 89.94 410 SER A CA 1
ATOM 3136 C C . SER A 1 410 ? 13.056 -7.411 4.893 1.00 89.94 410 SER A C 1
ATOM 3138 O O . SER A 1 410 ? 12.395 -7.821 5.859 1.00 89.94 410 SER A O 1
ATOM 3140 N N . PRO A 1 411 ? 13.298 -6.093 4.725 1.00 86.88 411 PRO A N 1
ATOM 3141 C CA . PRO A 1 411 ? 12.969 -5.091 5.749 1.00 86.88 411 PRO A CA 1
ATOM 3142 C C . PRO A 1 411 ? 11.490 -5.041 6.175 1.00 86.88 411 PRO A C 1
ATOM 3144 O O . PRO A 1 411 ? 11.183 -4.621 7.291 1.00 86.88 411 PRO A O 1
ATOM 3147 N N . ALA A 1 412 ? 10.566 -5.463 5.305 1.00 87.19 412 ALA A N 1
ATOM 3148 C CA . ALA A 1 412 ? 9.129 -5.509 5.571 1.00 87.19 412 ALA A CA 1
ATOM 3149 C C . ALA A 1 412 ? 8.418 -6.506 4.630 1.00 87.19 412 ALA A C 1
ATOM 3151 O O . ALA A 1 412 ? 8.915 -6.741 3.529 1.00 87.19 412 ALA A O 1
ATOM 3152 N N . PRO A 1 413 ? 7.232 -7.038 5.002 1.00 85.56 413 PRO A N 1
ATOM 3153 C CA . PRO A 1 413 ? 6.535 -8.069 4.221 1.00 85.56 413 PRO A CA 1
ATOM 3154 C C . PRO A 1 413 ? 6.277 -7.705 2.756 1.00 85.56 413 PRO A C 1
ATOM 3156 O O . PRO A 1 413 ? 6.363 -8.562 1.883 1.00 85.56 413 PRO A O 1
ATOM 3159 N N . ALA A 1 414 ? 6.037 -6.421 2.472 1.00 80.94 414 ALA A N 1
ATOM 3160 C CA . ALA A 1 414 ? 5.815 -5.914 1.117 1.00 80.94 414 ALA A CA 1
ATOM 3161 C C . ALA A 1 414 ? 6.993 -6.175 0.155 1.00 80.94 414 ALA A C 1
ATOM 3163 O O . ALA A 1 414 ? 6.817 -6.138 -1.059 1.00 80.94 414 ALA A O 1
ATOM 3164 N N . TYR A 1 415 ? 8.192 -6.451 0.680 1.00 85.62 415 TYR A N 1
ATOM 3165 C CA . TYR A 1 415 ? 9.390 -6.721 -0.115 1.00 85.62 415 TYR A CA 1
ATOM 3166 C C . TYR A 1 415 ? 9.724 -8.208 -0.229 1.00 85.62 415 TYR A C 1
ATOM 3168 O O . TYR A 1 415 ? 10.634 -8.549 -0.978 1.00 85.62 415 TYR A O 1
ATOM 3176 N N . ASP A 1 416 ? 9.001 -9.094 0.467 1.00 85.19 416 ASP A N 1
ATOM 3177 C CA . ASP A 1 416 ? 9.266 -10.536 0.431 1.00 85.19 416 ASP A CA 1
ATOM 3178 C C . ASP A 1 416 ? 9.149 -11.069 -1.007 1.00 85.19 416 ASP A C 1
ATOM 3180 O O . ASP A 1 416 ? 10.067 -11.716 -1.503 1.00 85.19 416 ASP A O 1
ATOM 3184 N N . ALA A 1 417 ? 8.090 -10.680 -1.723 1.00 78.50 417 ALA A N 1
ATOM 3185 C CA . ALA A 1 417 ? 7.841 -11.085 -3.107 1.00 78.50 417 ALA A CA 1
ATOM 3186 C C . ALA A 1 417 ? 8.534 -10.206 -4.169 1.00 78.50 417 ALA A C 1
ATOM 3188 O O . ALA A 1 417 ? 8.420 -10.479 -5.367 1.00 78.50 417 ALA A O 1
ATOM 3189 N N . LEU A 1 418 ? 9.242 -9.145 -3.771 1.00 77.75 418 LEU A N 1
ATOM 3190 C CA . LEU A 1 418 ? 9.857 -8.222 -4.722 1.00 77.75 418 LEU A CA 1
ATOM 3191 C C . LEU A 1 418 ? 11.188 -8.809 -5.226 1.00 77.75 418 LEU A C 1
ATOM 3193 O O . LEU A 1 418 ? 12.055 -9.107 -4.407 1.00 77.75 418 LEU A O 1
ATOM 3197 N N . PRO A 1 419 ? 11.408 -8.976 -6.545 1.00 76.75 419 PRO A N 1
ATOM 3198 C CA . PRO A 1 419 ? 12.685 -9.466 -7.052 1.00 76.75 419 PRO A CA 1
ATOM 3199 C C . PRO A 1 419 ? 13.797 -8.430 -6.852 1.00 76.75 419 PRO A C 1
ATOM 3201 O O . PRO A 1 419 ? 13.568 -7.218 -6.919 1.00 76.75 419 PRO A O 1
ATOM 3204 N N . LEU A 1 420 ? 15.025 -8.918 -6.672 1.00 74.81 420 LEU A N 1
ATOM 3205 C CA . LEU A 1 420 ? 16.208 -8.071 -6.576 1.00 74.81 420 LEU A CA 1
ATOM 3206 C C . LEU A 1 420 ? 16.494 -7.422 -7.940 1.00 74.81 420 LEU A C 1
ATOM 3208 O O . LEU A 1 420 ? 16.761 -8.113 -8.925 1.00 74.81 420 LEU A O 1
ATOM 3212 N N . LYS A 1 421 ? 16.454 -6.089 -7.995 1.00 68.69 421 LYS A N 1
ATOM 3213 C CA . LYS A 1 421 ? 16.776 -5.297 -9.190 1.00 68.69 421 LYS A CA 1
ATOM 3214 C C . LYS A 1 421 ? 17.971 -4.393 -8.892 1.00 68.69 421 LYS A C 1
ATOM 3216 O O . LYS A 1 421 ? 17.912 -3.594 -7.967 1.00 68.69 421 LYS A O 1
ATOM 3221 N N . GLY A 1 422 ? 19.035 -4.519 -9.684 1.00 71.69 422 GLY A N 1
ATOM 3222 C CA . GLY A 1 422 ? 20.277 -3.762 -9.480 1.00 71.69 422 GLY A CA 1
ATOM 3223 C C . GLY A 1 422 ? 21.192 -4.349 -8.391 1.00 71.69 422 GLY A C 1
ATOM 3224 O O . GLY A 1 422 ? 21.063 -5.533 -8.062 1.00 71.69 422 GLY A O 1
ATOM 3225 N N . PRO A 1 423 ? 22.163 -3.564 -7.885 1.00 76.75 423 PRO A N 1
ATOM 3226 C CA . PRO A 1 423 ? 23.030 -3.953 -6.773 1.00 76.75 423 PRO A CA 1
ATOM 3227 C C . PRO A 1 423 ? 22.251 -4.163 -5.467 1.00 76.75 423 PRO A C 1
ATOM 3229 O O . PRO A 1 423 ? 21.301 -3.442 -5.169 1.00 76.75 423 PRO A O 1
ATOM 3232 N N . ILE A 1 424 ? 22.673 -5.138 -4.656 1.00 79.75 424 ILE A N 1
ATOM 3233 C CA . ILE A 1 424 ? 21.950 -5.512 -3.430 1.00 79.75 424 ILE A CA 1
ATOM 3234 C C . ILE A 1 424 ? 21.909 -4.408 -2.378 1.00 79.75 424 ILE A C 1
ATOM 3236 O O . ILE A 1 424 ? 20.871 -4.215 -1.750 1.00 79.75 424 ILE A O 1
ATOM 3240 N N . ASN A 1 425 ? 22.998 -3.657 -2.223 1.00 81.25 425 ASN A N 1
ATOM 3241 C CA . ASN A 1 425 ? 23.057 -2.562 -1.261 1.00 81.25 425 ASN A CA 1
ATOM 3242 C C . ASN A 1 425 ? 22.072 -1.452 -1.636 1.00 81.25 425 ASN A C 1
ATOM 3244 O O . ASN A 1 425 ? 21.325 -1.003 -0.775 1.00 81.25 425 ASN A O 1
ATOM 3248 N N . ASP A 1 426 ? 21.998 -1.080 -2.915 1.00 77.88 426 ASP A N 1
ATOM 3249 C CA . ASP A 1 426 ? 21.074 -0.048 -3.396 1.00 77.88 426 ASP A CA 1
ATOM 3250 C C . ASP A 1 426 ? 19.618 -0.475 -3.188 1.00 77.88 426 ASP A C 1
ATOM 3252 O O . ASP A 1 426 ? 18.794 0.297 -2.695 1.00 77.88 426 ASP A O 1
ATOM 3256 N N . TRP A 1 427 ? 19.308 -1.737 -3.499 1.00 80.88 427 TRP A N 1
ATOM 3257 C CA . TRP A 1 427 ? 17.982 -2.306 -3.267 1.00 80.88 427 TRP A CA 1
ATOM 3258 C C . TRP A 1 427 ? 17.623 -2.333 -1.773 1.00 80.88 427 TRP A C 1
ATOM 3260 O O . TRP A 1 427 ? 16.512 -1.959 -1.392 1.00 80.88 427 TRP A O 1
ATOM 3270 N N . LEU A 1 428 ? 18.561 -2.716 -0.905 1.00 85.75 428 LEU A N 1
ATOM 3271 C CA . LEU A 1 428 ? 18.367 -2.731 0.547 1.00 85.75 428 LEU A CA 1
ATOM 3272 C C . LEU A 1 428 ? 18.189 -1.330 1.125 1.00 85.75 428 LEU A C 1
ATOM 3274 O O . LEU A 1 428 ? 17.248 -1.096 1.878 1.00 85.75 428 LEU A O 1
ATOM 3278 N N . VAL A 1 429 ? 19.049 -0.382 0.755 1.00 85.19 429 VAL A N 1
ATOM 3279 C CA . VAL A 1 429 ? 18.932 1.017 1.183 1.00 85.19 429 VAL A CA 1
ATOM 3280 C C . VAL A 1 429 ? 17.591 1.587 0.731 1.00 85.19 429 VAL A C 1
ATOM 3282 O O . VAL A 1 429 ? 16.879 2.175 1.542 1.00 85.19 429 VAL A O 1
ATOM 3285 N N . CYS A 1 430 ? 17.185 1.338 -0.516 1.00 83.69 430 CYS A N 1
ATOM 3286 C CA . CYS A 1 430 ? 15.891 1.774 -1.031 1.00 83.69 430 CYS A CA 1
ATOM 3287 C C . CYS A 1 430 ? 14.715 1.195 -0.233 1.00 83.69 430 CYS A C 1
ATOM 3289 O O . CYS A 1 430 ? 13.848 1.940 0.226 1.00 83.69 430 CYS A O 1
ATOM 3291 N N . THR A 1 431 ? 14.671 -0.127 -0.049 1.00 86.94 431 THR A N 1
ATOM 3292 C CA . THR A 1 431 ? 13.568 -0.798 0.662 1.00 86.94 431 THR A CA 1
ATOM 3293 C C . THR A 1 431 ? 13.517 -0.405 2.139 1.00 86.94 431 THR A C 1
ATOM 3295 O O . THR A 1 431 ? 12.431 -0.207 2.688 1.00 86.94 431 THR A O 1
ATOM 3298 N N . MET A 1 432 ? 14.663 -0.190 2.785 1.00 89.50 432 MET A N 1
ATOM 3299 C CA . MET A 1 432 ? 14.743 0.343 4.148 1.00 89.50 432 MET A CA 1
ATOM 3300 C C . MET A 1 432 ? 14.300 1.806 4.251 1.00 89.50 432 MET A C 1
ATOM 3302 O O . MET A 1 432 ? 13.554 2.134 5.172 1.00 89.50 432 MET A O 1
ATOM 3306 N N . LEU A 1 433 ? 14.699 2.680 3.319 1.00 87.06 433 LEU A N 1
ATOM 3307 C CA . LEU A 1 433 ? 14.221 4.068 3.259 1.00 87.06 433 LEU A CA 1
ATOM 3308 C C . LEU A 1 433 ? 12.702 4.114 3.075 1.00 87.06 433 LEU A C 1
ATOM 3310 O O . LEU A 1 433 ? 12.021 4.848 3.788 1.00 87.06 433 LEU A O 1
ATOM 3314 N N . CYS A 1 434 ? 12.164 3.277 2.185 1.00 86.88 434 CYS A N 1
ATOM 3315 C CA . CYS A 1 434 ? 10.726 3.129 1.984 1.00 86.88 434 CYS A CA 1
ATOM 3316 C C . CYS A 1 434 ? 10.025 2.646 3.266 1.00 86.88 434 CYS A C 1
ATOM 3318 O O . CYS A 1 434 ? 9.033 3.238 3.675 1.00 86.88 434 CYS A O 1
ATOM 3320 N N . THR A 1 435 ? 10.572 1.628 3.943 1.00 88.25 435 THR A N 1
ATOM 3321 C CA . THR A 1 435 ? 10.029 1.092 5.210 1.00 88.25 435 THR A CA 1
ATOM 3322 C C . THR A 1 435 ? 10.045 2.142 6.317 1.00 88.25 435 THR A C 1
ATOM 3324 O O . THR A 1 435 ? 9.064 2.330 7.032 1.00 88.25 435 THR A O 1
ATOM 3327 N N . ARG A 1 436 ? 11.157 2.870 6.456 1.00 87.56 436 ARG A N 1
ATOM 3328 C CA . ARG A 1 436 ? 11.289 3.966 7.417 1.00 87.56 436 ARG A CA 1
ATOM 3329 C C . ARG A 1 436 ? 10.290 5.072 7.111 1.00 87.56 436 ARG A C 1
ATOM 3331 O O . ARG A 1 436 ? 9.714 5.624 8.039 1.00 87.56 436 ARG A O 1
ATOM 3338 N N . LEU A 1 437 ? 10.072 5.391 5.839 1.00 84.00 437 LEU A N 1
ATOM 3339 C CA . LEU A 1 437 ? 9.077 6.374 5.442 1.00 84.00 437 LEU A CA 1
ATOM 3340 C C . LEU A 1 437 ? 7.680 5.922 5.888 1.00 84.00 437 LEU A C 1
ATOM 3342 O O . LEU A 1 437 ? 7.018 6.661 6.617 1.00 84.00 437 LEU A O 1
ATOM 3346 N N . THR A 1 438 ? 7.258 4.706 5.526 1.00 84.00 438 THR A N 1
ATOM 3347 C CA . THR A 1 438 ? 5.929 4.166 5.865 1.00 84.00 438 THR A CA 1
ATOM 3348 C C . THR A 1 438 ? 5.720 4.045 7.375 1.00 84.00 438 THR A C 1
ATOM 3350 O O . THR A 1 438 ? 4.694 4.482 7.889 1.00 84.00 438 THR A O 1
ATOM 3353 N N . ASP A 1 439 ? 6.716 3.549 8.111 1.00 85.62 439 ASP A N 1
ATOM 3354 C CA . ASP A 1 439 ? 6.586 3.279 9.544 1.00 85.62 439 ASP A CA 1
ATOM 3355 C C . ASP A 1 439 ? 6.977 4.448 10.451 1.00 85.62 439 ASP A C 1
ATOM 3357 O O . ASP A 1 439 ? 6.671 4.402 11.632 1.00 85.62 439 ASP A O 1
ATOM 3361 N N . ASN A 1 440 ? 7.655 5.505 10.012 1.00 83.31 440 ASN A N 1
ATOM 3362 C CA . ASN A 1 440 ? 8.045 6.561 10.960 1.00 83.31 440 ASN A CA 1
ATOM 3363 C C . ASN A 1 440 ? 6.905 7.531 11.277 1.00 83.31 440 ASN A C 1
ATOM 3365 O O . ASN A 1 440 ? 6.816 8.015 12.393 1.00 83.31 440 ASN A O 1
ATOM 3369 N N . ALA A 1 441 ? 6.041 7.838 10.315 1.00 74.12 441 ALA A N 1
ATOM 3370 C CA . ALA A 1 441 ? 5.075 8.924 10.478 1.00 74.12 441 ALA A CA 1
ATOM 3371 C C . ALA A 1 441 ? 3.617 8.495 10.352 1.00 74.12 441 ALA A C 1
ATOM 3373 O O . ALA A 1 441 ? 2.757 9.362 10.323 1.00 74.12 441 ALA A O 1
ATOM 3374 N N . PHE A 1 442 ? 3.342 7.186 10.270 1.00 83.75 442 PHE A N 1
ATOM 3375 C CA . PHE A 1 442 ? 2.043 6.607 9.892 1.00 83.75 442 PHE A CA 1
ATOM 3376 C C . PHE A 1 442 ? 1.634 6.972 8.456 1.00 83.75 442 PHE A C 1
ATOM 3378 O O . PHE A 1 442 ? 1.459 6.085 7.630 1.00 83.75 442 PHE A O 1
ATOM 3385 N N . SER A 1 443 ? 1.590 8.264 8.127 1.00 88.94 443 SER A N 1
ATOM 3386 C CA . SER A 1 443 ? 1.315 8.822 6.808 1.00 88.94 443 SER A CA 1
ATOM 3387 C C . SER A 1 443 ? 2.248 9.991 6.471 1.00 88.94 443 SER A C 1
ATOM 3389 O O . SER A 1 443 ? 2.746 10.681 7.363 1.00 88.94 443 SER A O 1
ATOM 3391 N N . GLY A 1 444 ? 2.440 10.267 5.177 1.00 84.31 444 GLY A N 1
ATOM 3392 C CA . GLY A 1 444 ? 3.037 11.513 4.695 1.00 84.31 444 GLY A CA 1
ATOM 3393 C C . GLY A 1 444 ? 2.267 12.759 5.147 1.00 84.31 444 GLY A C 1
ATOM 3394 O O . GLY A 1 444 ? 2.842 13.846 5.179 1.00 84.31 444 GLY A O 1
ATOM 3395 N N . PHE A 1 445 ? 1.009 12.608 5.588 1.00 86.69 445 PHE A N 1
ATOM 3396 C CA . PHE A 1 445 ? 0.213 13.698 6.147 1.00 86.69 445 PHE A CA 1
ATOM 3397 C C . PHE A 1 445 ? 0.863 14.348 7.376 1.00 86.69 445 PHE A C 1
ATOM 3399 O O . PHE A 1 445 ? 0.819 15.573 7.506 1.00 86.69 445 PHE A O 1
ATOM 3406 N N . PHE A 1 446 ? 1.451 13.532 8.259 1.00 84.31 446 PHE A N 1
ATOM 3407 C CA . PHE A 1 446 ? 2.000 13.946 9.556 1.00 84.31 446 PHE A CA 1
ATOM 3408 C C . PHE A 1 446 ? 3.471 14.372 9.486 1.00 84.31 446 PHE A C 1
ATOM 3410 O O . PHE A 1 446 ? 4.062 14.775 10.490 1.00 84.31 446 PHE A O 1
ATOM 3417 N N . MET A 1 447 ? 4.094 14.275 8.313 1.00 73.94 447 MET A N 1
ATOM 3418 C CA . MET A 1 447 ? 5.499 14.616 8.144 1.00 73.94 447 MET A CA 1
ATOM 3419 C C . MET A 1 447 ? 5.690 16.085 7.772 1.00 73.94 447 MET A C 1
ATOM 3421 O O . MET A 1 447 ? 4.889 16.692 7.064 1.00 73.94 447 MET A O 1
ATOM 3425 N N . THR A 1 448 ? 6.821 16.661 8.187 1.00 64.81 448 THR A N 1
ATOM 3426 C CA . THR A 1 448 ? 7.243 17.955 7.639 1.00 64.81 448 THR A CA 1
ATOM 3427 C C . THR A 1 448 ? 7.657 17.781 6.177 1.00 64.81 448 THR A C 1
ATOM 3429 O O . THR A 1 448 ? 8.320 16.800 5.820 1.00 64.81 448 THR A O 1
ATOM 3432 N N . SER A 1 449 ? 7.288 18.735 5.318 1.00 64.50 449 SER A N 1
ATOM 3433 C CA . SER A 1 449 ? 7.593 18.674 3.884 1.00 64.50 449 SER A CA 1
ATOM 3434 C C . SER A 1 449 ? 9.091 18.479 3.635 1.00 64.50 449 SER A C 1
ATOM 3436 O O . SER A 1 449 ? 9.458 17.587 2.888 1.00 64.50 449 SER A O 1
ATOM 3438 N N . ALA A 1 450 ? 9.970 19.196 4.340 1.00 66.81 450 ALA A N 1
ATOM 3439 C CA . ALA A 1 450 ? 11.421 19.100 4.148 1.00 66.81 450 ALA A CA 1
ATOM 3440 C C . ALA A 1 450 ? 12.013 17.702 4.432 1.00 66.81 450 ALA A C 1
ATOM 3442 O O . ALA A 1 450 ? 12.792 17.190 3.632 1.00 66.81 450 ALA A O 1
ATOM 3443 N N . GLN A 1 451 ? 11.647 17.056 5.547 1.00 64.56 451 GLN A N 1
ATOM 3444 C CA . GLN A 1 451 ? 12.165 15.717 5.878 1.00 64.56 451 GLN A CA 1
ATOM 3445 C C . GLN A 1 451 ? 11.674 14.661 4.885 1.00 64.56 451 GLN A C 1
ATOM 3447 O O . GLN A 1 451 ? 12.442 13.797 4.456 1.00 64.56 451 GLN A O 1
ATOM 3452 N N . THR A 1 452 ? 10.400 14.760 4.506 1.00 67.19 452 THR A N 1
ATOM 3453 C CA . THR A 1 452 ? 9.772 13.862 3.534 1.00 67.19 452 THR A CA 1
ATOM 3454 C C . THR A 1 452 ? 10.397 14.031 2.163 1.00 67.19 452 THR A C 1
ATOM 3456 O O . THR A 1 452 ? 10.784 13.043 1.555 1.00 67.19 452 THR A O 1
ATOM 3459 N N . LEU A 1 453 ? 10.569 15.275 1.708 1.00 70.69 453 LEU A N 1
ATOM 3460 C CA . LEU A 1 453 ? 11.188 15.599 0.426 1.00 70.69 453 LEU A CA 1
ATOM 3461 C C . LEU A 1 453 ? 12.615 15.063 0.346 1.00 70.69 453 LEU A C 1
ATOM 3463 O O . LEU A 1 453 ? 12.940 14.436 -0.651 1.00 70.69 453 LEU A O 1
ATOM 3467 N N . ASN A 1 454 ? 13.426 15.206 1.397 1.00 73.75 454 ASN A N 1
ATOM 3468 C CA . ASN A 1 454 ? 14.787 14.662 1.401 1.00 73.75 454 ASN A CA 1
ATOM 3469 C C . ASN A 1 454 ? 14.792 13.129 1.281 1.00 73.75 454 ASN A C 1
ATOM 3471 O O . ASN A 1 454 ? 15.533 12.570 0.480 1.00 73.75 454 ASN A O 1
ATOM 3475 N N . SER A 1 455 ? 13.944 12.432 2.050 1.00 73.06 455 SER A N 1
ATOM 3476 C CA . SER A 1 455 ? 13.834 10.967 1.946 1.00 73.06 455 SER A CA 1
ATOM 3477 C C . SER A 1 455 ? 13.314 10.533 0.575 1.00 73.06 455 SER A C 1
ATOM 3479 O O . SER A 1 455 ? 13.839 9.593 -0.014 1.00 73.06 455 SER A O 1
ATOM 3481 N N . LEU A 1 456 ? 12.318 11.237 0.038 1.00 75.69 456 LEU A N 1
ATOM 3482 C CA . LEU A 1 456 ? 11.768 10.975 -1.287 1.00 75.69 456 LEU A CA 1
ATOM 3483 C C . LEU A 1 456 ? 12.789 11.240 -2.396 1.00 75.69 456 LEU A C 1
ATOM 3485 O O . LEU A 1 456 ? 12.876 10.429 -3.306 1.00 75.69 456 LEU A O 1
ATOM 3489 N N . GLN A 1 457 ? 13.586 12.307 -2.312 1.00 75.56 457 GLN A N 1
ATOM 3490 C CA . GLN A 1 457 ? 14.656 12.615 -3.268 1.00 75.56 457 GLN A CA 1
ATOM 3491 C C . GLN A 1 457 ? 15.685 11.485 -3.345 1.00 75.56 457 GLN A C 1
ATOM 3493 O O . GLN A 1 457 ? 16.115 11.132 -4.440 1.00 75.56 457 GLN A O 1
ATOM 3498 N N . GLU A 1 458 ? 16.053 10.878 -2.215 1.00 74.62 458 GLU A N 1
ATOM 3499 C CA . GLU A 1 458 ? 16.955 9.722 -2.225 1.00 74.62 458 GLU A CA 1
ATOM 3500 C C . GLU A 1 458 ? 16.286 8.465 -2.795 1.00 74.62 458 GLU A C 1
ATOM 3502 O O . GLU A 1 458 ? 16.892 7.769 -3.606 1.00 74.62 458 GLU A O 1
ATOM 3507 N N . ILE A 1 459 ? 15.020 8.194 -2.454 1.00 75.62 459 ILE A N 1
ATOM 3508 C CA . ILE A 1 459 ? 14.291 7.029 -2.990 1.00 75.62 459 ILE A CA 1
ATOM 3509 C C . ILE A 1 459 ? 14.040 7.183 -4.501 1.00 75.62 459 ILE A C 1
ATOM 3511 O O . ILE A 1 459 ? 14.127 6.218 -5.251 1.00 75.62 459 ILE A O 1
ATOM 3515 N N . VAL A 1 460 ? 13.767 8.392 -4.991 1.00 68.50 460 VAL A N 1
ATOM 3516 C CA . VAL A 1 460 ? 13.535 8.665 -6.419 1.00 68.50 460 VAL A CA 1
ATOM 3517 C C . VAL A 1 460 ? 14.757 8.314 -7.277 1.00 68.50 460 VAL A C 1
ATOM 3519 O O . VAL A 1 460 ? 14.597 7.823 -8.397 1.00 68.50 460 VAL A O 1
ATOM 3522 N N . LYS A 1 461 ? 15.977 8.470 -6.749 1.00 66.06 461 LYS A N 1
ATOM 3523 C CA . LYS A 1 461 ? 17.217 8.122 -7.465 1.00 66.06 461 LYS A CA 1
ATOM 3524 C C . LYS A 1 461 ? 17.363 6.622 -7.735 1.00 66.06 461 LYS A C 1
ATOM 3526 O O . LYS A 1 461 ? 18.050 6.252 -8.683 1.00 66.06 461 LYS A O 1
ATOM 3531 N N . THR A 1 462 ? 16.724 5.757 -6.946 1.00 63.31 462 THR A N 1
ATOM 3532 C CA . THR A 1 462 ? 16.908 4.296 -7.026 1.00 63.31 462 THR A CA 1
ATOM 3533 C C . THR A 1 462 ? 16.012 3.622 -8.075 1.00 63.31 462 THR A C 1
ATOM 3535 O O . THR A 1 462 ? 16.153 2.426 -8.321 1.00 63.31 462 THR A O 1
ATOM 3538 N N . GLN A 1 463 ? 15.095 4.374 -8.709 1.00 57.16 463 GLN A N 1
ATOM 3539 C CA . GLN A 1 463 ? 14.186 3.950 -9.793 1.00 57.16 463 GLN A CA 1
ATOM 3540 C C . GLN A 1 463 ? 13.240 2.766 -9.483 1.00 57.16 463 GLN A C 1
ATOM 3542 O O . GLN A 1 463 ? 12.503 2.306 -10.362 1.00 57.16 463 GLN A O 1
ATOM 3547 N N . HIS A 1 464 ? 13.209 2.271 -8.243 1.00 63.62 464 HIS A N 1
ATOM 3548 C CA . HIS A 1 464 ? 12.406 1.118 -7.825 1.00 63.62 464 HIS A CA 1
ATOM 3549 C C . HIS A 1 464 ? 11.630 1.425 -6.545 1.00 63.62 464 HIS A C 1
ATOM 3551 O O . HIS A 1 464 ? 11.989 1.007 -5.450 1.00 63.62 464 HIS A O 1
ATOM 3557 N N . MET A 1 465 ? 10.531 2.154 -6.706 1.00 72.69 465 MET A N 1
ATOM 3558 C CA . MET A 1 465 ? 9.682 2.590 -5.603 1.00 72.69 465 MET A CA 1
ATOM 3559 C C . MET A 1 465 ? 8.410 1.728 -5.529 1.00 72.69 465 MET A C 1
ATOM 3561 O O . MET A 1 465 ? 7.759 1.534 -6.560 1.00 72.69 465 MET A O 1
ATOM 3565 N N . PRO A 1 466 ? 8.014 1.204 -4.357 1.00 79.62 466 PRO A N 1
ATOM 3566 C CA . PRO A 1 466 ? 6.681 0.634 -4.173 1.00 79.62 466 PRO A CA 1
ATOM 3567 C C . PRO A 1 466 ? 5.600 1.646 -4.546 1.00 79.62 466 PRO A C 1
ATOM 3569 O O . PRO A 1 466 ? 5.768 2.846 -4.332 1.00 79.62 466 PRO A O 1
ATOM 3572 N N . ILE A 1 467 ? 4.483 1.169 -5.088 1.00 84.31 467 ILE A N 1
ATOM 3573 C CA . ILE A 1 467 ? 3.427 2.049 -5.598 1.00 84.31 467 ILE A CA 1
ATOM 3574 C C . ILE A 1 467 ? 2.819 2.937 -4.491 1.00 84.31 467 ILE A C 1
ATOM 3576 O O . ILE A 1 467 ? 2.529 4.103 -4.730 1.00 84.31 467 ILE A O 1
ATOM 3580 N N . GLU A 1 468 ? 2.759 2.451 -3.247 1.00 86.94 468 GLU A N 1
ATOM 3581 C CA . GLU A 1 468 ? 2.352 3.235 -2.068 1.00 86.94 468 GLU A CA 1
ATOM 3582 C C . GLU A 1 468 ? 3.297 4.411 -1.779 1.00 86.94 468 GLU A C 1
ATOM 3584 O O . GLU A 1 468 ? 2.862 5.545 -1.578 1.00 86.94 468 GLU A O 1
ATOM 3589 N N . VAL A 1 469 ? 4.610 4.167 -1.820 1.00 85.69 469 VAL A N 1
ATOM 3590 C CA . VAL A 1 469 ? 5.621 5.217 -1.617 1.00 85.69 469 VAL A CA 1
ATOM 3591 C C . VAL A 1 469 ? 5.544 6.251 -2.738 1.00 85.69 469 VAL A C 1
ATOM 3593 O O . VAL A 1 469 ? 5.753 7.441 -2.501 1.00 85.69 469 VAL A O 1
ATOM 3596 N N . LEU A 1 470 ? 5.169 5.816 -3.941 1.00 85.38 470 LEU A N 1
ATOM 3597 C CA . LEU A 1 470 ? 4.936 6.705 -5.065 1.00 85.38 470 LEU A CA 1
ATOM 3598 C C . LEU A 1 470 ? 3.696 7.589 -4.868 1.00 85.38 470 LEU A C 1
ATOM 3600 O O . LEU A 1 470 ? 3.783 8.800 -5.076 1.00 85.38 470 LEU A O 1
ATOM 3604 N N . ARG A 1 471 ? 2.574 7.030 -4.397 1.00 89.62 471 ARG A N 1
ATOM 3605 C CA . ARG A 1 471 ? 1.386 7.818 -4.018 1.00 89.62 471 ARG A CA 1
ATOM 3606 C C . ARG A 1 471 ? 1.734 8.850 -2.949 1.00 89.62 471 ARG A C 1
ATOM 3608 O O . ARG A 1 471 ? 1.424 10.028 -3.121 1.00 89.62 471 ARG A O 1
ATOM 3615 N N . ARG A 1 472 ? 2.473 8.448 -1.908 1.00 88.38 472 ARG A N 1
ATOM 3616 C CA . ARG A 1 472 ? 2.999 9.360 -0.877 1.00 88.38 472 ARG A CA 1
ATOM 3617 C C . ARG A 1 472 ? 3.827 10.489 -1.483 1.00 88.38 472 ARG A C 1
ATOM 3619 O O . ARG A 1 472 ? 3.599 11.653 -1.161 1.00 88.38 472 ARG A O 1
ATOM 3626 N N . ALA A 1 473 ? 4.757 10.166 -2.381 1.00 82.88 473 ALA A N 1
ATOM 3627 C CA . ALA A 1 473 ? 5.585 11.166 -3.045 1.00 82.88 473 ALA A CA 1
ATOM 3628 C C . ALA A 1 473 ? 4.740 12.198 -3.798 1.00 82.88 473 ALA A C 1
ATOM 3630 O O . ALA A 1 473 ? 4.928 13.404 -3.631 1.00 82.88 473 ALA A O 1
ATOM 3631 N N . MET A 1 474 ? 3.767 11.726 -4.580 1.00 84.94 474 MET A N 1
ATOM 3632 C CA . MET A 1 474 ? 2.907 12.599 -5.372 1.00 84.94 474 MET A CA 1
ATOM 3633 C C . MET A 1 474 ? 1.971 13.438 -4.503 1.00 84.94 474 MET A C 1
ATOM 3635 O O . MET A 1 474 ? 1.790 14.620 -4.780 1.00 84.94 474 MET A O 1
ATOM 3639 N N . LEU A 1 475 ? 1.421 12.895 -3.416 1.00 87.38 475 LEU A N 1
ATOM 3640 C CA . LEU A 1 475 ? 0.580 13.671 -2.501 1.00 87.38 475 LEU A CA 1
ATOM 3641 C C . LEU A 1 475 ? 1.368 14.751 -1.761 1.00 87.38 475 LEU A C 1
ATOM 3643 O O . LEU A 1 475 ? 0.836 15.834 -1.533 1.00 87.38 475 LEU A O 1
ATOM 3647 N N . VAL A 1 476 ? 2.633 14.503 -1.411 1.00 82.12 476 VAL A N 1
ATOM 3648 C CA . VAL A 1 476 ? 3.516 15.531 -0.833 1.00 82.12 476 VAL A CA 1
ATOM 3649 C C . VAL A 1 476 ? 3.774 16.657 -1.837 1.00 82.12 476 VAL A C 1
ATOM 3651 O O . VAL A 1 476 ? 3.657 17.824 -1.467 1.00 82.12 476 VAL A O 1
ATOM 3654 N N . ILE A 1 477 ? 4.055 16.323 -3.102 1.00 78.31 477 ILE A N 1
ATOM 3655 C CA . ILE A 1 477 ? 4.209 17.291 -4.205 1.00 78.31 477 ILE A CA 1
ATOM 3656 C C . ILE A 1 477 ? 2.933 18.121 -4.377 1.00 78.31 477 ILE A C 1
ATOM 3658 O O . ILE A 1 477 ? 2.984 19.350 -4.360 1.00 78.31 477 ILE A O 1
ATOM 3662 N N . ILE A 1 478 ? 1.780 17.454 -4.485 1.00 81.31 478 ILE A N 1
ATOM 3663 C CA . ILE A 1 478 ? 0.488 18.082 -4.782 1.00 81.31 478 ILE A CA 1
ATOM 3664 C C . ILE A 1 478 ? -0.009 18.947 -3.618 1.00 81.31 478 ILE A C 1
ATOM 3666 O O . ILE A 1 478 ? -0.460 20.074 -3.836 1.00 81.31 478 ILE A O 1
ATOM 3670 N N . ARG A 1 479 ? 0.067 18.437 -2.382 1.00 83.56 479 ARG A N 1
ATOM 3671 C CA . ARG A 1 479 ? -0.364 19.157 -1.173 1.00 83.56 479 ARG A CA 1
ATOM 3672 C C . ARG A 1 479 ? 0.605 20.280 -0.815 1.00 83.56 479 ARG A C 1
ATOM 3674 O O . ARG A 1 479 ? 0.166 21.350 -0.410 1.00 83.56 479 ARG A O 1
ATOM 3681 N N . GLY A 1 480 ? 1.908 20.033 -0.946 1.00 76.50 480 GLY A N 1
ATOM 3682 C CA . GLY A 1 480 ? 2.955 20.996 -0.615 1.00 76.50 480 GLY A CA 1
ATOM 3683 C C . GLY A 1 480 ? 3.201 22.049 -1.693 1.00 76.50 480 GLY A C 1
ATOM 3684 O O . GLY A 1 480 ? 3.833 23.058 -1.393 1.00 76.50 480 GLY A O 1
ATOM 3685 N N . ASN A 1 481 ? 2.708 21.829 -2.917 1.00 74.88 481 ASN A N 1
ATOM 3686 C CA . ASN A 1 481 ? 3.034 22.628 -4.099 1.00 74.88 481 ASN A CA 1
ATOM 3687 C C . ASN A 1 481 ? 4.558 22.741 -4.315 1.00 74.88 481 ASN A C 1
ATOM 3689 O O . ASN A 1 481 ? 5.116 23.831 -4.439 1.00 74.88 481 ASN A O 1
ATOM 3693 N N . VAL A 1 482 ? 5.243 21.595 -4.275 1.00 72.25 482 VAL A N 1
ATOM 3694 C CA . VAL A 1 482 ? 6.711 21.475 -4.315 1.00 72.25 482 VAL A CA 1
ATOM 3695 C C . VAL A 1 482 ? 7.136 20.488 -5.394 1.00 72.25 482 VAL A C 1
ATOM 3697 O O . VAL A 1 482 ? 6.509 19.448 -5.543 1.00 72.25 482 VAL A O 1
ATOM 3700 N N . SER A 1 483 ? 8.217 20.779 -6.119 1.00 67.69 483 SER A N 1
ATOM 3701 C CA . SER A 1 483 ? 8.817 19.842 -7.081 1.00 67.69 483 SER A CA 1
ATOM 3702 C C . SER A 1 483 ? 9.970 19.054 -6.445 1.00 67.69 483 SER A C 1
ATOM 3704 O O . SER A 1 483 ? 10.585 19.518 -5.482 1.00 67.69 483 SER A O 1
ATOM 3706 N N . ILE A 1 484 ? 10.270 17.872 -6.987 1.00 70.25 484 ILE A N 1
ATOM 3707 C CA . ILE A 1 484 ? 11.438 17.056 -6.626 1.00 70.25 484 ILE A CA 1
ATOM 3708 C C . ILE A 1 484 ? 12.233 16.691 -7.880 1.00 70.25 484 ILE A C 1
ATOM 3710 O O . ILE A 1 484 ? 11.661 16.532 -8.955 1.00 70.25 484 ILE A O 1
ATOM 3714 N N . ASP A 1 485 ? 13.546 16.532 -7.734 1.00 66.12 485 ASP A N 1
ATOM 3715 C CA . ASP A 1 485 ? 14.418 16.110 -8.830 1.00 66.12 485 ASP A CA 1
ATOM 3716 C C . ASP A 1 485 ? 14.213 14.619 -9.150 1.00 66.12 485 ASP A C 1
ATOM 3718 O O . ASP A 1 485 ? 14.151 13.793 -8.239 1.00 66.12 485 ASP A O 1
ATOM 3722 N N . GLY A 1 486 ? 14.142 14.262 -10.438 1.00 64.69 486 GLY A N 1
ATOM 3723 C CA . GLY A 1 486 ? 14.017 12.877 -10.917 1.00 64.69 486 GLY A CA 1
ATOM 3724 C C . GLY A 1 486 ? 13.022 12.707 -12.070 1.00 64.69 486 GLY A C 1
ATOM 3725 O O . GLY A 1 486 ? 12.502 13.686 -12.599 1.00 64.69 486 GLY A O 1
ATOM 3726 N N . ASP A 1 487 ? 12.738 11.459 -12.463 1.00 65.31 487 ASP A N 1
ATOM 3727 C CA . ASP A 1 487 ? 11.735 11.125 -13.495 1.00 65.31 487 ASP A CA 1
ATOM 3728 C C . ASP A 1 487 ? 10.300 11.167 -12.931 1.00 65.31 487 ASP A C 1
ATOM 3730 O O . ASP A 1 487 ? 9.547 10.192 -12.946 1.00 65.31 487 ASP A O 1
ATOM 3734 N N . VAL A 1 488 ? 9.929 12.320 -12.369 1.00 67.69 488 VAL A N 1
ATOM 3735 C CA . VAL A 1 488 ? 8.608 12.553 -11.771 1.00 67.69 488 VAL A CA 1
ATOM 3736 C C . VAL A 1 488 ? 7.469 12.303 -12.776 1.00 67.69 488 VAL A C 1
ATOM 3738 O O . VAL A 1 488 ? 6.485 11.675 -12.384 1.00 67.69 488 VAL A O 1
ATOM 3741 N N . PRO A 1 489 ? 7.572 12.697 -14.065 1.00 63.72 489 PRO A N 1
ATOM 3742 C CA . PRO A 1 489 ? 6.555 12.360 -15.063 1.00 63.72 489 PRO A CA 1
ATOM 3743 C C . PRO A 1 489 ? 6.405 10.850 -15.302 1.00 63.72 489 PRO A C 1
ATOM 3745 O O . PRO A 1 489 ? 5.280 10.348 -15.316 1.00 63.72 489 PRO A O 1
ATOM 3748 N N . GLY A 1 490 ? 7.507 10.099 -15.441 1.00 69.75 490 GLY A N 1
ATOM 3749 C CA . GLY A 1 490 ? 7.459 8.642 -15.608 1.00 69.75 490 GLY A CA 1
ATOM 3750 C C . GLY A 1 490 ? 6.827 7.937 -14.408 1.00 69.75 490 GLY A C 1
ATOM 3751 O O . GLY A 1 490 ? 6.020 7.018 -14.557 1.00 69.75 490 GLY A O 1
ATOM 3752 N N . PHE A 1 491 ? 7.122 8.426 -13.208 1.00 75.00 491 PHE A N 1
ATOM 3753 C CA . PHE A 1 491 ? 6.497 7.970 -11.977 1.00 75.00 491 PHE A CA 1
ATOM 3754 C C . PHE A 1 491 ? 5.002 8.289 -11.911 1.00 75.00 491 PHE A C 1
ATOM 3756 O O . PHE A 1 491 ? 4.195 7.412 -11.607 1.00 75.00 491 PHE A O 1
ATOM 3763 N N . PHE A 1 492 ? 4.602 9.509 -12.250 1.00 74.31 492 PHE A N 1
ATOM 3764 C CA . PHE A 1 492 ? 3.198 9.895 -12.234 1.00 74.31 492 PHE A CA 1
ATOM 3765 C C . PHE A 1 492 ? 2.355 9.067 -13.217 1.00 74.31 492 PHE A C 1
ATOM 3767 O O . PHE A 1 492 ? 1.265 8.613 -12.873 1.00 74.31 492 PHE A O 1
ATOM 3774 N N . ASN A 1 493 ? 2.897 8.757 -14.398 1.00 77.06 493 ASN A N 1
ATOM 3775 C CA . ASN A 1 493 ? 2.247 7.878 -15.376 1.00 77.06 493 ASN A CA 1
ATOM 3776 C C . ASN A 1 493 ? 1.982 6.467 -14.828 1.00 77.06 493 ASN A C 1
ATOM 3778 O O . ASN A 1 493 ? 0.969 5.849 -15.161 1.00 77.06 493 ASN A O 1
ATOM 3782 N N . ARG A 1 494 ? 2.858 5.958 -13.954 1.00 82.56 494 ARG A N 1
ATOM 3783 C CA . ARG A 1 494 ? 2.655 4.659 -13.304 1.00 82.56 494 ARG A CA 1
ATOM 3784 C C . ARG A 1 494 ? 1.420 4.663 -12.399 1.00 82.56 494 ARG A C 1
ATOM 3786 O O . ARG A 1 494 ? 0.682 3.687 -12.405 1.00 82.56 494 ARG A O 1
ATOM 3793 N N . LEU A 1 495 ? 1.130 5.770 -11.706 1.00 85.12 495 LEU A N 1
ATOM 3794 C CA . LEU A 1 495 ? -0.090 5.903 -10.895 1.00 85.12 495 LEU A CA 1
ATOM 3795 C C . LEU A 1 495 ? -1.380 5.915 -11.725 1.00 85.12 495 LEU A C 1
ATOM 3797 O O . LEU A 1 495 ? -2.450 5.668 -11.180 1.00 85.12 495 LEU A O 1
ATOM 3801 N N . MET A 1 496 ? -1.309 6.163 -13.033 1.00 82.69 496 MET A N 1
ATOM 3802 C CA . MET A 1 496 ? -2.477 6.080 -13.920 1.00 82.69 496 MET A CA 1
ATOM 3803 C C . MET A 1 496 ? -2.758 4.655 -14.409 1.00 82.69 496 MET A C 1
ATOM 3805 O O . MET A 1 496 ? -3.753 4.422 -15.092 1.00 82.69 496 MET A O 1
ATOM 3809 N N . THR A 1 497 ? -1.890 3.695 -14.086 1.00 79.62 497 THR A N 1
ATOM 3810 C CA . THR A 1 497 ? -2.016 2.300 -14.519 1.00 79.62 497 THR A CA 1
ATOM 3811 C C . THR A 1 497 ? -2.382 1.433 -13.324 1.00 79.62 497 THR A C 1
ATOM 3813 O O . THR A 1 497 ? -1.727 1.520 -12.293 1.00 79.62 497 THR A O 1
ATOM 3816 N N . ARG A 1 498 ? -3.405 0.578 -13.441 1.00 78.06 498 ARG A N 1
ATOM 3817 C CA . ARG A 1 498 ? -3.740 -0.372 -12.366 1.00 78.06 498 ARG A CA 1
ATOM 3818 C C . ARG A 1 498 ? -2.594 -1.360 -12.141 1.00 78.06 498 ARG A C 1
ATOM 3820 O O . ARG A 1 498 ? -2.073 -1.943 -13.090 1.00 78.06 498 ARG A O 1
ATOM 3827 N N . GLU A 1 499 ? -2.264 -1.585 -10.876 1.00 79.69 499 GLU A N 1
ATOM 3828 C CA . GLU A 1 499 ? -1.326 -2.614 -10.414 1.00 79.69 499 GLU A CA 1
ATOM 3829 C C . GLU A 1 499 ? -2.000 -3.434 -9.298 1.00 79.69 499 GLU A C 1
ATOM 3831 O O . GLU A 1 499 ? -2.984 -2.963 -8.727 1.00 79.69 499 GLU A O 1
ATOM 3836 N N . PRO A 1 500 ? -1.509 -4.642 -8.950 1.00 73.25 500 PRO A N 1
ATOM 3837 C CA . PRO A 1 500 ? -2.116 -5.455 -7.888 1.00 73.25 500 PRO A CA 1
ATOM 3838 C C . PRO A 1 500 ? -2.320 -4.712 -6.554 1.00 73.25 500 PRO A C 1
ATOM 3840 O O . PRO A 1 500 ? -3.355 -4.890 -5.918 1.00 73.25 500 PRO A O 1
ATOM 3843 N N . ASP A 1 501 ? -1.385 -3.826 -6.190 1.00 77.31 501 ASP A N 1
ATOM 3844 C CA . ASP A 1 501 ? -1.415 -3.013 -4.961 1.00 77.31 501 ASP A CA 1
ATOM 3845 C C . ASP A 1 501 ? -1.812 -1.538 -5.226 1.00 77.31 501 ASP A C 1
ATOM 3847 O O . ASP A 1 501 ? -1.415 -0.617 -4.496 1.00 77.31 501 ASP A O 1
ATOM 3851 N N . HIS A 1 502 ? -2.528 -1.292 -6.331 1.00 89.44 502 HIS A N 1
ATOM 3852 C CA . HIS A 1 502 ? -2.982 0.035 -6.756 1.00 89.44 502 HIS A CA 1
ATOM 3853 C C . HIS A 1 502 ? -4.342 -0.016 -7.452 1.00 89.44 502 HIS A C 1
ATOM 3855 O O . HIS A 1 502 ? -4.450 -0.240 -8.665 1.00 89.44 502 HIS A O 1
ATOM 3861 N N . ARG A 1 503 ? -5.386 0.183 -6.651 1.00 89.25 503 ARG A N 1
ATOM 3862 C CA . ARG A 1 503 ? -6.792 0.020 -7.028 1.00 89.25 503 ARG A CA 1
ATOM 3863 C C . ARG A 1 503 ? -7.400 1.281 -7.625 1.00 89.25 503 ARG A C 1
ATOM 3865 O O . ARG A 1 503 ? -8.256 1.161 -8.494 1.00 89.25 503 ARG A O 1
ATOM 3872 N N . ASN A 1 504 ? -6.920 2.458 -7.230 1.00 91.25 504 ASN A N 1
ATOM 3873 C CA . ASN A 1 504 ? -7.567 3.740 -7.517 1.00 91.25 504 ASN A CA 1
ATOM 3874 C C . ASN A 1 504 ? -6.900 4.522 -8.661 1.00 91.25 504 ASN A C 1
ATOM 3876 O O . ASN A 1 504 ? -6.827 5.753 -8.627 1.00 91.25 504 ASN A O 1
ATOM 3880 N N . ALA A 1 505 ? -6.358 3.829 -9.668 1.00 87.31 505 ALA A N 1
ATOM 3881 C CA . ALA A 1 505 ? -5.597 4.441 -10.765 1.00 87.31 505 ALA A CA 1
ATOM 3882 C C . ALA A 1 505 ? -6.382 5.529 -11.524 1.00 87.31 505 ALA A C 1
ATOM 3884 O O . ALA A 1 505 ? -5.815 6.536 -11.957 1.00 87.31 505 ALA A O 1
ATOM 3885 N N . GLU A 1 506 ? -7.701 5.377 -11.629 1.00 82.88 506 GLU A N 1
ATOM 3886 C CA . GLU A 1 506 ? -8.586 6.357 -12.255 1.00 82.88 506 GLU A CA 1
ATOM 3887 C C . GLU A 1 506 ? -8.563 7.732 -11.564 1.00 82.88 506 GLU A C 1
ATOM 3889 O O . GLU A 1 506 ? -8.587 8.753 -12.258 1.00 82.88 506 GLU A O 1
ATOM 3894 N N . LEU A 1 507 ? -8.417 7.794 -10.233 1.00 85.50 507 LEU A N 1
ATOM 3895 C CA . LEU A 1 507 ? -8.332 9.066 -9.501 1.00 85.50 507 LEU A CA 1
ATOM 3896 C C . LEU A 1 507 ? -7.098 9.873 -9.933 1.00 85.50 507 LEU A C 1
ATOM 3898 O O . LEU A 1 507 ? -7.158 11.099 -10.064 1.00 85.50 507 LEU A O 1
ATOM 3902 N N . TRP A 1 508 ? -5.997 9.180 -10.231 1.00 82.88 508 TRP A N 1
ATOM 3903 C CA . TRP A 1 508 ? -4.730 9.769 -10.670 1.00 82.88 508 TRP A CA 1
ATOM 3904 C C . TRP A 1 508 ? -4.754 10.225 -12.129 1.00 82.88 508 TRP A C 1
ATOM 3906 O O . TRP A 1 508 ? -4.096 11.205 -12.475 1.00 82.88 508 TRP A O 1
ATOM 3916 N N . SER A 1 509 ? -5.557 9.572 -12.971 1.00 70.50 509 SER A N 1
ATOM 3917 C CA . SER A 1 509 ? -5.793 10.008 -14.354 1.00 70.50 509 SER A CA 1
ATOM 3918 C C . SER A 1 509 ? -6.691 11.255 -14.462 1.00 70.50 509 SER A C 1
ATOM 3920 O O . SER A 1 509 ? -6.633 11.971 -15.459 1.00 70.50 509 SER A O 1
ATOM 3922 N N . GLY A 1 510 ? -7.496 11.536 -13.429 1.00 69.88 510 GLY A N 1
ATOM 3923 C CA . GLY A 1 510 ? -8.467 12.633 -13.387 1.00 69.88 510 GLY A CA 1
ATOM 3924 C C . GLY A 1 510 ? -7.931 13.945 -12.793 1.00 69.88 510 GLY A C 1
ATOM 3925 O O . GLY A 1 510 ? -6.946 14.520 -13.258 1.00 69.88 510 GLY A O 1
ATOM 3926 N N . GLY A 1 511 ? -8.612 14.461 -11.761 1.00 67.50 511 GLY A N 1
ATOM 3927 C CA . GLY A 1 511 ? -8.338 15.783 -11.173 1.00 67.50 511 GLY A CA 1
ATOM 3928 C C . GLY A 1 511 ? -6.934 15.940 -10.574 1.00 67.50 511 GLY A C 1
ATOM 3929 O O . GLY A 1 511 ? -6.314 16.994 -10.737 1.00 67.50 511 GLY A O 1
ATOM 3930 N N . PHE A 1 512 ? -6.392 14.886 -9.953 1.00 71.38 512 PHE A N 1
ATOM 3931 C CA . PHE A 1 512 ? -5.004 14.871 -9.468 1.00 71.38 512 PHE A CA 1
ATOM 3932 C C . PHE A 1 512 ? -4.001 14.936 -10.624 1.00 71.38 512 PHE A C 1
ATOM 3934 O O . PHE A 1 512 ? -2.992 15.635 -10.517 1.00 71.38 512 PHE A O 1
ATOM 3941 N N . GLY A 1 513 ? -4.345 14.299 -11.749 1.00 63.84 513 GLY A N 1
ATOM 3942 C CA . GLY A 1 513 ? -3.681 14.400 -13.046 1.00 63.84 513 GLY A CA 1
ATOM 3943 C C . GLY A 1 513 ? -3.371 15.835 -13.434 1.00 63.84 513 GLY A C 1
ATOM 3944 O O . GLY A 1 513 ? -2.215 16.215 -13.610 1.00 63.84 513 GLY A O 1
ATOM 3945 N N . LYS A 1 514 ? -4.430 16.639 -13.533 1.00 66.31 514 LYS A N 1
ATOM 3946 C CA . LYS A 1 514 ? -4.347 18.053 -13.907 1.00 66.31 514 LYS A CA 1
ATOM 3947 C C . LYS A 1 514 ? -3.475 18.852 -12.937 1.00 66.31 514 LYS A C 1
ATOM 3949 O O . LYS A 1 514 ? -2.580 19.573 -13.362 1.00 66.31 514 LYS A O 1
ATOM 3954 N N . ARG A 1 515 ? -3.697 18.689 -11.632 1.00 68.88 515 ARG A N 1
ATOM 3955 C CA . ARG A 1 515 ? -2.994 19.476 -10.612 1.00 68.88 515 ARG A CA 1
ATOM 3956 C C . ARG A 1 515 ? -1.498 19.181 -10.563 1.00 68.88 515 ARG A C 1
ATOM 3958 O O . ARG A 1 515 ? -0.704 20.100 -10.419 1.00 68.88 515 ARG A O 1
ATOM 3965 N N . PHE A 1 516 ? -1.100 17.919 -10.706 1.00 67.12 516 PHE A N 1
ATOM 3966 C CA . PHE A 1 516 ? 0.313 17.559 -10.802 1.00 67.12 516 PHE A CA 1
ATOM 3967 C C . PHE A 1 516 ? 1.012 18.290 -11.960 1.00 67.12 516 PHE A C 1
ATOM 3969 O O . PHE A 1 516 ? 2.136 18.774 -11.807 1.00 67.12 516 PHE A O 1
ATOM 3976 N N . ARG A 1 517 ? 0.330 18.420 -13.102 1.00 65.25 517 ARG A N 1
ATOM 3977 C CA . ARG A 1 517 ? 0.847 19.125 -14.281 1.00 65.25 517 ARG A CA 1
ATOM 3978 C C . ARG A 1 517 ? 0.996 20.618 -14.055 1.00 65.25 517 ARG A C 1
ATOM 3980 O O . ARG A 1 517 ? 2.052 21.160 -14.367 1.00 65.25 517 ARG A O 1
ATOM 3987 N N . ASP A 1 518 ? -0.000 21.247 -13.430 1.00 66.69 518 ASP A N 1
ATOM 3988 C CA . ASP A 1 518 ? 0.056 22.667 -13.062 1.00 66.69 518 ASP A CA 1
ATOM 3989 C C . ASP A 1 518 ? 1.281 22.975 -12.173 1.00 66.69 518 ASP A C 1
ATOM 3991 O O . ASP A 1 518 ? 1.914 24.018 -12.323 1.00 66.69 518 ASP A O 1
ATOM 3995 N N . ILE A 1 519 ? 1.650 22.050 -11.276 1.00 65.00 519 ILE A N 1
ATOM 3996 C CA . ILE A 1 519 ? 2.776 22.202 -10.335 1.00 65.00 519 ILE A CA 1
ATOM 3997 C C . ILE A 1 519 ? 4.129 21.950 -11.008 1.00 65.00 519 ILE A C 1
ATOM 3999 O O . ILE A 1 519 ? 5.101 22.659 -10.755 1.00 65.00 519 ILE A O 1
ATOM 4003 N N . THR A 1 520 ? 4.216 20.912 -11.839 1.00 62.19 520 THR A N 1
ATOM 4004 C CA . THR A 1 520 ? 5.491 20.454 -12.418 1.00 62.19 520 THR A CA 1
ATOM 4005 C C . THR A 1 520 ? 5.807 21.077 -13.775 1.00 62.19 520 THR A C 1
ATOM 4007 O O . THR A 1 520 ? 6.910 20.889 -14.283 1.00 62.19 520 THR A O 1
ATOM 4010 N N . GLY A 1 521 ? 4.857 21.795 -14.383 1.00 55.91 521 GLY A N 1
ATOM 4011 C CA . GLY A 1 521 ? 4.966 22.270 -15.763 1.00 55.91 521 GLY A CA 1
ATOM 4012 C C . GLY A 1 521 ? 5.030 21.130 -16.784 1.00 55.91 521 GLY A C 1
ATOM 4013 O O . GLY A 1 521 ? 5.423 21.357 -17.928 1.00 55.91 521 GLY A O 1
ATOM 4014 N N . SER A 1 522 ? 4.688 19.900 -16.379 1.00 51.75 522 SER A N 1
ATOM 4015 C CA . SER A 1 522 ? 4.681 18.746 -17.274 1.00 51.75 522 SER A CA 1
ATOM 4016 C C . SER A 1 522 ? 3.521 18.855 -18.265 1.00 51.75 522 SER A C 1
ATOM 4018 O O . SER A 1 522 ? 2.395 19.195 -17.896 1.00 51.75 522 SER A O 1
ATOM 4020 N N . ALA A 1 523 ? 3.807 18.589 -19.543 1.00 44.69 523 ALA A N 1
ATOM 4021 C CA . ALA A 1 523 ? 2.794 18.592 -20.590 1.00 44.69 523 ALA A CA 1
ATOM 4022 C C . ALA A 1 523 ? 1.699 17.563 -20.280 1.00 44.69 523 ALA A C 1
ATOM 4024 O O . ALA A 1 523 ? 1.956 16.504 -19.705 1.00 44.69 523 ALA A O 1
ATOM 4025 N N . ASP A 1 524 ? 0.464 17.882 -20.657 1.00 40.97 524 ASP A N 1
ATOM 4026 C CA . ASP A 1 524 ? -0.667 16.991 -20.462 1.00 40.97 524 ASP A CA 1
ATOM 4027 C C . ASP A 1 524 ? -0.584 15.778 -21.394 1.00 40.97 524 ASP A C 1
ATOM 4029 O O . ASP A 1 524 ? -0.717 15.959 -22.603 1.00 40.97 524 ASP A O 1
ATOM 4033 N N . PRO A 1 525 ? -0.424 14.539 -20.879 1.00 42.81 525 PRO A N 1
ATOM 4034 C CA . PRO A 1 525 ? -0.477 13.353 -21.729 1.00 42.81 525 PRO A CA 1
ATOM 4035 C C . PRO A 1 525 ? -1.876 13.145 -22.344 1.00 42.81 525 PRO A C 1
ATOM 4037 O O . PRO A 1 525 ? -2.025 12.319 -23.242 1.00 42.81 525 PRO A O 1
ATOM 4040 N N . SER A 1 526 ? -2.892 13.881 -21.865 1.00 38.38 526 SER A N 1
ATOM 4041 C CA . SER A 1 526 ? -4.259 13.947 -22.391 1.00 38.38 526 SER A CA 1
ATOM 4042 C C . SER A 1 526 ? -4.553 15.183 -23.252 1.00 38.38 526 SER A C 1
ATOM 4044 O O . SER A 1 526 ? -5.678 15.308 -23.735 1.00 38.38 526 SER A O 1
ATOM 4046 N N . VAL A 1 527 ? -3.570 16.058 -23.535 1.00 41.69 527 VAL A N 1
ATOM 4047 C CA . VAL A 1 527 ? -3.664 16.883 -24.751 1.00 41.69 527 VAL A CA 1
ATOM 4048 C C . VAL A 1 527 ? -3.509 15.912 -25.911 1.00 41.69 527 VAL A C 1
ATOM 4050 O O . VAL A 1 527 ? -2.415 15.615 -26.382 1.00 41.69 527 VAL A O 1
ATOM 4053 N N . THR A 1 528 ? -4.640 15.366 -26.343 1.00 46.31 528 THR A N 1
ATOM 4054 C CA . THR A 1 528 ? -4.763 14.706 -27.629 1.00 46.31 528 THR A CA 1
ATOM 4055 C C . THR A 1 528 ? -4.439 15.756 -28.676 1.00 46.31 528 THR A C 1
ATOM 4057 O O . THR A 1 528 ? -5.272 16.595 -29.021 1.00 46.31 528 THR A O 1
ATOM 4060 N N . VAL A 1 529 ? -3.195 15.750 -29.143 1.00 58.75 529 VAL A N 1
ATOM 4061 C CA . VAL A 1 529 ? -2.813 16.468 -30.352 1.00 58.75 529 VAL A CA 1
ATOM 4062 C C . VAL A 1 529 ? -3.472 15.740 -31.504 1.00 58.75 529 VAL A C 1
ATOM 4064 O O . VAL A 1 529 ? -2.911 14.792 -32.027 1.00 58.75 529 VAL A O 1
ATOM 4067 N N . GLU A 1 530 ? -4.691 16.131 -31.863 1.00 67.75 530 GLU A N 1
ATOM 4068 C CA . GLU A 1 530 ? -5.369 15.517 -32.998 1.00 67.75 530 GLU A CA 1
ATOM 4069 C C . GLU A 1 530 ? -4.583 15.803 -34.280 1.00 67.75 530 GLU A C 1
ATOM 4071 O O . GLU A 1 530 ? -4.336 16.956 -34.646 1.00 67.75 530 GLU A O 1
ATOM 4076 N N . SER A 1 531 ? -4.190 14.735 -34.975 1.00 78.12 531 SER A N 1
ATOM 4077 C CA . SER A 1 531 ? -3.640 14.847 -36.324 1.00 78.12 531 SER A CA 1
ATOM 4078 C C . SER A 1 531 ? -4.645 15.528 -37.256 1.00 78.12 531 SER A C 1
ATOM 4080 O O . SER A 1 531 ? -5.848 15.265 -37.203 1.00 78.12 531 SER A O 1
ATOM 4082 N N . ARG A 1 532 ? -4.148 16.336 -38.198 1.00 84.62 532 ARG A N 1
ATOM 4083 C CA . ARG A 1 532 ? -4.941 16.862 -39.326 1.00 84.62 532 ARG A CA 1
ATOM 4084 C C . ARG A 1 532 ? -5.374 15.775 -40.317 1.00 84.62 532 ARG A C 1
ATOM 4086 O O . ARG A 1 532 ? -6.221 16.023 -41.174 1.00 84.62 532 ARG A O 1
ATOM 4093 N N . HIS A 1 533 ? -4.801 14.578 -40.213 1.00 85.88 533 HIS A N 1
ATOM 4094 C CA . HIS A 1 533 ? -5.040 13.419 -41.073 1.00 85.88 533 HIS A CA 1
ATOM 4095 C C . HIS A 1 533 ? -5.433 12.177 -40.254 1.00 85.88 533 HIS A C 1
ATOM 4097 O O . HIS A 1 533 ? -4.792 11.126 -40.396 1.00 85.88 533 HIS A O 1
ATOM 4103 N N . PRO A 1 534 ? -6.490 12.253 -39.422 1.00 84.38 534 PRO A N 1
ATOM 4104 C CA . PRO A 1 534 ? -6.839 11.173 -38.513 1.00 84.38 534 PRO A CA 1
ATOM 4105 C C . PRO A 1 534 ? -7.155 9.891 -39.286 1.00 84.38 534 PRO A C 1
ATOM 4107 O O . PRO A 1 534 ? -7.806 9.905 -40.335 1.00 84.38 534 PRO A O 1
ATOM 4110 N N . GLY A 1 535 ? -6.657 8.764 -38.783 1.00 79.25 535 GLY A N 1
ATOM 4111 C CA . GLY A 1 535 ? -6.890 7.449 -39.379 1.00 79.25 535 GLY A CA 1
ATOM 4112 C C . GLY A 1 535 ? -6.151 7.186 -40.698 1.00 79.25 535 GLY A C 1
ATOM 4113 O O . GLY A 1 535 ? -6.313 6.108 -41.271 1.00 79.25 535 GLY A O 1
ATOM 4114 N N . ARG A 1 536 ? -5.306 8.108 -41.190 1.00 92.06 536 ARG A N 1
ATOM 4115 C CA . ARG A 1 536 ? -4.402 7.790 -42.307 1.00 92.06 536 ARG A CA 1
ATOM 4116 C C . ARG A 1 536 ? -3.379 6.738 -41.904 1.00 92.06 536 ARG A C 1
ATOM 4118 O O . ARG A 1 536 ? -2.968 6.645 -40.752 1.00 92.06 536 ARG A O 1
ATOM 4125 N N . THR A 1 537 ? -2.929 5.963 -42.887 1.00 95.56 537 THR A N 1
ATOM 4126 C CA . THR A 1 537 ? -1.955 4.901 -42.647 1.00 95.56 537 THR A CA 1
ATOM 4127 C C . THR A 1 537 ? -0.550 5.457 -42.435 1.00 95.56 537 THR A C 1
ATOM 4129 O O . THR A 1 537 ? 0.053 5.986 -43.380 1.00 95.56 537 THR A O 1
ATOM 4132 N N . VAL A 1 538 ? -0.004 5.258 -41.236 1.00 96.62 538 VAL A N 1
ATOM 4133 C CA . VAL A 1 538 ? 1.428 5.410 -40.928 1.00 96.62 538 VAL A CA 1
ATOM 4134 C C . VAL A 1 538 ? 2.083 4.034 -40.961 1.00 96.62 538 VAL A C 1
ATOM 4136 O O . VAL A 1 538 ? 1.491 3.045 -40.544 1.00 96.62 538 VAL A O 1
ATOM 4139 N N . ARG A 1 539 ? 3.294 3.950 -41.509 1.00 97.69 539 ARG A N 1
ATOM 4140 C CA . ARG A 1 539 ? 4.026 2.687 -41.661 1.00 97.69 539 ARG A CA 1
ATOM 4141 C C . ARG A 1 539 ? 5.094 2.595 -40.591 1.00 97.69 539 ARG A C 1
ATOM 4143 O O . ARG A 1 539 ? 5.871 3.535 -40.467 1.00 97.69 539 ARG A O 1
ATOM 4150 N N . VAL A 1 540 ? 5.160 1.491 -39.863 1.00 98.12 540 VAL A N 1
ATOM 4151 C CA . VAL A 1 540 ? 6.134 1.290 -38.789 1.00 98.12 540 VAL A CA 1
ATOM 4152 C C . VAL A 1 540 ? 7.068 0.132 -39.135 1.00 98.12 540 VAL A C 1
ATOM 4154 O O . VAL A 1 540 ? 6.647 -0.895 -39.661 1.00 98.12 540 VAL A O 1
ATOM 4157 N N . VAL A 1 541 ? 8.360 0.307 -38.880 1.00 98.00 541 VAL A N 1
ATOM 4158 C CA . VAL A 1 541 ? 9.365 -0.752 -39.013 1.00 98.00 541 VAL A CA 1
ATOM 4159 C C . VAL A 1 541 ? 9.910 -1.047 -37.625 1.00 98.00 541 VAL A C 1
ATOM 4161 O O . VAL A 1 541 ? 10.697 -0.256 -37.106 1.00 98.00 541 VAL A O 1
ATOM 4164 N N . HIS A 1 542 ? 9.501 -2.179 -37.053 1.00 97.75 542 HIS A N 1
ATOM 4165 C CA . HIS A 1 542 ? 10.003 -2.663 -35.772 1.00 97.75 542 HIS A CA 1
ATOM 4166 C C . HIS A 1 542 ? 11.349 -3.344 -35.968 1.00 97.75 542 HIS A C 1
ATOM 4168 O O . HIS A 1 542 ? 11.479 -4.280 -36.769 1.00 97.75 542 HIS A O 1
ATOM 4174 N N . ALA A 1 543 ? 12.362 -2.902 -35.227 1.00 94.44 543 ALA A N 1
ATOM 4175 C CA . ALA A 1 543 ? 13.670 -3.533 -35.292 1.00 94.44 543 ALA A CA 1
ATOM 4176 C C . ALA A 1 543 ? 14.507 -3.356 -34.027 1.00 94.44 543 ALA A C 1
ATOM 4178 O O . ALA A 1 543 ? 14.635 -2.271 -33.463 1.00 94.44 543 ALA A O 1
ATOM 4179 N N . LEU A 1 544 ? 15.213 -4.424 -33.660 1.00 93.56 544 LEU A N 1
ATOM 4180 C CA . LEU A 1 544 ? 16.277 -4.357 -32.665 1.00 93.56 544 LEU A CA 1
ATOM 4181 C C . LEU A 1 544 ? 17.571 -3.821 -33.291 1.00 93.56 544 LEU A C 1
ATOM 4183 O O . LEU A 1 544 ? 17.853 -4.044 -34.476 1.00 93.56 544 LEU A O 1
ATOM 4187 N N . ALA A 1 545 ? 18.398 -3.140 -32.495 1.00 89.06 545 ALA A N 1
ATOM 4188 C CA . ALA A 1 545 ? 19.685 -2.631 -32.953 1.00 89.06 545 ALA A CA 1
ATOM 4189 C C . ALA A 1 545 ? 20.556 -3.772 -33.494 1.00 89.06 545 ALA A C 1
ATOM 4191 O O . ALA A 1 545 ? 20.579 -4.870 -32.947 1.00 89.06 545 ALA A O 1
ATOM 4192 N N . ARG A 1 546 ? 21.304 -3.505 -34.573 1.00 88.56 546 ARG A N 1
ATOM 4193 C CA . ARG A 1 546 ? 22.188 -4.479 -35.249 1.00 88.56 546 ARG A CA 1
ATOM 4194 C C . ARG A 1 546 ? 21.469 -5.652 -35.941 1.00 88.56 546 ARG A C 1
ATOM 4196 O O . ARG A 1 546 ? 22.150 -6.551 -36.430 1.00 88.56 546 ARG A O 1
ATOM 4203 N N . SER A 1 547 ? 20.147 -5.617 -36.092 1.00 91.50 547 SER A N 1
ATOM 4204 C CA . SER A 1 547 ? 19.369 -6.615 -36.855 1.00 91.50 547 SER A CA 1
ATOM 4205 C C . SER A 1 547 ? 19.569 -6.563 -38.377 1.00 91.50 547 SER A C 1
ATOM 4207 O O . SER A 1 547 ? 19.157 -7.473 -39.074 1.00 91.50 547 SER A O 1
ATOM 4209 N N . GLY A 1 548 ? 20.212 -5.520 -38.912 1.00 88.56 548 GLY A N 1
ATOM 4210 C CA . GLY A 1 548 ? 20.248 -5.268 -40.362 1.00 88.56 548 GLY A CA 1
ATOM 4211 C C . GLY A 1 548 ? 19.160 -4.300 -40.836 1.00 88.56 548 GLY A C 1
ATOM 4212 O O . GLY A 1 548 ? 19.132 -3.923 -42.007 1.00 88.56 548 GLY A O 1
ATOM 4213 N N . ALA A 1 549 ? 18.338 -3.797 -39.913 1.00 90.56 549 ALA A N 1
ATOM 4214 C CA . ALA A 1 549 ? 17.275 -2.849 -40.212 1.00 90.56 549 ALA A CA 1
ATOM 4215 C C . ALA A 1 549 ? 17.731 -1.565 -40.913 1.00 90.56 549 ALA A C 1
ATOM 4217 O O . ALA A 1 549 ? 16.958 -1.016 -41.691 1.00 90.56 549 ALA A O 1
ATOM 4218 N N . THR A 1 550 ? 18.970 -1.099 -40.715 1.00 88.88 550 THR A N 1
ATOM 4219 C CA . THR A 1 550 ? 19.487 0.091 -41.411 1.00 88.88 550 THR A CA 1
ATOM 4220 C C . THR A 1 550 ? 19.448 -0.073 -42.932 1.00 88.88 550 THR A C 1
ATOM 4222 O O . THR A 1 550 ? 18.874 0.769 -43.613 1.00 88.88 550 THR A O 1
ATOM 4225 N N . ILE A 1 551 ? 20.003 -1.159 -43.486 1.00 88.06 551 ILE A N 1
ATOM 4226 C CA . ILE A 1 551 ? 20.070 -1.345 -44.947 1.00 88.06 551 ILE A CA 1
ATOM 4227 C C . ILE A 1 551 ? 18.697 -1.678 -45.547 1.00 88.06 551 ILE A C 1
ATOM 4229 O O . ILE A 1 551 ? 18.341 -1.149 -46.598 1.00 88.06 551 ILE A O 1
ATOM 4233 N N . MET A 1 552 ? 17.886 -2.474 -44.848 1.00 93.00 552 MET A N 1
ATOM 4234 C CA . MET A 1 552 ? 16.522 -2.799 -45.279 1.00 93.00 552 MET A CA 1
ATOM 4235 C C . MET A 1 552 ? 15.619 -1.554 -45.264 1.00 93.00 552 MET A C 1
ATOM 4237 O O . MET A 1 552 ? 14.882 -1.306 -46.216 1.00 93.00 552 MET A O 1
ATOM 4241 N N . SER A 1 553 ? 15.747 -0.699 -44.243 1.00 93.19 553 SER A N 1
ATOM 4242 C CA . SER A 1 553 ? 15.039 0.588 -44.177 1.00 93.19 553 SER A CA 1
ATOM 4243 C C . SER A 1 553 ? 15.508 1.556 -45.262 1.00 93.19 553 SER A C 1
ATOM 4245 O O . SER A 1 553 ? 14.687 2.264 -45.832 1.00 93.19 553 SER A O 1
ATOM 4247 N N . ARG A 1 554 ? 16.800 1.566 -45.627 1.00 90.00 554 ARG A N 1
ATOM 4248 C CA . ARG A 1 554 ? 17.280 2.360 -46.775 1.00 90.00 554 ARG A CA 1
ATOM 4249 C C . ARG A 1 554 ? 16.586 1.952 -48.076 1.00 90.00 554 ARG A C 1
ATOM 4251 O O . ARG A 1 554 ? 16.211 2.827 -48.852 1.00 90.00 554 ARG A O 1
ATOM 4258 N N . CYS A 1 555 ? 16.361 0.654 -48.291 1.00 91.94 555 CYS A N 1
ATOM 4259 C CA . CYS A 1 555 ? 15.614 0.169 -49.455 1.00 91.94 555 CYS A CA 1
ATOM 4260 C C . CYS A 1 555 ? 14.179 0.721 -49.464 1.00 91.94 555 CYS A C 1
ATOM 4262 O O . CYS A 1 555 ? 13.727 1.216 -50.492 1.00 91.94 555 CYS A O 1
ATOM 4264 N N . LEU A 1 556 ? 13.495 0.733 -48.313 1.00 93.75 556 LEU A N 1
ATOM 4265 C CA . LEU A 1 556 ? 12.169 1.352 -48.185 1.00 93.75 556 LEU A CA 1
ATOM 4266 C C . LEU A 1 556 ? 12.198 2.872 -48.409 1.00 93.75 556 LEU A C 1
ATOM 4268 O O . LEU A 1 556 ? 11.326 3.412 -49.086 1.00 93.75 556 LEU A O 1
ATOM 4272 N N . ALA A 1 557 ? 13.209 3.564 -47.882 1.00 91.44 557 ALA A N 1
ATOM 4273 C CA . ALA A 1 557 ? 13.382 5.007 -48.048 1.00 91.44 557 ALA A CA 1
ATOM 4274 C C . ALA A 1 557 ? 13.636 5.412 -49.513 1.00 91.44 557 ALA A C 1
ATOM 4276 O O . ALA A 1 557 ? 13.289 6.520 -49.919 1.00 91.44 557 ALA A O 1
ATOM 4277 N N . ALA A 1 558 ? 14.199 4.511 -50.323 1.00 90.25 558 ALA A N 1
ATOM 4278 C CA . ALA A 1 558 ? 14.392 4.726 -51.753 1.00 90.25 558 ALA A CA 1
ATOM 4279 C C . ALA A 1 558 ? 13.079 4.652 -52.562 1.00 90.25 558 ALA A C 1
ATOM 4281 O O . ALA A 1 558 ? 13.043 5.153 -53.693 1.00 90.25 558 ALA A O 1
ATOM 4282 N N . MET A 1 559 ? 12.000 4.094 -51.997 1.00 93.81 559 MET A N 1
ATOM 4283 C CA . MET A 1 559 ? 10.713 3.960 -52.686 1.00 93.81 559 MET A CA 1
ATOM 4284 C C . MET A 1 559 ? 10.084 5.324 -53.024 1.00 93.81 559 MET A C 1
ATOM 4286 O O . MET A 1 559 ? 10.322 6.321 -52.331 1.00 93.81 559 MET A O 1
ATOM 4290 N N . PRO A 1 560 ? 9.285 5.410 -54.105 1.00 90.12 560 PRO A N 1
ATOM 4291 C CA . PRO A 1 560 ? 8.635 6.653 -54.505 1.00 90.12 560 PRO A CA 1
ATOM 4292 C C . PRO A 1 560 ? 7.777 7.244 -53.384 1.00 90.12 560 PRO A C 1
ATOM 4294 O O . PRO A 1 560 ? 7.040 6.529 -52.712 1.00 90.12 560 PRO A O 1
ATOM 4297 N N . GLN A 1 561 ? 7.849 8.569 -53.218 1.00 91.06 561 GLN A N 1
ATOM 4298 C CA . GLN A 1 561 ? 7.059 9.344 -52.250 1.00 91.06 561 GLN A CA 1
ATOM 4299 C C . GLN A 1 561 ? 7.268 8.975 -50.767 1.00 91.06 561 GLN A C 1
ATOM 4301 O O . GLN A 1 561 ? 6.603 9.556 -49.912 1.00 91.06 561 GLN A O 1
ATOM 4306 N N . THR A 1 562 ? 8.208 8.094 -50.424 1.00 93.50 562 THR A N 1
ATOM 4307 C CA . THR A 1 562 ? 8.489 7.722 -49.031 1.00 93.50 562 THR A CA 1
ATOM 4308 C C . THR A 1 562 ? 9.265 8.820 -48.292 1.00 93.50 562 THR A C 1
ATOM 4310 O O . THR A 1 562 ? 10.206 9.403 -48.836 1.00 93.50 562 THR A O 1
ATOM 4313 N N . CYS A 1 563 ? 8.879 9.099 -47.046 1.00 95.06 563 CYS A N 1
ATOM 4314 C CA . CYS A 1 563 ? 9.684 9.804 -46.043 1.00 95.06 563 CYS A CA 1
ATOM 4315 C C . CYS A 1 563 ? 9.939 8.839 -44.890 1.00 95.06 563 CYS A C 1
ATOM 4317 O O . CYS A 1 563 ? 9.000 8.517 -44.164 1.00 95.06 563 CYS A O 1
ATOM 4319 N N . LEU A 1 564 ? 11.176 8.370 -44.732 1.00 95.38 564 LEU A N 1
ATOM 4320 C CA . LEU A 1 564 ? 11.532 7.484 -43.630 1.00 95.38 564 LEU A CA 1
ATOM 4321 C C . LEU A 1 564 ? 12.227 8.257 -42.510 1.00 95.38 564 LEU A C 1
ATOM 4323 O O . LEU A 1 564 ? 13.297 8.820 -42.723 1.00 95.38 564 LEU A O 1
ATOM 4327 N N . PHE A 1 565 ? 11.640 8.211 -41.320 1.00 95.62 565 PHE A N 1
ATOM 4328 C CA . PHE A 1 565 ? 12.242 8.670 -40.074 1.00 95.62 565 PHE A CA 1
ATOM 4329 C C . PHE A 1 565 ? 12.805 7.473 -39.318 1.00 95.62 565 PHE A C 1
ATOM 4331 O O . PHE A 1 565 ? 12.212 6.393 -39.321 1.00 95.62 565 PHE A O 1
ATOM 4338 N N . SER A 1 566 ? 13.978 7.634 -38.719 1.00 93.06 566 SER A N 1
ATOM 4339 C CA . SER A 1 566 ? 14.813 6.520 -38.287 1.00 93.06 566 SER A CA 1
ATOM 4340 C C . SER A 1 566 ? 15.153 6.582 -36.808 1.00 93.06 566 SER A C 1
ATOM 4342 O O . SER A 1 566 ? 15.647 7.606 -36.351 1.00 93.06 566 SER A O 1
ATOM 4344 N N . GLU A 1 567 ? 14.950 5.467 -36.098 1.00 91.12 567 GLU A N 1
ATOM 4345 C CA . GLU A 1 567 ? 15.165 5.349 -34.645 1.00 91.12 567 GLU A CA 1
ATOM 4346 C C . GLU A 1 567 ? 14.358 6.376 -33.848 1.00 91.12 567 GLU A C 1
ATOM 4348 O O . GLU A 1 567 ? 14.853 7.007 -32.916 1.00 91.12 567 GLU A O 1
ATOM 4353 N N . ILE A 1 568 ? 13.086 6.530 -34.223 1.00 93.81 568 ILE A N 1
ATOM 4354 C CA . ILE A 1 568 ? 12.177 7.433 -33.525 1.00 93.81 568 ILE A CA 1
ATOM 4355 C C . ILE A 1 568 ? 11.633 6.750 -32.272 1.00 93.81 568 ILE A C 1
ATOM 4357 O O . ILE A 1 568 ? 11.013 5.683 -32.323 1.00 93.81 568 ILE A O 1
ATOM 4361 N N . HIS A 1 569 ? 11.853 7.411 -31.145 1.00 91.69 569 HIS A N 1
ATOM 4362 C CA . HIS A 1 569 ? 11.300 7.078 -29.842 1.00 91.69 569 HIS A CA 1
ATOM 4363 C C . HIS A 1 569 ? 11.087 8.376 -29.055 1.00 91.69 569 HIS A C 1
ATOM 4365 O O . HIS A 1 569 ? 11.926 9.274 -29.210 1.00 91.69 569 HIS A O 1
ATOM 4371 N N . PRO A 1 570 ? 10.042 8.491 -28.205 1.00 87.31 570 PRO A N 1
ATOM 4372 C CA . PRO A 1 570 ? 9.763 9.723 -27.469 1.00 87.31 570 PRO A CA 1
ATOM 4373 C C . PRO A 1 570 ? 10.963 10.275 -26.705 1.00 87.31 570 PRO A C 1
ATOM 4375 O O . PRO A 1 570 ? 11.291 11.441 -26.834 1.00 87.31 570 PRO A O 1
ATOM 4378 N N . LEU A 1 571 ? 11.698 9.402 -26.019 1.00 81.62 571 LEU A N 1
ATOM 4379 C CA . LEU A 1 571 ? 12.912 9.749 -25.267 1.00 81.62 571 LEU A CA 1
ATOM 4380 C C . LEU A 1 571 ? 14.223 9.615 -26.073 1.00 81.62 571 LEU A C 1
ATOM 4382 O O . LEU A 1 571 ? 15.302 9.548 -25.499 1.00 81.62 571 LEU A O 1
ATOM 4386 N N . GLY A 1 572 ? 14.172 9.444 -27.396 1.00 79.88 572 GLY A N 1
ATOM 4387 C CA . GLY A 1 572 ? 15.365 9.129 -28.201 1.00 79.88 572 GLY A CA 1
ATOM 4388 C C . GLY A 1 572 ? 16.529 10.130 -28.025 1.00 79.88 572 GLY A C 1
ATOM 4389 O O . GLY A 1 572 ? 17.647 9.709 -27.699 1.00 79.88 572 GLY A O 1
ATOM 4390 N N . PRO A 1 573 ? 16.294 11.443 -28.208 1.00 80.81 573 PRO A N 1
ATOM 4391 C CA . PRO A 1 573 ? 17.316 12.480 -28.038 1.00 80.81 573 PRO A CA 1
ATOM 4392 C C . PRO A 1 573 ? 17.933 12.528 -26.631 1.00 80.81 573 PRO A C 1
ATOM 4394 O O . PRO A 1 573 ? 19.158 12.472 -26.490 1.00 80.81 573 PRO A O 1
ATOM 4397 N N . SER A 1 574 ? 17.121 12.544 -25.572 1.00 76.06 574 SER A N 1
ATOM 4398 C CA . SER A 1 574 ? 17.615 12.614 -24.190 1.00 76.06 574 SER A CA 1
ATOM 4399 C C . SER A 1 574 ? 18.414 11.374 -23.778 1.00 76.06 574 SER A C 1
ATOM 4401 O O . SER A 1 574 ? 19.400 11.475 -23.040 1.00 76.06 574 SER A O 1
ATOM 4403 N N . MET A 1 575 ? 18.052 10.200 -24.296 1.00 71.69 575 MET A N 1
ATOM 4404 C CA . MET A 1 575 ? 18.748 8.944 -24.005 1.00 71.69 575 MET A CA 1
ATOM 4405 C C . MET A 1 575 ? 20.103 8.834 -24.708 1.00 71.69 575 MET A C 1
ATOM 4407 O O . MET A 1 575 ? 21.016 8.193 -24.188 1.00 71.69 575 MET A O 1
ATOM 4411 N N . THR A 1 576 ? 20.276 9.497 -25.853 1.00 68.50 576 THR A N 1
ATOM 4412 C CA . THR A 1 576 ? 21.561 9.534 -26.572 1.00 68.50 576 THR A CA 1
ATOM 4413 C C . THR A 1 576 ? 22.505 10.608 -26.044 1.00 68.50 576 THR A C 1
ATOM 4415 O O . THR A 1 576 ? 23.717 10.383 -26.011 1.00 68.50 576 THR A O 1
ATOM 4418 N N . ALA A 1 577 ? 21.975 11.728 -25.545 1.00 61.19 577 ALA A N 1
ATOM 4419 C CA . ALA A 1 577 ? 22.765 12.783 -24.908 1.00 61.19 577 ALA A CA 1
ATOM 4420 C C . ALA A 1 577 ? 23.504 12.296 -23.643 1.00 61.19 577 ALA A C 1
ATOM 4422 O O . ALA A 1 577 ? 24.644 12.688 -23.401 1.00 61.19 577 ALA A O 1
ATOM 4423 N N . LYS A 1 578 ? 22.903 11.377 -22.872 1.00 57.25 578 LYS A N 1
ATOM 4424 C CA . LYS A 1 578 ? 23.502 10.783 -21.656 1.00 57.25 578 LYS A CA 1
ATOM 4425 C C . LYS A 1 578 ? 24.776 9.962 -21.907 1.00 57.25 578 LYS A C 1
ATOM 4427 O O . LYS A 1 578 ? 25.501 9.675 -20.960 1.00 57.25 578 LYS A O 1
ATOM 4432 N N . LEU A 1 579 ? 25.046 9.576 -23.154 1.00 52.12 579 LEU A N 1
ATOM 4433 C CA . LEU A 1 579 ? 26.177 8.723 -23.537 1.00 52.12 579 LEU A CA 1
ATOM 4434 C C . LEU A 1 579 ? 27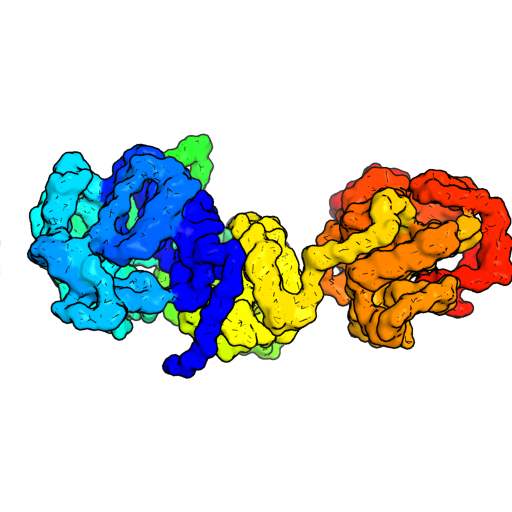.307 9.486 -24.243 1.00 52.12 579 LEU A C 1
ATOM 4436 O O . LEU A 1 579 ? 28.159 8.859 -24.872 1.00 52.12 579 LEU A O 1
ATOM 4440 N N . ASP A 1 580 ? 27.307 10.821 -24.168 1.00 49.81 580 ASP A N 1
ATOM 4441 C CA . ASP A 1 580 ? 28.307 11.682 -24.819 1.00 49.81 580 ASP A CA 1
ATOM 4442 C C . ASP A 1 580 ? 28.388 11.426 -26.343 1.00 49.81 580 ASP A C 1
ATOM 4444 O O . ASP A 1 580 ? 29.440 11.480 -26.992 1.00 49.81 580 ASP A O 1
ATOM 4448 N N . ALA A 1 581 ? 27.239 11.076 -26.938 1.00 58.66 581 ALA A N 1
ATOM 4449 C CA . ALA A 1 581 ? 27.124 10.893 -28.373 1.00 58.66 581 ALA A CA 1
ATOM 4450 C C . ALA A 1 581 ? 27.405 12.231 -29.068 1.00 58.66 581 ALA A C 1
ATOM 4452 O O . ALA A 1 581 ? 26.841 13.259 -28.714 1.00 58.66 581 ALA A O 1
ATOM 4453 N N . LYS A 1 582 ? 28.244 12.219 -30.109 1.00 56.12 582 LYS A N 1
ATOM 4454 C CA . LYS A 1 582 ? 28.676 13.449 -30.800 1.00 56.12 582 LYS A CA 1
ATOM 4455 C C . LYS A 1 582 ? 27.548 14.228 -31.505 1.00 56.12 582 LYS A C 1
ATOM 4457 O O . LYS A 1 582 ? 27.815 15.342 -31.941 1.00 56.12 582 LYS A O 1
ATOM 4462 N N . SER A 1 583 ? 26.353 13.635 -31.647 1.00 71.00 583 SER A N 1
ATOM 4463 C CA . SER A 1 583 ? 25.206 14.193 -32.387 1.00 71.00 583 SER A CA 1
ATOM 4464 C C . SER A 1 583 ? 23.849 13.577 -31.960 1.00 71.00 583 SER A C 1
ATOM 4466 O O . SER A 1 583 ? 23.289 12.775 -32.721 1.00 71.00 583 SER A O 1
ATOM 4468 N N . PRO A 1 584 ? 23.324 13.858 -30.749 1.00 72.38 584 PRO A N 1
ATOM 4469 C CA . PRO A 1 584 ? 22.019 13.355 -30.288 1.00 72.38 584 PRO A CA 1
ATOM 4470 C C . PRO A 1 584 ? 20.831 13.876 -31.119 1.00 72.38 584 PRO A C 1
ATOM 4472 O O . PRO A 1 584 ? 19.834 13.174 -31.287 1.00 72.38 584 PRO A O 1
ATOM 4475 N N . GLU A 1 585 ? 20.962 15.052 -31.738 1.00 80.81 585 GLU A N 1
ATOM 4476 C CA . GLU A 1 585 ? 19.953 15.675 -32.603 1.00 80.81 585 GLU A CA 1
ATOM 4477 C C . GLU A 1 585 ? 19.552 14.795 -33.799 1.00 80.81 585 GLU A C 1
ATOM 4479 O O . GLU A 1 585 ? 18.442 14.893 -34.312 1.00 80.81 585 GLU A O 1
ATOM 4484 N N . ARG A 1 586 ? 20.404 13.850 -34.219 1.00 83.62 586 ARG A N 1
ATOM 4485 C CA . ARG A 1 586 ? 20.097 12.921 -35.321 1.00 83.62 586 ARG A CA 1
ATOM 4486 C C . ARG A 1 586 ? 18.944 11.964 -35.018 1.00 83.62 586 ARG A C 1
ATOM 4488 O O . ARG A 1 586 ? 18.392 11.398 -35.958 1.00 83.62 586 ARG A O 1
ATOM 4495 N N . PHE A 1 587 ? 18.597 11.770 -33.748 1.00 87.50 587 PHE A N 1
ATOM 4496 C CA . PHE A 1 587 ? 17.467 10.945 -33.307 1.00 87.50 587 PHE A CA 1
ATOM 4497 C C . PHE A 1 587 ? 16.188 11.768 -33.101 1.00 87.50 587 PHE A C 1
ATOM 4499 O O . PHE A 1 587 ? 15.145 11.202 -32.779 1.00 87.50 587 PHE A O 1
ATOM 4506 N N . ASN A 1 588 ? 16.254 13.089 -33.291 1.00 90.62 588 ASN A N 1
ATOM 4507 C CA . ASN A 1 588 ? 15.104 13.975 -33.217 1.00 90.62 588 ASN A CA 1
ATOM 4508 C C . ASN A 1 588 ? 14.362 14.011 -34.569 1.00 90.62 588 ASN A C 1
ATOM 4510 O O . ASN A 1 588 ? 14.960 14.222 -35.628 1.00 90.62 588 ASN A O 1
ATOM 4514 N N . ILE A 1 589 ? 13.046 13.805 -34.552 1.00 93.00 589 ILE A N 1
ATOM 4515 C CA . ILE A 1 589 ? 12.212 13.695 -35.748 1.00 93.00 589 ILE A CA 1
ATOM 4516 C C . ILE A 1 589 ? 12.092 15.029 -36.494 1.00 93.00 589 ILE A C 1
ATOM 4518 O O . ILE A 1 589 ? 12.064 15.025 -37.723 1.00 93.00 589 ILE A O 1
ATOM 4522 N N . ALA A 1 590 ? 12.089 16.168 -35.795 1.00 89.62 590 ALA A N 1
ATOM 4523 C CA . ALA A 1 590 ? 12.063 17.492 -36.417 1.00 89.62 590 ALA A CA 1
ATOM 4524 C C . ALA A 1 590 ? 13.390 17.817 -37.106 1.00 89.62 590 ALA A C 1
ATOM 4526 O O . ALA A 1 590 ? 13.394 18.347 -38.219 1.00 89.62 590 ALA A O 1
ATOM 4527 N N . HIS A 1 591 ? 14.507 17.410 -36.499 1.00 90.38 591 HIS A N 1
ATOM 4528 C CA . HIS A 1 591 ? 15.824 17.516 -37.119 1.00 90.38 591 HIS A CA 1
ATOM 4529 C C . HIS A 1 591 ? 15.892 16.678 -38.402 1.00 90.38 591 HIS A C 1
ATOM 4531 O O . HIS A 1 591 ? 16.281 17.180 -39.457 1.00 90.38 591 HIS A O 1
ATOM 4537 N N . GLN A 1 592 ? 15.441 15.418 -38.350 1.00 92.81 592 GLN A N 1
ATOM 4538 C CA . GLN A 1 592 ? 15.343 14.564 -39.538 1.00 92.81 592 GLN A CA 1
ATOM 4539 C C . GLN A 1 592 ? 14.400 15.159 -40.597 1.00 92.81 592 GLN A C 1
ATOM 4541 O O . GLN A 1 592 ? 14.719 15.137 -41.784 1.00 92.81 592 GLN A O 1
ATOM 4546 N N . ALA A 1 593 ? 13.264 15.735 -40.194 1.00 91.50 593 ALA A N 1
ATOM 4547 C CA . ALA A 1 593 ? 12.309 16.366 -41.102 1.00 91.50 593 ALA A CA 1
ATOM 4548 C C . ALA A 1 593 ? 12.953 17.511 -41.898 1.00 91.50 593 ALA A C 1
ATOM 4550 O O . ALA A 1 593 ? 12.857 17.535 -43.129 1.00 91.50 593 ALA A O 1
ATOM 4551 N N . ARG A 1 594 ? 13.672 18.405 -41.214 1.00 91.44 594 ARG A N 1
ATOM 4552 C CA . ARG A 1 594 ? 14.367 19.533 -41.838 1.00 91.44 594 ARG A CA 1
ATOM 4553 C C . ARG A 1 594 ? 15.538 19.065 -42.695 1.00 91.44 594 ARG A C 1
ATOM 4555 O O . ARG A 1 594 ? 15.582 19.344 -43.889 1.00 91.44 594 ARG A O 1
ATOM 4562 N N . GLU A 1 595 ? 16.467 18.313 -42.112 1.00 88.88 595 GLU A N 1
ATOM 4563 C CA . GLU A 1 595 ? 17.725 17.944 -42.767 1.00 88.88 595 GLU A CA 1
ATOM 4564 C C . GLU A 1 595 ? 17.558 16.922 -43.894 1.00 88.88 595 GLU A C 1
ATOM 4566 O O . GLU A 1 595 ? 18.363 16.896 -44.833 1.00 88.88 595 GLU A O 1
ATOM 4571 N N . TRP A 1 596 ? 16.581 16.016 -43.798 1.00 90.38 596 TRP A N 1
ATOM 4572 C CA . TRP A 1 596 ? 16.433 14.913 -44.757 1.00 90.38 596 TRP A CA 1
ATOM 4573 C C . TRP A 1 596 ? 15.338 15.169 -45.784 1.00 90.38 596 TRP A C 1
ATOM 4575 O O . TRP A 1 596 ? 15.416 14.633 -46.891 1.00 90.38 596 TRP A O 1
ATOM 4585 N N . PHE A 1 597 ? 14.337 15.986 -45.450 1.00 90.44 597 PHE A N 1
ATOM 4586 C CA . PHE A 1 597 ? 13.147 16.156 -46.283 1.00 90.44 597 PHE A CA 1
ATOM 4587 C C . PHE A 1 597 ? 12.751 17.616 -46.542 1.00 90.44 597 PHE A C 1
ATOM 4589 O O . PHE A 1 597 ? 11.733 17.824 -47.202 1.00 90.44 597 PHE A O 1
ATOM 4596 N N . ASP A 1 598 ? 13.539 18.594 -46.077 1.00 89.38 598 ASP A N 1
ATOM 4597 C CA . ASP A 1 598 ? 13.258 20.034 -46.210 1.00 89.38 598 ASP A CA 1
ATOM 4598 C C . ASP A 1 598 ? 11.880 20.418 -45.625 1.00 89.38 598 ASP A C 1
ATOM 4600 O O . ASP A 1 598 ? 11.084 21.174 -46.193 1.00 89.38 598 ASP A O 1
ATOM 4604 N N . ILE A 1 599 ? 11.550 19.807 -44.481 1.00 89.56 599 ILE A N 1
ATOM 4605 C CA . ILE A 1 599 ? 10.316 20.025 -43.726 1.00 89.56 599 ILE A CA 1
ATOM 4606 C C . ILE A 1 599 ? 10.633 20.846 -42.475 1.00 89.56 599 ILE A C 1
ATOM 4608 O O . ILE A 1 599 ? 11.173 20.319 -41.508 1.00 89.56 599 ILE A O 1
ATOM 4612 N N . THR A 1 600 ? 10.248 22.121 -42.488 1.00 85.81 600 THR A N 1
ATOM 4613 C CA . THR A 1 600 ? 10.390 23.036 -41.345 1.00 85.81 600 THR A CA 1
ATOM 4614 C C . THR A 1 600 ? 9.034 23.266 -40.687 1.00 85.81 600 THR A C 1
ATOM 4616 O O . THR A 1 600 ? 8.037 23.478 -41.384 1.00 85.81 600 THR A O 1
ATOM 4619 N N . LEU A 1 601 ? 8.990 23.228 -39.356 1.00 79.31 601 LEU A N 1
ATOM 4620 C CA . LEU A 1 601 ? 7.797 23.549 -38.580 1.00 79.31 601 LEU A CA 1
ATOM 4621 C C . LEU A 1 601 ? 7.725 25.066 -38.315 1.00 79.31 601 LEU A C 1
ATOM 4623 O O . LEU A 1 601 ? 8.760 25.718 -38.200 1.00 79.31 601 LEU A O 1
ATOM 4627 N N . PRO A 1 602 ? 6.519 25.659 -38.242 1.00 59.19 602 PRO A N 1
ATOM 4628 C CA . PRO A 1 602 ? 6.345 27.104 -38.047 1.00 59.19 602 PRO A CA 1
ATOM 4629 C C . PRO A 1 602 ? 6.679 27.601 -36.626 1.00 59.19 602 PRO A C 1
ATOM 4631 O O . PRO A 1 602 ? 6.756 28.808 -36.406 1.00 59.19 602 PRO A O 1
ATOM 4634 N N . GLU A 1 603 ? 6.857 26.691 -35.670 1.00 67.12 603 GLU A N 1
ATOM 4635 C CA . GLU A 1 603 ? 7.236 26.975 -34.281 1.00 67.12 603 GLU A CA 1
ATOM 4636 C C . GLU A 1 603 ? 8.765 27.114 -34.130 1.00 67.12 603 GLU A C 1
ATOM 4638 O O . GLU A 1 603 ? 9.499 27.022 -35.111 1.00 67.12 603 GLU A O 1
ATOM 4643 N N . ASN A 1 604 ? 9.275 27.374 -32.917 1.00 70.06 604 ASN A N 1
ATOM 4644 C CA . ASN A 1 604 ? 10.712 27.565 -32.666 1.00 70.06 604 ASN A CA 1
ATOM 4645 C C . ASN A 1 604 ? 11.525 26.281 -32.961 1.00 70.06 604 ASN A C 1
ATOM 4647 O O . ASN A 1 604 ? 11.800 25.486 -32.065 1.00 70.06 604 ASN A O 1
ATOM 4651 N N . GLN A 1 605 ? 11.906 26.099 -34.229 1.00 73.88 605 GLN A N 1
ATOM 4652 C CA . GLN A 1 605 ? 12.557 24.907 -34.781 1.00 73.88 605 GLN A CA 1
ATOM 4653 C C . GLN A 1 605 ? 13.820 24.502 -34.005 1.00 73.88 605 GLN A C 1
ATOM 4655 O O . GLN A 1 605 ? 14.021 23.319 -33.755 1.00 73.88 605 GLN A O 1
ATOM 4660 N N . GLU A 1 606 ? 14.646 25.462 -33.578 1.00 71.31 606 GLU A N 1
ATOM 4661 C CA . GLU A 1 606 ? 15.858 25.168 -32.799 1.00 71.31 606 GLU A CA 1
ATOM 4662 C C . GLU A 1 606 ? 15.530 24.558 -31.429 1.00 71.31 606 GLU A C 1
ATOM 4664 O O . GLU A 1 606 ? 16.207 23.631 -30.989 1.00 71.31 606 GLU A O 1
ATOM 4669 N N . ALA A 1 607 ? 14.465 25.029 -30.772 1.00 68.81 607 ALA A N 1
ATOM 4670 C CA . ALA A 1 607 ? 14.022 24.470 -29.496 1.00 68.81 607 ALA A CA 1
ATOM 4671 C C . ALA A 1 607 ? 13.430 23.062 -29.661 1.00 68.81 607 ALA A C 1
ATOM 4673 O O . ALA A 1 607 ? 13.691 22.189 -28.837 1.00 68.81 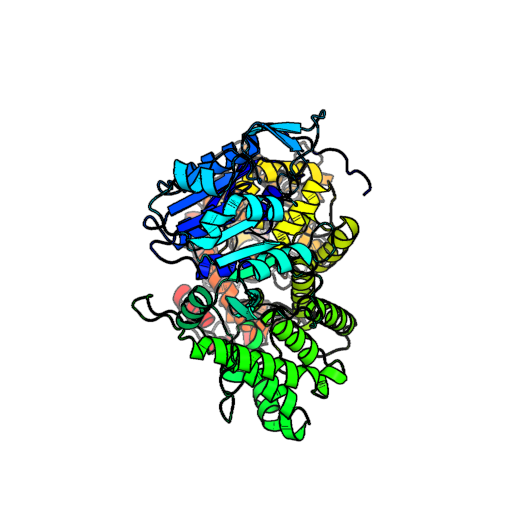607 ALA A O 1
ATOM 4674 N N . LEU A 1 608 ? 12.680 22.825 -30.742 1.00 74.62 608 LEU A N 1
ATOM 4675 C CA . LEU A 1 608 ? 12.115 21.510 -31.055 1.00 74.62 608 LEU A CA 1
ATOM 4676 C C . LEU A 1 608 ? 13.198 20.473 -31.382 1.00 74.62 608 LEU A C 1
ATOM 4678 O O . LEU A 1 608 ? 13.074 19.316 -30.996 1.00 74.62 608 LEU A O 1
ATOM 4682 N N . GLU A 1 609 ? 14.277 20.881 -32.055 1.00 76.75 609 GLU A N 1
ATOM 4683 C CA . GLU A 1 609 ? 15.415 20.005 -32.375 1.00 76.75 609 GLU A CA 1
ATOM 4684 C C . GLU A 1 609 ? 16.308 19.696 -31.168 1.00 76.75 609 GLU A C 1
ATOM 4686 O O . GLU A 1 609 ? 16.980 18.664 -31.153 1.00 76.75 609 GLU A O 1
ATOM 4691 N N . ALA A 1 610 ? 16.306 20.569 -30.159 1.00 69.88 610 ALA A N 1
ATOM 4692 C CA . ALA A 1 610 ? 17.003 20.353 -28.894 1.00 69.88 610 ALA A CA 1
ATOM 4693 C C . ALA A 1 610 ? 16.204 19.486 -27.899 1.00 69.88 610 ALA A C 1
ATOM 4695 O O . ALA A 1 610 ? 16.770 19.020 -26.909 1.00 69.88 610 ALA A O 1
ATOM 4696 N N . GLY A 1 611 ? 14.903 19.296 -28.142 1.00 71.81 611 GLY A N 1
ATOM 4697 C CA . GLY A 1 611 ? 13.988 18.530 -27.297 1.00 71.81 611 GLY A CA 1
ATOM 4698 C C . GLY A 1 611 ? 13.868 17.046 -27.664 1.00 71.81 611 GLY A C 1
ATOM 4699 O O . GLY A 1 611 ? 14.506 16.541 -28.591 1.00 71.81 611 GLY A O 1
ATOM 4700 N N . ASP A 1 612 ? 13.018 16.349 -26.911 1.00 82.12 612 ASP A N 1
ATOM 4701 C CA . ASP A 1 612 ? 12.636 14.953 -27.142 1.00 82.12 612 ASP A CA 1
ATOM 4702 C C . ASP A 1 612 ? 11.519 14.833 -28.202 1.00 82.12 612 ASP A C 1
ATOM 4704 O O . ASP A 1 612 ? 10.860 15.812 -28.551 1.00 82.12 612 ASP A O 1
ATOM 4708 N N . ASN A 1 613 ? 11.297 13.626 -28.732 1.00 82.44 613 ASN A N 1
ATOM 4709 C CA . ASN A 1 613 ? 10.269 13.365 -29.750 1.00 82.44 613 ASN A CA 1
ATOM 4710 C C . ASN A 1 613 ? 8.890 13.173 -29.116 1.00 82.44 613 ASN A C 1
ATOM 4712 O O . ASN A 1 613 ? 8.288 12.103 -29.247 1.00 82.44 613 ASN A O 1
ATOM 4716 N N . ASP A 1 614 ? 8.395 14.171 -28.395 1.00 81.31 614 ASP A N 1
ATOM 4717 C CA . ASP A 1 614 ? 7.077 14.063 -27.784 1.00 81.31 614 ASP A CA 1
ATOM 4718 C C . ASP A 1 614 ? 5.961 13.807 -28.822 1.00 81.31 614 ASP A C 1
ATOM 4720 O O . ASP A 1 614 ? 6.148 13.861 -30.049 1.00 81.31 614 ASP A O 1
ATOM 4724 N N . GLU A 1 615 ? 4.783 13.448 -28.311 1.00 83.75 615 GLU A N 1
ATOM 4725 C CA . GLU A 1 615 ? 3.624 13.124 -29.139 1.00 83.75 615 GLU A CA 1
ATOM 4726 C C . GLU A 1 615 ? 3.264 14.300 -30.055 1.00 83.75 615 GLU A C 1
ATOM 4728 O O . GLU A 1 615 ? 3.119 14.110 -31.261 1.00 83.75 615 GLU A O 1
ATOM 4733 N N . ALA A 1 616 ? 3.233 15.525 -29.526 1.00 80.00 616 ALA A N 1
ATOM 4734 C CA . ALA A 1 616 ? 2.872 16.722 -30.277 1.00 80.00 616 ALA A CA 1
ATOM 4735 C C . ALA A 1 616 ? 3.797 16.965 -31.473 1.00 80.00 616 ALA A C 1
ATOM 4737 O O . ALA A 1 616 ? 3.336 17.138 -32.606 1.00 80.00 616 ALA A O 1
ATOM 4738 N N . LEU A 1 617 ? 5.105 16.918 -31.231 1.00 85.88 617 LEU A N 1
ATOM 4739 C CA . LEU A 1 617 ? 6.131 17.110 -32.240 1.00 85.88 617 LEU A CA 1
ATOM 4740 C C . LEU A 1 617 ? 6.062 16.026 -33.311 1.00 85.88 617 LEU A C 1
ATOM 4742 O O . LEU A 1 617 ? 6.104 16.320 -34.510 1.00 85.88 617 LEU A O 1
ATOM 4746 N N . THR A 1 618 ? 5.921 14.769 -32.887 1.00 91.12 618 THR A N 1
ATOM 4747 C CA . THR A 1 618 ? 5.844 13.641 -33.814 1.00 91.12 618 THR A CA 1
ATOM 4748 C C . THR A 1 618 ? 4.622 13.768 -34.720 1.00 91.12 618 THR A C 1
ATOM 4750 O O . THR A 1 618 ? 4.751 13.642 -35.940 1.00 91.12 618 THR A O 1
ATOM 4753 N N . ILE A 1 619 ? 3.446 14.077 -34.164 1.00 91.12 619 ILE A N 1
ATOM 4754 C CA . ILE A 1 619 ? 2.226 14.276 -34.956 1.00 91.12 619 ILE A CA 1
ATOM 4755 C C . ILE A 1 619 ? 2.376 15.467 -35.909 1.00 91.12 619 ILE A C 1
ATOM 4757 O O . ILE A 1 619 ? 2.080 15.322 -37.097 1.00 91.12 619 ILE A O 1
ATOM 4761 N N . ALA A 1 620 ? 2.918 16.597 -35.445 1.00 88.12 620 ALA A N 1
ATOM 4762 C CA . ALA A 1 620 ? 3.115 17.788 -36.268 1.00 88.12 620 ALA A CA 1
ATOM 4763 C C . ALA A 1 620 ? 4.029 17.532 -37.479 1.00 88.12 620 ALA A C 1
ATOM 4765 O O . ALA A 1 620 ? 3.724 17.979 -38.589 1.00 88.12 620 ALA A O 1
ATOM 4766 N N . VAL A 1 621 ? 5.126 16.786 -37.300 1.00 93.44 621 VAL A N 1
ATOM 4767 C CA . VAL A 1 621 ? 6.016 16.403 -38.408 1.00 93.44 621 VAL A CA 1
ATOM 4768 C C . VAL A 1 621 ? 5.310 15.473 -39.391 1.00 93.44 621 VAL A C 1
ATOM 4770 O O . VAL A 1 621 ? 5.395 15.680 -40.604 1.00 93.44 621 VAL A O 1
ATOM 4773 N N . LEU A 1 622 ? 4.610 14.449 -38.899 1.00 95.44 622 LEU A N 1
ATOM 4774 C CA . LEU A 1 622 ? 3.935 13.484 -39.767 1.00 95.44 622 LEU A CA 1
ATOM 4775 C C . LEU A 1 622 ? 2.791 14.125 -40.566 1.00 95.44 622 LEU A C 1
ATOM 4777 O O . LEU A 1 622 ? 2.639 13.820 -41.752 1.00 95.44 622 LEU A O 1
ATOM 4781 N N . ASP A 1 623 ? 2.067 15.082 -39.987 1.00 92.88 623 ASP A N 1
ATOM 4782 C CA . ASP A 1 623 ? 1.068 15.871 -40.709 1.00 92.88 623 ASP A CA 1
ATOM 4783 C C . ASP A 1 623 ? 1.693 16.660 -41.867 1.00 92.88 623 ASP A C 1
ATOM 4785 O O . ASP A 1 623 ? 1.166 16.634 -42.977 1.00 92.88 623 ASP A O 1
ATOM 4789 N N . GLN A 1 624 ? 2.862 17.282 -41.670 1.00 93.19 624 GLN A N 1
ATOM 4790 C CA . GLN A 1 624 ? 3.578 17.982 -42.751 1.00 93.19 624 GLN A CA 1
ATOM 4791 C C . GLN A 1 624 ? 4.018 17.048 -43.887 1.00 93.19 624 GLN A C 1
ATOM 4793 O O . GLN A 1 624 ? 4.159 17.474 -45.038 1.00 93.19 624 GLN A O 1
ATOM 4798 N N . VAL A 1 625 ? 4.268 15.773 -43.584 1.00 94.75 625 VAL A N 1
ATOM 4799 C CA . VAL A 1 625 ? 4.575 14.753 -44.596 1.00 94.75 625 VAL A CA 1
ATOM 4800 C C . VAL A 1 625 ? 3.318 14.408 -45.391 1.00 94.75 625 VAL A C 1
ATOM 4802 O O . VAL A 1 625 ? 3.373 14.332 -46.622 1.00 94.75 625 VAL A O 1
ATOM 4805 N N . PHE A 1 626 ? 2.184 14.235 -44.710 1.00 94.50 626 PHE A N 1
ATOM 4806 C CA . PHE A 1 626 ? 0.903 13.973 -45.362 1.00 94.50 626 PHE A CA 1
ATOM 4807 C C . PHE A 1 626 ? 0.400 15.158 -46.193 1.00 94.50 626 PHE A C 1
ATOM 4809 O O . PHE A 1 626 ? -0.100 14.930 -47.297 1.00 94.50 626 PHE A O 1
ATOM 4816 N N . ASP A 1 627 ? 0.587 16.391 -45.717 1.00 92.06 627 ASP A N 1
ATOM 4817 C CA . ASP A 1 627 ? 0.241 17.634 -46.422 1.00 92.06 627 ASP A CA 1
ATOM 4818 C C . ASP A 1 627 ? 1.002 17.772 -47.752 1.00 92.06 627 ASP A C 1
ATOM 4820 O O . ASP A 1 627 ? 0.496 18.344 -48.715 1.00 92.06 627 ASP A O 1
ATOM 4824 N N . ARG A 1 628 ? 2.203 17.188 -47.837 1.00 93.69 628 ARG A N 1
ATOM 4825 C CA . ARG A 1 628 ? 3.019 17.119 -49.060 1.00 93.69 628 ARG A CA 1
ATOM 4826 C C . ARG A 1 628 ? 2.731 15.890 -49.932 1.00 93.69 628 ARG A C 1
ATOM 4828 O O . ARG A 1 628 ? 3.519 15.579 -50.822 1.00 93.69 628 ARG A O 1
ATOM 4835 N N . GLU A 1 629 ? 1.649 15.163 -49.655 1.00 92.56 629 GLU A N 1
ATOM 4836 C CA . GLU A 1 629 ? 1.256 13.923 -50.341 1.00 92.56 629 GLU A CA 1
ATOM 4837 C C . GLU A 1 629 ? 2.331 12.819 -50.321 1.00 92.56 629 GLU A C 1
ATOM 4839 O O . GLU A 1 629 ? 2.381 11.948 -51.193 1.00 92.56 629 GLU A O 1
ATOM 4844 N N . ARG A 1 630 ? 3.190 12.816 -49.295 1.00 93.94 630 ARG A N 1
ATOM 4845 C CA . ARG A 1 630 ? 4.219 11.789 -49.094 1.00 93.94 630 ARG A CA 1
ATOM 4846 C C . ARG A 1 630 ? 3.730 10.696 -48.140 1.00 93.94 630 ARG A C 1
ATOM 4848 O O . ARG A 1 630 ? 2.672 10.793 -47.515 1.00 93.94 630 ARG A O 1
ATOM 4855 N N . ARG A 1 631 ? 4.474 9.591 -48.078 1.00 94.81 631 ARG A N 1
ATOM 4856 C CA . ARG A 1 631 ? 4.169 8.413 -47.256 1.00 94.81 631 ARG A CA 1
ATOM 4857 C C . ARG A 1 631 ? 5.147 8.339 -46.082 1.00 94.81 631 ARG A C 1
ATOM 4859 O O . ARG A 1 631 ? 6.315 8.028 -46.318 1.00 94.81 631 ARG A O 1
ATOM 4866 N N . PRO A 1 632 ? 4.706 8.611 -44.841 1.00 96.81 632 PRO A N 1
ATOM 4867 C CA . PRO A 1 632 ? 5.576 8.479 -43.685 1.00 96.81 632 PRO A CA 1
ATOM 4868 C C . PRO A 1 632 ? 5.836 7.007 -43.360 1.00 96.81 632 PRO A C 1
ATOM 4870 O O . PRO A 1 632 ? 4.909 6.190 -43.300 1.00 96.81 632 PRO A O 1
ATOM 4873 N N . VAL A 1 633 ? 7.108 6.699 -43.135 1.00 97.88 633 VAL A N 1
ATOM 4874 C CA . VAL A 1 633 ? 7.602 5.444 -42.573 1.00 97.88 633 VAL A CA 1
ATOM 4875 C C . VAL A 1 633 ? 8.404 5.792 -41.324 1.00 97.88 633 VAL A C 1
ATOM 4877 O O . VAL A 1 633 ? 9.303 6.624 -41.379 1.00 97.88 633 VAL A O 1
ATOM 4880 N N . VAL A 1 634 ? 8.087 5.167 -40.200 1.00 97.44 634 VAL A N 1
ATOM 4881 C CA . VAL A 1 634 ? 8.767 5.360 -38.922 1.00 97.44 634 VAL A CA 1
ATOM 4882 C C . VAL A 1 634 ? 9.472 4.059 -38.571 1.00 97.44 634 VAL A C 1
ATOM 4884 O O . VAL A 1 634 ? 8.828 3.064 -38.255 1.00 97.44 634 VAL A O 1
ATOM 4887 N N . ARG A 1 635 ? 10.804 4.040 -38.637 1.00 96.19 635 ARG A N 1
ATOM 4888 C CA . ARG A 1 635 ? 11.580 2.987 -37.980 1.00 96.19 635 ARG A CA 1
ATOM 4889 C C . ARG A 1 635 ? 11.659 3.353 -36.510 1.00 96.19 635 ARG A C 1
ATOM 4891 O O . ARG A 1 635 ? 12.302 4.348 -36.168 1.00 96.19 635 ARG A O 1
ATOM 4898 N N . ASP A 1 636 ? 10.980 2.579 -35.677 1.00 93.62 636 ASP A N 1
ATOM 4899 C CA . ASP A 1 636 ? 11.003 2.807 -34.241 1.00 93.62 636 ASP A CA 1
ATOM 4900 C C . ASP A 1 636 ? 12.383 2.490 -33.651 1.00 93.62 636 ASP A C 1
ATOM 4902 O O . ASP A 1 636 ? 13.300 2.016 -34.337 1.00 93.62 636 ASP A O 1
ATOM 4906 N N . TRP A 1 637 ? 12.547 2.792 -32.367 1.00 90.62 637 TRP A N 1
ATOM 4907 C CA . TRP A 1 637 ? 13.715 2.366 -31.612 1.00 90.62 637 TRP A CA 1
ATOM 4908 C C . TRP A 1 637 ? 13.345 1.328 -30.550 1.00 90.62 637 TRP A C 1
ATOM 4910 O O . TRP A 1 637 ? 13.705 1.466 -29.383 1.00 90.62 637 TRP A O 1
ATOM 4920 N N . ALA A 1 638 ? 12.690 0.239 -30.967 1.00 91.75 638 ALA A N 1
ATOM 4921 C CA . ALA A 1 638 ? 12.268 -0.845 -30.072 1.00 91.75 638 ALA A CA 1
ATOM 4922 C C . ALA A 1 638 ? 13.419 -1.447 -29.238 1.00 91.75 638 ALA A C 1
ATOM 4924 O O . ALA A 1 638 ? 13.215 -2.008 -28.165 1.00 91.75 638 ALA A O 1
ATOM 4925 N N . HIS A 1 639 ? 14.671 -1.311 -29.683 1.00 90.62 639 HIS A N 1
ATOM 4926 C CA . HIS A 1 639 ? 15.812 -1.706 -28.859 1.00 90.62 639 HIS A CA 1
ATOM 4927 C C . HIS A 1 639 ? 15.818 -1.019 -27.485 1.00 90.62 639 HIS A C 1
ATOM 4929 O O . HIS A 1 639 ? 16.164 -1.666 -26.504 1.00 90.62 639 HIS A O 1
ATOM 4935 N N . LEU A 1 640 ? 15.408 0.249 -27.394 1.00 86.56 640 LEU A N 1
ATOM 4936 C CA . LEU A 1 640 ? 15.324 0.976 -26.129 1.00 86.56 640 LEU A CA 1
ATOM 4937 C C . LEU A 1 640 ? 14.235 0.396 -25.210 1.00 86.56 640 LEU A C 1
ATOM 4939 O O . LEU A 1 640 ? 14.456 0.237 -24.010 1.00 86.56 640 LEU A O 1
ATOM 4943 N N . ASP A 1 641 ? 13.105 0.002 -25.796 1.00 86.12 641 ASP A N 1
ATOM 4944 C CA . ASP A 1 641 ? 11.935 -0.529 -25.094 1.00 86.12 641 ASP A CA 1
ATOM 4945 C C . ASP A 1 641 ? 12.151 -1.928 -24.500 1.00 86.12 641 ASP A C 1
ATOM 4947 O O . ASP A 1 641 ? 11.652 -2.221 -23.412 1.00 86.12 641 ASP A O 1
ATOM 4951 N N . PHE A 1 642 ? 12.909 -2.789 -25.191 1.00 87.69 642 PHE A N 1
ATOM 4952 C CA . PHE A 1 642 ? 13.031 -4.216 -24.845 1.00 87.69 642 PHE A CA 1
ATOM 4953 C C . PHE A 1 642 ? 14.440 -4.639 -24.414 1.00 87.69 642 PHE A C 1
ATOM 4955 O O . PHE A 1 642 ? 14.600 -5.539 -23.584 1.00 87.69 642 PHE A O 1
ATOM 4962 N N . LEU A 1 643 ? 15.468 -3.977 -24.944 1.00 86.19 643 LEU A N 1
ATOM 4963 C CA . LEU A 1 643 ? 16.886 -4.319 -24.793 1.00 86.19 643 LEU A CA 1
ATOM 4964 C C . LEU A 1 643 ? 17.720 -3.118 -24.304 1.00 86.19 643 LEU A C 1
ATOM 4966 O O . LEU A 1 643 ? 18.941 -3.096 -24.415 1.00 86.19 643 LEU A O 1
ATOM 4970 N N . GLY A 1 644 ? 17.070 -2.092 -23.758 1.00 70.50 644 GLY A N 1
ATOM 4971 C CA . GLY A 1 644 ? 17.680 -0.793 -23.506 1.00 70.50 644 GLY A CA 1
ATOM 4972 C C . GLY A 1 644 ? 18.727 -0.737 -22.394 1.00 70.50 644 GLY A C 1
ATOM 4973 O O . GLY A 1 644 ? 19.022 0.368 -21.972 1.00 70.50 644 GLY A O 1
ATOM 4974 N N . TRP A 1 645 ? 19.309 -1.843 -21.911 1.00 70.81 645 TRP A N 1
ATOM 4975 C CA . TRP A 1 645 ? 20.217 -1.865 -20.745 1.00 70.81 645 TRP A CA 1
ATOM 4976 C C . TRP A 1 645 ? 21.446 -0.947 -20.879 1.00 70.81 645 TRP A C 1
ATOM 4978 O O . TRP A 1 645 ? 22.046 -0.579 -19.875 1.00 70.81 645 TRP A O 1
ATOM 4988 N N . GLN A 1 646 ? 21.833 -0.570 -22.104 1.00 64.88 646 GLN A N 1
ATOM 4989 C CA . GLN A 1 646 ? 22.913 0.397 -22.363 1.00 64.88 646 GLN A CA 1
ATOM 4990 C C . GLN A 1 646 ? 22.478 1.860 -22.184 1.00 64.88 646 GLN A C 1
ATOM 4992 O O . GLN A 1 646 ? 23.323 2.747 -22.109 1.00 64.88 646 GLN A O 1
ATOM 4997 N N . PHE A 1 647 ? 21.171 2.108 -22.157 1.00 64.81 647 PHE A N 1
ATOM 4998 C CA . PHE A 1 647 ? 20.552 3.429 -22.223 1.00 64.81 647 PHE A CA 1
ATOM 4999 C C . PHE A 1 647 ? 19.682 3.705 -20.985 1.00 64.81 647 PHE A C 1
ATOM 5001 O O . PHE A 1 647 ? 19.714 4.806 -20.446 1.00 64.81 647 PHE A O 1
ATOM 5008 N N . THR A 1 648 ? 18.920 2.710 -20.520 1.00 61.75 648 THR A N 1
ATOM 5009 C CA . THR A 1 648 ? 17.955 2.776 -19.415 1.00 61.75 648 THR A CA 1
ATOM 5010 C C . THR A 1 648 ? 17.995 1.515 -18.550 1.00 61.75 648 THR A C 1
ATOM 5012 O O . THR A 1 648 ? 18.092 0.392 -19.045 1.00 61.75 648 THR A O 1
ATOM 5015 N N . SER A 1 649 ? 17.841 1.695 -17.241 1.00 54.62 649 SER A N 1
ATOM 5016 C CA . SER A 1 649 ? 17.564 0.626 -16.272 1.00 54.62 649 SER A CA 1
ATOM 5017 C C . SER A 1 649 ? 16.079 0.244 -16.204 1.00 54.62 649 SER A C 1
ATOM 5019 O O . SER A 1 649 ? 15.751 -0.813 -15.664 1.00 54.62 649 SER A O 1
ATOM 5021 N N . ASN A 1 650 ? 15.182 1.058 -16.775 1.00 55.53 650 ASN A N 1
ATOM 5022 C CA . ASN A 1 650 ? 13.744 0.808 -16.822 1.00 55.53 650 ASN A CA 1
ATOM 5023 C C . ASN A 1 650 ? 13.257 0.653 -18.271 1.00 55.53 650 ASN A C 1
ATOM 5025 O O . ASN A 1 650 ? 13.283 1.600 -19.057 1.00 55.53 650 ASN A O 1
ATOM 5029 N N . ARG A 1 651 ? 12.832 -0.563 -18.618 1.00 71.38 651 ARG A N 1
ATOM 5030 C CA . ARG A 1 651 ? 12.330 -0.933 -19.947 1.00 71.38 651 ARG A CA 1
ATOM 5031 C C . ARG A 1 651 ? 10.813 -0.853 -19.965 1.00 71.38 651 ARG A C 1
ATOM 5033 O O . ARG A 1 651 ? 10.171 -1.400 -19.070 1.00 71.38 651 ARG A O 1
ATOM 5040 N N . SER A 1 652 ? 10.253 -0.231 -20.997 1.00 76.25 652 SER A N 1
ATOM 5041 C CA . SER A 1 652 ? 8.800 -0.147 -21.172 1.00 76.25 652 SER A CA 1
ATOM 5042 C C . SER A 1 652 ? 8.178 -1.524 -21.438 1.00 76.25 652 SER A C 1
ATOM 5044 O O . SER A 1 652 ? 7.043 -1.758 -21.028 1.00 76.25 652 SER A O 1
ATOM 5046 N N . ASN A 1 653 ? 8.923 -2.425 -22.101 1.00 81.25 653 ASN A N 1
ATOM 5047 C CA . ASN A 1 653 ? 8.437 -3.682 -22.684 1.00 81.25 653 ASN A CA 1
ATOM 5048 C C . ASN A 1 653 ? 7.185 -3.495 -23.560 1.00 81.25 653 ASN A C 1
ATOM 5050 O O . ASN A 1 653 ? 6.336 -4.381 -23.637 1.00 81.25 653 ASN A O 1
ATOM 5054 N N . ARG A 1 654 ? 7.067 -2.330 -24.200 1.00 88.19 654 ARG A N 1
ATOM 5055 C CA . ARG A 1 654 ? 5.952 -1.936 -25.060 1.00 88.19 654 ARG A CA 1
ATOM 5056 C C . ARG A 1 654 ? 6.489 -1.257 -26.307 1.00 88.19 654 ARG A C 1
ATOM 5058 O O . ARG A 1 654 ? 7.549 -0.646 -26.263 1.00 88.19 654 ARG A O 1
ATOM 5065 N N . LEU A 1 655 ? 5.752 -1.315 -27.411 1.00 88.88 655 LEU A N 1
ATOM 5066 C CA . LEU A 1 655 ? 6.101 -0.572 -28.624 1.00 88.88 655 LEU A CA 1
ATOM 5067 C C . LEU A 1 655 ? 5.625 0.878 -28.488 1.00 88.88 655 LEU A C 1
ATOM 5069 O O . LEU A 1 655 ? 4.667 1.287 -29.144 1.00 88.88 655 LEU A O 1
ATOM 5073 N N . VAL A 1 656 ? 6.289 1.651 -27.623 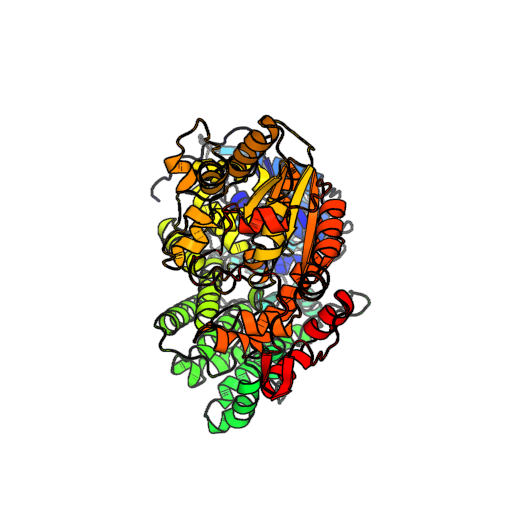1.00 87.56 656 VAL A N 1
ATOM 5074 C CA . VAL A 1 656 ? 5.845 2.984 -27.176 1.00 87.56 656 VAL A CA 1
ATOM 5075 C C . VAL A 1 656 ? 5.559 3.920 -28.353 1.00 87.56 656 VAL A C 1
ATOM 5077 O O . VAL A 1 656 ? 4.507 4.557 -28.396 1.00 87.56 656 VAL A O 1
ATOM 5080 N N . THR A 1 657 ? 6.448 3.962 -29.350 1.00 92.44 657 THR A N 1
ATOM 5081 C CA . THR A 1 657 ? 6.251 4.779 -30.560 1.00 92.44 657 THR A CA 1
ATOM 5082 C C . THR A 1 657 ? 4.989 4.371 -31.325 1.00 92.44 657 THR A C 1
ATOM 5084 O O . THR A 1 657 ? 4.279 5.219 -31.853 1.00 92.44 657 THR A O 1
ATOM 5087 N N . THR A 1 658 ? 4.676 3.079 -31.376 1.00 92.56 658 THR A N 1
ATOM 5088 C CA . THR A 1 658 ? 3.525 2.551 -32.127 1.00 92.56 658 THR A CA 1
ATOM 5089 C C . THR A 1 658 ? 2.220 2.799 -31.397 1.00 92.56 658 THR A C 1
ATOM 5091 O O . THR A 1 658 ? 1.258 3.236 -32.021 1.00 92.56 658 THR A O 1
ATOM 5094 N N . GLU A 1 659 ? 2.201 2.584 -30.081 1.00 90.25 659 GLU A N 1
ATOM 5095 C CA . GLU A 1 659 ? 1.064 2.922 -29.219 1.00 90.25 659 GLU A CA 1
ATOM 5096 C C . GLU A 1 659 ? 0.728 4.413 -29.321 1.00 90.25 659 GLU A C 1
ATOM 5098 O O . GLU A 1 659 ? -0.437 4.774 -29.471 1.00 90.25 659 GLU A O 1
ATOM 5103 N N . MET A 1 660 ? 1.747 5.278 -29.319 1.00 90.00 660 MET A N 1
ATOM 5104 C CA . MET A 1 660 ? 1.584 6.718 -29.520 1.00 90.00 660 MET A CA 1
ATOM 5105 C C . MET A 1 660 ? 0.976 7.040 -30.893 1.00 90.00 660 MET A C 1
ATOM 5107 O O . MET A 1 660 ? 0.018 7.804 -30.980 1.00 90.00 660 MET A O 1
ATOM 5111 N N . LEU A 1 661 ? 1.490 6.443 -31.973 1.00 93.06 661 LEU A N 1
ATOM 5112 C CA . LEU A 1 661 ? 0.976 6.677 -33.328 1.00 93.06 661 LEU A CA 1
ATOM 5113 C C . LEU A 1 661 ? -0.452 6.146 -33.522 1.00 93.06 661 LEU A C 1
ATOM 5115 O O . LEU A 1 661 ? -1.235 6.768 -34.238 1.00 93.06 661 LEU A O 1
ATOM 5119 N N . ALA A 1 662 ? -0.805 5.030 -32.878 1.00 90.69 662 ALA A N 1
ATOM 5120 C CA . ALA A 1 662 ? -2.126 4.405 -32.964 1.00 90.69 662 ALA A CA 1
ATOM 5121 C C . ALA A 1 662 ? -3.259 5.281 -32.407 1.00 90.69 662 ALA A C 1
ATOM 5123 O O . ALA A 1 662 ? -4.416 5.079 -32.768 1.00 90.69 662 ALA A O 1
ATOM 5124 N N . LYS A 1 663 ? -2.938 6.271 -31.564 1.00 87.81 663 LYS A N 1
ATOM 5125 C CA . LYS A 1 663 ? -3.912 7.256 -31.070 1.00 87.81 663 LYS A CA 1
ATOM 5126 C C . LYS A 1 663 ? -4.443 8.175 -32.178 1.00 87.81 663 LYS A C 1
ATOM 5128 O O . LYS A 1 663 ? -5.558 8.672 -32.066 1.00 87.81 663 LYS A O 1
ATOM 5133 N N . HIS A 1 664 ? -3.660 8.387 -33.241 1.00 88.88 664 HIS A N 1
ATOM 5134 C CA . HIS A 1 664 ? -3.914 9.416 -34.264 1.00 88.88 664 HIS A CA 1
ATOM 5135 C C . HIS A 1 664 ? -4.040 8.853 -35.678 1.00 88.88 664 HIS A C 1
ATOM 5137 O O . HIS A 1 664 ? -4.764 9.384 -36.522 1.00 88.88 664 HIS A O 1
ATOM 5143 N N . TYR A 1 665 ? -3.348 7.752 -35.946 1.00 94.31 665 TYR A N 1
ATOM 5144 C CA . TYR A 1 665 ? -3.208 7.145 -37.263 1.00 94.31 665 TYR A CA 1
ATOM 5145 C C . TYR A 1 665 ? -3.610 5.670 -37.236 1.00 94.31 665 TYR A C 1
ATOM 5147 O O . TYR A 1 665 ? -3.786 5.072 -36.181 1.00 94.31 665 TYR A O 1
ATOM 5155 N N . GLN A 1 666 ? -3.708 5.056 -38.416 1.00 93.25 666 GLN A N 1
ATOM 5156 C CA . GLN A 1 666 ? -3.796 3.601 -38.550 1.00 93.25 666 GLN A CA 1
ATOM 5157 C C . GLN A 1 666 ? -2.397 3.030 -38.822 1.00 93.25 666 GLN A C 1
ATOM 5159 O O . GLN A 1 666 ? -1.945 3.073 -39.971 1.00 93.25 666 GLN A O 1
ATOM 5164 N N . PRO A 1 667 ? -1.662 2.538 -37.810 1.00 93.75 667 PRO A N 1
ATOM 5165 C CA . PRO A 1 667 ? -0.354 1.950 -38.044 1.00 93.75 667 PRO A CA 1
ATOM 5166 C C . PRO A 1 667 ? -0.482 0.638 -38.828 1.00 93.75 667 PRO A C 1
ATOM 5168 O O . PRO A 1 667 ? -1.267 -0.240 -38.478 1.00 93.75 667 PRO A O 1
ATOM 5171 N N . THR A 1 668 ? 0.320 0.494 -39.879 1.00 96.56 668 THR A N 1
ATOM 5172 C CA . THR A 1 668 ? 0.671 -0.806 -40.466 1.00 96.56 668 THR A CA 1
ATOM 5173 C C . THR A 1 668 ? 2.146 -1.049 -40.210 1.00 96.56 668 THR A C 1
ATOM 5175 O O . THR A 1 668 ? 2.945 -0.121 -40.350 1.00 96.56 668 THR A O 1
ATOM 5178 N N . ALA A 1 669 ? 2.524 -2.259 -39.818 1.00 97.62 669 ALA A N 1
ATOM 5179 C CA . ALA A 1 669 ? 3.876 -2.528 -39.361 1.00 97.62 669 ALA A CA 1
ATOM 5180 C C . ALA A 1 669 ? 4.494 -3.760 -40.012 1.00 97.62 669 ALA A C 1
ATOM 5182 O O . ALA A 1 669 ? 3.794 -4.665 -40.455 1.00 97.62 669 ALA A O 1
ATOM 5183 N N . ILE A 1 670 ? 5.823 -3.786 -40.035 1.00 98.44 670 ILE A N 1
ATOM 5184 C CA . ILE A 1 670 ? 6.624 -4.978 -40.318 1.00 98.44 670 ILE A CA 1
ATOM 5185 C C . ILE A 1 670 ? 7.696 -5.134 -39.244 1.00 98.44 670 ILE A C 1
ATOM 5187 O O . ILE A 1 670 ? 8.145 -4.145 -38.659 1.00 98.44 670 ILE A O 1
ATOM 5191 N N . THR A 1 671 ? 8.169 -6.360 -39.055 1.00 98.12 671 THR A N 1
ATOM 5192 C CA . THR A 1 671 ? 9.209 -6.682 -38.074 1.00 98.12 671 THR A CA 1
ATOM 5193 C C . THR A 1 671 ? 10.443 -7.232 -38.771 1.00 98.12 671 THR A C 1
ATOM 5195 O O . THR A 1 671 ? 10.369 -8.212 -39.513 1.00 98.12 671 THR A O 1
ATOM 5198 N N . ILE A 1 672 ? 11.599 -6.615 -38.524 1.00 97.75 672 ILE A N 1
ATOM 5199 C CA . ILE A 1 672 ? 12.882 -7.087 -39.053 1.00 97.75 672 ILE A CA 1
ATOM 5200 C C . ILE A 1 672 ? 13.548 -7.998 -38.027 1.00 97.75 672 ILE A C 1
ATOM 5202 O O . ILE A 1 672 ? 13.793 -7.609 -36.882 1.00 97.75 672 ILE A O 1
ATOM 5206 N N . LEU A 1 673 ? 13.873 -9.211 -38.465 1.00 96.31 673 LEU A N 1
ATOM 5207 C CA . LEU A 1 673 ? 14.490 -10.246 -37.651 1.00 96.31 673 LEU A CA 1
ATOM 5208 C C . LEU A 1 673 ? 15.940 -10.480 -38.048 1.00 96.31 673 LEU A C 1
ATOM 5210 O O . LEU A 1 673 ? 16.327 -10.326 -39.205 1.00 96.31 673 LEU A O 1
ATOM 5214 N N . ARG A 1 674 ? 16.716 -10.944 -37.075 1.00 95.31 674 ARG A N 1
ATOM 5215 C CA . ARG A 1 674 ? 18.058 -11.478 -37.281 1.00 95.31 674 ARG A CA 1
ATOM 5216 C C . ARG A 1 674 ? 18.256 -12.657 -36.346 1.00 95.31 674 ARG A C 1
ATOM 5218 O O . ARG A 1 674 ? 17.714 -12.641 -35.243 1.00 95.31 674 ARG A O 1
ATOM 5225 N N . HIS A 1 675 ? 19.035 -13.652 -36.757 1.00 96.44 675 HIS A N 1
ATOM 5226 C CA . HIS A 1 675 ? 19.255 -14.830 -35.919 1.00 96.44 675 HIS A CA 1
ATOM 5227 C C . HIS A 1 675 ? 19.748 -14.436 -34.503 1.00 96.44 675 HIS A C 1
ATOM 5229 O O . HIS A 1 675 ? 20.754 -13.718 -34.417 1.00 96.44 675 HIS A O 1
ATOM 5235 N N . PRO A 1 676 ? 19.123 -14.908 -33.397 1.00 95.00 676 PRO A N 1
ATOM 5236 C CA . PRO A 1 676 ? 19.411 -14.438 -32.033 1.00 95.00 676 PRO A CA 1
ATOM 5237 C C . PRO A 1 676 ? 20.892 -14.512 -31.642 1.00 95.00 676 PRO A C 1
ATOM 5239 O O . PRO A 1 676 ? 21.443 -13.542 -31.126 1.00 95.00 676 PRO A O 1
ATOM 5242 N N . VAL A 1 677 ? 21.570 -15.616 -31.978 1.00 94.94 677 VAL A N 1
ATOM 5243 C CA . VAL A 1 677 ? 23.017 -15.798 -31.740 1.00 94.94 677 VAL A CA 1
ATOM 5244 C C . VAL A 1 677 ? 23.854 -14.739 -32.469 1.00 94.94 677 VAL A C 1
ATOM 5246 O O . VAL A 1 677 ? 24.743 -14.117 -31.881 1.00 94.94 677 VAL A O 1
ATOM 5249 N N . THR A 1 678 ? 23.558 -14.486 -33.749 1.00 93.06 678 THR A N 1
ATOM 5250 C CA . THR A 1 678 ? 24.322 -13.505 -34.533 1.00 93.06 678 THR A CA 1
ATOM 5251 C C . THR A 1 678 ? 24.049 -12.077 -34.086 1.00 93.06 678 THR A C 1
ATOM 5253 O O . THR A 1 678 ? 24.949 -11.233 -34.127 1.00 93.06 678 THR A O 1
ATOM 5256 N N . LEU A 1 679 ? 22.827 -11.807 -33.625 1.00 92.75 679 LEU A N 1
ATOM 5257 C CA . LEU A 1 679 ? 22.419 -10.523 -33.082 1.00 92.75 679 LEU A CA 1
ATOM 5258 C C . LEU A 1 679 ? 23.117 -10.239 -31.745 1.00 92.75 679 LEU A C 1
ATOM 5260 O O . LEU A 1 679 ? 23.762 -9.195 -31.629 1.00 92.75 679 LEU A O 1
ATOM 5264 N N . LEU A 1 680 ? 23.086 -11.187 -30.799 1.00 92.38 680 LEU A N 1
ATOM 5265 C CA . LEU A 1 680 ? 23.783 -11.110 -29.506 1.00 92.38 680 LEU A CA 1
ATOM 5266 C C . LEU A 1 680 ? 25.270 -10.814 -29.713 1.00 92.38 680 LEU A C 1
ATOM 5268 O O . LEU A 1 680 ? 25.810 -9.842 -29.180 1.00 92.38 680 LEU A O 1
ATOM 5272 N N . ARG A 1 681 ? 25.933 -11.590 -30.579 1.00 89.69 681 ARG A N 1
ATOM 5273 C CA . ARG A 1 681 ? 27.356 -11.393 -30.881 1.00 89.69 681 ARG A CA 1
ATOM 5274 C C . ARG A 1 681 ? 27.634 -10.049 -31.555 1.00 89.69 681 ARG A C 1
ATOM 5276 O O . ARG A 1 681 ? 28.664 -9.427 -31.306 1.00 89.69 681 ARG A O 1
ATOM 5283 N N . SER A 1 682 ? 26.717 -9.579 -32.399 1.00 88.19 682 SER A N 1
ATOM 5284 C CA . SER A 1 682 ? 26.830 -8.287 -33.080 1.00 88.19 682 SER A CA 1
ATOM 5285 C C . SER A 1 682 ? 26.619 -7.080 -32.154 1.00 88.19 682 SER A C 1
ATOM 5287 O O . SER A 1 682 ? 27.007 -5.972 -32.548 1.00 88.19 682 SER A O 1
ATOM 5289 N N . LEU A 1 683 ? 25.997 -7.274 -30.986 1.00 87.44 683 LEU A N 1
ATOM 5290 C CA . LEU A 1 683 ? 25.834 -6.275 -29.922 1.00 87.44 683 LEU A CA 1
ATOM 5291 C C . LEU A 1 683 ? 27.028 -6.263 -28.954 1.00 87.44 683 LEU A C 1
ATOM 5293 O O . LEU A 1 683 ? 27.399 -5.205 -28.453 1.00 87.44 683 LEU A O 1
ATOM 5297 N N . ALA A 1 684 ? 27.695 -7.403 -28.760 1.00 83.38 684 ALA A N 1
ATOM 5298 C CA . ALA A 1 684 ? 28.853 -7.578 -27.880 1.00 83.38 684 ALA A CA 1
ATOM 5299 C C . ALA A 1 684 ? 30.174 -6.958 -28.417 1.00 83.38 684 ALA A C 1
ATOM 5301 O O . ALA A 1 684 ? 31.216 -7.612 -28.416 1.00 83.38 684 ALA A O 1
ATOM 5302 N N . GLN A 1 685 ? 30.158 -5.707 -28.904 1.00 68.88 685 GLN A N 1
ATOM 5303 C CA . GLN A 1 685 ? 31.314 -5.048 -29.550 1.00 68.88 685 GLN A CA 1
ATOM 5304 C C . GLN A 1 685 ? 32.073 -4.016 -28.678 1.00 68.88 685 GLN A C 1
ATOM 5306 O O . GLN A 1 685 ? 32.762 -3.156 -29.219 1.00 68.88 685 GLN A O 1
ATOM 5311 N N . GLY A 1 686 ? 32.019 -4.114 -27.343 1.00 66.56 686 GLY A N 1
ATOM 5312 C CA . GLY A 1 686 ? 32.795 -3.268 -26.414 1.00 66.56 686 GLY A CA 1
ATOM 5313 C C . GLY A 1 686 ? 33.086 -3.964 -25.077 1.00 66.56 686 GLY A C 1
ATOM 5314 O O . GLY A 1 686 ? 32.327 -4.852 -24.689 1.00 66.56 686 GLY A O 1
ATOM 5315 N N . GLU A 1 687 ? 34.167 -3.572 -24.384 1.00 49.91 687 GLU A N 1
ATOM 5316 C CA . GLU A 1 687 ? 34.735 -4.326 -23.243 1.00 49.91 687 GLU A CA 1
ATOM 5317 C C . GLU A 1 687 ? 33.786 -4.512 -22.039 1.00 49.91 687 GLU A C 1
ATOM 5319 O O . GLU A 1 687 ? 33.898 -5.530 -21.375 1.00 49.91 687 GLU A O 1
ATOM 5324 N N . GLY A 1 688 ? 32.770 -3.666 -21.822 1.00 66.56 688 GLY A N 1
ATOM 5325 C CA . GLY A 1 688 ? 31.744 -3.896 -20.779 1.00 66.56 688 GLY A CA 1
ATOM 5326 C C . GLY A 1 688 ? 30.442 -4.555 -21.269 1.00 66.56 688 GLY A C 1
ATOM 5327 O O . GLY A 1 688 ? 29.830 -5.361 -20.574 1.00 66.56 688 GLY A O 1
ATOM 5328 N N . THR A 1 689 ? 30.005 -4.256 -22.499 1.00 75.88 689 THR A N 1
ATOM 5329 C CA . THR A 1 689 ? 28.791 -4.875 -23.076 1.00 75.88 689 THR A CA 1
ATOM 5330 C C . THR A 1 689 ? 29.007 -6.355 -23.367 1.00 75.88 689 THR A C 1
ATOM 5332 O O . THR A 1 689 ? 28.089 -7.159 -23.228 1.00 75.88 689 THR A O 1
ATOM 5335 N N . ARG A 1 690 ? 30.227 -6.714 -23.775 1.00 81.94 690 ARG A N 1
ATOM 5336 C CA . ARG A 1 690 ? 30.597 -8.097 -24.036 1.00 81.94 690 ARG A CA 1
ATOM 5337 C C . ARG A 1 690 ? 30.541 -8.937 -22.765 1.00 81.94 690 ARG A C 1
ATOM 5339 O O . ARG A 1 690 ? 29.889 -9.967 -22.787 1.00 81.94 690 ARG A O 1
ATOM 5346 N N . GLU A 1 691 ? 31.152 -8.477 -21.675 1.00 82.31 691 GLU A N 1
ATOM 5347 C CA . GLU A 1 691 ? 31.129 -9.189 -20.392 1.00 82.31 691 GLU A CA 1
ATOM 5348 C C . GLU A 1 691 ? 29.694 -9.411 -19.893 1.00 82.31 691 GLU A C 1
ATOM 5350 O O . GLU A 1 691 ? 29.338 -10.517 -19.490 1.00 82.31 691 GLU A O 1
ATOM 5355 N N . PHE A 1 692 ? 28.837 -8.390 -20.006 1.00 80.81 692 PHE A N 1
ATOM 5356 C CA . PHE A 1 692 ? 27.429 -8.520 -19.645 1.00 80.81 692 PHE A CA 1
ATOM 5357 C C . PHE A 1 692 ? 26.704 -9.570 -20.498 1.00 80.81 692 PHE A C 1
ATOM 5359 O O . PHE A 1 692 ? 26.126 -10.502 -19.941 1.00 80.81 692 PHE A O 1
ATOM 5366 N N . LEU A 1 693 ? 26.748 -9.462 -21.830 1.00 83.94 693 LEU A N 1
ATOM 5367 C CA . LEU A 1 693 ? 26.042 -10.383 -22.734 1.00 83.94 693 LEU A CA 1
ATOM 5368 C C . LEU A 1 693 ? 26.628 -11.805 -22.736 1.00 83.94 693 LEU A C 1
ATOM 5370 O O . LEU A 1 693 ? 25.915 -12.756 -23.054 1.00 83.94 693 LEU A O 1
ATOM 5374 N N . GLU A 1 694 ? 27.907 -11.958 -22.384 1.00 85.75 694 GLU A N 1
ATOM 5375 C CA . GLU A 1 694 ? 28.558 -13.263 -22.217 1.00 85.75 694 GLU A CA 1
ATOM 5376 C C . GLU A 1 694 ? 28.317 -13.878 -20.818 1.00 85.75 694 GLU A C 1
ATOM 5378 O O . GLU A 1 694 ? 28.632 -15.043 -20.581 1.00 85.75 694 GLU A O 1
ATOM 5383 N N . SER A 1 695 ? 27.692 -13.141 -19.892 1.00 84.56 695 SER A N 1
ATOM 5384 C CA . SER A 1 695 ? 27.232 -13.679 -18.606 1.00 84.56 695 SER A CA 1
ATOM 5385 C C . SER A 1 695 ? 25.890 -14.409 -18.736 1.00 84.56 695 SER A C 1
ATOM 5387 O O . SER A 1 695 ? 25.059 -14.062 -19.576 1.00 84.56 695 SER A O 1
ATOM 5389 N N . ALA A 1 696 ? 25.618 -15.366 -17.838 1.00 77.88 696 ALA A N 1
ATOM 5390 C CA . ALA A 1 696 ? 24.328 -16.066 -17.796 1.00 77.88 696 ALA A CA 1
ATOM 5391 C C . ALA A 1 696 ? 23.139 -15.092 -17.683 1.00 77.88 696 ALA A C 1
ATOM 5393 O O . ALA A 1 696 ? 22.140 -15.244 -18.380 1.00 77.88 696 ALA A O 1
ATOM 5394 N N . ARG A 1 697 ? 23.278 -14.046 -16.855 1.00 79.56 697 ARG A N 1
ATOM 5395 C CA . ARG A 1 697 ? 22.243 -13.023 -16.658 1.00 79.56 697 ARG A CA 1
ATOM 5396 C C . ARG A 1 697 ? 22.009 -12.190 -17.915 1.00 79.56 697 ARG A C 1
ATOM 5398 O O . ARG A 1 697 ? 20.861 -12.005 -18.293 1.00 79.56 697 ARG A O 1
ATOM 5405 N N . GLY A 1 698 ? 23.060 -11.646 -18.527 1.00 83.06 698 GLY A N 1
ATOM 5406 C CA . GLY A 1 698 ? 22.893 -10.774 -19.694 1.00 83.06 698 GLY A CA 1
ATOM 5407 C C . GLY A 1 698 ? 22.477 -11.535 -20.950 1.00 83.06 698 GLY A C 1
ATOM 5408 O O . GLY A 1 698 ? 21.720 -11.000 -21.756 1.00 83.06 698 GLY A O 1
ATOM 5409 N N . CYS A 1 699 ? 22.895 -12.797 -21.084 1.00 87.75 699 CYS A N 1
ATOM 5410 C CA . CYS A 1 699 ? 22.403 -13.694 -22.125 1.00 87.75 699 CYS A CA 1
ATOM 5411 C C . CYS A 1 699 ? 20.891 -13.934 -21.985 1.00 87.75 699 CYS A C 1
ATOM 5413 O O . CYS A 1 699 ? 20.149 -13.713 -22.942 1.00 87.75 699 CYS A O 1
ATOM 5415 N N . GLU A 1 700 ? 20.425 -14.320 -20.793 1.00 87.31 700 GLU A N 1
ATOM 5416 C CA . GLU A 1 700 ? 18.995 -14.529 -20.532 1.00 87.31 700 GLU A CA 1
ATOM 5417 C C . GLU A 1 700 ? 18.191 -13.235 -20.715 1.00 87.31 700 GLU A C 1
ATOM 5419 O O . GLU A 1 700 ? 17.145 -13.233 -21.358 1.00 87.31 700 GLU A O 1
ATOM 5424 N N . ASP A 1 701 ? 18.705 -12.109 -20.216 1.00 83.38 701 ASP A N 1
ATOM 5425 C CA . ASP A 1 701 ? 18.038 -10.812 -20.328 1.00 83.38 701 ASP A CA 1
ATOM 5426 C C . ASP A 1 701 ? 17.853 -10.370 -21.789 1.00 83.38 701 ASP A C 1
ATOM 5428 O O . ASP A 1 701 ? 16.790 -9.860 -22.157 1.00 83.38 701 ASP A O 1
ATOM 5432 N N . PHE A 1 702 ? 18.858 -10.621 -22.635 1.00 92.44 702 PHE A N 1
ATOM 5433 C CA . PHE A 1 702 ? 18.772 -10.396 -24.075 1.00 92.44 702 PHE A CA 1
ATOM 5434 C C . PHE A 1 702 ? 17.723 -11.299 -24.733 1.00 92.44 702 PHE A C 1
ATOM 5436 O O . PHE A 1 702 ? 16.874 -10.806 -25.477 1.00 92.44 702 PHE A O 1
ATOM 5443 N N . LEU A 1 703 ? 17.775 -12.610 -24.474 1.00 92.81 703 LEU A N 1
ATOM 5444 C CA . LEU A 1 703 ? 16.892 -13.589 -25.113 1.00 92.81 703 LEU A CA 1
ATOM 5445 C C . LEU A 1 703 ? 15.433 -13.361 -24.709 1.00 92.81 703 LEU A C 1
ATOM 5447 O O . LEU A 1 703 ? 14.569 -13.231 -25.575 1.00 92.81 703 LEU A O 1
ATOM 5451 N N . ALA A 1 704 ? 15.165 -13.206 -23.413 1.00 86.69 704 ALA A N 1
ATOM 5452 C CA . ALA A 1 704 ? 13.832 -12.910 -22.904 1.00 86.69 704 ALA A CA 1
ATOM 5453 C C . ALA A 1 704 ? 13.323 -11.544 -23.395 1.00 86.69 704 ALA A C 1
ATOM 5455 O O . ALA A 1 704 ? 12.139 -11.390 -23.688 1.00 86.69 704 ALA A O 1
ATOM 5456 N N . GLY A 1 705 ? 14.200 -10.541 -23.512 1.00 86.56 705 GLY A N 1
ATOM 5457 C CA . GLY A 1 705 ? 13.848 -9.253 -24.114 1.00 86.56 705 GLY A CA 1
ATOM 5458 C C . GLY A 1 705 ? 13.472 -9.370 -25.589 1.00 86.56 705 GLY A C 1
ATOM 5459 O O . GLY A 1 705 ? 12.527 -8.718 -26.029 1.00 86.56 705 GLY A O 1
ATOM 5460 N N . TYR A 1 706 ? 14.154 -10.234 -26.343 1.00 95.12 706 TYR A N 1
ATOM 5461 C CA . TYR A 1 706 ? 13.803 -10.502 -27.734 1.00 95.12 706 TYR A CA 1
ATOM 5462 C C . TYR A 1 706 ? 12.444 -11.223 -27.828 1.00 95.12 706 TYR A C 1
ATOM 5464 O O . TYR A 1 706 ? 11.616 -10.835 -28.648 1.00 95.12 706 TYR A O 1
ATOM 5472 N N . VAL A 1 707 ? 12.148 -12.186 -26.947 1.00 89.56 707 VAL A N 1
ATOM 5473 C CA . VAL A 1 707 ? 10.810 -12.810 -26.886 1.00 89.56 707 VAL A CA 1
ATOM 5474 C C . VAL A 1 707 ? 9.728 -11.750 -26.673 1.00 89.56 707 VAL A C 1
ATOM 5476 O O . VAL A 1 707 ? 8.826 -11.635 -27.499 1.00 89.56 707 VAL A O 1
ATOM 5479 N N . ARG A 1 708 ? 9.878 -10.893 -25.653 1.00 92.12 708 ARG A N 1
ATOM 5480 C CA . ARG A 1 708 ? 8.916 -9.810 -25.369 1.00 92.12 708 ARG A CA 1
ATOM 5481 C C . ARG A 1 708 ? 8.735 -8.851 -26.545 1.00 92.12 708 ARG A C 1
ATOM 5483 O O . ARG A 1 708 ? 7.630 -8.379 -26.790 1.00 92.12 708 ARG A O 1
ATOM 5490 N N . PHE A 1 709 ? 9.808 -8.562 -27.282 1.00 94.62 709 PHE A N 1
ATOM 5491 C CA . PHE A 1 709 ? 9.732 -7.749 -28.495 1.00 94.62 709 PHE A CA 1
ATOM 5492 C C . PHE A 1 709 ? 8.868 -8.410 -29.578 1.00 94.62 709 PHE A C 1
ATOM 5494 O O . PHE A 1 709 ? 8.055 -7.729 -30.199 1.00 94.62 709 PHE A O 1
ATOM 5501 N N . LEU A 1 710 ? 9.018 -9.721 -29.803 1.00 92.69 710 LEU A N 1
ATOM 5502 C CA . LEU A 1 710 ? 8.202 -10.447 -30.783 1.00 92.69 710 LEU A CA 1
ATOM 5503 C C . LEU A 1 710 ? 6.741 -10.552 -30.351 1.00 92.69 710 LEU A C 1
ATOM 5505 O O . LEU A 1 710 ? 5.859 -10.347 -31.180 1.00 92.69 710 LEU A O 1
ATOM 5509 N N . GLU A 1 711 ? 6.494 -10.806 -29.066 1.00 88.31 711 GLU A N 1
ATOM 5510 C CA . GLU A 1 711 ? 5.146 -10.816 -28.489 1.00 88.31 711 GLU A CA 1
ATOM 5511 C C . GLU A 1 711 ? 4.455 -9.461 -28.684 1.00 88.31 711 GLU A C 1
ATOM 5513 O O . GLU A 1 711 ? 3.322 -9.408 -29.157 1.00 88.31 711 GLU A O 1
ATOM 5518 N N . ALA A 1 712 ? 5.154 -8.358 -28.396 1.00 87.62 712 ALA A N 1
ATOM 5519 C CA . ALA A 1 712 ? 4.618 -7.011 -28.577 1.00 87.62 712 ALA A CA 1
ATOM 5520 C C . ALA A 1 712 ? 4.393 -6.649 -30.054 1.00 87.62 712 ALA A C 1
ATOM 5522 O O . ALA A 1 712 ? 3.431 -5.955 -30.375 1.00 87.62 712 ALA A O 1
ATOM 5523 N N . ALA A 1 713 ? 5.256 -7.124 -30.959 1.00 90.50 713 ALA A N 1
ATOM 5524 C CA . ALA A 1 713 ? 5.085 -6.939 -32.400 1.00 90.50 713 ALA A CA 1
ATOM 5525 C C . ALA A 1 713 ? 3.919 -7.762 -32.984 1.00 90.50 713 ALA A C 1
ATOM 5527 O O . ALA A 1 713 ? 3.470 -7.476 -34.098 1.00 90.50 713 ALA A O 1
ATOM 5528 N N . GLY A 1 714 ? 3.428 -8.766 -32.249 1.00 90.31 714 GLY A N 1
ATOM 5529 C CA . GLY A 1 714 ? 2.269 -9.577 -32.606 1.00 90.31 714 GLY A CA 1
ATOM 5530 C C . GLY A 1 714 ? 2.376 -10.202 -34.001 1.00 90.31 714 GLY A C 1
ATOM 5531 O O . GLY A 1 714 ? 3.405 -10.779 -34.375 1.00 90.31 714 GLY A O 1
ATOM 5532 N N . ASP A 1 715 ? 1.303 -10.045 -34.779 1.00 90.19 715 ASP A N 1
ATOM 5533 C CA . ASP A 1 715 ? 1.140 -10.623 -36.120 1.00 90.19 715 ASP A CA 1
ATOM 5534 C C . ASP A 1 715 ? 1.748 -9.769 -37.250 1.00 90.19 715 ASP A C 1
ATOM 5536 O O . ASP A 1 715 ? 1.520 -10.045 -38.432 1.00 90.19 715 ASP A O 1
ATOM 5540 N N . ALA A 1 716 ? 2.514 -8.718 -36.929 1.00 93.56 716 ALA A N 1
ATOM 5541 C CA . ALA A 1 716 ? 3.165 -7.894 -37.945 1.00 93.56 716 ALA A CA 1
ATOM 5542 C C . ALA A 1 716 ? 4.058 -8.765 -38.859 1.00 93.56 716 ALA A C 1
ATOM 5544 O O . ALA A 1 716 ? 4.890 -9.524 -38.345 1.00 93.56 716 ALA A O 1
ATOM 5545 N N . PRO A 1 717 ? 3.940 -8.664 -40.203 1.00 97.38 717 PRO A N 1
ATOM 5546 C CA . PRO A 1 717 ? 4.738 -9.458 -41.131 1.00 97.38 717 PRO A CA 1
ATOM 5547 C C . PRO A 1 717 ? 6.238 -9.379 -40.840 1.00 97.38 717 PRO A C 1
ATOM 5549 O O . PRO A 1 717 ? 6.807 -8.294 -40.687 1.00 97.38 717 PRO A O 1
ATOM 5552 N N . ARG A 1 718 ? 6.883 -10.546 -40.769 1.00 97.06 718 ARG A N 1
ATOM 5553 C CA . ARG A 1 718 ? 8.265 -10.691 -40.301 1.00 97.06 718 ARG A CA 1
ATOM 5554 C C . ARG A 1 718 ? 9.207 -10.986 -41.460 1.00 97.06 718 ARG A C 1
ATOM 5556 O O . ARG A 1 718 ? 8.945 -11.879 -42.261 1.00 97.06 718 ARG A O 1
ATOM 5563 N N . PHE A 1 719 ? 10.327 -10.272 -41.517 1.00 97.75 719 PHE A N 1
ATOM 5564 C CA . PHE A 1 719 ? 11.326 -10.402 -42.577 1.00 97.75 719 PHE A CA 1
ATOM 5565 C C . PHE A 1 719 ? 12.708 -10.647 -41.977 1.00 97.75 719 PHE A C 1
ATOM 5567 O O . PHE A 1 719 ? 13.192 -9.846 -41.174 1.00 97.75 719 PHE A O 1
ATOM 5574 N N . LYS A 1 720 ? 13.350 -11.751 -42.365 1.00 96.75 720 LYS A N 1
ATOM 5575 C CA . LYS A 1 720 ? 14.696 -12.109 -41.906 1.00 96.75 720 LYS A CA 1
ATOM 5576 C C . LYS A 1 720 ? 15.744 -11.360 -42.722 1.00 96.75 720 LYS A C 1
ATOM 5578 O O . LYS A 1 720 ? 15.662 -11.294 -43.950 1.00 96.75 720 LYS A O 1
ATOM 5583 N N . TYR A 1 721 ? 16.747 -10.810 -42.047 1.00 95.62 721 TYR A N 1
ATOM 5584 C CA . TYR A 1 721 ? 17.891 -10.179 -42.703 1.00 95.62 721 TYR A CA 1
ATOM 5585 C C . TYR A 1 721 ? 18.635 -11.161 -43.619 1.00 95.62 721 TYR A C 1
ATOM 5587 O O . TYR A 1 721 ? 19.099 -10.791 -44.696 1.00 95.62 721 TYR A O 1
ATOM 5595 N N . GLU A 1 722 ? 18.714 -12.417 -43.196 1.00 94.88 722 GLU A N 1
ATOM 5596 C CA . GLU A 1 722 ? 19.354 -13.524 -43.894 1.00 94.88 722 GLU A CA 1
ATOM 5597 C C . GLU A 1 722 ? 18.661 -13.827 -45.234 1.00 94.88 722 GLU A C 1
ATOM 5599 O O . GLU A 1 722 ? 19.342 -13.989 -46.243 1.00 94.88 722 GLU A O 1
ATOM 5604 N N . ASP A 1 723 ? 17.326 -13.787 -45.287 1.00 95.25 723 ASP A N 1
ATOM 5605 C CA . ASP A 1 723 ? 16.572 -13.942 -46.539 1.00 95.25 723 ASP A CA 1
ATOM 5606 C C . ASP A 1 723 ? 16.761 -12.720 -47.451 1.00 95.25 723 ASP A C 1
ATOM 5608 O O . ASP A 1 723 ? 16.937 -12.847 -48.666 1.00 95.25 723 ASP A O 1
ATOM 5612 N N . PHE A 1 724 ? 16.781 -11.519 -46.861 1.00 95.88 724 PHE A N 1
ATOM 5613 C CA . PHE A 1 724 ? 16.961 -10.261 -47.588 1.00 95.88 724 PHE A CA 1
ATOM 5614 C C . PHE A 1 724 ? 18.288 -10.204 -48.350 1.00 95.88 724 PHE A C 1
ATOM 5616 O O . PHE A 1 724 ? 18.310 -9.773 -49.499 1.00 95.88 724 PHE A O 1
ATOM 5623 N N . VAL A 1 725 ? 19.397 -10.641 -47.750 1.00 92.94 725 VAL A N 1
ATOM 5624 C CA . VAL A 1 725 ? 20.702 -10.608 -48.435 1.00 92.94 725 VAL A CA 1
ATOM 5625 C C . VAL A 1 725 ? 20.827 -11.648 -49.551 1.00 92.94 725 VAL A C 1
ATOM 5627 O O . VAL A 1 725 ? 21.681 -11.490 -50.418 1.00 92.94 725 VAL A O 1
ATOM 5630 N N . GLN A 1 726 ? 19.987 -12.689 -49.552 1.00 92.62 726 GLN A N 1
ATOM 5631 C CA . GLN A 1 726 ? 19.949 -13.702 -50.612 1.00 92.62 726 GLN A CA 1
ATOM 5632 C C . GLN A 1 726 ? 19.015 -13.301 -51.758 1.00 92.62 726 GLN A C 1
ATOM 5634 O O . GLN A 1 726 ? 19.328 -13.529 -52.926 1.00 92.62 726 GLN A O 1
ATOM 5639 N N . GLN A 1 727 ? 17.858 -12.716 -51.434 1.00 94.50 727 GLN A N 1
ATOM 5640 C CA . GLN A 1 727 ? 16.803 -12.372 -52.393 1.00 94.50 727 GLN A CA 1
ATOM 5641 C C . GLN A 1 727 ? 16.272 -10.947 -52.148 1.00 94.50 727 GLN A C 1
ATOM 5643 O O . GLN A 1 727 ? 15.098 -10.767 -51.800 1.00 94.50 727 GLN A O 1
ATOM 5648 N N . PRO A 1 728 ? 17.111 -9.910 -52.335 1.00 93.06 728 PRO A N 1
ATOM 5649 C CA . PRO A 1 728 ? 16.788 -8.548 -51.914 1.00 93.06 728 PRO A CA 1
ATOM 5650 C C . PRO A 1 728 ? 15.537 -7.988 -52.590 1.00 93.06 728 PRO A C 1
ATOM 5652 O O . PRO A 1 728 ? 14.666 -7.468 -51.897 1.00 93.06 728 PRO A O 1
ATOM 5655 N N . ASP A 1 729 ? 15.389 -8.159 -53.905 1.00 93.75 729 ASP A N 1
ATOM 5656 C CA . ASP A 1 729 ? 14.231 -7.642 -54.644 1.00 93.75 729 ASP A CA 1
ATOM 5657 C C . ASP A 1 729 ? 12.916 -8.272 -54.168 1.00 93.75 729 ASP A C 1
ATOM 5659 O O . ASP A 1 729 ? 11.911 -7.581 -53.995 1.00 93.75 729 ASP A O 1
ATOM 5663 N N . GLN A 1 730 ? 12.921 -9.586 -53.921 1.00 96.25 730 GLN A N 1
ATOM 5664 C CA . GLN A 1 730 ? 11.738 -10.317 -53.472 1.00 96.25 730 GLN A CA 1
ATOM 5665 C C . GLN A 1 730 ? 11.322 -9.884 -52.066 1.00 96.25 730 GLN A C 1
ATOM 5667 O O . GLN A 1 730 ? 10.142 -9.615 -51.832 1.00 96.25 730 GLN A O 1
ATOM 5672 N N . VAL A 1 731 ? 12.284 -9.781 -51.146 1.00 97.19 731 VAL A N 1
ATOM 5673 C CA . VAL A 1 731 ? 12.016 -9.378 -49.762 1.00 97.19 731 VAL A CA 1
ATOM 5674 C C . VAL A 1 731 ? 11.583 -7.914 -49.695 1.00 97.19 731 VAL A C 1
ATOM 5676 O O . VAL A 1 731 ? 10.572 -7.615 -49.064 1.00 97.19 731 VAL A O 1
ATOM 5679 N N . VAL A 1 732 ? 12.261 -7.002 -50.399 1.00 96.31 732 VAL A N 1
ATOM 5680 C CA . VAL A 1 732 ? 11.884 -5.577 -50.431 1.00 96.31 732 VAL A CA 1
ATOM 5681 C C . VAL A 1 732 ? 10.505 -5.385 -51.050 1.00 96.31 732 VAL A C 1
ATOM 5683 O O . VAL A 1 732 ? 9.713 -4.599 -50.529 1.00 96.31 732 VAL A O 1
ATOM 5686 N N . LYS A 1 733 ? 10.176 -6.118 -52.121 1.00 97.12 733 LYS A N 1
ATOM 5687 C CA . LYS A 1 733 ? 8.830 -6.094 -52.696 1.00 97.12 733 LYS A CA 1
ATOM 5688 C C . LYS A 1 733 ? 7.786 -6.560 -51.679 1.00 97.12 733 LYS A C 1
ATOM 5690 O O . LYS A 1 733 ? 6.786 -5.874 -51.500 1.00 97.12 733 LYS A O 1
ATOM 5695 N N . ALA A 1 734 ? 8.026 -7.669 -50.982 1.00 97.94 734 ALA A N 1
ATOM 5696 C CA . ALA A 1 734 ? 7.102 -8.177 -49.968 1.00 97.94 734 ALA A CA 1
ATOM 5697 C C . ALA A 1 734 ? 6.940 -7.209 -48.778 1.00 97.94 734 ALA A C 1
ATOM 5699 O O . ALA A 1 734 ? 5.828 -7.018 -48.288 1.00 97.94 734 ALA A O 1
ATOM 5700 N N . MET A 1 735 ? 8.015 -6.531 -48.361 1.00 98.19 735 MET A N 1
ATOM 5701 C CA . MET A 1 735 ? 7.948 -5.458 -47.364 1.00 98.19 735 MET A CA 1
ATOM 5702 C C . MET A 1 735 ? 7.108 -4.273 -47.863 1.00 98.19 735 MET A C 1
ATOM 5704 O O . MET A 1 735 ? 6.311 -3.724 -47.105 1.00 98.19 735 MET A O 1
ATOM 5708 N N . CYS A 1 736 ? 7.258 -3.878 -49.133 1.00 97.88 736 CYS A N 1
ATOM 5709 C CA . CYS A 1 736 ? 6.442 -2.822 -49.734 1.00 97.88 736 CYS A CA 1
ATOM 5710 C C . CYS A 1 736 ? 4.964 -3.216 -49.786 1.00 97.88 736 CYS A C 1
ATOM 5712 O O . CYS A 1 736 ? 4.117 -2.403 -49.426 1.00 97.88 736 CYS A O 1
ATOM 5714 N N . ASP A 1 737 ? 4.664 -4.458 -50.171 1.00 97.31 737 ASP A N 1
ATOM 5715 C CA . ASP A 1 737 ? 3.301 -4.987 -50.218 1.00 97.31 737 ASP A CA 1
ATOM 5716 C C . ASP A 1 737 ? 2.662 -4.968 -48.810 1.00 97.31 737 ASP A C 1
ATOM 5718 O O . ASP A 1 737 ? 1.553 -4.459 -48.649 1.00 97.31 737 ASP A O 1
ATOM 5722 N N . ALA A 1 738 ? 3.387 -5.412 -47.773 1.00 96.94 738 ALA A N 1
ATOM 5723 C CA . ALA A 1 738 ? 2.927 -5.388 -46.377 1.00 96.94 738 ALA A CA 1
ATOM 5724 C C . ALA A 1 738 ? 2.695 -3.963 -45.835 1.00 96.94 738 ALA A C 1
ATOM 5726 O O . ALA A 1 738 ? 1.733 -3.708 -45.110 1.00 96.94 738 ALA A O 1
ATOM 5727 N N . LEU A 1 739 ? 3.552 -3.012 -46.215 1.00 97.00 739 LEU A N 1
ATOM 5728 C CA . LEU A 1 739 ? 3.445 -1.608 -45.804 1.00 97.00 739 LEU A CA 1
ATOM 5729 C C . LEU A 1 739 ? 2.537 -0.766 -46.718 1.00 97.00 739 LEU A C 1
ATOM 5731 O O . LEU A 1 739 ? 2.374 0.435 -46.484 1.00 97.00 739 LEU A O 1
ATOM 5735 N N . GLY A 1 740 ? 1.971 -1.335 -47.786 1.00 95.38 740 GLY A N 1
ATOM 5736 C CA . GLY A 1 740 ? 1.209 -0.581 -48.784 1.00 95.38 740 GLY A CA 1
ATOM 5737 C C . GLY A 1 740 ? 2.024 0.561 -49.410 1.00 95.38 740 GLY A C 1
ATOM 5738 O O . GLY A 1 740 ? 1.571 1.713 -49.436 1.00 95.38 740 GLY A O 1
ATOM 5739 N N . LEU A 1 741 ? 3.254 0.262 -49.834 1.00 95.94 741 LEU A N 1
ATOM 5740 C CA . LEU A 1 741 ? 4.173 1.150 -50.552 1.00 95.94 741 LEU A CA 1
ATOM 5741 C C . LEU A 1 741 ? 4.316 0.706 -52.013 1.00 95.94 741 LEU A C 1
ATOM 5743 O O . LEU A 1 741 ? 4.237 -0.478 -52.330 1.00 95.94 741 LEU A O 1
ATOM 5747 N N . ALA A 1 742 ? 4.568 1.658 -52.914 1.00 93.81 742 ALA A N 1
ATOM 5748 C CA . ALA A 1 742 ? 4.859 1.340 -54.307 1.00 93.81 742 ALA A CA 1
ATOM 5749 C C . ALA A 1 742 ? 6.285 0.788 -54.435 1.00 93.81 742 ALA A C 1
ATOM 5751 O O . ALA A 1 742 ? 7.251 1.493 -54.142 1.00 93.81 742 ALA A O 1
ATOM 5752 N N . PHE A 1 743 ? 6.418 -0.450 -54.908 1.00 95.69 743 PHE A N 1
ATOM 5753 C CA . PHE A 1 743 ? 7.720 -1.030 -55.215 1.00 95.69 743 PHE A CA 1
ATOM 5754 C C . PHE A 1 743 ? 8.301 -0.412 -56.496 1.00 95.69 743 PHE A C 1
ATOM 5756 O O . PHE A 1 743 ? 7.642 -0.384 -57.536 1.00 95.69 743 PHE A O 1
ATOM 5763 N N . SER A 1 744 ? 9.549 0.056 -56.430 1.00 92.56 744 SER A N 1
ATOM 5764 C CA . SER A 1 744 ? 10.320 0.509 -57.591 1.00 92.56 744 SER A CA 1
ATOM 5765 C C . SER A 1 744 ? 11.533 -0.398 -57.781 1.00 92.56 744 SER A C 1
ATOM 5767 O O . SER A 1 744 ? 12.362 -0.442 -56.875 1.00 92.56 744 SER A O 1
ATOM 5769 N N . PRO A 1 745 ? 11.706 -1.062 -58.937 1.00 87.69 745 PRO A N 1
ATOM 5770 C CA . PRO A 1 745 ? 12.864 -1.925 -59.183 1.00 87.69 745 PRO A CA 1
ATOM 5771 C C . PRO A 1 745 ? 14.193 -1.151 -59.239 1.00 87.69 745 PRO A C 1
ATOM 5773 O O . PRO A 1 745 ? 15.250 -1.726 -59.014 1.00 87.69 745 PRO A O 1
ATOM 5776 N N . ASN A 1 746 ? 14.158 0.170 -59.450 1.00 86.69 746 ASN A N 1
ATOM 5777 C CA . ASN A 1 746 ? 15.360 1.010 -59.533 1.00 86.69 746 ASN A CA 1
ATOM 5778 C C . ASN A 1 746 ? 15.862 1.482 -58.154 1.00 86.69 746 ASN A C 1
ATOM 5780 O O . ASN A 1 746 ? 16.722 2.360 -58.067 1.00 86.69 746 ASN A O 1
ATOM 5784 N N . TYR A 1 747 ? 15.322 0.947 -57.052 1.00 87.50 747 TYR A N 1
ATOM 5785 C CA . TYR A 1 747 ? 15.720 1.358 -55.702 1.00 87.50 747 TYR A CA 1
ATOM 5786 C C . TYR A 1 747 ? 17.213 1.117 -55.432 1.00 87.50 747 TYR A C 1
ATOM 5788 O O . TYR A 1 747 ? 17.848 1.926 -54.759 1.00 87.50 747 TYR A O 1
ATOM 5796 N N . ALA A 1 748 ? 17.785 0.045 -55.990 1.00 82.94 748 ALA A N 1
ATOM 5797 C CA . ALA A 1 748 ? 19.198 -0.292 -55.840 1.00 82.94 748 ALA A CA 1
ATOM 5798 C C . ALA A 1 748 ? 20.120 0.743 -56.506 1.00 82.94 748 ALA A C 1
ATOM 5800 O O . ALA A 1 748 ? 21.120 1.142 -55.913 1.00 82.94 748 ALA A O 1
ATOM 5801 N N . GLU A 1 749 ? 19.758 1.231 -57.697 1.00 81.25 749 GLU A N 1
ATOM 5802 C CA . GLU A 1 749 ? 20.486 2.310 -58.378 1.00 81.25 749 GLU A CA 1
ATOM 5803 C C . GLU A 1 749 ? 20.415 3.601 -57.561 1.00 81.25 749 GLU A C 1
ATOM 5805 O O . GLU A 1 749 ? 21.438 4.231 -57.300 1.00 81.25 749 GLU A O 1
ATOM 5810 N N . LYS A 1 750 ? 19.221 3.935 -57.055 1.00 78.56 750 LYS A N 1
ATOM 5811 C CA . LYS A 1 750 ? 18.995 5.119 -56.221 1.00 78.56 750 LYS A CA 1
ATOM 5812 C C . LYS A 1 750 ? 19.815 5.096 -54.928 1.00 78.56 750 LYS A C 1
ATOM 5814 O O . LYS A 1 750 ? 20.332 6.127 -54.515 1.00 78.56 750 LYS A O 1
ATOM 5819 N N . LEU A 1 751 ? 19.998 3.924 -54.316 1.00 77.19 751 LEU A N 1
ATOM 5820 C CA . LEU A 1 751 ? 20.860 3.752 -53.139 1.00 77.19 751 LEU A CA 1
ATOM 5821 C C . LEU A 1 751 ? 22.346 4.022 -53.412 1.00 77.19 751 LEU A C 1
ATOM 5823 O O . LEU A 1 751 ? 23.086 4.309 -52.467 1.00 77.19 751 LEU A O 1
ATOM 5827 N N . GLN A 1 752 ? 22.780 3.892 -54.668 1.00 71.94 752 GLN A N 1
ATOM 5828 C CA . GLN A 1 752 ? 24.154 4.149 -55.103 1.00 71.94 752 GLN A CA 1
ATOM 5829 C C . GLN A 1 752 ? 24.341 5.579 -55.624 1.00 71.94 752 GLN A C 1
ATOM 5831 O O . GLN A 1 752 ? 25.416 6.150 -55.443 1.00 71.94 752 GLN A O 1
ATOM 5836 N N . SER A 1 753 ? 23.319 6.151 -56.268 1.00 67.44 753 SER A N 1
ATOM 5837 C CA . SER A 1 753 ? 23.382 7.465 -56.914 1.00 67.44 753 SER A CA 1
ATOM 5838 C C . SER A 1 753 ? 22.923 8.628 -56.030 1.00 67.44 753 SER A C 1
ATOM 5840 O O . SER A 1 753 ? 23.308 9.764 -56.297 1.00 67.44 753 SER A O 1
ATOM 5842 N N . GLU A 1 754 ? 22.112 8.376 -54.996 1.00 65.31 754 GLU A N 1
ATOM 5843 C CA . GLU A 1 754 ? 21.564 9.403 -54.104 1.00 65.31 754 GLU A CA 1
ATOM 5844 C C . GLU A 1 754 ? 21.917 9.134 -52.628 1.00 65.31 754 GLU A C 1
ATOM 5846 O O . GLU A 1 754 ? 21.855 7.991 -52.160 1.00 65.31 754 GLU A O 1
ATOM 5851 N N . PRO A 1 755 ? 22.250 10.176 -51.843 1.00 64.69 755 PRO A N 1
ATOM 5852 C CA . PRO A 1 755 ? 22.480 10.033 -50.412 1.00 64.69 755 PRO A CA 1
ATOM 5853 C C . PRO A 1 755 ? 21.147 9.834 -49.674 1.00 64.69 755 PRO A C 1
ATOM 5855 O O . PRO A 1 755 ? 20.492 10.789 -49.260 1.00 64.69 755 PRO A O 1
ATOM 5858 N N . VAL A 1 756 ? 20.735 8.578 -49.492 1.00 71.44 756 VAL A N 1
ATOM 5859 C CA . VAL A 1 756 ? 19.622 8.225 -48.596 1.00 71.44 756 VAL A CA 1
ATOM 5860 C C . VAL A 1 756 ? 20.085 8.387 -47.147 1.00 71.44 756 VAL A C 1
ATOM 5862 O O . VAL A 1 756 ? 20.785 7.520 -46.625 1.00 71.44 756 VAL A O 1
ATOM 5865 N N . LYS A 1 757 ? 19.701 9.498 -46.509 1.00 76.00 757 LYS A N 1
ATOM 5866 C CA . LYS A 1 757 ? 20.048 9.809 -45.115 1.00 76.00 757 LYS A CA 1
ATOM 5867 C C . LYS A 1 757 ? 19.254 8.921 -44.147 1.00 76.00 757 LYS A C 1
ATOM 5869 O O . LYS A 1 757 ? 18.031 8.850 -44.232 1.00 76.00 757 LYS A O 1
ATOM 5874 N N . ILE A 1 758 ? 19.951 8.232 -43.243 1.00 79.00 758 ILE A N 1
ATOM 5875 C CA . ILE A 1 758 ? 19.362 7.395 -42.189 1.00 79.00 758 ILE A CA 1
ATOM 5876 C C . ILE A 1 758 ? 20.304 7.336 -40.977 1.00 79.00 758 ILE A C 1
ATOM 5878 O O . ILE A 1 758 ? 21.523 7.446 -41.130 1.00 79.00 758 ILE A O 1
ATOM 5882 N N . THR A 1 759 ? 19.781 7.125 -39.766 1.00 66.62 759 THR A N 1
ATOM 5883 C CA . THR A 1 759 ? 20.636 6.942 -38.581 1.00 66.62 759 THR A CA 1
ATOM 5884 C C . THR A 1 759 ? 21.451 5.641 -38.660 1.00 66.62 759 THR A C 1
ATOM 5886 O O . THR A 1 759 ? 20.983 4.613 -39.168 1.00 66.62 759 THR A O 1
ATOM 5889 N N . GLY A 1 760 ? 22.692 5.692 -38.154 1.00 55.69 760 GLY A N 1
ATOM 5890 C CA . GLY A 1 760 ? 23.670 4.594 -38.208 1.00 55.69 760 GLY A CA 1
ATOM 5891 C C . GLY A 1 760 ? 24.610 4.626 -39.422 1.00 55.69 760 GLY A C 1
ATOM 5892 O O . GLY A 1 760 ? 25.527 3.806 -39.499 1.00 55.69 760 GLY A O 1
ATOM 5893 N N . ASP A 1 761 ? 24.416 5.580 -40.335 1.00 61.47 761 ASP A N 1
ATOM 5894 C CA . ASP A 1 761 ? 25.274 5.819 -41.495 1.00 61.47 761 ASP A CA 1
ATOM 5895 C C . ASP A 1 761 ? 26.383 6.828 -41.134 1.00 61.47 761 ASP A C 1
ATOM 5897 O O . ASP A 1 761 ? 26.190 8.042 -41.148 1.00 61.47 761 ASP A O 1
ATOM 5901 N N . ASN A 1 762 ? 27.540 6.318 -40.706 1.00 52.50 762 ASN A N 1
ATOM 5902 C CA . ASN A 1 762 ? 28.774 7.100 -40.634 1.00 52.50 762 ASN A CA 1
ATOM 5903 C C . ASN A 1 762 ? 29.648 6.671 -41.818 1.00 52.50 762 ASN A C 1
ATOM 5905 O O . ASN A 1 762 ? 29.919 5.473 -41.954 1.00 52.50 762 ASN A O 1
ATOM 5909 N N . ASP A 1 763 ? 30.138 7.638 -42.605 1.00 46.16 763 ASP A N 1
ATOM 5910 C CA . ASP A 1 763 ? 30.870 7.488 -43.884 1.00 46.16 763 ASP A CA 1
ATOM 5911 C C . ASP A 1 763 ? 32.023 6.453 -43.905 1.00 46.16 763 ASP A C 1
ATOM 5913 O O . ASP A 1 763 ? 32.507 6.075 -44.969 1.00 46.16 763 ASP A O 1
ATOM 5917 N N . ALA A 1 764 ? 32.465 5.951 -42.748 1.00 39.72 764 ALA A N 1
ATOM 5918 C CA . ALA A 1 764 ? 33.543 4.974 -42.609 1.00 39.72 764 ALA A CA 1
ATOM 5919 C C . ALA A 1 764 ? 33.101 3.497 -42.461 1.00 39.72 764 ALA A C 1
ATOM 5921 O O . ALA A 1 764 ? 33.962 2.619 -42.508 1.00 39.72 764 ALA A O 1
ATOM 5922 N N . ARG A 1 765 ? 31.812 3.181 -42.229 1.00 43.41 765 ARG A N 1
ATOM 5923 C CA . ARG A 1 765 ? 31.354 1.798 -41.909 1.00 43.41 765 ARG A CA 1
ATOM 5924 C C . ARG A 1 765 ? 30.125 1.292 -42.672 1.00 43.41 765 ARG A C 1
ATOM 5926 O O . ARG A 1 765 ? 29.747 0.135 -42.479 1.00 43.41 765 ARG A O 1
ATOM 5933 N N . ALA A 1 766 ? 29.488 2.100 -43.513 1.00 50.00 766 ALA A N 1
ATOM 5934 C CA . ALA A 1 766 ? 28.316 1.652 -44.254 1.00 50.00 766 ALA A CA 1
ATOM 5935 C C . ALA A 1 766 ? 28.701 0.684 -45.379 1.00 50.00 766 ALA A C 1
ATOM 5937 O O . ALA A 1 766 ? 29.405 1.043 -46.324 1.00 50.00 766 ALA A O 1
ATOM 5938 N N . ALA A 1 767 ? 28.216 -0.556 -45.290 1.00 49.56 767 ALA A N 1
ATOM 5939 C CA . ALA A 1 767 ? 28.243 -1.473 -46.418 1.00 49.56 767 ALA A CA 1
ATOM 5940 C C . ALA A 1 767 ? 27.395 -0.861 -47.543 1.00 49.56 767 ALA A C 1
ATOM 5942 O O . ALA A 1 767 ? 26.181 -0.697 -47.407 1.00 49.56 767 ALA A O 1
ATOM 5943 N N . LYS A 1 768 ? 28.049 -0.471 -48.641 1.00 54.84 768 LYS A N 1
ATOM 5944 C CA . LYS A 1 768 ? 27.384 0.071 -49.836 1.00 54.84 768 LYS A CA 1
ATOM 5945 C C . LYS A 1 768 ? 26.674 -1.014 -50.657 1.00 54.84 768 LYS A C 1
ATOM 5947 O O . LYS A 1 768 ? 25.903 -0.675 -51.547 1.00 54.84 768 LYS A O 1
ATOM 5952 N N . ALA A 1 769 ? 26.917 -2.287 -50.346 1.00 66.00 769 ALA A N 1
ATOM 5953 C CA . ALA A 1 769 ? 26.386 -3.443 -51.054 1.00 66.00 769 ALA A CA 1
ATOM 5954 C C . ALA A 1 769 ? 25.501 -4.306 -50.139 1.00 66.00 769 ALA A C 1
ATOM 5956 O O . ALA A 1 769 ? 25.769 -4.447 -48.942 1.00 66.00 769 ALA A O 1
ATOM 5957 N N . ILE A 1 770 ? 24.430 -4.861 -50.713 1.00 82.75 770 ILE A N 1
ATOM 5958 C CA . ILE A 1 770 ? 23.562 -5.846 -50.063 1.00 82.75 770 ILE A CA 1
ATOM 5959 C C . ILE A 1 770 ? 24.218 -7.209 -50.267 1.00 82.75 770 ILE A C 1
ATOM 5961 O O . ILE A 1 770 ? 24.097 -7.800 -51.335 1.00 82.75 770 ILE A O 1
ATOM 5965 N N . GLU A 1 771 ? 24.963 -7.670 -49.267 1.00 82.62 771 GLU A N 1
ATOM 5966 C CA . GLU A 1 771 ? 25.744 -8.905 -49.356 1.00 82.62 771 GLU A CA 1
ATOM 5967 C C . GLU A 1 771 ? 25.596 -9.745 -48.078 1.00 82.62 771 GLU A C 1
ATOM 5969 O O . GLU A 1 771 ? 25.467 -9.179 -46.981 1.00 82.62 771 GLU A O 1
ATOM 5974 N N . PRO A 1 772 ? 25.637 -11.087 -48.190 1.00 83.12 772 PRO A N 1
ATOM 5975 C CA . PRO A 1 772 ? 25.695 -11.971 -47.035 1.00 83.12 772 PRO A CA 1
ATOM 5976 C C . PRO A 1 772 ? 26.922 -11.690 -46.165 1.00 83.12 772 PRO A C 1
ATOM 5978 O O . PRO A 1 772 ? 28.018 -11.427 -46.661 1.00 83.12 772 PRO A O 1
ATOM 5981 N N . LYS A 1 773 ? 26.754 -11.778 -44.844 1.00 83.69 773 LYS A N 1
ATOM 5982 C CA . LYS A 1 773 ? 27.879 -11.688 -43.908 1.00 83.69 773 LYS A CA 1
ATOM 5983 C C . LYS A 1 773 ? 28.545 -13.049 -43.755 1.00 83.69 773 LYS A C 1
ATOM 5985 O O . LYS A 1 773 ? 27.864 -14.068 -43.753 1.00 83.69 773 LYS A O 1
ATOM 5990 N N . ALA A 1 774 ? 29.866 -13.047 -43.585 1.00 85.12 774 ALA A N 1
ATOM 5991 C CA . ALA A 1 774 ? 30.599 -14.260 -43.244 1.00 85.12 774 ALA A CA 1
ATOM 5992 C C . ALA A 1 774 ? 30.095 -14.850 -41.907 1.00 85.12 774 ALA A C 1
ATOM 5994 O O . ALA A 1 774 ? 29.738 -14.065 -41.014 1.00 85.12 774 ALA A O 1
ATOM 5995 N N . PRO A 1 775 ? 30.104 -16.189 -41.750 1.00 88.69 775 PRO A N 1
ATOM 5996 C CA . PRO A 1 775 ? 29.764 -16.835 -40.490 1.00 88.69 775 PRO A CA 1
ATOM 5997 C C . PRO A 1 775 ? 30.643 -16.315 -39.351 1.00 88.69 775 PRO A C 1
ATOM 5999 O O . PRO A 1 775 ? 31.840 -16.083 -39.533 1.00 88.69 775 PRO A O 1
ATOM 6002 N N . ILE A 1 776 ? 30.053 -16.125 -38.174 1.00 91.31 776 ILE A N 1
ATOM 6003 C CA . ILE A 1 776 ? 30.779 -15.660 -36.985 1.00 91.31 776 ILE A CA 1
ATOM 6004 C C . ILE A 1 776 ? 31.180 -16.825 -36.081 1.00 91.31 776 ILE A C 1
ATOM 6006 O O . ILE A 1 776 ? 30.477 -17.824 -35.999 1.00 91.31 776 ILE A O 1
ATOM 6010 N N . GLU A 1 777 ? 32.266 -16.669 -35.332 1.00 91.81 777 GLU A N 1
ATOM 6011 C CA . GLU A 1 777 ? 32.668 -17.643 -34.314 1.00 91.81 777 GLU A CA 1
ATOM 6012 C C . GLU A 1 777 ? 32.002 -17.342 -32.961 1.00 91.81 777 GLU A C 1
ATOM 6014 O O . GLU A 1 777 ? 31.984 -16.190 -32.497 1.00 91.81 777 GLU A O 1
ATOM 6019 N N . VAL A 1 778 ? 31.483 -18.387 -32.313 1.00 90.88 778 VAL A N 1
ATOM 6020 C CA . VAL A 1 778 ? 30.864 -18.345 -30.981 1.00 90.88 778 VAL A CA 1
ATOM 6021 C C . VAL A 1 778 ? 31.491 -19.428 -30.109 1.00 90.88 778 VAL A C 1
ATOM 6023 O O . VAL A 1 778 ? 31.614 -20.567 -30.541 1.00 90.88 778 VAL A O 1
ATOM 6026 N N . SER A 1 779 ? 31.893 -19.100 -28.881 1.00 91.69 779 SER A N 1
ATOM 6027 C CA . SER A 1 779 ? 32.533 -20.087 -28.006 1.00 91.69 779 SER A CA 1
ATOM 6028 C C . SER A 1 779 ? 31.550 -21.170 -27.553 1.00 91.69 779 SER A C 1
ATOM 6030 O O . SER A 1 779 ? 30.363 -20.899 -27.340 1.00 91.69 779 SER A O 1
ATOM 6032 N N . ALA A 1 780 ? 32.055 -22.383 -27.313 1.00 92.19 780 ALA A N 1
ATOM 6033 C CA . ALA A 1 780 ? 31.255 -23.468 -26.734 1.00 92.19 780 ALA A CA 1
ATOM 6034 C C . ALA A 1 780 ? 30.562 -23.073 -25.411 1.00 92.19 780 ALA A C 1
ATOM 6036 O O . ALA A 1 780 ? 29.419 -23.457 -25.173 1.00 92.19 780 ALA A O 1
ATOM 6037 N N . ALA A 1 781 ? 31.223 -22.265 -24.574 1.00 89.31 781 ALA A N 1
ATOM 6038 C CA . ALA A 1 781 ? 30.657 -21.772 -23.318 1.00 89.31 781 ALA A CA 1
ATOM 6039 C C . ALA A 1 781 ? 29.472 -20.817 -23.542 1.00 89.31 781 ALA A C 1
ATOM 6041 O O . ALA A 1 781 ? 28.443 -20.957 -22.886 1.00 89.31 781 ALA A O 1
ATOM 6042 N N . GLN A 1 782 ? 29.588 -19.887 -24.497 1.00 90.19 782 GLN A N 1
ATOM 6043 C CA . GLN A 1 782 ? 28.504 -18.962 -24.820 1.00 90.19 782 GLN A CA 1
ATOM 6044 C C . GLN A 1 782 ? 27.305 -19.699 -25.418 1.00 90.19 782 GLN A C 1
ATOM 6046 O O . GLN A 1 782 ? 26.165 -19.416 -25.062 1.00 90.19 782 GLN A O 1
ATOM 6051 N N . MET A 1 783 ? 27.555 -20.668 -26.303 1.00 94.44 783 MET A N 1
ATOM 6052 C CA . MET A 1 783 ? 26.478 -21.478 -26.872 1.00 94.44 783 MET A CA 1
ATOM 6053 C C . MET A 1 783 ? 25.766 -22.314 -25.815 1.00 94.44 783 MET A C 1
ATOM 6055 O O . MET A 1 783 ? 24.545 -22.387 -25.853 1.00 94.44 783 MET A O 1
ATOM 6059 N N . ALA A 1 784 ? 26.489 -22.877 -24.843 1.00 90.88 784 ALA A N 1
ATOM 6060 C CA . ALA A 1 784 ? 25.866 -23.613 -23.747 1.00 90.88 784 ALA A CA 1
ATOM 6061 C C . ALA A 1 784 ? 24.918 -22.730 -22.912 1.00 90.88 784 ALA A C 1
ATOM 6063 O O . ALA A 1 784 ? 23.858 -23.198 -22.509 1.00 90.88 784 ALA A O 1
ATOM 6064 N N . LEU A 1 785 ? 25.264 -21.455 -22.682 1.00 89.44 785 LEU A N 1
ATOM 6065 C CA . LEU A 1 785 ? 24.375 -20.501 -22.005 1.00 89.44 785 LEU A CA 1
ATOM 6066 C C . LEU A 1 785 ? 23.119 -20.197 -22.828 1.00 89.44 785 LEU A C 1
ATOM 6068 O O . LEU A 1 785 ? 22.022 -20.164 -22.279 1.00 89.44 785 LEU A O 1
ATOM 6072 N N . ILE A 1 786 ? 23.278 -19.997 -24.138 1.00 92.94 786 ILE A N 1
ATOM 6073 C CA . ILE A 1 786 ? 22.165 -19.714 -25.050 1.00 92.94 786 ILE A CA 1
ATOM 6074 C C . ILE A 1 786 ? 21.216 -20.916 -25.129 1.00 92.94 786 ILE A C 1
ATOM 6076 O O . ILE A 1 786 ? 20.009 -20.758 -24.992 1.00 92.94 786 ILE A O 1
ATOM 6080 N N . GLU A 1 787 ? 21.753 -22.123 -25.304 1.00 92.50 787 GLU A N 1
ATOM 6081 C CA . GLU A 1 787 ? 20.969 -23.360 -25.417 1.00 92.50 787 GLU A CA 1
ATOM 6082 C C . GLU A 1 787 ? 20.287 -23.763 -24.103 1.00 92.50 787 GLU A C 1
ATOM 6084 O O . GLU A 1 787 ? 19.282 -24.466 -24.132 1.00 92.50 787 GLU A O 1
ATOM 6089 N N . ALA A 1 788 ? 20.798 -23.309 -22.955 1.00 87.50 788 ALA A N 1
ATOM 6090 C CA . ALA A 1 788 ? 20.165 -23.527 -21.656 1.00 87.50 788 ALA A CA 1
ATOM 6091 C C . ALA A 1 788 ? 18.969 -22.593 -21.388 1.00 87.50 788 ALA A C 1
ATOM 6093 O O . ALA A 1 788 ? 18.239 -22.813 -20.421 1.00 87.50 788 ALA A O 1
ATOM 6094 N N . SER A 1 789 ? 18.774 -21.551 -22.202 1.00 85.75 789 SER A N 1
ATOM 6095 C CA . SER A 1 789 ? 17.708 -20.564 -22.020 1.00 85.75 789 SER A CA 1
ATOM 6096 C C . SER A 1 789 ? 16.379 -21.044 -22.620 1.00 85.75 789 SER A C 1
ATOM 6098 O O . SER A 1 789 ? 16.306 -21.267 -23.833 1.00 85.75 789 SER A O 1
ATOM 6100 N N . PRO A 1 790 ? 15.284 -21.103 -21.837 1.00 81.38 790 PRO A N 1
ATOM 6101 C CA . PRO A 1 790 ? 13.946 -21.363 -22.374 1.00 81.38 790 PRO A CA 1
ATOM 6102 C C . PRO A 1 790 ? 13.502 -20.305 -23.395 1.00 81.38 790 PRO A C 1
ATOM 6104 O O . PRO A 1 790 ? 12.772 -20.607 -24.339 1.00 81.38 790 PRO A O 1
ATOM 6107 N N . ALA A 1 791 ? 13.968 -19.061 -23.242 1.00 83.69 791 ALA A N 1
ATOM 6108 C CA . ALA A 1 791 ? 13.665 -17.986 -24.178 1.00 83.69 791 ALA A CA 1
ATOM 6109 C C . ALA A 1 791 ? 14.298 -18.229 -25.557 1.00 83.69 791 ALA A C 1
ATOM 6111 O O . ALA A 1 791 ? 13.715 -17.846 -26.569 1.00 83.69 791 ALA A O 1
ATOM 6112 N N . TYR A 1 792 ? 15.456 -18.896 -25.630 1.00 93.50 792 TYR A N 1
ATOM 6113 C CA . TYR A 1 792 ? 16.047 -19.266 -26.917 1.00 93.50 792 TYR A CA 1
ATOM 6114 C C . TYR A 1 792 ? 15.191 -20.292 -27.662 1.00 93.50 792 TYR A C 1
ATOM 6116 O O . TYR A 1 792 ? 14.924 -20.110 -28.847 1.00 93.50 792 TYR A O 1
ATOM 6124 N N . GLU A 1 793 ? 14.705 -21.324 -26.972 1.00 86.81 793 GLU A N 1
ATOM 6125 C CA . GLU A 1 793 ? 13.793 -22.313 -27.559 1.00 86.81 793 GLU A CA 1
ATOM 6126 C C . GLU A 1 793 ? 12.510 -21.649 -28.083 1.00 86.81 793 GLU A C 1
ATOM 6128 O O . GLU A 1 793 ? 12.118 -21.880 -29.230 1.00 86.81 793 GLU A O 1
ATOM 6133 N N . ALA A 1 794 ? 11.917 -20.749 -27.292 1.00 86.38 794 ALA A N 1
ATOM 6134 C CA . ALA A 1 794 ? 10.752 -19.970 -27.702 1.00 86.38 794 ALA A CA 1
ATOM 6135 C C . ALA A 1 794 ? 11.033 -19.120 -28.954 1.00 86.38 794 ALA A C 1
ATOM 6137 O O . ALA A 1 794 ? 10.241 -19.131 -29.894 1.00 86.38 794 ALA A O 1
ATOM 6138 N N . LEU A 1 795 ? 12.183 -18.436 -29.018 1.00 92.56 795 LEU A N 1
ATOM 6139 C CA . LEU A 1 795 ? 12.579 -17.659 -30.199 1.00 92.56 795 LEU A CA 1
ATOM 6140 C C . LEU A 1 795 ? 12.711 -18.535 -31.444 1.00 92.56 795 LEU A C 1
ATOM 6142 O O . LEU A 1 795 ? 12.274 -18.125 -32.518 1.00 92.56 795 LEU A O 1
ATOM 6146 N N . LEU A 1 796 ? 13.313 -19.720 -31.335 1.00 93.81 796 LEU A N 1
ATOM 6147 C CA . LEU A 1 796 ? 13.465 -20.629 -32.473 1.00 93.81 796 LEU A CA 1
ATOM 6148 C C . LEU A 1 796 ? 12.106 -21.119 -32.978 1.00 93.81 796 LEU A C 1
ATOM 6150 O O . LEU A 1 796 ? 11.867 -21.088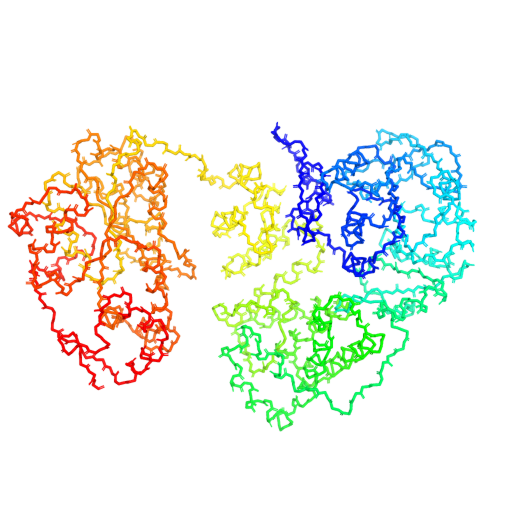 -34.185 1.00 93.81 796 LEU A O 1
ATOM 6154 N N . ALA A 1 797 ? 11.205 -21.497 -32.066 1.00 88.94 797 ALA A N 1
ATOM 6155 C CA . ALA A 1 797 ? 9.844 -21.901 -32.408 1.00 88.94 797 ALA A CA 1
ATOM 6156 C C . ALA A 1 797 ? 9.068 -20.768 -33.103 1.00 88.94 797 ALA A C 1
ATOM 6158 O O . ALA A 1 797 ? 8.427 -20.994 -34.127 1.00 88.94 797 ALA A O 1
ATOM 6159 N N . GLU A 1 798 ? 9.190 -19.543 -32.589 1.00 87.38 798 GLU A N 1
ATOM 6160 C CA . GLU A 1 798 ? 8.450 -18.367 -33.055 1.00 87.38 798 GLU A CA 1
ATOM 6161 C C . GLU A 1 798 ? 8.981 -17.789 -34.382 1.00 87.38 798 GLU A C 1
ATOM 6163 O O . GLU A 1 798 ? 8.242 -17.203 -35.175 1.00 87.38 798 GLU A O 1
ATOM 6168 N N . THR A 1 799 ? 10.282 -17.930 -34.645 1.00 91.25 799 THR A N 1
ATOM 6169 C CA . THR A 1 799 ? 10.942 -17.355 -35.835 1.00 91.25 799 THR A CA 1
ATOM 6170 C C . THR A 1 799 ? 11.251 -18.382 -36.924 1.00 91.25 799 THR A C 1
ATOM 6172 O O . THR A 1 799 ? 11.562 -18.005 -38.061 1.00 91.25 799 THR A O 1
ATOM 6175 N N . GLY A 1 800 ? 11.212 -19.675 -36.599 1.00 92.38 800 GLY A N 1
ATOM 6176 C CA . GLY A 1 800 ? 11.612 -20.759 -37.493 1.00 92.38 800 GLY A CA 1
ATOM 6177 C C . GLY A 1 800 ? 13.087 -20.695 -37.898 1.00 92.38 800 GLY A C 1
ATOM 6178 O O . GLY A 1 800 ? 13.414 -21.021 -39.038 1.00 92.38 800 GLY A O 1
ATOM 6179 N N . TYR A 1 801 ? 13.969 -20.171 -37.043 1.00 95.19 801 TYR A N 1
ATOM 6180 C CA . TYR A 1 801 ? 15.416 -20.332 -37.223 1.00 95.19 801 TYR A CA 1
ATOM 6181 C C . TYR A 1 801 ? 15.854 -21.735 -36.793 1.00 95.19 801 TYR A C 1
ATOM 6183 O O . TYR A 1 801 ? 15.270 -22.332 -35.890 1.00 95.19 801 TYR A O 1
ATOM 6191 N N . GLU A 1 802 ? 16.907 -22.254 -37.420 1.00 93.25 802 GLU A N 1
ATOM 6192 C CA . GLU A 1 802 ? 17.560 -23.473 -36.948 1.00 93.25 802 GLU A CA 1
ATOM 6193 C C . GLU A 1 802 ? 18.404 -23.170 -35.706 1.00 93.25 802 GLU A C 1
ATOM 6195 O O . GLU A 1 802 ? 19.112 -22.169 -35.660 1.00 93.25 802 GLU A O 1
ATOM 6200 N N . ALA A 1 803 ? 18.378 -24.058 -34.706 1.00 89.88 803 ALA A N 1
ATOM 6201 C CA . ALA A 1 803 ? 19.127 -23.868 -33.460 1.00 89.88 803 ALA A CA 1
ATOM 6202 C C . ALA A 1 803 ? 20.642 -23.692 -33.680 1.00 89.88 803 ALA A C 1
ATOM 6204 O O . ALA A 1 803 ? 21.313 -23.012 -32.899 1.00 89.88 803 ALA A O 1
ATOM 6205 N N . ARG A 1 804 ? 21.174 -24.322 -34.736 1.00 91.38 804 ARG A N 1
ATOM 6206 C CA . ARG A 1 804 ? 22.564 -24.223 -35.183 1.00 91.38 804 ARG A CA 1
ATOM 6207 C C . ARG A 1 804 ? 22.601 -24.158 -36.705 1.00 91.38 804 ARG A C 1
ATOM 6209 O O . ARG A 1 804 ? 22.455 -25.189 -37.351 1.00 91.38 804 ARG A O 1
ATOM 6216 N N . ASP A 1 805 ? 22.855 -22.969 -37.242 1.00 91.00 805 ASP A N 1
ATOM 6217 C CA . ASP A 1 805 ? 23.017 -22.735 -38.678 1.00 91.00 805 ASP A CA 1
ATOM 6218 C C . ASP A 1 805 ? 24.498 -22.437 -39.007 1.00 91.00 805 ASP A C 1
ATOM 6220 O O . ASP A 1 805 ? 24.979 -21.326 -38.743 1.00 91.00 805 ASP A O 1
ATOM 6224 N N . PRO A 1 806 ? 25.239 -23.398 -39.599 1.00 89.62 806 PRO A N 1
ATOM 6225 C CA . PRO A 1 806 ? 26.650 -23.230 -39.952 1.00 89.62 806 PRO A CA 1
ATOM 6226 C C . PRO A 1 806 ? 26.916 -22.123 -40.979 1.00 89.62 806 PRO A C 1
ATOM 6228 O O . PRO A 1 806 ? 28.055 -21.674 -41.111 1.00 89.62 806 PRO A O 1
ATOM 6231 N N . SER A 1 807 ? 25.893 -21.692 -41.725 1.00 89.56 807 SER A N 1
ATOM 6232 C CA . SER A 1 807 ? 26.005 -20.565 -42.654 1.00 89.56 807 SER A CA 1
ATOM 6233 C C . SER A 1 807 ? 26.013 -19.211 -41.936 1.00 89.56 807 SER A C 1
ATOM 6235 O O . SER A 1 807 ? 26.471 -18.218 -42.502 1.00 89.56 807 SER A O 1
ATOM 6237 N N . LEU A 1 808 ? 25.566 -19.171 -40.676 1.00 91.19 808 LEU A N 1
ATOM 6238 C CA . LEU A 1 808 ? 25.471 -17.959 -39.864 1.00 91.19 808 LEU A CA 1
ATOM 6239 C C . LEU A 1 808 ? 26.537 -17.898 -38.771 1.00 91.19 808 LEU A C 1
ATOM 6241 O O . LEU A 1 808 ? 27.075 -16.819 -38.498 1.00 91.19 808 LEU A O 1
ATOM 6245 N N . PHE A 1 809 ? 26.852 -19.028 -38.136 1.00 93.44 809 PHE A N 1
ATOM 6246 C CA . PHE A 1 809 ? 27.880 -19.093 -37.101 1.00 93.44 809 PHE A CA 1
ATOM 6247 C C . PHE A 1 809 ? 28.479 -20.492 -36.922 1.00 93.44 809 PHE A C 1
ATOM 6249 O O . PHE A 1 809 ? 27.852 -21.509 -37.206 1.00 93.44 809 PHE A O 1
ATOM 6256 N N . THR A 1 810 ? 29.700 -20.540 -36.394 1.00 93.38 810 THR A N 1
ATOM 6257 C CA . THR A 1 810 ? 30.401 -21.767 -36.004 1.00 93.38 810 THR A CA 1
ATOM 6258 C C . THR A 1 810 ? 30.697 -21.760 -34.508 1.00 93.38 810 THR A C 1
ATOM 6260 O O . THR A 1 810 ? 31.002 -20.718 -33.924 1.00 93.38 810 THR A O 1
ATOM 6263 N N . VAL A 1 811 ? 30.594 -22.933 -33.877 1.00 90.62 811 VAL A N 1
ATOM 6264 C CA . VAL A 1 811 ? 30.943 -23.109 -32.462 1.00 90.62 811 VAL A CA 1
ATOM 6265 C C . VAL A 1 811 ? 32.414 -23.498 -32.364 1.00 90.62 811 VAL A C 1
ATOM 6267 O O . VAL A 1 811 ? 32.800 -24.519 -32.938 1.00 90.62 811 VAL A O 1
ATOM 6270 N N . VAL A 1 812 ? 33.214 -22.681 -31.674 1.00 87.00 812 VAL A N 1
ATOM 6271 C CA . VAL A 1 812 ? 34.672 -22.845 -31.517 1.00 87.00 812 VAL A CA 1
ATOM 6272 C C . VAL A 1 812 ? 35.101 -23.135 -30.087 1.00 87.00 812 VAL A C 1
ATOM 6274 O O . VAL A 1 812 ? 34.416 -22.681 -29.131 1.00 87.00 812 VAL A O 1
#

Sequence (812 aa):
MAALAPFDPSPAVEKLTIESKDGALTVVPNDLSQITPYVLLEQEDWFEHELDFVRKLSAPNMRMLDIGANFGIYTLAAAKASGPSGKFWAVEPASTTADYLRQSVEANGFENISVHQLALSDSTGDGFLTISNSPELNALAEEASENTEKVALSTLDQLMSDAFPDEQIDFVKLDAEGAEESIIRGGKQFFAEHSPLVMFELKHGGEVNKSLIAAFEDIGYKAYVSIRGIQALRPFDLSEEIDGFQLNLFGCKPDRAEQLAKRGLLVETLSALPAQAPDWSLVIRQQPWATMIGGVWLKWGQQADDLGAGQYRDALSHWAAASLIGPQPTSDGTTPPDSEATALRLAHLQQAWQLMTTCPQYQQEDPSALISAARIARDLALRSAQLKIIGRAIDILGTGEASIQMPFLSPAPAYDALPLKGPINDWLVCTMLCTRLTDNAFSGFFMTSAQTLNSLQEIVKTQHMPIEVLRRAMLVIIRGNVSIDGDVPGFFNRLMTREPDHRNAELWSGGFGKRFRDITGSADPSVTVESRHPGRTVRVVHALARSGATIMSRCLAAMPQTCLFSEIHPLGPSMTAKLDAKSPERFNIAHQAREWFDITLPENQEALEAGDNDEALTIAVLDQVFDRERRPVVRDWAHLDFLGWQFTSNRSNRLVTTEMLAKHYQPTAITILRHPVTLLRSLAQGEGTREFLESARGCEDFLAGYVRFLEAAGDAPRFKYEDFVQQPDQVVKAMCDALGLAFSPNYAEKLQSEPVKITGDNDARAAKAIEPKAPIEVSAAQMALIEASPAYEALLAETGYEARDPSLFTVV